Protein 5MYX (pdb70)

GO terms:
  GO:1905898 positive regulation of response to endoplasmic reticulum stress (P, IDA)
  GO:0005634 nucleus (C, IGI)
  GO:0003682 chromatin binding (F, IGI)
  GO:0010629 negative regulation of gene expression (P, TAS)
  GO:0141137 positive regulation of gene expression, epigenetic (P, IGI)
  GO:0006357 regulation of transcription by RNA polymerase II (P, IGI)
  GO:0000122 negative regulation of transcription by RNA polymerase II (P, IGI)
  GO:1900221 regulation of amyloid-beta clearance (P, IMP)
  GO:0005515 protein binding (F, IPI)
  GO:0031901 early endosome membrane (C, IDA)
  GO:0005576 extracellular region (C, IDA)
  GO:0106003 amyloid-beta complex (C, IDA)
  GO:1904646 cellular response to amyloid-beta (P, IDA)
  GO:0032224 positive regulation of synaptic transmission, cholinergic (P, IDA)
  GO:0048018 receptor ligand activity (F, IDA)
  GO:0043083 synaptic cleft (C, TAS)
  GO:0005178 integrin binding (F, IDA)
  GO:0070381 endosome to plasma membrane transport vesicle (C, IDA)
  GO:0005739 mitochondrion (C, IDA)
  GO:0005764 lysosome (C, IDA)

Secondary structure (DSSP, 8-state):
---EEEE-SEEEEETT--EEEEEEESS--B-TTS-B-EEEEEE-TTS--EEEEETTTEEPTTS-TTEEEEEETTEEEEEESS--GGG-EEEEEEE-SSSSPEE---EEEEEE---BPPEEEEEPPPHHHHHTTEEEEEEEEEEEBSS--EEEEEETTEEE-TTEEEEEPPPPTTT--EEEEEEEEEEHHHHTT-SEEEEEEE-TT-SS-EEEEEEGGG-/-EEEE---EEE-TT--EEEEEEEESS-GGGS-EEEEEE-TTS--EEEEEEETTTTEEEE-GGGTTTEEEEEETTTTEEEEEE-S--GGG-EEEEEEE-SSS-EE---EEEEE-SSPPBPPEEEEE---TTPPP-SEEEEEEEEEEEBSS--EEEEGGGT--TTEEEPPPEEETTEEEEEEEEEEEGGGTTTS--EEEEEEGGGTEEEEEE------/---EEEE-SEEEEETTS-EEEEEEESS--B-TTS-B-EEEEEE-TTS--EEEEETTTEEPTT--TTEEEEEETTEEEEEESS--GGG-EEEEEEE-SSSSPEE---EEEEEE---BPPEEEEEPPPHHHHHTTEEEEEEEEEEEBSS--EEEEEETTEEE-TTEEEEEPPPPTTT--EEEEEEEEEEHHHHTT--EEEEEEE-TT-SSPEEEEEETT-/-EEEE---EEE-TT--EEEEEEEESS-GGGB-EEEEEE-TTS--EEEEEEETTTTEEEE-GGGTTTEEEEEETTTTEEEEEE-S--GGG-EEEEEEE-SSS-EE---EEEEE-SSPPBPPEEEEE---EEEEEEEEEEEBSS--EEEEGGGTB-TTEEEPPPEEETTEEEEEEEEEEETTTTTTS--EEEEEETTTTEEEEEE----/--TT-SS----/--GGGSB--S-SS--

InterPro domains:
  IPR002223 Pancreatic trypsin inhibitor Kunitz domain [PF00014] (290-341)
  IPR002223 Pancreatic trypsin inhibitor Kunitz domain [PR00759] (288-302)
  IPR002223 Pancreatic trypsin inhibitor Kunitz domain [PR00759] (316-326)
  IPR002223 Pancreatic trypsin inhibitor Kunitz domain [PR00759] (326-341)
  IPR002223 Pancreatic trypsin inhibitor Kunitz domain [PS50279] (291-341)
  IPR002223 Pancreatic trypsin inhibitor Kunitz domain [SM00131] (289-342)
  IPR008154 Amyloidogenic glycoprotein, extracellular [PS51869] (28-189)
  IPR008154 Amyloidogenic glycoprotein, extracellular [SM00006] (24-188)
  IPR008155 Amyloidogenic glycoprotein [PR00203] (177-195)
  IPR008155 Amyloidogenic glycoprotein [PR00203] (382-405)
  IPR008155 Amyloidogenic glycoprotein [PR00203] (699-724)
  IPR008155 Amyloidogenic glycoprotein [PR00203] (745-767)
  IPR008155 Amyloidogenic glycoprotein [PTHR23103] (10-770)
  IPR011178 Amyloidogenic glycoprotein, copper-binding [PF12924] (132-188)
  IPR011993 PH-like domain superfamily [G3DSA:2.30.29.30] (742-770)
  IPR013803 Amyloidogenic glycoprotein, amyloid-beta peptide [PF03494] (676-713)
  IPR013803 Amyloidogenic glycoprotein, amyloid-beta peptide [PR00204] (675-688)
  IPR013803 Amyloidogenic glycoprotein, amyloid-beta peptide [PR00204] (689-701)
  IPR013803 Amyloidogenic glycoprotein, amyloid-beta peptide [PR00204] (701-713)
  IPR015849 Amyloidogenic glycoprotein, heparin-binding [PF02177] (31-131)

Structure (mmCIF, N/CA/C/O backbone):
data_5MYX
#
_entry.id   5MYX
#
_cell.length_a   115.611
_cell.length_b   95.935
_cell.length_c   90.371
_cell.angle_alpha   90.000
_cell.angle_beta   101.170
_cell.angle_gamma   90.000
#
_symmetry.space_group_name_H-M   'C 1 2 1'
#
loop_
_entity.id
_entity.type
_entity.pdbx_description
1 polymer 'Fab c#24 light chain'
2 polymer 'Fab c#24 heavy chain'
3 polymer 'Pyroglutamate-Abeta pE3-18'
4 water water
#
loop_
_atom_site.group_PDB
_atom_site.id
_atom_site.type_symbol
_atom_site.label_atom_id
_atom_site.label_alt_id
_atom_site.label_comp_id
_atom_site.label_asym_id
_atom_site.label_entity_id
_atom_site.label_seq_id
_atom_site.pdbx_PDB_ins_code
_atom_site.Cartn_x
_atom_site.Cartn_y
_atom_site.Cartn_z
_atom_site.occupancy
_atom_site.B_iso_or_equiv
_atom_site.auth_seq_id
_atom_site.auth_comp_id
_atom_site.auth_asym_id
_atom_site.auth_atom_id
_atom_site.pdbx_PDB_model_num
ATOM 1 N N . ASP A 1 1 ? 21.775 22.984 24.266 1.00 24.86 1 ASP A N 1
ATOM 2 C CA . ASP A 1 1 ? 20.376 22.578 24.154 1.00 27.04 1 ASP A CA 1
ATOM 3 C C . ASP A 1 1 ? 20.026 22.367 22.685 1.00 28.24 1 ASP A C 1
ATOM 4 O O . ASP A 1 1 ? 20.680 22.921 21.803 1.00 30.18 1 ASP A O 1
ATOM 9 N N . VAL A 1 2 ? 18.995 21.563 22.430 1.00 21.79 2 VAL A N 1
ATOM 10 C CA . VAL A 1 2 ? 18.539 21.332 21.063 1.00 20.30 2 VAL A CA 1
ATOM 11 C C . VAL A 1 2 ? 17.882 22.599 20.538 1.00 26.00 2 VAL A C 1
ATOM 12 O O . VAL A 1 2 ? 16.908 23.098 21.116 1.00 21.74 2 VAL A O 1
ATOM 16 N N . VAL A 1 3 ? 18.395 23.113 19.426 1.00 21.48 3 VAL A N 1
ATOM 17 C CA . VAL A 1 3 ? 17.836 24.286 18.771 1.00 19.87 3 VAL A CA 1
ATOM 18 C C . VAL A 1 3 ? 16.936 23.805 17.639 1.00 24.05 3 VAL A C 1
ATOM 19 O O . VAL A 1 3 ? 17.375 23.044 16.767 1.00 21.76 3 VAL A O 1
ATOM 23 N N . LEU A 1 4 ? 15.673 24.226 17.666 1.00 19.91 4 LEU A N 1
ATOM 24 C CA . LEU A 1 4 ? 14.689 23.863 16.653 1.00 18.52 4 LEU A CA 1
ATOM 25 C C . LEU A 1 4 ? 14.392 25.096 15.813 1.00 21.81 4 LEU A C 1
ATOM 26 O O . LEU A 1 4 ? 13.950 26.122 16.342 1.00 20.43 4 LEU A O 1
ATOM 31 N N . THR A 1 5 ? 14.655 25.004 14.511 1.00 19.86 5 THR A N 1
ATOM 32 C CA . THR A 1 5 ? 14.520 26.133 13.603 1.00 22.28 5 THR A CA 1
ATOM 33 C C . THR A 1 5 ? 13.320 25.908 12.693 1.00 15.80 5 THR A C 1
ATOM 34 O O . THR A 1 5 ? 13.318 24.971 11.889 1.00 21.98 5 THR A O 1
ATOM 38 N N . GLN A 1 6 ? 12.318 26.779 12.807 1.00 16.38 6 GLN A N 1
ATOM 39 C CA . GLN A 1 6 ? 11.095 26.681 12.020 1.00 18.95 6 GLN A CA 1
ATOM 40 C C . GLN A 1 6 ? 11.126 27.667 10.856 1.00 20.43 6 GLN A C 1
ATOM 41 O O . GLN A 1 6 ? 11.522 28.826 11.019 1.00 22.70 6 GLN A O 1
ATOM 47 N N . THR A 1 7 ? 10.696 27.203 9.680 1.00 21.33 7 THR A N 1
ATOM 48 C CA . THR A 1 7 ? 10.578 28.047 8.492 1.00 20.03 7 THR A CA 1
ATOM 49 C C . THR A 1 7 ? 9.294 27.667 7.766 1.00 18.25 7 THR A C 1
ATOM 50 O O . THR A 1 7 ? 8.987 26.470 7.643 1.00 22.72 7 THR A O 1
ATOM 54 N N . PRO A 1 8 ? 8.506 28.653 7.307 1.00 20.39 8 PRO A N 1
ATOM 55 C CA . PRO A 1 8 ? 8.734 30.080 7.555 1.00 19.57 8 PRO A CA 1
ATOM 56 C C . PRO A 1 8 ? 8.264 30.478 8.951 1.00 22.12 8 PRO A C 1
ATOM 57 O O . PRO A 1 8 ? 7.635 29.666 9.631 1.00 24.50 8 PRO A O 1
ATOM 61 N N . LEU A 1 9 ? 8.557 31.707 9.370 1.00 22.83 9 LEU A N 1
ATOM 62 C CA . LEU A 1 9 ? 8.077 32.170 10.667 1.00 21.42 9 LEU A CA 1
ATOM 63 C C . LEU A 1 9 ? 6.657 32.715 10.607 1.00 23.12 9 LEU A C 1
ATOM 64 O O . LEU A 1 9 ? 6.007 32.828 11.653 1.00 19.41 9 LEU A O 1
ATOM 69 N N . THR A 1 10 ? 6.162 33.060 9.417 1.00 20.36 10 THR A N 1
ATOM 70 C CA . THR A 1 10 ? 4.776 33.463 9.230 1.00 21.14 10 THR A CA 1
ATOM 71 C C . THR A 1 10 ? 4.253 32.851 7.937 1.00 20.98 10 THR A C 1
ATOM 72 O O . THR A 1 10 ? 5.001 32.673 6.972 1.00 28.40 10 THR A O 1
ATOM 76 N N . LEU A 1 11 ? 2.960 32.531 7.934 1.00 21.21 11 LEU A N 1
ATOM 77 C CA . LEU A 1 11 ? 2.250 32.011 6.771 1.00 21.19 11 LEU A CA 1
ATOM 78 C C . LEU A 1 11 ? 0.993 32.838 6.574 1.00 21.21 11 LEU A C 1
ATOM 79 O O . LEU A 1 11 ? 0.317 33.184 7.545 1.00 21.60 11 LEU A O 1
ATOM 84 N N . SER A 1 12 ? 0.672 33.149 5.316 1.00 18.50 12 SER A N 1
ATOM 85 C CA . SER A 1 12 ? -0.611 33.745 4.960 1.00 20.35 12 SER A CA 1
ATOM 86 C C . SER A 1 12 ? -1.231 32.860 3.891 1.00 24.21 12 SER A C 1
ATOM 87 O O . SER A 1 12 ? -0.744 32.815 2.755 1.00 28.53 12 SER A O 1
ATOM 90 N N . VAL A 1 13 ? -2.298 32.157 4.246 1.00 16.72 13 VAL A N 1
ATOM 91 C CA . VAL A 1 13 ? -2.835 31.078 3.422 1.00 14.56 13 VAL A CA 1
ATOM 92 C C . VAL A 1 13 ? -4.307 31.329 3.124 1.00 19.33 13 VAL A C 1
ATOM 93 O O . VAL A 1 13 ? -5.100 31.600 4.032 1.00 18.58 13 VAL A O 1
ATOM 97 N N . THR A 1 14 ? -4.679 31.208 1.849 1.00 19.25 14 THR A N 1
ATOM 98 C CA . THR A 1 14 ? -6.075 31.271 1.454 1.00 18.84 14 THR A CA 1
ATOM 99 C C . THR A 1 14 ? -6.811 29.997 1.865 1.00 19.57 14 THR A C 1
ATOM 100 O O . THR A 1 14 ? -6.254 28.892 1.840 1.00 16.47 14 THR A O 1
ATOM 104 N N . ILE A 1 15 ? -8.084 30.164 2.242 1.00 16.70 15 ILE A N 1
ATOM 105 C CA . ILE A 1 15 ? -8.926 29.036 2.624 1.00 17.52 15 ILE A CA 1
ATOM 106 C C . ILE A 1 15 ? -8.964 28.025 1.491 1.00 22.33 15 ILE A C 1
ATOM 107 O O . ILE A 1 15 ? -9.200 28.378 0.328 1.00 21.74 15 ILE A O 1
ATOM 112 N N . GLY A 1 16 ? -8.744 26.759 1.827 1.00 15.61 16 GLY A N 1
ATOM 113 C CA . GLY A 1 16 ? -8.714 25.692 0.854 1.00 19.06 16 GLY A CA 1
ATOM 114 C C . GLY A 1 16 ? -7.338 25.358 0.317 1.00 16.40 16 GLY A C 1
ATOM 115 O O . GLY A 1 16 ? -7.158 24.272 -0.251 1.00 19.34 16 GLY A O 1
ATOM 116 N N . GLN A 1 17 ? -6.363 26.261 0.464 1.00 17.08 17 GLN A N 1
ATOM 117 C CA . GLN A 1 17 ? -5.012 25.977 0.015 1.00 15.64 17 GLN A CA 1
ATOM 118 C C . GLN A 1 17 ? -4.264 25.158 1.061 1.00 19.33 17 GLN A C 1
ATOM 119 O O . GLN A 1 17 ? -4.583 25.219 2.253 1.00 14.66 17 GLN A O 1
ATOM 125 N N . PRO A 1 18 ? -3.277 24.384 0.635 1.00 16.11 18 PRO A N 1
ATOM 126 C CA . PRO A 1 18 ? -2.424 23.659 1.581 1.00 14.51 18 PRO A CA 1
ATOM 127 C C . PRO A 1 18 ? -1.345 24.570 2.153 1.00 14.36 18 PRO A C 1
ATOM 128 O O . PRO A 1 18 ? -1.088 25.670 1.665 1.00 14.58 18 PRO A O 1
ATOM 132 N N . ALA A 1 19 ? -0.700 24.078 3.213 1.00 14.51 19 ALA A N 1
ATOM 133 C CA . ALA A 1 19 ? 0.414 24.788 3.821 1.00 12.91 19 ALA A CA 1
ATOM 134 C C . ALA A 1 19 ? 1.391 23.778 4.402 1.00 12.85 19 ALA A C 1
ATOM 135 O O . ALA A 1 19 ? 1.033 22.635 4.681 1.00 15.33 19 ALA A O 1
ATOM 137 N N A SER A 1 20 ? 2.636 24.227 4.611 0.54 13.02 20 SER A N 1
ATOM 138 N N B SER A 1 20 ? 2.633 24.211 4.574 0.46 12.99 20 SER A N 1
ATOM 139 C CA A SER A 1 20 ? 3.711 23.365 5.103 0.54 14.37 20 SER A CA 1
ATOM 140 C CA B SER A 1 20 ? 3.632 23.367 5.203 0.46 14.38 20 SER A CA 1
ATOM 141 C C A SER A 1 20 ? 4.666 24.159 5.991 0.54 15.12 20 SER A C 1
ATOM 142 C C B SER A 1 20 ? 4.518 24.221 6.092 0.46 15.38 20 SER A C 1
ATOM 143 O O A SER A 1 20 ? 5.069 25.268 5.631 0.54 17.49 20 SER A O 1
ATOM 144 O O B SER A 1 20 ? 4.702 25.418 5.854 0.46 15.92 20 SER A O 1
ATOM 149 N N . ILE A 1 21 ? 5.038 23.591 7.143 1.00 14.72 21 ILE A N 1
ATOM 150 C CA . ILE A 1 21 ? 5.994 24.209 8.057 1.00 14.53 21 ILE A CA 1
ATOM 151 C C . ILE A 1 21 ? 7.164 23.256 8.245 1.00 15.28 21 ILE A C 1
ATOM 152 O O . ILE A 1 21 ? 6.969 22.063 8.507 1.00 15.70 21 ILE A O 1
ATOM 157 N N . SER A 1 22 ? 8.378 23.786 8.130 1.00 15.11 22 SER A N 1
ATOM 158 C CA . SER A 1 22 ? 9.595 23.012 8.301 1.00 15.20 22 SER A CA 1
ATOM 159 C C . SER A 1 22 ? 10.134 23.231 9.707 1.00 13.49 22 SER A C 1
ATOM 160 O O . SER A 1 22 ? 10.099 24.349 10.225 1.00 18.70 22 SER A O 1
ATOM 163 N N . CYS A 1 23 ? 10.623 22.156 10.319 1.00 16.64 23 CYS A N 1
ATOM 164 C CA . CYS A 1 23 ? 11.305 22.219 11.607 1.00 21.29 23 CYS A CA 1
ATOM 165 C C . CYS A 1 23 ? 12.578 21.393 11.522 1.00 13.98 23 CYS A C 1
ATOM 166 O O . CYS A 1 23 ? 12.518 20.175 11.317 1.00 16.54 23 CYS A O 1
ATOM 169 N N . LYS A 1 24 ? 13.721 22.042 11.738 1.00 17.46 24 LYS A N 1
ATOM 170 C CA . LYS A 1 24 ? 15.021 21.393 11.629 1.00 17.53 24 LYS A CA 1
ATOM 171 C C . LYS A 1 24 ? 15.746 21.461 12.966 1.00 15.21 24 LYS A C 1
ATOM 172 O O . LYS A 1 24 ? 15.796 22.522 13.600 1.00 21.13 24 LYS A O 1
ATOM 178 N N . SER A 1 25 ? 16.298 20.331 13.382 1.00 20.69 25 SER A N 1
ATOM 179 C CA . SER A 1 25 ? 16.903 20.187 14.695 1.00 21.83 25 SER A CA 1
ATOM 180 C C . SER A 1 25 ? 18.421 20.234 14.595 1.00 25.47 25 SER A C 1
ATOM 181 O O . SER A 1 25 ? 19.011 19.782 13.611 1.00 30.16 25 SER A O 1
ATOM 184 N N . SER A 1 26 ? 19.053 20.763 15.643 1.00 26.88 26 SER A N 1
ATOM 185 C CA . SER A 1 26 ? 20.509 20.787 15.722 1.00 23.37 26 SER A CA 1
ATOM 186 C C . SER A 1 26 ? 21.104 19.459 16.170 1.00 28.25 26 SER A C 1
ATOM 187 O O . SER A 1 26 ? 22.330 19.306 16.129 1.00 30.57 26 SER A O 1
ATOM 190 N N . GLN A 1 27 ? 20.280 18.503 16.592 1.00 19.89 27 GLN A N 1
ATOM 191 C CA . GLN A 1 27 ? 20.736 17.190 17.015 1.00 24.37 27 GLN A CA 1
ATOM 192 C C . GLN A 1 27 ? 19.730 16.147 16.561 1.00 28.43 27 GLN A C 1
ATOM 193 O O . GLN A 1 27 ? 18.543 16.442 16.395 1.00 24.25 27 GLN A O 1
ATOM 199 N N . SER A 1 28 ? 20.211 14.919 16.383 1.00 22.56 28 SER A N 1
ATOM 200 C CA . SER A 1 28 ? 19.314 13.797 16.156 1.00 25.34 28 SER A CA 1
ATOM 201 C C . SER A 1 28 ? 18.271 13.748 17.262 1.00 23.55 28 SER A C 1
ATOM 202 O O . SER A 1 28 ? 18.586 13.926 18.441 1.00 22.06 28 SER A O 1
ATOM 205 N N . LEU A 1 29 ? 17.023 13.517 16.877 1.00 27.30 29 LEU A N 1
ATOM 206 C CA . LEU A 1 29 ? 15.945 13.347 17.839 1.00 21.19 29 LEU A CA 1
ATOM 207 C C . LEU A 1 29 ? 15.563 11.886 18.025 1.00 24.44 29 LEU A C 1
ATOM 208 O O . LEU A 1 29 ? 14.527 11.595 18.624 1.00 22.31 29 LEU A O 1
ATOM 213 N N . LEU A 1 30 ? 16.384 10.961 17.532 1.00 23.60 30 LEU A N 1
ATOM 214 C CA . LEU A 1 30 ? 16.140 9.539 17.726 1.00 28.51 30 LEU A CA 1
ATOM 215 C C . LEU A 1 30 ? 16.530 9.165 19.150 1.00 26.78 30 LEU A C 1
ATOM 216 O O . LEU A 1 30 ? 17.668 9.401 19.568 1.00 31.11 30 LEU A O 1
ATOM 221 N N . TYR A 1 31 ? 15.591 8.587 19.893 1.00 25.18 31 TYR A N 1
ATOM 222 C CA . TYR A 1 31 ? 15.831 8.202 21.275 1.00 28.95 31 TYR A CA 1
ATOM 223 C C . TYR A 1 31 ? 16.260 6.738 21.347 1.00 33.28 31 TYR A C 1
ATOM 224 O O . TYR A 1 31 ? 16.190 5.994 20.366 1.00 31.26 31 TYR A O 1
ATOM 233 N N . SER A 1 32 ? 16.701 6.327 22.542 1.00 33.16 32 SER A N 1
ATOM 234 C CA . SER A 1 32 ? 17.284 4.999 22.718 1.00 32.23 32 SER A CA 1
ATOM 235 C C . SER A 1 32 ? 16.277 3.892 22.448 1.00 39.18 32 SER A C 1
ATOM 236 O O . SER A 1 32 ? 16.668 2.778 22.080 1.00 36.26 32 SER A O 1
ATOM 239 N N . ASN A 1 33 ? 14.988 4.164 22.637 1.00 31.09 33 ASN A N 1
ATOM 240 C CA . ASN A 1 33 ? 13.949 3.158 22.467 1.00 29.03 33 ASN A CA 1
ATOM 241 C C . ASN A 1 33 ? 13.462 3.041 21.028 1.00 22.16 33 ASN A C 1
ATOM 242 O O . ASN A 1 33 ? 12.499 2.310 20.770 1.00 31.52 33 ASN A O 1
ATOM 247 N N . GLY A 1 34 ? 14.092 3.745 20.095 1.00 24.69 34 GLY A N 1
ATOM 248 C CA . GLY A 1 34 ? 13.673 3.731 18.710 1.00 28.77 34 GLY A CA 1
ATOM 249 C C . GLY A 1 34 ? 12.673 4.801 18.333 1.00 26.39 34 GLY A C 1
ATOM 250 O O . GLY A 1 34 ? 12.342 4.926 17.146 1.00 29.07 34 GLY A O 1
ATOM 251 N N . LYS A 1 35 ? 12.188 5.581 19.291 1.00 27.14 35 LYS A N 1
ATOM 252 C CA . LYS A 1 35 ? 11.204 6.618 19.022 1.00 24.95 35 LYS A CA 1
ATOM 253 C C . LYS A 1 35 ? 11.881 7.971 18.825 1.00 21.23 35 LYS A C 1
ATOM 254 O O . LYS A 1 35 ? 12.976 8.226 19.327 1.00 24.11 35 LYS A O 1
ATOM 260 N N . THR A 1 36 ? 11.202 8.850 18.091 1.00 18.72 36 THR A N 1
ATOM 261 C CA . THR A 1 36 ? 11.702 10.192 17.809 1.00 15.05 36 THR A CA 1
ATOM 262 C C . THR A 1 36 ? 10.702 11.200 18.371 1.00 15.64 36 THR A C 1
ATOM 263 O O . THR A 1 36 ? 9.624 11.402 17.798 1.00 16.35 36 THR A O 1
ATOM 267 N N . TYR A 1 37 ? 11.072 11.844 19.479 1.00 17.92 37 TYR A N 1
ATOM 268 C CA . TYR A 1 37 ? 10.152 12.699 20.239 1.00 13.41 37 TYR A CA 1
ATOM 269 C C . TYR A 1 37 ? 10.138 14.120 19.670 1.00 11.78 37 TYR A C 1
ATOM 270 O O . TYR A 1 37 ? 10.575 15.092 20.289 1.00 13.19 37 TYR A O 1
ATOM 279 N N . LEU A 1 38 ? 9.609 14.225 18.448 1.00 13.18 38 LEU A N 1
ATOM 280 C CA . LEU A 1 38 ? 9.352 15.501 17.793 1.00 13.75 38 LEU A CA 1
ATOM 281 C C . LEU A 1 38 ? 7.841 15.618 17.642 1.00 12.01 38 LEU A C 1
ATOM 282 O O . LEU A 1 38 ? 7.216 14.785 16.979 1.00 13.47 38 LEU A O 1
ATOM 287 N N . ASN A 1 39 ? 7.251 16.606 18.311 1.00 12.12 39 ASN A N 1
ATOM 288 C CA . ASN A 1 39 ? 5.810 16.784 18.342 1.00 10.78 39 ASN A CA 1
ATOM 289 C C . ASN A 1 39 ? 5.464 18.182 17.840 1.00 11.24 39 ASN A C 1
ATOM 290 O O . ASN A 1 39 ? 6.320 19.066 17.736 1.00 11.50 39 ASN A O 1
ATOM 295 N N . TRP A 1 40 ? 4.186 18.384 17.531 1.00 10.34 40 TRP A N 1
ATOM 296 C CA . TRP A 1 40 ? 3.702 19.659 17.023 1.00 8.63 40 TRP A CA 1
ATOM 297 C C . TRP A 1 40 ? 2.522 20.136 17.851 1.00 9.46 40 TRP A C 1
ATOM 298 O O . TRP A 1 40 ? 1.595 19.360 18.129 1.00 9.74 40 TRP A O 1
ATOM 309 N N . LEU A 1 41 ? 2.562 21.416 18.218 1.00 11.58 41 LEU A N 1
ATOM 310 C CA . LEU A 1 41 ? 1.520 22.079 18.985 1.00 8.65 41 LEU A CA 1
ATOM 311 C C . LEU A 1 41 ? 0.949 23.244 18.187 1.00 11.10 41 LEU A C 1
ATOM 312 O O . LEU A 1 41 ? 1.615 23.811 17.306 1.00 11.66 41 LEU A O 1
ATOM 317 N N . LEU A 1 42 ? -0.287 23.612 18.529 1.00 9.82 42 LEU A N 1
ATOM 318 C CA . LEU A 1 42 ? -0.938 24.814 18.020 1.00 10.94 42 LEU A CA 1
ATOM 319 C C . LEU A 1 42 ? -1.447 25.613 19.212 1.00 11.24 42 LEU A C 1
ATOM 320 O O . LEU A 1 42 ? -2.059 25.039 20.117 1.00 12.69 42 LEU A O 1
ATOM 325 N N . GLN A 1 43 ? -1.219 26.931 19.210 1.00 10.50 43 GLN A N 1
ATOM 326 C CA . GLN A 1 43 ? -1.811 27.813 20.208 1.00 13.21 43 GLN A CA 1
ATOM 327 C C . GLN A 1 43 ? -2.529 28.962 19.517 1.00 12.52 43 GLN A C 1
ATOM 328 O O . GLN A 1 43 ? -1.896 29.766 18.829 1.00 13.20 43 GLN A O 1
ATOM 334 N N . ARG A 1 44 ? -3.829 29.034 19.693 1.00 12.77 44 ARG A N 1
ATOM 335 C CA . ARG A 1 44 ? -4.624 30.184 19.277 1.00 17.27 44 ARG A CA 1
ATOM 336 C C . ARG A 1 44 ? -4.493 31.305 20.302 1.00 20.06 44 ARG A C 1
ATOM 337 O O . ARG A 1 44 ? -4.392 31.044 21.503 1.00 17.47 44 ARG A O 1
ATOM 345 N N . PRO A 1 45 ? -4.552 32.565 19.869 1.00 20.46 45 PRO A N 1
ATOM 346 C CA . PRO A 1 45 ? -4.720 33.646 20.842 1.00 24.59 45 PRO A CA 1
ATOM 347 C C . PRO A 1 45 ? -5.969 33.382 21.663 1.00 22.21 45 PRO A C 1
ATOM 348 O O . PRO A 1 45 ? -7.015 32.988 21.133 1.00 21.69 45 PRO A O 1
ATOM 352 N N . GLY A 1 46 ? -5.837 33.554 22.968 1.00 20.08 46 GLY A N 1
ATOM 353 C CA . GLY A 1 46 ? -6.923 33.316 23.890 1.00 23.03 46 GLY A CA 1
ATOM 354 C C . GLY A 1 46 ? -7.046 31.896 24.399 1.00 24.64 46 GLY A C 1
ATOM 355 O O . GLY A 1 46 ? -7.910 31.636 25.249 1.00 27.03 46 GLY A O 1
ATOM 356 N N . GLN A 1 47 ? -6.215 30.969 23.921 1.00 22.51 47 GLN A N 1
ATOM 357 C CA . GLN A 1 47 ? -6.341 29.564 24.283 1.00 14.75 47 GLN A CA 1
ATOM 358 C C . GLN A 1 47 ? -5.029 29.023 24.840 1.00 13.14 47 GLN A C 1
ATOM 359 O O . GLN A 1 47 ? -3.950 29.568 24.609 1.00 15.42 47 GLN A O 1
ATOM 365 N N . SER A 1 48 ? -5.142 27.911 25.569 1.00 11.87 48 SER A N 1
ATOM 366 C CA . SER A 1 48 ? -3.982 27.124 25.911 1.00 9.43 48 SER A CA 1
ATOM 367 C C . SER A 1 48 ? -3.480 26.392 24.667 1.00 10.21 48 SER A C 1
ATOM 368 O O . SER A 1 48 ? -4.242 26.166 23.721 1.00 11.40 48 SER A O 1
ATOM 371 N N . PRO A 1 49 ? -2.203 26.004 24.642 1.00 9.12 49 PRO A N 1
ATOM 372 C CA . PRO A 1 49 ? -1.709 25.182 23.531 1.00 10.26 49 PRO A CA 1
ATOM 373 C C . PRO A 1 49 ? -2.431 23.847 23.493 1.00 10.52 49 PRO A C 1
ATOM 374 O O . PRO A 1 49 ? -3.012 23.391 24.481 1.00 9.49 49 PRO A O 1
ATOM 378 N N . LYS A 1 50 ? -2.375 23.214 22.319 1.00 10.49 50 LYS A N 1
ATOM 379 C CA . LYS A 1 50 ? -2.863 21.852 22.135 1.00 9.45 50 LYS A CA 1
ATOM 380 C C . LYS A 1 50 ? -1.880 21.095 21.259 1.00 10.84 50 LYS A C 1
ATOM 381 O O . LYS A 1 50 ? -1.273 21.676 20.358 1.00 10.93 50 LYS A O 1
ATOM 387 N N . ARG A 1 51 ? -1.709 19.803 21.536 1.00 9.38 51 ARG A N 1
ATOM 388 C CA . ARG A 1 51 ? -0.849 18.960 20.723 1.00 7.29 51 ARG A CA 1
ATOM 389 C C . ARG A 1 51 ? -1.654 18.394 19.562 1.00 9.37 51 ARG A C 1
ATOM 390 O O . ARG A 1 51 ? -2.793 17.958 19.732 1.00 11.59 51 ARG A O 1
ATOM 398 N N . LEU A 1 52 ? -1.057 18.439 18.370 1.00 8.94 52 LEU A N 1
ATOM 399 C CA . LEU A 1 52 ? -1.684 17.936 17.151 1.00 9.06 52 LEU A CA 1
ATOM 400 C C . LEU A 1 52 ? -1.068 16.641 16.659 1.00 10.98 52 LEU A C 1
ATOM 401 O O . LEU A 1 52 ? -1.785 15.786 16.148 1.00 11.19 52 LEU A O 1
ATOM 406 N N . ILE A 1 53 ? 0.253 16.524 16.757 1.00 10.28 53 ILE A N 1
ATOM 407 C CA . ILE A 1 53 ? 1.030 15.412 16.235 1.00 10.46 53 ILE A CA 1
ATOM 408 C C . ILE A 1 53 ? 2.061 15.045 17.297 1.00 13.86 53 ILE A C 1
ATOM 409 O O . ILE A 1 53 ? 2.646 15.929 17.934 1.00 12.55 53 ILE A O 1
ATOM 414 N N . TYR A 1 54 ? 2.275 13.745 17.509 1.00 11.90 54 TYR A N 1
ATOM 415 C CA . TYR A 1 54 ? 3.315 13.280 18.418 1.00 11.46 54 TYR A CA 1
ATOM 416 C C . TYR A 1 54 ? 4.146 12.210 17.720 1.00 14.23 54 TYR A C 1
ATOM 417 O O . TYR A 1 54 ? 3.674 11.550 16.792 1.00 13.23 54 TYR A O 1
ATOM 426 N N . VAL A 1 55 ? 5.385 12.047 18.194 1.00 14.81 55 VAL A N 1
ATOM 427 C CA . VAL A 1 55 ? 6.404 11.194 17.570 1.00 14.22 55 VAL A CA 1
ATOM 428 C C . VAL A 1 55 ? 6.346 11.249 16.045 1.00 15.43 55 VAL A C 1
ATOM 429 O O . VAL A 1 55 ? 6.097 10.235 15.377 1.00 16.36 55 VAL A O 1
ATOM 433 N N . VAL A 1 56 ? 6.541 12.454 15.508 1.00 15.16 56 VAL A N 1
ATOM 434 C CA . VAL A 1 56 ? 6.720 12.727 14.081 1.00 15.62 56 VAL A CA 1
ATOM 435 C C . VAL A 1 56 ? 5.415 12.700 13.292 1.00 13.81 56 VAL A C 1
ATOM 436 O O . VAL A 1 56 ? 5.115 13.644 12.553 1.00 16.05 56 VAL A O 1
ATOM 440 N N . SER A 1 57 ? 4.639 11.627 13.422 1.00 15.17 57 SER A N 1
ATOM 441 C CA . SER A 1 57 ? 3.535 11.414 12.492 1.00 13.77 57 SER A CA 1
ATOM 442 C C . SER A 1 57 ? 2.228 10.928 13.107 1.00 17.89 57 SER A C 1
ATOM 443 O O . SER A 1 57 ? 1.259 10.751 12.359 1.00 16.28 57 SER A O 1
ATOM 446 N N . LYS A 1 58 ? 2.157 10.670 14.417 1.00 15.12 58 LYS A N 1
ATOM 447 C CA . LYS A 1 58 ? 0.911 10.183 15.000 1.00 14.37 58 LYS A CA 1
ATOM 448 C C . LYS A 1 58 ? -0.030 11.348 15.279 1.00 12.59 58 LYS A C 1
ATOM 449 O O . LYS A 1 58 ? 0.371 12.351 15.874 1.00 14.82 58 LYS A O 1
ATOM 455 N N . LEU A 1 59 ? -1.278 11.203 14.859 1.00 14.67 59 LEU A N 1
ATOM 456 C CA . LEU A 1 59 ? -2.267 12.268 14.920 1.00 14.40 59 LEU A CA 1
ATOM 457 C C . LEU A 1 59 ? -3.032 12.171 16.233 1.00 14.90 59 LEU A C 1
ATOM 458 O O . LEU A 1 59 ? -3.571 11.111 16.569 1.00 15.16 59 LEU A O 1
ATOM 463 N N . ASP A 1 60 ? -3.099 13.278 16.969 1.00 11.90 60 ASP A N 1
ATOM 464 C CA . ASP A 1 60 ? -3.905 13.288 18.185 1.00 11.21 60 ASP A CA 1
ATOM 465 C C . ASP A 1 60 ? -5.373 13.029 17.866 1.00 13.16 60 ASP A C 1
ATOM 466 O O . ASP A 1 60 ? -5.887 13.443 16.821 1.00 12.89 60 ASP A O 1
ATOM 471 N N . SER A 1 61 ? -6.047 1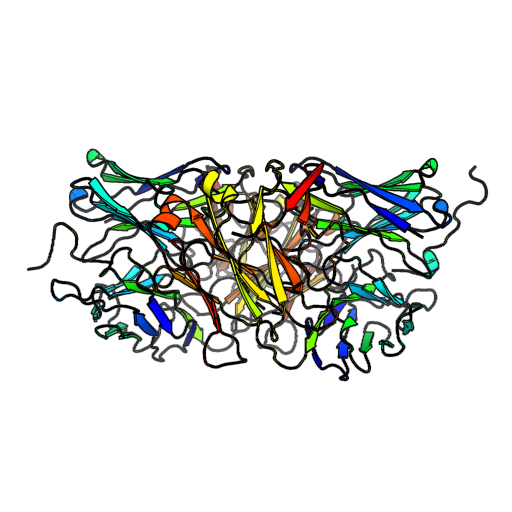2.321 18.771 1.00 18.28 61 SER A N 1
ATOM 472 C CA . SER A 1 61 ? -7.461 12.048 18.573 1.00 17.63 61 SER A CA 1
ATOM 473 C C . SER A 1 61 ? -8.244 13.347 18.560 1.00 17.25 61 SER A C 1
ATOM 474 O O . SER A 1 61 ? -8.011 14.241 19.379 1.00 19.28 61 SER A O 1
ATOM 477 N N . GLY A 1 62 ? -9.177 13.452 17.619 1.00 18.32 62 GLY A N 1
ATOM 478 C CA . GLY A 1 62 ? -9.969 14.648 17.463 1.00 21.03 62 GLY A CA 1
ATOM 479 C C . GLY A 1 62 ? -9.374 15.680 16.534 1.00 20.54 62 GLY A C 1
ATOM 480 O O . GLY A 1 62 ? -10.072 16.632 16.161 1.00 28.58 62 GLY A O 1
ATOM 481 N N . VAL A 1 63 ? -8.110 15.528 16.158 1.00 18.03 63 VAL A N 1
ATOM 482 C CA . VAL A 1 63 ? -7.459 16.450 15.232 1.00 16.36 63 VAL A CA 1
ATOM 483 C C . VAL A 1 63 ? -7.766 15.974 13.818 1.00 17.03 63 VAL A C 1
ATOM 484 O O . VAL A 1 63 ? -7.636 14.777 13.530 1.00 18.15 63 VAL A O 1
ATOM 488 N N . PRO A 1 64 ? -8.188 16.864 12.920 1.00 19.95 64 PRO A N 1
ATOM 489 C CA . PRO A 1 64 ? -8.541 16.437 11.559 1.00 18.86 64 PRO A CA 1
ATOM 490 C C . PRO A 1 64 ? -7.350 15.838 10.821 1.00 20.85 64 PRO A C 1
ATOM 491 O O . PRO A 1 64 ? -6.213 16.301 10.951 1.00 18.76 64 PRO A O 1
ATOM 495 N N . ASP A 1 65 ? -7.624 14.806 10.017 1.00 20.91 65 ASP A N 1
ATOM 496 C CA . ASP A 1 65 ? -6.564 14.205 9.213 1.00 20.45 65 ASP A CA 1
ATOM 497 C C . ASP A 1 65 ? -6.057 15.115 8.093 1.00 18.66 65 ASP A C 1
ATOM 498 O O . ASP A 1 65 ? -5.164 14.695 7.343 1.00 22.43 65 ASP A O 1
ATOM 503 N N . ARG A 1 66 ? -6.592 16.335 7.972 1.00 17.38 66 ARG A N 1
ATOM 504 C CA . ARG A 1 66 ? -5.942 17.352 7.155 1.00 17.34 66 ARG A CA 1
ATOM 505 C C . ARG A 1 66 ? -4.516 17.615 7.618 1.00 15.33 66 ARG A C 1
ATOM 506 O O . ARG A 1 66 ? -3.703 18.116 6.835 1.00 15.11 66 ARG A O 1
ATOM 514 N N . PHE A 1 67 ? -4.201 17.311 8.877 1.00 14.10 67 PHE A N 1
ATOM 515 C CA . PHE A 1 67 ? -2.873 17.529 9.435 1.00 12.92 67 PHE A CA 1
ATOM 516 C C . PHE A 1 67 ? -2.085 16.234 9.343 1.00 14.81 67 PHE A C 1
ATOM 517 O O . PHE A 1 67 ? -2.554 15.187 9.807 1.00 16.96 67 PHE A O 1
ATOM 525 N N . THR A 1 68 ? -0.896 16.304 8.747 1.00 13.60 68 THR A N 1
ATOM 526 C CA . THR A 1 68 ? 0.034 15.183 8.743 1.00 14.65 68 THR A CA 1
ATOM 527 C C . THR A 1 68 ? 1.437 15.664 9.092 1.00 16.57 68 THR A C 1
ATOM 528 O O . THR A 1 68 ? 1.800 16.818 8.847 1.00 19.11 68 THR A O 1
ATOM 532 N N . GLY A 1 69 ? 2.223 14.765 9.667 1.00 13.24 69 GLY A N 1
ATOM 533 C CA . GLY A 1 69 ? 3.600 15.063 9.997 1.00 16.22 69 GLY A CA 1
ATOM 534 C C . GLY A 1 69 ? 4.528 14.010 9.429 1.00 14.13 69 GLY A C 1
ATOM 535 O O . GLY A 1 69 ? 4.167 12.842 9.288 1.00 18.14 69 GLY A O 1
ATOM 536 N N . SER A 1 70 ? 5.740 14.446 9.101 1.00 16.14 70 SER A N 1
ATOM 537 C CA . SER A 1 70 ? 6.732 13.545 8.534 1.00 16.61 70 SER A CA 1
ATOM 538 C C . SER A 1 70 ? 8.116 14.006 8.960 1.00 20.62 70 SER A C 1
ATOM 539 O O . SER A 1 70 ? 8.294 15.098 9.499 1.00 20.97 70 SER A O 1
ATOM 542 N N . GLY A 1 71 ? 9.105 13.163 8.693 1.00 21.09 71 GLY A N 1
ATOM 543 C CA . GLY A 1 71 ? 10.490 13.504 8.925 1.00 21.31 71 GLY A CA 1
ATOM 544 C C . GLY A 1 71 ? 11.211 12.426 9.698 1.00 30.42 71 GLY A C 1
ATOM 545 O O . GLY A 1 71 ? 10.636 11.419 10.111 1.00 32.82 71 GLY A O 1
ATOM 546 N N . SER A 1 72 ? 12.503 12.662 9.902 1.00 36.99 72 SER A N 1
ATOM 547 C CA . SER A 1 72 ? 13.366 11.736 10.623 1.00 34.96 72 SER A CA 1
ATOM 548 C C . SER A 1 72 ? 14.660 12.459 10.953 1.00 34.85 72 SER A C 1
ATOM 549 O O . SER A 1 72 ? 15.014 13.457 10.318 1.00 39.77 72 SER A O 1
ATOM 552 N N . GLY A 1 73 ? 15.362 11.937 11.952 1.00 37.14 73 GLY A N 1
ATOM 553 C CA . GLY A 1 73 ? 16.659 12.465 12.313 1.00 35.85 73 GLY A CA 1
ATOM 554 C C . GLY A 1 73 ? 16.612 13.917 12.730 1.00 39.57 73 GLY A C 1
ATOM 555 O O . GLY A 1 73 ? 16.418 14.223 13.914 1.00 30.96 73 GLY A O 1
ATOM 556 N N . THR A 1 74 ? 16.782 14.827 11.763 1.00 30.06 74 THR A N 1
ATOM 557 C CA . THR A 1 74 ? 16.829 16.251 12.058 1.00 27.27 74 THR A CA 1
ATOM 558 C C . THR A 1 74 ? 15.909 17.121 11.211 1.00 22.18 74 THR A C 1
ATOM 559 O O . THR A 1 74 ? 15.806 18.315 11.501 1.00 26.06 74 THR A O 1
ATOM 563 N N . ASP A 1 75 ? 15.237 16.580 10.192 1.00 23.03 75 ASP A N 1
ATOM 564 C CA . ASP A 1 75 ? 14.392 17.369 9.300 1.00 30.62 75 ASP A CA 1
ATOM 565 C C . ASP A 1 75 ? 12.954 16.899 9.455 1.00 18.03 75 ASP A C 1
ATOM 566 O O . ASP A 1 75 ? 12.666 15.717 9.254 1.00 18.53 75 ASP A O 1
ATOM 571 N N . PHE A 1 76 ? 12.053 17.820 9.807 1.00 18.99 76 PHE A N 1
ATOM 572 C CA . PHE A 1 76 ? 10.664 17.464 10.065 1.00 17.61 76 PHE A CA 1
ATOM 573 C C . PHE A 1 76 ? 9.742 18.465 9.383 1.00 16.97 76 PHE A C 1
ATOM 574 O O . PHE A 1 76 ? 10.096 19.631 9.193 1.00 18.04 76 PHE A O 1
ATOM 582 N N . THR A 1 77 ? 8.545 18.000 9.019 1.00 16.50 77 THR A N 1
ATOM 583 C CA . THR A 1 77 ? 7.574 18.854 8.354 1.00 12.81 77 THR A CA 1
ATOM 584 C C . THR A 1 77 ? 6.173 18.596 8.898 1.00 16.50 77 THR A C 1
ATOM 585 O O . THR A 1 77 ? 5.776 17.442 9.090 1.00 18.52 77 THR A O 1
ATOM 589 N N . LEU A 1 78 ? 5.433 19.681 9.145 1.00 13.57 78 LEU A N 1
ATOM 590 C CA . LEU A 1 78 ? 3.994 19.626 9.372 1.00 12.57 78 LEU A CA 1
ATOM 591 C C . LEU A 1 78 ? 3.273 20.112 8.117 1.00 12.87 78 LEU A C 1
ATOM 592 O O . LEU A 1 78 ? 3.575 21.195 7.605 1.00 14.63 78 LEU A O 1
ATOM 597 N N . LYS A 1 79 ? 2.307 19.326 7.652 1.00 13.27 79 LYS A N 1
ATOM 598 C CA . LYS A 1 79 ? 1.546 19.635 6.448 1.00 15.16 79 LYS A CA 1
ATOM 599 C C . LYS A 1 79 ? 0.055 19.726 6.752 1.00 14.64 79 LYS A C 1
ATOM 600 O O . LYS A 1 79 ? -0.493 18.919 7.512 1.00 15.15 79 LYS A O 1
ATOM 606 N N . ILE A 1 80 ? -0.594 20.714 6.150 1.00 12.55 80 ILE A N 1
ATOM 607 C CA . ILE A 1 80 ? -2.037 20.889 6.222 1.00 14.75 80 ILE A CA 1
ATOM 608 C C . ILE A 1 80 ? -2.567 20.783 4.797 1.00 18.16 80 ILE A C 1
ATOM 609 O O . ILE A 1 80 ? -2.178 21.576 3.930 1.00 16.99 80 ILE A O 1
ATOM 614 N N . SER A 1 81 ? -3.447 19.807 4.551 1.00 14.56 81 SER A N 1
ATOM 615 C CA . SER A 1 81 ? -3.838 19.500 3.176 1.00 17.23 81 SER A CA 1
ATOM 616 C C . SER A 1 81 ? -4.721 20.593 2.590 1.00 19.34 81 SER A C 1
ATOM 617 O O . SER A 1 81 ? -4.640 20.894 1.388 1.00 19.98 81 SER A O 1
ATOM 620 N N . ARG A 1 82 ? -5.582 21.179 3.416 1.00 15.47 82 ARG A N 1
ATOM 621 C CA . ARG A 1 82 ? -6.406 22.314 3.024 1.00 16.30 82 ARG A CA 1
ATOM 622 C C . ARG A 1 82 ? -6.704 23.110 4.285 1.00 19.11 82 ARG A C 1
ATOM 623 O O . ARG A 1 82 ? -7.203 22.561 5.275 1.00 21.45 82 ARG A O 1
ATOM 631 N N . VAL A 1 83 ? -6.370 24.379 4.257 1.00 15.56 83 VAL A N 1
ATOM 632 C CA . VAL A 1 83 ? -6.504 25.221 5.437 1.00 17.27 83 VAL A CA 1
ATOM 633 C C . VAL A 1 83 ? -7.948 25.676 5.588 1.00 17.07 83 VAL A C 1
ATOM 634 O O . VAL A 1 83 ? -8.623 26.013 4.606 1.00 18.12 83 VAL A O 1
ATOM 638 N N . GLU A 1 84 ? -8.431 25.672 6.830 1.00 13.43 84 GLU A N 1
ATOM 639 C CA . GLU A 1 84 ? -9.736 26.202 7.196 1.00 15.67 84 GLU A CA 1
ATOM 640 C C . GLU A 1 84 ? -9.540 27.358 8.170 1.00 12.53 84 GLU A C 1
ATOM 641 O O . GLU A 1 84 ? -8.471 27.526 8.759 1.00 14.36 84 GLU A O 1
ATOM 647 N N . ALA A 1 85 ? -10.589 28.172 8.314 1.00 15.17 85 ALA A N 1
ATOM 648 C CA . ALA A 1 85 ? -10.470 29.397 9.097 1.00 13.16 85 ALA A CA 1
ATOM 649 C C . ALA A 1 85 ? -10.037 29.114 10.529 1.00 14.24 85 ALA A C 1
ATOM 650 O O . ALA A 1 85 ? -9.313 29.915 11.130 1.00 16.53 85 ALA A O 1
ATOM 652 N N A GLU A 1 86 ? -10.442 27.976 11.076 0.60 15.84 86 GLU A N 1
ATOM 653 N N B GLU A 1 86 ? -10.449 27.975 11.083 0.40 15.88 86 GLU A N 1
ATOM 654 C CA A GLU A 1 86 ? -10.167 27.653 12.469 0.60 17.62 86 GLU A CA 1
ATOM 655 C CA B GLU A 1 86 ? -10.160 27.657 12.475 0.40 17.61 86 GLU A CA 1
ATOM 656 C C A GLU A 1 86 ? -8.743 27.161 12.708 0.60 15.61 86 GLU A C 1
ATOM 657 C C B GLU A 1 86 ? -8.702 27.281 12.715 0.40 15.66 86 GLU A C 1
ATOM 658 O O A GLU A 1 86 ? -8.385 26.899 13.863 0.60 16.96 86 GLU A O 1
ATOM 659 O O B GLU A 1 86 ? -8.284 27.209 13.876 0.40 17.14 86 GLU A O 1
ATOM 670 N N . ASP A 1 87 ? -7.922 27.038 11.660 1.00 13.11 87 ASP A N 1
ATOM 671 C CA . ASP A 1 87 ? -6.533 26.631 11.807 1.00 11.36 87 ASP A CA 1
ATOM 672 C C . ASP A 1 87 ? -5.599 27.777 12.192 1.00 11.48 87 ASP A C 1
ATOM 673 O O . ASP A 1 87 ? -4.403 27.541 12.383 1.00 15.08 87 ASP A O 1
ATOM 678 N N . LEU A 1 88 ? -6.100 29.005 12.305 1.00 12.42 88 LEU A N 1
ATOM 679 C CA . LEU A 1 88 ? -5.230 30.137 12.597 1.00 13.12 88 LEU A CA 1
ATOM 680 C C . LEU A 1 88 ? -4.579 29.990 13.971 1.00 16.25 88 LEU A C 1
ATOM 681 O O . LEU A 1 88 ? -5.144 29.399 14.897 1.00 16.02 88 LEU A O 1
ATOM 686 N N . GLY A 1 89 ? -3.377 30.529 14.095 1.00 12.53 89 GLY A N 1
ATOM 687 C CA . GLY A 1 89 ? -2.678 30.579 15.362 1.00 12.74 89 GLY A CA 1
ATOM 688 C C . GLY A 1 89 ? -1.195 30.356 15.168 1.00 13.72 89 GLY A C 1
ATOM 689 O O . GLY A 1 89 ? -0.666 30.471 14.061 1.00 15.81 89 GLY A O 1
ATOM 690 N N . VAL A 1 90 ? -0.497 30.030 16.252 1.00 11.43 90 VAL A N 1
ATOM 691 C CA . VAL A 1 90 ? 0.944 29.818 16.214 1.00 13.17 90 VAL A CA 1
ATOM 692 C C . VAL A 1 90 ? 1.230 28.329 16.381 1.00 11.70 90 VAL A C 1
ATOM 693 O O . VAL A 1 90 ? 0.807 27.706 17.368 1.00 12.95 90 VAL A O 1
ATOM 697 N N . TYR A 1 91 ? 1.935 27.757 15.404 1.00 10.63 91 TYR A N 1
ATOM 698 C CA . TYR A 1 91 ? 2.330 26.356 15.397 1.00 8.51 91 TYR A CA 1
ATOM 699 C C . TYR A 1 91 ? 3.762 26.233 15.895 1.00 10.67 91 TYR A C 1
ATOM 700 O O . TYR A 1 91 ? 4.639 26.983 15.456 1.00 14.55 91 TYR A O 1
ATOM 709 N N . TYR A 1 92 ? 4.005 25.282 16.796 1.00 10.70 92 TYR A N 1
ATOM 710 C CA . TYR A 1 92 ? 5.332 25.044 17.342 1.00 10.47 92 TYR A CA 1
ATOM 711 C C . TYR A 1 92 ? 5.727 23.596 17.109 1.00 13.10 92 TYR A C 1
ATOM 712 O O . TYR A 1 92 ? 4.924 22.688 17.321 1.00 12.68 92 TYR A O 1
ATOM 721 N N . CYS A 1 93 ? 6.970 23.363 16.702 1.00 11.90 93 CYS A N 1
ATOM 722 C CA . CYS A 1 93 ? 7.543 22.058 16.951 1.00 12.68 93 CYS A CA 1
ATOM 723 C C . CYS A 1 93 ? 8.192 22.087 18.325 1.00 11.25 93 CYS A C 1
ATOM 724 O O . CYS A 1 93 ? 8.580 23.149 18.828 1.00 13.31 93 CYS A O 1
ATOM 727 N N . VAL A 1 94 ? 8.264 20.915 18.942 1.00 11.61 94 VAL A N 1
ATOM 728 C CA . VAL A 1 94 ? 8.819 20.766 20.276 1.00 12.32 94 VAL A CA 1
ATOM 729 C C . VAL A 1 94 ? 9.487 19.398 20.349 1.00 12.40 94 VAL A C 1
ATOM 730 O O . VAL A 1 94 ? 9.049 18.443 19.703 1.00 14.79 94 VAL A O 1
ATOM 734 N N . GLN A 1 95 ? 10.572 19.301 21.118 1.00 14.78 95 GLN A N 1
ATOM 735 C CA . GLN A 1 95 ? 11.289 18.038 21.231 1.00 13.97 95 GLN A CA 1
ATOM 736 C C . GLN A 1 95 ? 11.416 17.597 22.682 1.00 15.20 95 GLN A C 1
ATOM 737 O O . GLN A 1 95 ? 11.616 18.424 23.584 1.00 16.35 95 GLN A O 1
ATOM 743 N N . GLY A 1 96 ? 11.295 16.286 22.883 1.00 12.42 96 GLY A N 1
ATOM 744 C CA . GLY A 1 96 ? 11.465 15.653 24.178 1.00 12.41 96 GLY A CA 1
ATOM 745 C C . GLY A 1 96 ? 12.506 14.550 24.167 1.00 15.67 96 GLY A C 1
ATOM 746 O O . GLY A 1 96 ? 12.564 13.737 25.089 1.00 18.59 96 GLY A O 1
ATOM 747 N N . THR A 1 97 ? 13.341 14.500 23.127 1.00 16.61 97 THR A N 1
ATOM 748 C CA . THR A 1 97 ? 14.371 13.467 23.095 1.00 19.48 97 THR A CA 1
ATOM 749 C C . THR A 1 97 ? 15.514 13.783 24.051 1.00 17.12 97 THR A C 1
ATOM 750 O O . THR A 1 97 ? 16.054 12.873 24.692 1.00 21.05 97 THR A O 1
ATOM 754 N N . HIS A 1 98 ? 15.881 15.058 24.164 1.00 18.51 98 HIS A N 1
ATOM 755 C CA . HIS A 1 98 ? 17.018 15.493 24.966 1.00 21.02 98 HIS A CA 1
ATOM 756 C C . HIS A 1 98 ? 16.581 16.495 26.023 1.00 20.85 98 HIS A C 1
ATOM 757 O O . HIS A 1 98 ? 15.839 17.441 25.733 1.00 19.94 98 HIS A O 1
ATOM 764 N N . PHE A 1 99 ? 17.076 16.303 27.249 1.00 19.46 99 PHE A N 1
ATOM 765 C CA . PHE A 1 99 ? 16.871 17.337 28.255 1.00 18.26 99 PHE A CA 1
ATOM 766 C C . PHE A 1 99 ? 17.888 18.460 28.059 1.00 22.13 99 PHE A C 1
ATOM 767 O O . PHE A 1 99 ? 19.060 18.190 27.773 1.00 24.28 99 PHE A O 1
ATOM 775 N N . PRO A 1 100 ? 17.479 19.725 28.225 1.00 16.02 100 PRO A N 1
ATOM 776 C CA . PRO A 1 100 ? 16.107 20.136 28.555 1.00 16.32 100 PRO A CA 1
ATOM 777 C C . PRO A 1 100 ? 15.242 20.140 27.314 1.00 19.33 100 PRO A C 1
ATOM 778 O O . PRO A 1 100 ? 15.742 20.347 26.211 1.00 20.11 100 PRO A O 1
ATOM 782 N N . PHE A 1 101 ? 13.948 19.914 27.496 1.00 16.17 101 PHE A N 1
ATOM 783 C CA . PHE A 1 101 ? 13.020 19.982 26.376 1.00 13.20 101 PHE A CA 1
ATOM 784 C C . PHE A 1 101 ? 12.972 21.403 25.827 1.00 16.18 101 PHE A C 1
ATOM 785 O O . PHE A 1 101 ? 13.066 22.377 26.574 1.00 17.66 101 PHE A O 1
ATOM 793 N N . THR A 1 102 ? 12.815 21.527 24.504 1.00 14.43 102 THR A N 1
ATOM 794 C CA . THR A 1 102 ? 12.871 22.825 23.852 1.00 13.58 102 THR A CA 1
ATOM 795 C C . THR A 1 102 ? 11.765 22.956 22.808 1.00 12.93 102 THR A C 1
ATOM 796 O O . THR A 1 102 ? 11.235 21.964 22.299 1.00 12.54 102 THR A O 1
ATOM 800 N N . PHE A 1 103 ? 11.446 24.209 22.496 1.00 15.27 103 PHE A N 1
ATOM 801 C CA . PHE A 1 103 ? 10.434 24.595 21.523 1.00 14.30 103 PHE A CA 1
ATOM 802 C C . PHE A 1 103 ? 11.083 25.325 20.355 1.00 16.43 103 PHE A C 1
ATOM 803 O O . PHE A 1 103 ? 12.048 26.069 20.534 1.00 16.43 103 PHE A O 1
ATOM 811 N N . GLY A 1 104 ? 10.518 25.153 19.163 1.00 17.20 104 GLY A N 1
ATOM 812 C CA . GLY A 1 104 ? 10.776 26.091 18.084 1.00 15.18 104 GLY A CA 1
ATOM 813 C C . GLY A 1 104 ? 10.252 27.483 18.406 1.00 19.41 104 GLY A C 1
ATOM 814 O O . GLY A 1 104 ? 9.538 27.714 19.381 1.00 16.65 104 GLY A O 1
ATOM 815 N N . SER A 1 105 ? 10.609 28.445 17.552 1.00 18.87 105 SER A N 1
ATOM 816 C CA . SER A 1 105 ? 10.205 29.823 17.794 1.00 19.93 105 SER A CA 1
ATOM 817 C C . SER A 1 105 ? 8.739 30.081 17.488 1.00 17.29 105 SER A C 1
ATOM 818 O O . SER A 1 105 ? 8.214 31.130 17.887 1.00 19.60 105 SER A O 1
ATOM 821 N N . GLY A 1 106 ? 8.066 29.164 16.791 1.00 16.37 106 GLY A N 1
ATOM 822 C CA . GLY A 1 106 ? 6.680 29.377 16.439 1.00 16.00 106 GLY A CA 1
ATOM 823 C C . GLY A 1 106 ? 6.507 29.912 15.031 1.00 16.41 106 GLY A C 1
ATOM 824 O O . GLY A 1 106 ? 7.298 30.740 14.564 1.00 20.94 106 GLY A O 1
ATOM 825 N N . THR A 1 107 ? 5.475 29.434 14.343 1.00 14.32 107 THR A N 1
ATOM 826 C CA . THR A 1 107 ? 5.110 29.914 13.015 1.00 15.13 107 THR A CA 1
ATOM 827 C C . THR A 1 107 ? 3.681 30.424 13.083 1.00 17.13 107 THR A C 1
ATOM 828 O O . THR A 1 107 ? 2.760 29.666 13.409 1.00 14.89 107 THR A O 1
ATOM 832 N N . LYS A 1 108 ? 3.490 31.705 12.787 1.00 14.10 108 LYS A N 1
ATOM 833 C CA . LYS A 1 108 ? 2.158 32.285 12.853 1.00 12.22 108 LYS A CA 1
ATOM 834 C C . LYS A 1 108 ? 1.434 32.019 11.542 1.00 17.18 108 LYS A C 1
ATOM 835 O O . LYS A 1 108 ? 1.910 32.427 10.478 1.00 21.39 108 LYS A O 1
ATOM 841 N N . LEU A 1 109 ? 0.292 31.338 11.614 1.00 14.23 109 LEU A N 1
ATOM 842 C CA . LEU A 1 109 ? -0.547 31.089 10.443 1.00 16.79 109 LEU A CA 1
ATOM 843 C C . LEU A 1 109 ? -1.673 32.114 10.422 1.00 15.95 109 LEU A C 1
ATOM 844 O O . LEU A 1 109 ? -2.547 32.119 11.297 1.00 18.31 109 LEU A O 1
ATOM 849 N N . GLU A 1 110 ? -1.657 32.975 9.407 1.00 16.12 110 GLU A N 1
ATOM 850 C CA . GLU A 1 110 ? -2.733 33.913 9.159 1.00 16.52 110 GLU A CA 1
ATOM 851 C C . GLU A 1 110 ? -3.526 33.450 7.943 1.00 17.29 110 GLU A C 1
ATOM 852 O O . GLU A 1 110 ? -2.978 32.826 7.031 1.00 19.68 110 GLU A O 1
ATOM 858 N N . ILE A 1 111 ? -4.821 33.723 7.959 1.00 19.06 111 ILE A N 1
ATOM 859 C CA . ILE A 1 111 ? -5.697 33.416 6.835 1.00 19.97 111 ILE A CA 1
ATOM 860 C C . ILE A 1 111 ? -5.738 34.611 5.895 1.00 24.83 111 ILE A C 1
ATOM 861 O O . ILE A 1 111 ? -5.828 35.769 6.329 1.00 21.38 111 ILE A O 1
ATOM 866 N N . LYS A 1 112 ? -5.657 34.334 4.596 1.00 18.80 112 LYS A N 1
ATOM 867 C CA . LYS A 1 112 ? -5.839 35.346 3.565 1.00 19.48 112 LYS A CA 1
ATOM 868 C C . LYS A 1 112 ? -7.223 35.162 2.954 1.00 22.60 112 LYS A C 1
ATOM 869 O O . LYS A 1 112 ? -7.600 34.045 2.587 1.00 28.14 112 LYS A O 1
ATOM 875 N N . ARG A 1 113 ? -7.989 36.248 2.877 1.00 22.57 113 ARG A N 1
ATOM 876 C CA . ARG A 1 113 ? -9.370 36.194 2.416 1.00 22.52 113 ARG A CA 1
ATOM 877 C C . ARG A 1 113 ? -9.662 37.436 1.585 1.00 20.71 113 ARG A C 1
ATOM 878 O O . ARG A 1 113 ? -8.812 38.311 1.430 1.00 19.55 113 ARG A O 1
ATOM 886 N N . ALA A 1 114 ? -10.882 37.501 1.051 1.00 21.68 114 ALA A N 1
ATOM 887 C CA . ALA A 1 114 ? -11.301 38.643 0.248 1.00 22.34 114 ALA A CA 1
ATOM 888 C C . ALA A 1 114 ? -11.360 39.902 1.106 1.00 20.45 114 ALA A C 1
ATOM 889 O O . ALA A 1 114 ? -11.672 39.849 2.297 1.00 17.82 114 ALA A O 1
ATOM 891 N N . ASP A 1 115 ? -11.043 41.040 0.491 1.00 22.46 115 ASP A N 1
ATOM 892 C CA . ASP A 1 115 ? -11.097 42.313 1.203 1.00 17.27 115 ASP A CA 1
ATOM 893 C C . ASP A 1 115 ? -12.505 42.561 1.732 1.00 20.07 115 ASP A C 1
ATOM 894 O O . ASP A 1 115 ? -13.501 42.170 1.118 1.00 20.37 115 ASP A O 1
ATOM 899 N N . ALA A 1 116 ? -12.585 43.208 2.901 1.00 15.75 116 ALA A N 1
ATOM 900 C CA . ALA A 1 116 ? -13.862 43.520 3.529 1.00 15.77 116 ALA A CA 1
ATOM 901 C C . ALA A 1 116 ? -13.767 44.895 4.173 1.00 16.15 116 ALA A C 1
ATOM 902 O O . ALA A 1 116 ? -12.790 45.191 4.865 1.00 15.29 116 ALA A O 1
ATOM 904 N N . ALA A 1 117 ? -14.772 45.737 3.931 1.00 14.35 117 ALA A N 1
ATOM 905 C CA . ALA A 1 117 ? -14.766 47.073 4.497 1.00 12.50 117 ALA A CA 1
ATOM 906 C C . ALA A 1 117 ? -15.142 47.020 5.977 1.00 13.40 117 ALA A C 1
ATOM 907 O O . ALA A 1 117 ? -15.929 46.169 6.398 1.00 15.50 117 ALA A O 1
ATOM 909 N N . PRO A 1 118 ? -14.613 47.932 6.782 1.00 13.48 118 PRO A N 1
ATOM 910 C CA . PRO A 1 118 ? -15.011 47.975 8.194 1.00 12.36 118 PRO A CA 1
ATOM 911 C C . PRO A 1 118 ? -16.453 48.438 8.356 1.00 15.35 118 PRO A C 1
ATOM 912 O O . PRO A 1 118 ? -16.947 49.282 7.607 1.00 16.63 118 PRO A O 1
ATOM 916 N N . THR A 1 119 ? -17.128 47.897 9.374 1.00 11.19 119 THR A N 1
ATOM 917 C CA . THR A 1 119 ? -18.390 48.442 9.851 1.00 11.80 119 THR A CA 1
ATOM 918 C C . THR A 1 119 ? -18.051 49.359 11.020 1.00 13.79 119 THR A C 1
ATOM 919 O O . THR A 1 119 ? -17.488 48.902 12.014 1.00 13.05 119 THR A O 1
ATOM 923 N N . VAL A 1 120 ? -18.343 50.647 10.882 1.00 13.34 120 VAL A N 1
ATOM 924 C CA . VAL A 1 120 ? -17.905 51.665 11.839 1.00 10.46 120 VAL A CA 1
ATOM 925 C C . VAL A 1 120 ? -19.077 52.060 12.733 1.00 11.74 120 VAL A C 1
ATOM 926 O O . VAL A 1 120 ? -20.179 52.320 12.242 1.00 12.43 120 VAL A O 1
ATOM 930 N N . SER A 1 121 ? -18.836 52.128 14.056 1.00 10.16 121 SER A N 1
ATOM 931 C CA . SER A 1 121 ? -19.840 52.552 15.026 1.00 11.85 121 SER A CA 1
ATOM 932 C C . SER A 1 121 ? -19.201 53.512 16.020 1.00 11.31 121 SER A C 1
ATOM 933 O O . SER A 1 121 ? -18.088 53.263 16.490 1.00 12.37 121 SER A O 1
ATOM 936 N N . ILE A 1 122 ? -19.893 54.608 16.335 1.00 10.68 122 ILE A N 1
ATOM 937 C CA . ILE A 1 122 ? -19.400 55.591 17.290 1.00 9.59 122 ILE A CA 1
ATOM 938 C C . ILE A 1 122 ? -20.372 55.705 18.461 1.00 11.50 122 ILE A C 1
ATOM 939 O O . ILE A 1 122 ? -21.596 55.638 18.286 1.00 12.91 122 ILE A O 1
ATOM 944 N N . PHE A 1 123 ? -19.823 55.872 19.665 1.00 9.78 123 PHE A N 1
ATOM 945 C CA . PHE A 1 123 ? -20.616 55.880 20.889 1.00 10.16 123 PHE A CA 1
ATOM 946 C C . PHE A 1 123 ? -20.266 57.091 21.744 1.00 12.89 123 PHE A C 1
ATOM 947 O O . PHE A 1 123 ? -19.079 57.302 22.058 1.00 12.41 123 PHE A O 1
ATOM 955 N N . PRO A 1 124 ? -21.249 57.882 22.167 1.00 11.29 124 PRO A N 1
ATOM 956 C CA . PRO A 1 124 ? -20.976 58.985 23.095 1.00 10.17 124 PRO A CA 1
ATOM 957 C C . PRO A 1 124 ? -20.674 58.458 24.487 1.00 10.33 124 PRO A C 1
ATOM 958 O O . PRO A 1 124 ? -20.942 57.285 24.794 1.00 12.66 124 PRO A O 1
ATOM 962 N N . PRO A 1 125 ? -20.125 59.298 25.366 1.00 10.28 125 PRO A N 1
ATOM 963 C CA . PRO A 1 125 ? -19.966 58.896 26.769 1.00 12.61 125 PRO A CA 1
ATOM 964 C C . PRO A 1 125 ? -21.303 58.573 27.410 1.00 14.05 125 PRO A C 1
ATOM 965 O O . PRO A 1 125 ? -22.344 59.156 27.085 1.00 14.06 125 PRO A O 1
ATOM 969 N N . SER A 1 126 ? -21.255 57.634 28.347 1.00 14.32 126 SER A N 1
ATOM 970 C CA . SER A 1 126 ? -22.430 57.285 29.121 1.00 15.32 126 SER A CA 1
ATOM 971 C C . SER A 1 126 ? -22.704 58.365 30.162 1.00 15.40 126 SER A C 1
ATOM 972 O O . SER A 1 126 ? -21.798 59.073 30.613 1.00 16.68 126 SER A O 1
ATOM 975 N N . SER A 1 127 ? -23.980 58.498 30.532 1.00 19.76 127 SER A N 1
ATOM 976 C CA . SER A 1 127 ? -24.319 59.382 31.639 1.00 21.01 127 SER A CA 1
ATOM 977 C C . SER A 1 127 ? -23.636 58.933 32.921 1.00 20.44 127 SER A C 1
ATOM 978 O O . SER A 1 127 ? -23.232 59.772 33.735 1.00 21.62 127 SER A O 1
ATOM 981 N N . GLU A 1 128 ? -23.455 57.618 33.093 1.00 20.38 128 GLU A N 1
ATOM 982 C CA . GLU A 1 128 ? -22.755 57.107 34.267 1.00 24.14 128 GLU A CA 1
ATOM 983 C C . GLU A 1 128 ? -21.346 57.676 34.356 1.00 22.56 128 GLU A C 1
ATOM 984 O O . GLU A 1 128 ? -20.922 58.156 35.413 1.00 25.21 128 GLU A O 1
ATOM 990 N N . GLN A 1 129 ? -20.596 57.627 33.251 1.00 17.95 129 GLN A N 1
ATOM 991 C CA . GLN A 1 129 ? -19.227 58.119 33.295 1.00 14.76 129 GLN A CA 1
ATOM 992 C C . GLN A 1 129 ? -19.181 59.634 33.486 1.00 15.46 129 GLN A C 1
ATOM 993 O O . GLN A 1 129 ? -18.297 60.152 34.180 1.00 18.46 129 GLN A O 1
ATOM 999 N N . LEU A 1 130 ? -20.117 60.358 32.870 1.00 17.56 130 LEU A N 1
ATOM 1000 C CA . LEU A 1 130 ? -20.112 61.812 32.998 1.00 18.40 130 LEU A CA 1
ATOM 1001 C C . LEU A 1 130 ? -20.372 62.247 34.435 1.00 23.16 130 LEU A C 1
ATOM 1002 O O . LEU A 1 130 ? -19.817 63.255 34.885 1.00 26.71 130 LEU A O 1
ATOM 1007 N N . THR A 1 131 ? -21.189 61.493 35.173 1.00 25.68 131 THR A N 1
ATOM 1008 C CA . THR A 1 131 ? -21.385 61.777 36.592 1.00 28.41 131 THR A CA 1
ATOM 1009 C C . THR A 1 131 ? -20.067 61.740 37.360 1.00 30.13 131 THR A C 1
ATOM 1010 O O . THR A 1 131 ? -19.882 62.500 38.318 1.00 32.03 131 THR A O 1
ATOM 1014 N N . SER A 1 132 ? -19.135 60.884 36.947 1.00 23.10 132 SER A N 1
ATOM 1015 C CA . SER A 1 132 ? -17.834 60.794 37.596 1.00 22.37 132 SER A CA 1
ATOM 1016 C C . SER A 1 132 ? -16.832 61.823 37.089 1.00 23.44 132 SER A C 1
ATOM 1017 O O . SER A 1 132 ? -15.675 61.797 37.527 1.00 28.83 132 SER A O 1
ATOM 1020 N N . GLY A 1 133 ? -17.229 62.708 36.171 1.00 20.97 133 GLY A N 1
ATOM 1021 C CA . GLY A 1 133 ? -16.330 63.720 35.654 1.00 28.00 133 GLY A CA 1
ATOM 1022 C C . GLY A 1 133 ? -15.488 63.318 34.462 1.00 21.39 133 GLY A C 1
ATOM 1023 O O . GLY A 1 133 ? -14.556 64.054 34.110 1.00 23.23 133 GLY A O 1
ATOM 1024 N N . GLY A 1 134 ? -15.775 62.175 33.832 1.00 20.00 134 GLY A N 1
ATOM 1025 C CA . GLY A 1 134 ? -15.010 61.701 32.703 1.00 24.51 134 GLY A CA 1
ATOM 1026 C C . GLY A 1 134 ? -15.881 61.568 31.462 1.00 13.59 134 GLY A C 1
ATOM 1027 O O . GLY A 1 134 ? -17.115 61.593 31.527 1.00 18.71 134 GLY A O 1
ATOM 1028 N N . ALA A 1 135 ? -15.214 61.442 30.316 1.00 15.52 135 ALA A N 1
ATOM 1029 C CA . ALA A 1 135 ? -15.943 61.314 29.053 1.00 13.72 135 ALA A CA 1
ATOM 1030 C C . ALA A 1 135 ? -15.068 60.577 28.041 1.00 13.55 135 ALA A C 1
ATOM 1031 O O . ALA A 1 135 ? -14.152 61.159 27.461 1.00 15.80 135 ALA A O 1
ATOM 1033 N N . SER A 1 136 ? -15.377 59.306 27.812 1.00 11.44 136 SER A N 1
ATOM 1034 C CA . SER A 1 136 ? -14.719 58.524 26.779 1.00 12.53 136 SER A CA 1
ATOM 1035 C C . SER A 1 136 ? -15.650 58.382 25.584 1.00 9.22 136 SER A C 1
ATOM 1036 O O . SER A 1 136 ? -16.828 58.047 25.743 1.00 12.29 136 SER A O 1
ATOM 1039 N N . VAL A 1 137 ? -15.121 58.659 24.396 1.00 8.74 137 VAL A N 1
ATOM 1040 C CA . VAL A 1 137 ? -15.826 58.480 23.130 1.00 8.92 137 VAL A CA 1
ATOM 1041 C C . VAL A 1 137 ? -15.182 57.290 22.434 1.00 9.40 137 VAL A C 1
ATOM 1042 O O . VAL A 1 137 ? -13.956 57.255 22.263 1.00 9.86 137 VAL A O 1
ATOM 1046 N N . VAL A 1 138 ? -15.989 56.298 22.067 1.00 9.97 138 VAL A N 1
ATOM 1047 C CA . VAL A 1 138 ? -15.476 55.032 21.552 1.00 9.32 138 VAL A CA 1
ATOM 1048 C C . VAL A 1 138 ? -15.923 54.855 20.111 1.00 9.48 138 VAL A C 1
ATOM 1049 O O . VAL A 1 138 ? -17.085 55.107 19.772 1.00 10.87 138 VAL A O 1
ATOM 1053 N N . CYS A 1 139 ? -15.001 54.407 19.269 1.00 7.44 139 CYS A N 1
ATOM 1054 C CA . CYS A 1 139 ? -15.305 54.056 17.892 1.00 9.27 139 CYS A CA 1
ATOM 1055 C C . CYS A 1 139 ? -14.835 52.631 17.637 1.00 9.66 139 CYS A C 1
ATOM 1056 O O . CYS A 1 139 ? -13.704 52.280 17.990 1.00 11.62 139 CYS A O 1
ATOM 1059 N N . PHE A 1 140 ? -15.708 51.804 17.066 1.00 9.46 140 PHE A N 1
ATOM 1060 C CA . PHE A 1 140 ? -15.355 50.451 16.652 1.00 8.82 140 PHE A CA 1
ATOM 1061 C C . PHE A 1 140 ? -15.250 50.428 15.134 1.00 10.69 140 PHE A C 1
ATOM 1062 O O . PHE A 1 140 ? -16.122 50.968 14.436 1.00 11.02 140 PHE A O 1
ATOM 1070 N N . LEU A 1 141 ? -14.194 49.803 14.634 1.00 8.98 141 LEU A N 1
ATOM 1071 C CA . LEU A 1 141 ? -13.998 49.555 13.200 1.00 9.55 141 LEU A CA 1
ATOM 1072 C C . LEU A 1 141 ? -13.955 48.031 13.077 1.00 9.60 141 LEU A C 1
ATOM 1073 O O . LEU A 1 141 ? -12.918 47.407 13.325 1.00 11.46 141 LEU A O 1
ATOM 1078 N N . ASN A 1 142 ? -15.082 47.416 12.724 1.00 10.26 142 ASN A N 1
ATOM 1079 C CA . ASN A 1 142 ? -15.271 45.985 12.941 1.00 11.16 142 ASN A CA 1
ATOM 1080 C C . ASN A 1 142 ? -15.261 45.169 11.654 1.00 12.89 142 ASN A C 1
ATOM 1081 O O . ASN A 1 142 ? -15.829 45.576 10.634 1.00 12.92 142 ASN A O 1
ATOM 1086 N N . ASN A 1 143 ? -14.613 44.005 11.724 1.00 12.14 143 ASN A N 1
ATOM 1087 C CA . ASN A 1 143 ? -14.746 42.947 10.715 1.00 14.09 143 ASN A CA 1
ATOM 1088 C C . ASN A 1 143 ? -14.272 43.387 9.335 1.00 14.13 143 ASN A C 1
ATOM 1089 O O . ASN A 1 143 ? -14.991 43.252 8.334 1.00 16.09 143 ASN A O 1
ATOM 1094 N N . PHE A 1 144 ? -13.037 43.870 9.269 1.00 11.60 144 PHE A N 1
ATOM 1095 C CA . PHE A 1 144 ? -12.439 44.290 8.011 1.00 11.70 144 PHE A CA 1
ATOM 1096 C C . PHE A 1 144 ? -11.268 43.383 7.644 1.00 14.51 144 PHE A C 1
ATOM 1097 O O . PHE A 1 144 ? -10.773 42.594 8.455 1.00 13.46 144 PHE A O 1
ATOM 1105 N N . TYR A 1 145 ? -10.841 43.485 6.381 1.00 15.00 145 TYR A N 1
ATOM 1106 C CA . TYR A 1 145 ? -9.685 42.766 5.850 1.00 16.42 145 TYR A CA 1
ATOM 1107 C C . TYR A 1 145 ? -9.195 43.512 4.615 1.00 16.53 145 TYR A C 1
ATOM 1108 O O . TYR A 1 145 ? -10.012 43.888 3.764 1.00 17.94 145 TYR A O 1
ATOM 1117 N N . PRO A 1 146 ? -7.880 43.738 4.467 1.00 15.66 146 PRO A N 1
ATOM 1118 C CA . PRO A 1 146 ? -6.793 43.292 5.346 1.00 18.72 146 PRO A CA 1
ATOM 1119 C C . PRO A 1 146 ? -6.649 44.096 6.636 1.00 16.35 146 PRO A C 1
ATOM 1120 O O . PRO A 1 146 ? -7.421 45.014 6.899 1.00 15.00 146 PRO A O 1
ATOM 1124 N N . LYS A 1 147 ? -5.639 43.730 7.430 1.00 16.92 147 LYS A N 1
ATOM 1125 C CA . LYS A 1 147 ? -5.521 44.241 8.792 1.00 17.64 147 LYS A CA 1
ATOM 1126 C C . LYS A 1 147 ? -5.115 45.708 8.824 1.00 16.29 147 LYS A C 1
ATOM 1127 O O . LYS A 1 147 ? -5.398 46.403 9.800 1.00 16.47 147 LYS A O 1
ATOM 1133 N N . ASP A 1 148 ? -4.451 46.200 7.781 1.00 16.36 148 ASP A N 1
ATOM 1134 C CA . ASP A 1 148 ? -3.957 47.570 7.792 1.00 17.52 148 ASP A CA 1
ATOM 1135 C C . ASP A 1 148 ? -5.121 48.551 7.712 1.00 15.72 148 ASP A C 1
ATOM 1136 O O . ASP A 1 148 ? -5.961 48.463 6.810 1.00 17.31 148 ASP A O 1
ATOM 1141 N N . ILE A 1 149 ? -5.159 49.509 8.639 1.00 14.21 149 ILE A N 1
ATOM 1142 C CA . ILE A 1 149 ? -6.237 50.492 8.682 1.00 12.56 149 ILE A CA 1
ATOM 1143 C C . ILE A 1 149 ? -5.755 51.708 9.455 1.00 13.49 149 ILE A C 1
ATOM 1144 O O . ILE A 1 149 ? -4.825 51.623 10.265 1.00 18.50 149 ILE A O 1
ATOM 1149 N N . ASN A 1 150 ? -6.381 52.855 9.200 1.00 15.29 150 ASN A N 1
ATOM 1150 C CA . ASN A 1 150 ? -6.072 54.075 9.929 1.00 15.35 150 ASN A CA 1
ATOM 1151 C C . ASN A 1 150 ? -7.358 54.741 10.388 1.00 14.99 150 ASN A C 1
ATOM 1152 O O . ASN A 1 150 ? -8.402 54.635 9.738 1.00 16.68 150 ASN A O 1
ATOM 1157 N N . VAL A 1 151 ? -7.277 55.407 11.536 1.00 12.76 151 VAL A N 1
ATOM 1158 C CA . VAL A 1 151 ? -8.406 56.119 12.109 1.00 14.95 151 VAL A CA 1
ATOM 1159 C C . VAL A 1 151 ? -7.983 57.553 12.385 1.00 14.23 151 VAL A C 1
ATOM 1160 O O . VAL A 1 151 ? -6.853 57.813 12.823 1.00 13.73 151 VAL A O 1
ATOM 1164 N N . LYS A 1 152 ? -8.883 58.482 12.090 1.00 11.56 152 LYS A N 1
ATOM 1165 C CA . LYS A 1 152 ? -8.689 59.898 12.347 1.00 16.51 152 LYS A CA 1
ATOM 1166 C C . LYS A 1 152 ? -9.932 60.422 13.047 1.00 13.62 152 LYS A C 1
ATOM 1167 O O . LYS A 1 152 ? -11.059 60.116 12.634 1.00 17.45 152 LYS A O 1
ATOM 1173 N N . TRP A 1 153 ? -9.730 61.196 14.106 1.00 11.17 153 TRP A N 1
ATOM 1174 C CA . TRP A 1 153 ? -10.818 61.848 14.815 1.00 11.03 153 TRP A CA 1
ATOM 1175 C C . TRP A 1 153 ? -10.913 63.293 14.358 1.00 14.14 153 TRP A C 1
ATOM 1176 O O . TRP A 1 153 ? -9.894 63.954 14.148 1.00 15.08 153 TRP A O 1
ATOM 1187 N N . LYS A 1 154 ? -12.141 63.765 14.181 1.00 13.96 154 LYS A N 1
ATOM 1188 C CA . LYS A 1 154 ? -12.408 65.178 13.950 1.00 16.45 154 LYS A CA 1
ATOM 1189 C C . LYS A 1 154 ? -13.413 65.643 14.985 1.00 17.35 154 LYS A C 1
ATOM 1190 O O . LYS A 1 154 ? -14.469 65.022 15.159 1.00 17.74 154 LYS A O 1
ATOM 1196 N N . ILE A 1 155 ? -13.072 66.724 15.676 1.00 13.97 155 ILE A N 1
ATOM 1197 C CA . ILE A 1 155 ? -13.909 67.318 16.703 1.00 14.00 155 ILE A CA 1
ATOM 1198 C C . ILE A 1 155 ? -14.250 68.723 16.242 1.00 16.87 155 ILE A C 1
ATOM 1199 O O . ILE A 1 155 ? -13.347 69.543 16.023 1.00 19.91 155 ILE A O 1
ATOM 1204 N N . ASP A 1 156 ? -15.549 68.999 16.091 1.00 16.59 156 ASP A N 1
ATOM 1205 C CA . ASP A 1 156 ? -16.007 70.239 15.459 1.00 19.81 156 ASP A CA 1
ATOM 1206 C C . ASP A 1 156 ? -15.274 70.498 14.143 1.00 23.49 156 ASP A C 1
ATOM 1207 O O . ASP A 1 156 ? -14.875 71.624 13.835 1.00 21.13 156 ASP A O 1
ATOM 1212 N N . GLY A 1 157 ? -15.068 69.429 13.373 1.00 18.17 157 GLY A N 1
ATOM 1213 C CA . GLY A 1 157 ? -14.477 69.496 12.054 1.00 18.95 157 GLY A CA 1
ATOM 1214 C C . GLY A 1 157 ? -12.963 69.536 12.000 1.00 22.51 157 GLY A C 1
ATOM 1215 O O . GLY A 1 157 ? -12.407 69.524 10.894 1.00 24.49 157 GLY A O 1
ATOM 1216 N N . SER A 1 158 ? -12.274 69.569 13.139 1.00 20.29 158 SER A N 1
ATOM 1217 C CA . SER A 1 158 ? -10.822 69.700 13.173 1.00 19.55 158 SER A CA 1
ATOM 1218 C C . SER A 1 158 ? -10.175 68.437 13.726 1.00 16.80 158 SER A C 1
ATOM 1219 O O . SER A 1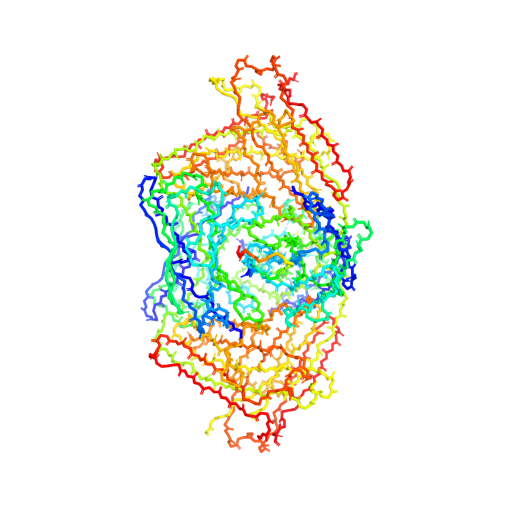 158 ? -10.625 67.892 14.739 1.00 16.93 158 SER A O 1
ATOM 1222 N N . GLU A 1 159 ? -9.093 68.014 13.072 1.00 16.87 159 GLU A N 1
ATOM 1223 C CA . GLU A 1 159 ? -8.408 66.775 13.424 1.00 16.39 159 GLU A CA 1
ATOM 1224 C C . GLU A 1 159 ? -7.922 66.827 14.867 1.00 15.53 159 GLU A C 1
ATOM 1225 O O . GLU A 1 159 ? -7.446 67.862 15.348 1.00 15.68 159 GLU A O 1
ATOM 1231 N N . ARG A 1 160 ? -8.039 65.694 15.568 1.00 13.74 160 ARG A N 1
ATOM 1232 C CA . ARG A 1 160 ? -7.594 65.605 16.951 1.00 13.83 160 ARG A CA 1
ATOM 1233 C C . ARG A 1 160 ? -6.853 64.296 17.175 1.00 15.28 160 ARG A C 1
ATOM 1234 O O . ARG A 1 160 ? -7.363 63.227 16.830 1.00 13.73 160 ARG A O 1
ATOM 1242 N N . GLN A 1 161 ? -5.663 64.388 17.763 1.00 14.88 161 GLN A N 1
ATOM 1243 C CA . GLN A 1 161 ? -4.903 63.220 18.189 1.00 14.88 161 GLN A CA 1
ATOM 1244 C C . GLN A 1 161 ? -4.757 63.110 19.694 1.00 13.74 161 GLN A C 1
ATOM 1245 O O . GLN A 1 161 ? -4.598 62.001 20.210 1.00 14.81 161 GLN A O 1
ATOM 1251 N N . ASN A 1 162 ? -4.826 64.227 20.409 1.00 16.47 162 ASN A N 1
ATOM 1252 C CA . ASN A 1 162 ? -4.655 64.231 21.854 1.00 16.91 162 ASN A CA 1
ATOM 1253 C C . ASN A 1 162 ? -5.720 63.364 22.520 1.00 14.57 162 ASN A C 1
ATOM 1254 O O . ASN A 1 162 ? -6.918 63.623 22.373 1.00 16.00 162 ASN A O 1
ATOM 1259 N N . GLY A 1 163 ? -5.280 62.336 23.257 1.00 12.66 163 GLY A N 1
ATOM 1260 C CA . GLY A 1 163 ? -6.184 61.517 24.044 1.00 12.43 163 GLY A CA 1
ATOM 1261 C C . GLY A 1 163 ? -6.724 60.284 23.343 1.00 13.53 163 GLY A C 1
ATOM 1262 O O . GLY A 1 163 ? -7.630 59.636 23.883 1.00 10.64 163 GLY A O 1
ATOM 1263 N N . VAL A 1 164 ? -6.211 59.954 22.159 1.00 13.28 164 VAL A N 1
ATOM 1264 C CA . VAL A 1 164 ? -6.690 58.825 21.362 1.00 11.04 164 VAL A CA 1
ATOM 1265 C C . VAL A 1 164 ? -5.778 57.629 21.593 1.00 13.67 164 VAL A C 1
ATOM 1266 O O . VAL A 1 164 ? -4.549 57.744 21.475 1.00 13.23 164 VAL A O 1
ATOM 1270 N N . LEU A 1 165 ? -6.375 56.472 21.912 1.00 9.99 165 LEU A N 1
ATOM 1271 C CA . LEU A 1 165 ? -5.644 55.209 21.975 1.00 10.50 165 LEU A CA 1
ATOM 1272 C C . LEU A 1 165 ? -6.386 54.138 21.188 1.00 11.52 165 LEU A C 1
ATOM 1273 O O . LEU A 1 165 ? -7.615 54.032 21.260 1.00 11.31 165 LEU A O 1
ATOM 1278 N N . ASN A 1 166 ? -5.620 53.328 20.465 1.00 9.64 166 ASN A N 1
ATOM 1279 C CA . ASN A 1 166 ? -6.145 52.331 19.544 1.00 9.38 166 ASN A CA 1
ATOM 1280 C C . ASN A 1 166 ? -5.771 50.924 19.988 1.00 14.17 166 ASN A C 1
ATOM 1281 O O . ASN A 1 166 ? -4.730 50.706 20.609 1.00 14.10 166 ASN A O 1
ATOM 1286 N N . SER A 1 167 ? -6.618 49.964 19.642 1.00 9.04 167 SER A N 1
ATOM 1287 C CA . SER A 1 167 ? -6.327 48.567 19.932 1.00 9.55 167 SER A CA 1
ATOM 1288 C C . SER A 1 167 ? -6.875 47.681 18.824 1.00 9.62 167 SER A C 1
ATOM 1289 O O . SER A 1 167 ? -7.983 47.899 18.341 1.00 13.23 167 SER A O 1
ATOM 1292 N N . TRP A 1 168 ? -6.103 46.670 18.435 1.00 10.82 168 TRP A N 1
ATOM 1293 C CA . TRP A 1 168 ? -6.454 45.783 17.332 1.00 9.77 168 TRP A CA 1
ATOM 1294 C C . TRP A 1 168 ? -6.661 44.367 17.855 1.00 13.11 168 TRP A C 1
ATOM 1295 O O . TRP A 1 168 ? -5.849 43.876 18.646 1.00 14.38 168 TRP A O 1
ATOM 1306 N N . THR A 1 169 ? -7.737 43.708 17.417 1.00 11.88 169 THR A N 1
ATOM 1307 C CA . THR A 1 169 ? -7.913 42.299 17.764 1.00 10.98 169 THR A CA 1
ATOM 1308 C C . THR A 1 169 ? -6.989 41.408 16.941 1.00 13.63 169 THR A C 1
ATOM 1309 O O . THR A 1 169 ? -6.503 41.778 15.871 1.00 14.40 169 THR A O 1
ATOM 1313 N N . ASP A 1 170 ? -6.767 40.204 17.462 1.00 12.92 170 ASP A N 1
ATOM 1314 C CA . ASP A 1 170 ? -6.230 39.119 16.660 1.00 12.84 170 ASP A CA 1
ATOM 1315 C C . ASP A 1 170 ? -7.252 38.733 15.597 1.00 15.50 170 ASP A C 1
ATOM 1316 O O . ASP A 1 170 ? -8.443 39.041 15.702 1.00 16.24 170 ASP A O 1
ATOM 1321 N N . GLN A 1 171 ? -6.775 38.037 14.571 1.00 14.33 171 GLN A N 1
ATOM 1322 C CA . GLN A 1 171 ? -7.653 37.613 13.487 1.00 17.49 171 GLN A CA 1
ATOM 1323 C C . GLN A 1 171 ? -8.779 36.730 14.011 1.00 14.98 171 GLN A C 1
ATOM 1324 O O . GLN A 1 171 ? -8.586 35.912 14.917 1.00 16.42 171 GLN A O 1
ATOM 1330 N N . ASP A 1 172 ? -9.971 36.909 13.439 1.00 14.60 172 ASP A N 1
ATOM 1331 C CA . ASP A 1 172 ? -11.157 36.192 13.894 1.00 15.51 172 ASP A CA 1
ATOM 1332 C C . ASP A 1 172 ? -11.126 34.749 13.403 1.00 17.40 172 ASP A C 1
ATOM 1333 O O . ASP A 1 172 ? -10.873 34.490 12.223 1.00 17.40 172 ASP A O 1
ATOM 1338 N N . SER A 1 173 ? -11.398 33.809 14.312 1.00 18.55 173 SER A N 1
ATOM 1339 C CA . SER A 1 173 ? -11.298 32.386 13.998 1.00 17.55 173 SER A CA 1
ATOM 1340 C C . SER A 1 173 ? -12.405 31.887 13.077 1.00 20.36 173 SER A C 1
ATOM 1341 O O . SER A 1 173 ? -12.286 30.770 12.557 1.00 21.36 173 SER A O 1
ATOM 1344 N N . LYS A 1 174 ? -13.468 32.662 12.867 1.00 20.75 174 LYS A N 1
ATOM 1345 C CA . LYS A 1 174 ? -14.587 32.252 12.026 1.00 23.93 174 LYS A CA 1
ATOM 1346 C C . LYS A 1 174 ? -14.608 32.947 10.673 1.00 24.35 174 LYS A C 1
ATOM 1347 O O . LYS A 1 174 ? -14.720 32.279 9.644 1.00 20.99 174 LYS A O 1
ATOM 1353 N N . ASP A 1 175 ? -14.528 34.279 10.640 1.00 19.92 175 ASP A N 1
ATOM 1354 C CA . ASP A 1 175 ? -14.614 35.005 9.380 1.00 17.17 175 ASP A CA 1
ATOM 1355 C C . ASP A 1 175 ? -13.277 35.544 8.890 1.00 15.03 175 ASP A C 1
ATOM 1356 O O . ASP A 1 175 ? -13.229 36.190 7.836 1.00 18.62 175 ASP A O 1
ATOM 1361 N N . SER A 1 176 ? -12.192 35.302 9.628 1.00 14.30 176 SER A N 1
ATOM 1362 C CA . SER A 1 176 ? -10.841 35.656 9.209 1.00 14.51 176 SER A CA 1
ATOM 1363 C C . SER A 1 176 ? -10.625 37.169 9.074 1.00 13.76 176 SER A C 1
ATOM 1364 O O . SER A 1 176 ? -9.677 37.601 8.411 1.00 16.26 176 SER A O 1
ATOM 1367 N N . THR A 1 177 ? -11.470 37.987 9.707 1.00 14.53 177 THR A N 1
ATOM 1368 C CA . THR A 1 177 ? -11.326 39.438 9.649 1.00 13.98 177 THR A CA 1
ATOM 1369 C C . THR A 1 177 ? -10.567 39.965 10.866 1.00 16.05 177 THR A C 1
ATOM 1370 O O . THR A 1 177 ? -10.204 39.231 11.786 1.00 14.11 177 THR A O 1
ATOM 1374 N N . TYR A 1 178 ? -10.335 41.274 10.858 1.00 11.35 178 TYR A N 1
ATOM 1375 C CA . TYR A 1 178 ? -9.727 42.005 11.960 1.00 12.78 178 TYR A CA 1
ATOM 1376 C C . TYR A 1 178 ? -10.691 43.091 12.409 1.00 13.33 178 TYR A C 1
ATOM 1377 O O . TYR A 1 178 ? -11.562 43.519 11.654 1.00 12.78 178 TYR A O 1
ATOM 1386 N N . SER A 1 179 ? -10.535 43.526 13.661 1.00 12.35 179 SER A N 1
ATOM 1387 C CA . SER A 1 179 ? -11.289 44.651 14.184 1.00 11.40 179 SER A CA 1
ATOM 1388 C C . SER A 1 179 ? -10.350 45.561 14.958 1.00 10.05 179 SER A C 1
ATOM 1389 O O . SER A 1 179 ? -9.250 45.166 15.353 1.00 11.76 179 SER A O 1
ATOM 1392 N N . MET A 1 180 ? -10.801 46.793 15.174 1.00 9.81 180 MET A N 1
ATOM 1393 C CA . MET A 1 180 ? -9.996 47.792 15.860 1.00 10.00 180 MET A CA 1
ATOM 1394 C C . MET A 1 180 ? -10.930 48.695 16.639 1.00 10.92 180 MET A C 1
ATOM 1395 O O . MET A 1 180 ? -12.038 48.993 16.186 1.00 11.72 180 MET A O 1
ATOM 1400 N N . SER A 1 181 ? -10.492 49.110 17.825 1.00 8.06 181 SER A N 1
ATOM 1401 C CA . SER A 1 181 ? -11.194 50.122 18.595 1.00 8.65 181 SER A CA 1
ATOM 1402 C C . SER A 1 181 ? -10.326 51.365 18.681 1.00 11.19 181 SER A C 1
ATOM 1403 O O . SER A 1 181 ? -9.097 51.285 18.731 1.00 10.64 181 SER A O 1
ATOM 1406 N N . SER A 1 182 ? -10.976 52.519 18.676 1.00 9.26 182 SER A N 1
ATOM 1407 C CA . SER A 1 182 ? -10.284 53.779 18.890 1.00 9.02 182 SER A CA 1
ATOM 1408 C C . SER A 1 182 ? -11.051 54.544 19.954 1.00 8.90 182 SER A C 1
ATOM 1409 O O . SER A 1 182 ? -12.262 54.742 19.825 1.00 11.61 182 SER A O 1
ATOM 1412 N N . THR A 1 183 ? -10.356 54.950 21.013 1.00 8.74 183 THR A N 1
ATOM 1413 C CA . THR A 1 183 ? -10.991 55.564 22.169 1.00 9.48 183 THR A CA 1
ATOM 1414 C C . THR A 1 183 ? -10.374 56.930 22.432 1.00 11.26 183 THR A C 1
ATOM 1415 O O . THR A 1 183 ? -9.162 57.036 22.629 1.00 11.41 183 THR A O 1
ATOM 1419 N N . LEU A 1 184 ? -11.219 57.964 22.468 1.00 10.75 184 LEU A N 1
ATOM 1420 C CA . LEU A 1 184 ? -10.811 59.334 22.768 1.00 10.98 184 LEU A CA 1
ATOM 1421 C C . LEU A 1 184 ? -11.246 59.630 24.196 1.00 11.25 184 LEU A C 1
ATOM 1422 O O . LEU A 1 184 ? -12.445 59.634 24.490 1.00 11.40 184 LEU A O 1
ATOM 1427 N N . THR A 1 185 ? -10.286 59.844 25.094 1.00 11.75 185 THR A N 1
ATOM 1428 C CA . THR A 1 185 ? -10.589 60.021 26.509 1.00 11.66 185 THR A CA 1
ATOM 1429 C C . THR A 1 185 ? -10.387 61.479 26.894 1.00 15.39 185 THR A C 1
ATOM 1430 O O . THR A 1 185 ? -9.293 62.026 26.710 1.00 15.21 185 THR A O 1
ATOM 1434 N N . LEU A 1 186 ? -11.451 62.095 27.416 1.00 14.92 186 LEU A N 1
ATOM 1435 C CA . LEU A 1 186 ? -11.504 63.507 27.775 1.00 15.98 186 LEU A CA 1
ATOM 1436 C C . LEU A 1 186 ? -11.998 63.629 29.205 1.00 14.22 186 LEU A C 1
ATOM 1437 O O . LEU A 1 186 ? -12.545 62.688 29.774 1.00 16.77 186 LEU A O 1
ATOM 1442 N N . THR A 1 187 ? -11.836 64.819 29.786 1.00 17.93 187 THR A N 1
ATOM 1443 C CA . THR A 1 187 ? -12.632 65.106 30.969 1.00 17.46 187 THR A CA 1
ATOM 1444 C C . THR A 1 187 ? -14.031 65.522 30.531 1.00 14.65 187 THR A C 1
ATOM 1445 O O . THR A 1 187 ? -14.261 65.861 29.366 1.00 16.85 187 THR A O 1
ATOM 1449 N N . LYS A 1 188 ? -14.976 65.480 31.475 1.00 15.94 188 LYS A N 1
ATOM 1450 C CA . LYS A 1 188 ? -16.310 66.014 31.203 1.00 17.55 188 LYS A CA 1
ATOM 1451 C C . LYS A 1 188 ? -16.235 67.464 30.740 1.00 16.03 188 LYS A C 1
ATOM 1452 O O . LYS A 1 188 ? -16.864 67.837 29.745 1.00 13.66 188 LYS A O 1
ATOM 1458 N N . ASP A 1 189 ? -15.435 68.289 31.427 1.00 18.04 189 ASP A N 1
ATOM 1459 C CA . ASP A 1 189 ? -15.329 69.700 31.057 1.00 17.05 189 ASP A CA 1
ATOM 1460 C C . ASP A 1 189 ? -14.846 69.867 29.617 1.00 13.62 189 ASP A C 1
ATOM 1461 O O . ASP A 1 189 ? -15.363 70.707 28.869 1.00 16.38 189 ASP A O 1
ATOM 1466 N N . GLU A 1 190 ? -13.865 69.062 29.202 1.00 14.02 190 GLU A N 1
ATOM 1467 C CA . GLU A 1 190 ? -13.350 69.174 27.844 1.00 15.36 190 GLU A CA 1
ATOM 1468 C C . GLU A 1 190 ? -14.370 68.677 26.828 1.00 12.94 190 GLU A C 1
ATOM 1469 O O . GLU A 1 190 ? -14.569 69.305 25.781 1.00 15.47 190 GLU A O 1
ATOM 1475 N N . TYR A 1 191 ? -15.038 67.564 27.136 1.00 14.07 191 TYR A N 1
ATOM 1476 C CA . TYR A 1 191 ? -16.071 67.025 26.254 1.00 13.03 191 TYR A CA 1
ATOM 1477 C C . TYR A 1 191 ? -17.171 68.048 26.008 1.00 13.91 191 TYR A C 1
ATOM 1478 O O . TYR A 1 191 ? -17.704 68.156 24.892 1.00 15.09 191 TYR A O 1
ATOM 1487 N N . GLU A 1 192 ? -17.495 68.832 27.024 1.00 13.04 192 GLU A N 1
ATOM 1488 C CA . GLU A 1 192 ? -18.588 69.788 26.930 1.00 16.33 192 GLU A CA 1
ATOM 1489 C C . GLU A 1 192 ? -18.200 71.071 26.214 1.00 16.30 192 GLU A C 1
ATOM 1490 O O . GLU A 1 192 ? -19.017 71.995 26.147 1.00 18.58 192 GLU A O 1
ATOM 1496 N N . ARG A 1 193 ? -16.989 71.154 25.667 1.00 16.41 193 ARG A N 1
ATOM 1497 C CA . ARG A 1 193 ? -16.569 72.321 24.906 1.00 18.90 193 ARG A CA 1
ATOM 1498 C C . ARG A 1 193 ? -16.735 72.135 23.408 1.00 20.19 193 ARG A C 1
ATOM 1499 O O . ARG A 1 193 ? -16.384 73.038 22.643 1.00 23.02 193 ARG A O 1
ATOM 1507 N N . HIS A 1 194 ? -17.258 70.994 22.970 1.00 16.51 194 HIS A N 1
ATOM 1508 C CA . HIS A 1 194 ? -17.377 70.692 21.552 1.00 18.71 194 HIS A CA 1
ATOM 1509 C C . HIS A 1 194 ? -18.704 70.002 21.297 1.00 18.97 194 HIS A C 1
ATOM 1510 O O . HIS A 1 194 ? -19.280 69.371 22.188 1.00 18.19 194 HIS A O 1
ATOM 1517 N N . ASN A 1 195 ? -19.167 70.094 20.051 1.00 18.08 195 ASN A N 1
ATOM 1518 C CA . ASN A 1 195 ? -20.459 69.534 19.675 1.00 17.67 195 ASN A CA 1
ATOM 1519 C C . ASN A 1 195 ? -20.356 68.293 18.805 1.00 16.41 195 ASN A C 1
ATOM 1520 O O . ASN A 1 195 ? -21.008 67.284 19.096 1.00 23.01 195 ASN A O 1
ATOM 1525 N N . SER A 1 196 ? -19.585 68.329 17.727 1.00 15.64 196 SER A N 1
ATOM 1526 C CA . SER A 1 196 ? -19.570 67.230 16.774 1.00 14.61 196 SER A CA 1
ATOM 1527 C C . SER A 1 196 ? -18.333 66.372 16.990 1.00 15.99 196 SER A C 1
ATOM 1528 O O . SER A 1 196 ? -17.208 66.888 17.022 1.00 17.93 196 SER A O 1
ATOM 1531 N N . TYR A 1 197 ? -18.554 65.068 17.146 1.00 12.92 197 TYR A N 1
ATOM 1532 C CA . TYR A 1 197 ? -17.491 64.091 17.346 1.00 12.41 197 TYR A CA 1
ATOM 1533 C C . TYR A 1 197 ? -17.550 63.092 16.204 1.00 12.84 197 TYR A C 1
ATOM 1534 O O . TYR A 1 197 ? -18.580 62.445 15.997 1.00 13.87 197 TYR A O 1
ATOM 1543 N N . THR A 1 198 ? -16.449 62.957 15.471 1.00 11.15 198 THR A N 1
ATOM 1544 C CA . THR A 1 198 ? -16.427 62.172 14.248 1.00 11.86 198 THR A CA 1
ATOM 1545 C C . THR A 1 198 ? -15.229 61.237 14.245 1.00 11.76 198 THR A C 1
ATOM 1546 O O . THR A 1 198 ? -14.108 61.653 14.559 1.00 14.23 198 THR A O 1
ATOM 1550 N N . CYS A 1 199 ? -15.478 59.980 13.883 1.00 11.55 199 CYS A N 1
ATOM 1551 C CA . CYS A 1 199 ? -14.468 58.950 13.689 1.00 11.67 199 CYS A CA 1
ATOM 1552 C C . CYS A 1 199 ? -14.414 58.603 12.202 1.00 12.95 199 CYS A C 1
ATOM 1553 O O . CYS A 1 199 ? -15.448 58.278 11.604 1.00 14.91 199 CYS A O 1
ATOM 1556 N N . GLU A 1 200 ? -13.214 58.633 11.616 1.00 13.13 200 GLU A N 1
ATOM 1557 C CA . GLU A 1 200 ? -13.030 58.410 10.181 1.00 14.67 200 GLU A CA 1
ATOM 1558 C C . GLU A 1 200 ? -12.069 57.250 9.950 1.00 13.08 200 GLU A C 1
ATOM 1559 O O . GLU A 1 200 ? -10.913 57.309 10.377 1.00 14.86 200 GLU A O 1
ATOM 1565 N N . ALA A 1 201 ? -12.531 56.222 9.236 1.00 12.91 201 ALA A N 1
ATOM 1566 C CA . ALA A 1 201 ? -11.722 55.048 8.934 1.00 12.15 201 ALA A CA 1
ATOM 1567 C C . ALA A 1 201 ? -11.195 55.116 7.505 1.00 14.67 201 ALA A C 1
ATOM 1568 O O . ALA A 1 201 ? -11.984 55.256 6.563 1.00 18.78 201 ALA A O 1
ATOM 1570 N N . THR A 1 202 ? -9.878 54.970 7.344 1.00 14.21 202 THR A N 1
ATOM 1571 C CA . THR A 1 202 ? -9.239 54.864 6.031 1.00 14.76 202 THR A CA 1
ATOM 1572 C C . THR A 1 202 ? -8.760 53.428 5.818 1.00 16.23 202 THR A C 1
ATOM 1573 O O . THR A 1 202 ? -7.993 52.894 6.628 1.00 16.18 202 THR A O 1
ATOM 1577 N N . HIS A 1 203 ? -9.223 52.803 4.734 1.00 14.36 203 HIS A N 1
ATOM 1578 C CA . HIS A 1 203 ? -8.977 51.393 4.475 1.00 14.35 203 HIS A CA 1
ATOM 1579 C C . HIS A 1 203 ? -8.914 51.214 2.963 1.00 14.79 203 HIS A C 1
ATOM 1580 O O . HIS A 1 203 ? -9.484 52.009 2.216 1.00 15.59 203 HIS A O 1
ATOM 1587 N N . LYS A 1 204 ? -8.218 50.168 2.512 1.00 15.11 204 LYS A N 1
ATOM 1588 C CA . LYS A 1 204 ? -8.033 50.001 1.068 1.00 16.06 204 LYS A CA 1
ATOM 1589 C C . LYS A 1 204 ? -9.342 49.736 0.332 1.00 17.09 204 LYS A C 1
ATOM 1590 O O . LYS A 1 204 ? -9.396 49.893 -0.895 1.00 18.09 204 LYS A O 1
ATOM 1596 N N . THR A 1 205 ? -10.401 49.354 1.046 1.00 14.04 205 THR A N 1
ATOM 1597 C CA . THR A 1 205 ? -11.689 49.092 0.417 1.00 16.03 205 THR A CA 1
ATOM 1598 C C . THR A 1 205 ? -12.423 50.353 -0.037 1.00 22.09 205 THR A C 1
ATOM 1599 O O . THR A 1 205 ? -13.475 50.226 -0.666 1.00 21.05 205 THR A O 1
ATOM 1603 N N . SER A 1 206 ? -11.913 51.551 0.252 1.00 15.52 206 SER A N 1
ATOM 1604 C CA . SER A 1 206 ? -12.560 52.777 -0.208 1.00 15.87 206 SER A CA 1
ATOM 1605 C C . SER A 1 206 ? -11.511 53.853 -0.459 1.00 20.27 206 SER A C 1
ATOM 1606 O O . SER A 1 206 ? -10.546 53.972 0.296 1.00 16.93 206 SER A O 1
ATOM 1609 N N . THR A 1 207 ? -11.715 54.658 -1.510 1.00 14.42 207 THR A N 1
ATOM 1610 C CA . THR A 1 207 ? -10.807 55.769 -1.766 1.00 14.65 207 THR A CA 1
ATOM 1611 C C . THR A 1 207 ? -11.067 56.975 -0.870 1.00 16.78 207 THR A C 1
ATOM 1612 O O . THR A 1 207 ? -10.327 57.963 -0.955 1.00 20.24 207 THR A O 1
ATOM 1616 N N . SER A 1 208 ? -12.095 56.935 -0.034 1.00 18.86 208 SER A N 1
ATOM 1617 C CA . SER A 1 208 ? -12.421 58.028 0.865 1.00 19.17 208 SER A CA 1
ATOM 1618 C C . SER A 1 208 ? -12.832 57.438 2.206 1.00 18.37 208 SER A C 1
ATOM 1619 O O . SER A 1 208 ? -13.200 56.261 2.286 1.00 20.76 208 SER A O 1
ATOM 1622 N N . PRO A 1 209 ? -12.770 58.226 3.274 1.00 18.71 209 PRO A N 1
ATOM 1623 C CA . PRO A 1 209 ? -13.018 57.665 4.614 1.00 16.71 209 PRO A CA 1
ATOM 1624 C C . PRO A 1 209 ? -14.454 57.184 4.799 1.00 20.89 209 PRO A C 1
ATOM 1625 O O . PRO A 1 209 ? -15.395 57.745 4.236 1.00 17.33 209 PRO A O 1
ATOM 1629 N N . ILE A 1 210 ? -14.621 56.136 5.619 1.00 16.48 210 ILE A N 1
ATOM 1630 C CA . ILE A 1 210 ? -15.924 55.780 6.173 1.00 18.53 210 ILE A CA 1
ATOM 1631 C C . ILE A 1 210 ? -16.066 56.542 7.480 1.00 16.48 210 ILE A C 1
ATOM 1632 O O . ILE A 1 210 ? -15.228 56.393 8.377 1.00 22.37 210 ILE A O 1
ATOM 1637 N N . VAL A 1 211 ? -17.136 57.322 7.600 1.00 18.41 211 VAL A N 1
ATOM 1638 C CA . VAL A 1 211 ? -17.277 58.363 8.612 1.00 21.16 211 VAL A CA 1
ATOM 1639 C C . VAL A 1 211 ? -18.522 58.084 9.447 1.00 26.38 211 VAL A C 1
ATOM 1640 O O . VAL A 1 211 ? -19.619 57.933 8.898 1.00 24.80 211 VAL A O 1
ATOM 1644 N N . LYS A 1 212 ? -18.367 58.065 10.772 1.00 13.96 212 LYS A N 1
ATOM 1645 C CA . LYS A 1 212 ? -19.511 58.070 11.674 1.00 14.69 212 LYS A CA 1
ATOM 1646 C C . LYS A 1 212 ? -19.353 59.213 12.661 1.00 13.65 212 LYS A C 1
ATOM 1647 O O . LYS A 1 212 ? -18.235 59.521 13.096 1.00 14.36 212 LYS A O 1
ATOM 1653 N N A SER A 1 213 ? -20.477 59.828 13.028 0.67 14.11 213 SER A N 1
ATOM 1654 N N B SER A 1 213 ? -20.470 59.849 13.008 0.33 14.15 213 SER A N 1
ATOM 1655 C CA A SER A 1 213 ? -20.439 61.030 13.843 0.67 13.53 213 SER A CA 1
ATOM 1656 C CA B SER A 1 213 ? -20.432 61.025 13.861 0.33 13.61 213 SER A CA 1
ATOM 1657 C C A SER A 1 213 ? -21.648 61.073 14.767 0.67 15.03 213 SER A C 1
ATOM 1658 C C B SER A 1 213 ? -21.631 61.034 14.796 0.33 15.08 213 SER A C 1
ATOM 1659 O O A SER A 1 213 ? -22.663 60.410 14.531 0.67 16.64 213 SER A O 1
ATOM 1660 O O B SER A 1 213 ? -22.620 60.327 14.587 0.33 16.64 213 SER A O 1
ATOM 1665 N N . PHE A 1 214 ? -21.520 61.843 15.845 1.00 13.95 214 PHE A N 1
ATOM 1666 C CA . PHE A 1 214 ? -22.670 62.203 16.665 1.00 16.13 214 PHE A CA 1
ATOM 1667 C C . PHE A 1 214 ? -22.509 63.645 17.125 1.00 20.07 214 PHE A C 1
ATOM 1668 O O . PHE A 1 214 ? -21.400 64.189 17.173 1.00 17.90 214 PHE A O 1
ATOM 1676 N N . ASN A 1 215 ? -23.633 64.258 17.469 1.00 18.63 215 ASN A N 1
ATOM 1677 C CA . ASN A 1 215 ? -23.659 65.607 18.012 1.00 21.10 215 ASN A CA 1
ATOM 1678 C C . ASN A 1 215 ? -24.024 65.543 19.485 1.00 18.31 215 ASN A C 1
ATOM 1679 O O . ASN A 1 215 ? -24.926 64.798 19.881 1.00 19.89 215 ASN A O 1
ATOM 1684 N N A ARG A 1 216 ? -23.306 66.314 20.299 0.97 21.43 216 ARG A N 1
ATOM 1685 N N B ARG A 1 216 ? -23.323 66.347 20.289 0.03 21.53 216 ARG A N 1
ATOM 1686 C CA A ARG A 1 216 ? -23.549 66.292 21.737 0.97 22.48 216 ARG A CA 1
ATOM 1687 C CA B ARG A 1 216 ? -23.532 66.345 21.733 0.03 22.51 216 ARG A CA 1
ATOM 1688 C C A ARG A 1 216 ? -24.984 66.694 22.083 0.97 21.95 216 ARG A C 1
ATOM 1689 C C B ARG A 1 216 ? -24.956 66.742 22.104 0.03 22.27 216 ARG A C 1
ATOM 1690 O O A ARG A 1 216 ? -25.531 66.227 23.089 0.97 26.24 216 ARG A O 1
ATOM 1691 O O B ARG A 1 216 ? -25.465 66.322 23.150 0.03 26.06 216 ARG A O 1
ATOM 1706 N N . ASN A 1 217 ? -25.620 67.532 21.262 1.00 26.79 217 ASN A N 1
ATOM 1707 C CA . ASN A 1 217 ? -26.971 68.001 21.563 1.00 28.18 217 ASN A CA 1
ATOM 1708 C C . ASN A 1 217 ? -28.071 67.008 21.197 1.00 34.87 217 ASN A C 1
ATOM 1709 O O . ASN A 1 217 ? -29.250 67.305 21.428 1.00 37.10 217 ASN A O 1
ATOM 1714 N N . GLU A 1 218 ? -27.739 65.846 20.641 1.00 24.07 218 GLU A N 1
ATOM 1715 C CA . GLU A 1 218 ? -28.746 64.889 20.197 1.00 26.45 218 GLU A CA 1
ATOM 1716 C C . GLU A 1 218 ? -28.795 63.639 21.074 1.00 33.27 218 GLU A C 1
ATOM 1717 O O . GLU A 1 218 ? -29.124 62.549 20.598 1.00 37.67 218 GLU A O 1
ATOM 1723 N N . CYS A 1 219 ? -28.480 63.795 22.360 1.00 32.98 219 CYS A N 1
ATOM 1724 C CA . CYS A 1 219 ? -28.591 62.726 23.358 1.00 37.40 219 CYS A CA 1
ATOM 1725 C C . CYS A 1 219 ? -27.753 61.508 22.992 1.00 30.66 219 CYS A C 1
ATOM 1726 O O . CYS A 1 219 ? -26.534 61.615 22.843 1.00 31.40 219 CYS A O 1
ATOM 1738 N N . VAL B 2 2 ? -10.695 14.587 32.224 1.00 12.93 2 VAL B N 1
ATOM 1739 C CA . VAL B 2 2 ? -9.467 15.113 32.808 1.00 10.51 2 VAL B CA 1
ATOM 1740 C C . VAL B 2 2 ? -9.535 16.626 32.817 1.00 12.87 2 VAL B C 1
ATOM 1741 O O . VAL B 2 2 ? -9.868 17.250 31.808 1.00 13.97 2 VAL B O 1
ATOM 1745 N N . GLN B 2 3 ? -9.204 17.215 33.962 1.00 12.11 3 GLN B N 1
ATOM 1746 C CA . GLN B 2 3 ? -9.168 18.657 34.110 1.00 11.15 3 GLN B CA 1
ATOM 1747 C C . GLN B 2 3 ? -7.949 19.029 34.934 1.00 9.73 3 GLN B C 1
ATOM 1748 O O . GLN B 2 3 ? -7.597 18.340 35.898 1.00 9.94 3 GLN B O 1
ATOM 1754 N N . LEU B 2 4 ? -7.303 20.121 34.536 1.00 8.67 4 LEU B N 1
ATOM 1755 C CA . LEU B 2 4 ? -6.222 20.738 35.292 1.00 10.34 4 LEU B CA 1
ATOM 1756 C C . LEU B 2 4 ? -6.668 22.158 35.568 1.00 8.88 4 LEU B C 1
ATOM 1757 O O . LEU B 2 4 ? -6.714 22.992 34.658 1.00 10.44 4 LEU B O 1
ATOM 1762 N N A GLN B 2 5 ? -6.993 22.443 36.821 0.41 8.24 5 GLN B N 1
ATOM 1763 N N B GLN B 2 5 ? -7.016 22.438 36.816 0.59 8.21 5 GLN B N 1
ATOM 1764 C CA A GLN B 2 5 ? -7.537 23.737 37.210 0.41 9.18 5 GLN B CA 1
ATOM 1765 C CA B GLN B 2 5 ? -7.536 23.743 37.204 0.59 9.14 5 GLN B CA 1
ATOM 1766 C C A GLN B 2 5 ? -6.427 24.534 37.881 0.41 8.09 5 GLN B C 1
ATOM 1767 C C B GLN B 2 5 ? -6.403 24.515 37.861 0.59 8.06 5 GLN B C 1
ATOM 1768 O O A GLN B 2 5 ? -5.998 24.200 38.989 0.41 8.26 5 GLN B O 1
ATOM 1769 O O B GLN B 2 5 ? -5.936 24.144 38.942 0.59 8.25 5 GLN B O 1
ATOM 1780 N N . GLN B 2 6 ? -5.971 25.586 37.214 1.00 7.69 6 GLN B N 1
ATOM 1781 C CA . GLN B 2 6 ? -4.899 26.409 37.746 1.00 8.53 6 GLN B CA 1
ATOM 1782 C C . GLN B 2 6 ? -5.457 27.527 38.608 1.00 9.05 6 GLN B C 1
ATOM 1783 O O . GLN B 2 6 ? -6.611 27.939 38.470 1.00 11.39 6 GLN B O 1
ATOM 1789 N N . SER B 2 7 ? -4.608 28.022 39.501 1.00 7.80 7 SER B N 1
ATOM 1790 C CA . SER B 2 7 ? -5.036 29.096 40.378 1.00 8.94 7 SER B CA 1
ATOM 1791 C C . SER B 2 7 ? -5.170 30.409 39.601 1.00 7.66 7 SER B C 1
ATOM 1792 O O . SER B 2 7 ? -4.744 30.542 38.447 1.00 9.18 7 SER B O 1
ATOM 1795 N N . GLY B 2 8 ? -5.830 31.373 40.229 1.00 7.57 8 GLY B N 1
ATOM 1796 C CA . GLY B 2 8 ? -6.202 32.591 39.544 1.00 7.92 8 GLY B CA 1
ATOM 1797 C C . GLY B 2 8 ? -5.058 33.578 39.400 1.00 6.75 8 GLY B C 1
ATOM 1798 O O . GLY B 2 8 ? -3.949 33.394 39.913 1.00 9.03 8 GLY B O 1
ATOM 1799 N N . ALA B 2 9 ? -5.358 34.659 38.675 1.00 6.87 9 ALA B N 1
ATOM 1800 C CA . ALA B 2 9 ? -4.352 35.677 38.354 1.00 7.44 9 ALA B CA 1
ATOM 1801 C C . ALA B 2 9 ? -3.667 36.204 39.611 1.00 8.46 9 ALA B C 1
ATOM 1802 O O . ALA B 2 9 ? -4.303 36.395 40.649 1.00 9.28 9 ALA B O 1
ATOM 1804 N N . GLU B 2 10 ? -2.358 36.458 39.500 1.00 7.03 10 GLU B N 1
ATOM 1805 C CA . GLU B 2 10 ? -1.538 36.876 40.629 1.00 7.18 10 GLU B CA 1
ATOM 1806 C C . GLU B 2 10 ? -0.966 38.266 40.381 1.00 8.12 10 GLU B C 1
ATOM 1807 O O . GLU B 2 10 ? -0.639 38.632 39.246 1.00 8.69 10 GLU B O 1
ATOM 1813 N N . LEU B 2 11 ? -0.834 39.031 41.465 1.00 7.52 11 LEU B N 1
ATOM 1814 C CA . LEU B 2 11 ? -0.086 40.284 41.492 1.00 8.15 11 LEU B CA 1
ATOM 1815 C C . LEU B 2 11 ? 0.991 40.129 42.554 1.00 9.00 11 LEU B C 1
ATOM 1816 O O . LEU B 2 11 ? 0.676 39.851 43.714 1.00 11.03 11 LEU B O 1
ATOM 1821 N N . VAL B 2 12 ? 2.252 40.298 42.164 1.00 7.89 12 VAL B N 1
ATOM 1822 C CA . VAL B 2 12 ? 3.386 40.043 43.044 1.00 9.41 12 VAL B CA 1
ATOM 1823 C C . VAL B 2 12 ? 4.290 41.268 43.027 1.00 10.56 12 VAL B C 1
ATOM 1824 O O . VAL B 2 12 ? 4.688 41.739 41.956 1.00 9.45 12 VAL B O 1
ATOM 1828 N N . ARG B 2 13 ? 4.629 41.769 44.215 1.00 10.43 13 ARG B N 1
ATOM 1829 C CA . ARG B 2 13 ? 5.529 42.905 44.297 1.00 11.14 13 ARG B CA 1
ATOM 1830 C C . ARG B 2 13 ? 6.936 42.474 43.891 1.00 9.86 13 ARG B C 1
ATOM 1831 O O . ARG B 2 13 ? 7.334 41.336 44.137 1.00 11.30 13 ARG B O 1
ATOM 1839 N N . PRO B 2 14 ? 7.704 43.364 43.258 1.00 10.76 14 PRO B N 1
ATOM 1840 C CA . PRO B 2 14 ? 9.076 43.007 42.867 1.00 11.02 14 PRO B CA 1
ATOM 1841 C C . PRO B 2 14 ? 9.878 42.523 44.068 1.00 11.52 14 PRO B C 1
ATOM 1842 O O . PRO B 2 14 ? 9.847 43.129 45.145 1.00 12.99 14 PRO B O 1
ATOM 1846 N N . GLY B 2 15 ? 10.579 41.404 43.882 1.00 11.41 15 GLY B N 1
ATOM 1847 C CA . GLY B 2 15 ? 11.392 40.818 44.920 1.00 13.97 15 GLY B CA 1
ATOM 1848 C C . GLY B 2 15 ? 10.675 39.804 45.780 1.00 13.13 15 GLY B C 1
ATOM 1849 O O . GLY B 2 15 ? 11.331 39.073 46.534 1.00 15.31 15 GLY B O 1
ATOM 1850 N N . SER B 2 16 ? 9.351 39.732 45.682 1.00 12.88 16 SER B N 1
ATOM 1851 C CA . SER B 2 16 ? 8.573 38.771 46.440 1.00 11.88 16 SER B CA 1
ATOM 1852 C C . SER B 2 16 ? 8.444 37.471 45.660 1.00 12.18 16 SER B C 1
ATOM 1853 O O . SER B 2 16 ? 8.897 37.352 44.518 1.00 13.93 16 SER B O 1
ATOM 1856 N N . SER B 2 17 ? 7.794 36.489 46.279 1.00 13.85 17 SER B N 1
ATOM 1857 C CA . SER B 2 17 ? 7.619 35.165 45.708 1.00 10.61 17 SER B CA 1
ATOM 1858 C C . SER B 2 17 ? 6.137 34.848 45.574 1.00 10.14 17 SER B C 1
ATOM 1859 O O . SER B 2 17 ? 5.271 35.517 46.151 1.00 15.10 17 SER B O 1
ATOM 1862 N N . VAL B 2 18 ? 5.852 33.817 44.778 1.00 11.22 18 VAL B N 1
ATOM 1863 C CA . VAL B 2 18 ? 4.484 33.359 44.563 1.00 12.88 18 VAL B CA 1
ATOM 1864 C C . VAL B 2 18 ? 4.502 31.849 44.365 1.00 9.94 18 VAL B C 1
ATOM 1865 O O . VAL B 2 18 ? 5.466 31.281 43.849 1.00 10.69 18 VAL B O 1
ATOM 1869 N N . LYS B 2 19 ? 3.419 31.194 44.774 1.00 13.09 19 LYS B N 1
ATOM 1870 C CA . LYS B 2 19 ? 3.270 29.755 44.585 1.00 9.35 19 LYS B CA 1
ATOM 1871 C C . LYS B 2 19 ? 1.941 29.510 43.892 1.00 11.81 19 LYS B C 1
ATOM 1872 O O . LYS B 2 19 ? 0.886 29.822 44.452 1.00 14.99 19 LYS B O 1
ATOM 1878 N N . ILE B 2 20 ? 1.985 28.968 42.685 1.00 8.03 20 ILE B N 1
ATOM 1879 C CA . ILE B 2 20 ? 0.774 28.760 41.898 1.00 9.60 20 ILE B CA 1
ATOM 1880 C C . ILE B 2 20 ? 0.461 27.270 41.838 1.00 8.27 20 ILE B C 1
ATOM 1881 O O . ILE B 2 20 ? 1.347 26.419 41.959 1.00 9.11 20 ILE B O 1
ATOM 1886 N N . SER B 2 21 ? -0.810 26.949 41.673 1.00 8.67 21 SER B N 1
ATOM 1887 C CA . SER B 2 21 ? -1.235 25.564 41.793 1.00 7.30 21 SER B CA 1
ATOM 1888 C C . SER B 2 21 ? -1.927 25.070 40.531 1.00 8.42 21 SER B C 1
ATOM 1889 O O . SER B 2 21 ? -2.418 25.849 39.712 1.00 8.59 21 SER B O 1
ATOM 1892 N N . CYS B 2 22 ? -1.964 23.743 40.409 1.00 7.59 22 CYS B N 1
ATOM 1893 C CA . CYS B 2 22 ? -2.535 23.044 39.257 1.00 7.74 22 CYS B CA 1
ATOM 1894 C C . CYS B 2 22 ? -3.244 21.826 39.844 1.00 9.77 22 CYS B C 1
ATOM 1895 O O . CYS B 2 22 ? -2.597 20.828 40.189 1.00 9.19 22 CYS B O 1
ATOM 1898 N N A LYS B 2 23 ? -4.566 21.913 39.982 0.64 8.11 23 LYS B N 1
ATOM 1899 N N C LYS B 2 23 ? -4.569 21.907 39.919 0.36 8.11 23 LYS B N 1
ATOM 1900 C CA A LYS B 2 23 ? -5.343 20.856 40.631 0.64 7.82 23 LYS B CA 1
ATOM 1901 C CA C LYS B 2 23 ? -5.390 20.893 40.569 0.36 7.93 23 LYS B CA 1
ATOM 1902 C C A LYS B 2 23 ? -5.843 19.892 39.566 0.64 8.64 23 LYS B C 1
ATOM 1903 C C C LYS B 2 23 ? -5.844 19.890 39.516 0.36 8.69 23 LYS B C 1
ATOM 1904 O O A LYS B 2 23 ? -6.623 20.283 38.690 0.64 9.88 23 LYS B O 1
ATOM 1905 O O C LYS B 2 23 ? -6.583 20.250 38.593 0.36 9.91 23 LYS B O 1
ATOM 1916 N N . ALA B 2 24 ? -5.411 18.640 39.649 1.00 8.45 24 ALA B N 1
ATOM 1917 C CA . ALA B 2 24 ? -5.701 17.629 38.648 1.00 9.31 24 ALA B CA 1
ATOM 1918 C C . ALA B 2 24 ? -6.897 16.786 39.060 1.00 10.21 24 ALA B C 1
ATOM 1919 O O . ALA B 2 24 ? -7.097 16.494 40.241 1.00 12.69 24 ALA B O 1
ATOM 1921 N N . SER B 2 25 ? -7.679 16.367 38.067 1.00 9.95 25 SER B N 1
ATOM 1922 C CA . SER B 2 25 ? -8.753 15.418 38.323 1.00 10.22 25 SER B CA 1
ATOM 1923 C C . SER B 2 25 ? -9.008 14.604 37.063 1.00 11.30 25 SER B C 1
ATOM 1924 O O . SER B 2 25 ? -8.627 14.995 35.959 1.00 10.73 25 SER B O 1
ATOM 1927 N N . GLY B 2 26 ? -9.656 13.456 37.246 1.00 13.11 26 GLY B N 1
ATOM 1928 C CA . GLY B 2 26 ? -10.068 12.635 36.126 1.00 11.56 26 GLY B CA 1
ATOM 1929 C C . GLY B 2 26 ? -9.087 11.573 35.682 1.00 11.14 26 GLY B C 1
ATOM 1930 O O . GLY B 2 26 ? -9.336 10.916 34.661 1.00 13.38 26 GLY B O 1
ATOM 1931 N N . TYR B 2 27 ? -7.986 11.388 36.402 1.00 10.92 27 TYR B N 1
ATOM 1932 C CA . TYR B 2 27 ? -6.976 10.394 36.062 1.00 9.99 27 TYR B CA 1
ATOM 1933 C C . TYR B 2 27 ? -6.176 10.078 37.319 1.00 11.50 27 TYR B C 1
ATOM 1934 O O . TYR B 2 27 ? -6.313 10.741 38.351 1.00 12.89 27 TYR B O 1
ATOM 1943 N N . ILE B 2 28 ? -5.320 9.061 37.221 1.00 12.59 28 ILE B N 1
ATOM 1944 C CA . ILE B 2 28 ? -4.487 8.652 38.350 1.00 14.37 28 ILE B CA 1
ATOM 1945 C C . ILE B 2 28 ? -3.310 9.621 38.443 1.00 10.86 28 ILE B C 1
ATOM 1946 O O . ILE B 2 28 ? -2.349 9.517 37.675 1.00 11.71 28 ILE B O 1
ATOM 1951 N N . PHE B 2 29 ? -3.382 10.553 39.404 1.00 12.87 29 PHE B N 1
ATOM 1952 C CA . PHE B 2 29 ? -2.402 11.630 39.555 1.00 10.99 29 PHE B CA 1
ATOM 1953 C C . PHE B 2 29 ? -0.969 11.119 39.639 1.00 10.68 29 PHE B C 1
ATOM 1954 O O . PHE B 2 29 ? -0.048 11.733 39.087 1.00 11.01 29 PHE B O 1
ATOM 1962 N N . ASN B 2 30 ? -0.754 9.999 40.318 1.00 11.89 30 ASN B N 1
ATOM 1963 C CA . ASN B 2 30 ? 0.620 9.569 40.539 1.00 11.75 30 ASN B CA 1
ATOM 1964 C C . ASN B 2 30 ? 1.305 9.059 39.275 1.00 13.20 30 ASN B C 1
ATOM 1965 O O . ASN B 2 30 ? 2.530 8.896 39.291 1.00 16.17 30 ASN B O 1
ATOM 1970 N N . ASN B 2 31 ? 0.565 8.837 38.184 1.00 11.68 31 ASN B N 1
ATOM 1971 C CA . ASN B 2 31 ? 1.056 8.042 37.059 1.00 13.13 31 ASN B CA 1
ATO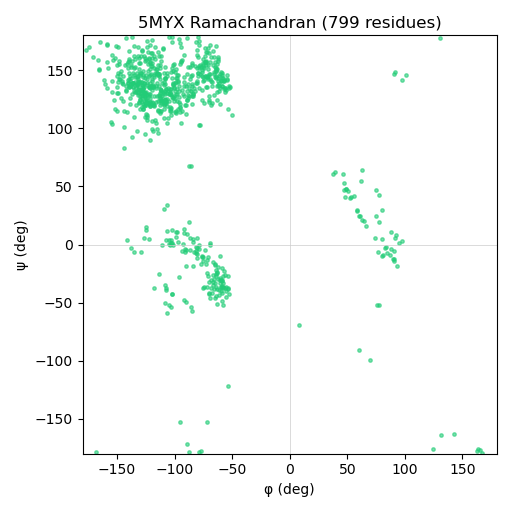M 1972 C C . ASN B 2 31 ? 1.503 8.858 35.849 1.00 12.88 31 ASN B C 1
ATOM 1973 O O . ASN B 2 31 ? 1.873 8.265 34.833 1.00 12.12 31 ASN B O 1
ATOM 1978 N N . TYR B 2 32 ? 1.449 10.188 35.903 1.00 10.33 32 TYR B N 1
ATOM 1979 C CA . TYR B 2 32 ? 1.747 10.992 34.725 1.00 7.82 32 TYR B CA 1
ATOM 1980 C C . TYR B 2 32 ? 2.599 12.191 35.118 1.00 9.40 32 TYR B C 1
ATOM 1981 O O . TYR B 2 32 ? 2.394 12.782 36.183 1.00 9.93 32 TYR B O 1
ATOM 1990 N N . TRP B 2 33 ? 3.535 12.561 34.248 1.00 9.70 33 TRP B N 1
ATOM 1991 C CA . TRP B 2 33 ? 4.323 13.769 34.458 1.00 9.28 33 TRP B CA 1
ATOM 1992 C C . TRP B 2 33 ? 3.462 15.012 34.281 1.00 9.80 33 TRP B C 1
ATOM 1993 O O . TRP B 2 33 ? 2.599 15.067 33.401 1.00 9.67 33 TRP B O 1
ATOM 2004 N N . ILE B 2 34 ? 3.721 16.018 35.108 1.00 8.69 34 ILE B N 1
ATOM 2005 C CA . ILE B 2 34 ? 3.169 17.359 34.937 1.00 7.20 34 ILE B CA 1
ATOM 2006 C C . ILE B 2 34 ? 4.308 18.266 34.490 1.00 8.83 34 ILE B C 1
ATOM 2007 O O . ILE B 2 34 ? 5.323 18.377 35.187 1.00 8.91 34 ILE B O 1
ATOM 2012 N N . ASN B 2 35 ? 4.130 18.928 33.357 1.00 6.84 35 ASN B N 1
ATOM 2013 C CA . ASN B 2 35 ? 5.083 19.910 32.853 1.00 8.23 35 ASN B CA 1
ATOM 2014 C C . ASN B 2 35 ? 4.586 21.324 33.117 1.00 7.18 35 ASN B C 1
ATOM 2015 O O . ASN B 2 35 ? 3.380 21.574 33.164 1.00 8.34 35 ASN B O 1
ATOM 2020 N N . TRP B 2 36 ? 5.527 22.258 33.260 1.00 7.72 36 TRP B N 1
ATOM 2021 C CA . TRP B 2 36 ? 5.200 23.662 33.415 1.00 6.28 36 TRP B CA 1
ATOM 2022 C C . TRP B 2 36 ? 5.883 24.450 32.312 1.00 8.02 36 TRP B C 1
ATOM 2023 O O . TRP B 2 36 ? 7.060 24.210 31.995 1.00 8.88 36 TRP B O 1
ATOM 2034 N N . VAL B 2 37 ? 5.123 25.371 31.725 1.00 7.63 37 VAL B N 1
ATOM 2035 C CA . VAL B 2 37 ? 5.496 26.107 30.520 1.00 7.38 37 VAL B CA 1
ATOM 2036 C C . VAL B 2 37 ? 5.231 27.592 30.741 1.00 9.87 37 VAL B C 1
ATOM 2037 O O . VAL B 2 37 ? 4.195 27.972 31.302 1.00 7.98 37 VAL B O 1
ATOM 2041 N N . LYS B 2 38 ? 6.173 28.434 30.307 1.00 7.51 38 LYS B N 1
ATOM 2042 C CA . LYS B 2 38 ? 6.090 29.881 30.458 1.00 7.97 38 LYS B CA 1
ATOM 2043 C C . LYS B 2 38 ? 5.834 30.556 29.116 1.00 8.10 38 LYS B C 1
ATOM 2044 O O . LYS B 2 38 ? 6.447 30.207 28.097 1.00 9.95 38 LYS B O 1
ATOM 2050 N N . GLN B 2 39 ? 4.948 31.544 29.127 1.00 9.34 39 GLN B N 1
ATOM 2051 C CA . GLN B 2 39 ? 4.685 32.360 27.948 1.00 10.59 39 GLN B CA 1
ATOM 2052 C C . GLN B 2 39 ? 4.709 33.822 28.381 1.00 12.21 39 GLN B C 1
ATOM 2053 O O . GLN B 2 39 ? 3.728 34.333 28.924 1.00 11.53 39 GLN B O 1
ATOM 2059 N N . ARG B 2 40 ? 5.850 34.484 28.180 1.00 22.57 40 ARG B N 1
ATOM 2060 C CA . ARG B 2 40 ? 5.930 35.915 28.425 1.00 24.01 40 ARG B CA 1
ATOM 2061 C C . ARG B 2 40 ? 5.047 36.645 27.418 1.00 21.13 40 ARG B C 1
ATOM 2062 O O . ARG B 2 40 ? 4.796 36.137 26.323 1.00 25.06 40 ARG B O 1
ATOM 2070 N N . PRO B 2 41 ? 4.564 37.852 27.767 1.00 24.96 41 PRO B N 1
ATOM 2071 C CA . PRO B 2 41 ? 3.675 38.584 26.855 1.00 21.93 41 PRO B CA 1
ATOM 2072 C C . PRO B 2 41 ? 4.266 38.750 25.467 1.00 34.15 41 PRO B C 1
ATOM 2073 O O . PRO B 2 41 ? 5.310 39.388 25.296 1.00 34.26 41 PRO B O 1
ATOM 2077 N N . GLY B 2 42 ? 3.614 38.155 24.473 1.00 34.72 42 GLY B N 1
ATOM 2078 C CA . GLY B 2 42 ? 4.023 38.312 23.098 1.00 29.58 42 GLY B CA 1
ATOM 2079 C C . GLY B 2 42 ? 5.136 37.402 22.632 1.00 34.40 42 GLY B C 1
ATOM 2080 O O . GLY B 2 42 ? 5.489 37.450 21.449 1.00 32.82 42 GLY B O 1
ATOM 2081 N N . GLN B 2 43 ? 5.695 36.567 23.503 1.00 32.07 43 GLN B N 1
ATOM 2082 C CA . GLN B 2 43 ? 6.807 35.712 23.126 1.00 30.79 43 GLN B CA 1
ATOM 2083 C C . GLN B 2 43 ? 6.337 34.269 22.949 1.00 30.11 43 GLN B C 1
ATOM 2084 O O . GLN B 2 43 ? 5.159 33.939 23.137 1.00 24.51 43 GLN B O 1
ATOM 2090 N N . GLY B 2 44 ? 7.283 33.403 22.580 1.00 20.31 44 GLY B N 1
ATOM 2091 C CA . GLY B 2 44 ? 6.991 32.004 22.340 1.00 16.13 44 GLY B CA 1
ATOM 2092 C C . GLY B 2 44 ? 6.717 31.250 23.622 1.00 16.70 44 GLY B C 1
ATOM 2093 O O . GLY B 2 44 ? 6.284 31.836 24.617 1.00 24.16 44 GLY B O 1
ATOM 2094 N N . LEU B 2 45 ? 6.987 29.958 23.618 1.00 12.64 45 LEU B N 1
ATOM 2095 C CA . LEU B 2 45 ? 6.816 29.117 24.790 1.00 9.12 45 LEU B CA 1
ATOM 2096 C C . LEU B 2 45 ? 8.173 28.629 25.278 1.00 12.23 45 LEU B C 1
ATOM 2097 O O . LEU B 2 45 ? 9.086 28.367 24.484 1.00 12.91 45 LEU B O 1
ATOM 2102 N N . GLU B 2 46 ? 8.289 28.472 26.597 1.00 9.41 46 GLU B N 1
ATOM 2103 C CA . GLU B 2 46 ? 9.508 27.993 27.230 1.00 9.83 46 GLU B CA 1
ATOM 2104 C C . GLU B 2 46 ? 9.163 26.884 28.210 1.00 9.33 46 GLU B C 1
ATOM 2105 O O . GLU B 2 46 ? 8.163 26.967 28.924 1.00 10.60 46 GLU B O 1
ATOM 2111 N N . TRP B 2 47 ? 9.990 25.856 28.263 1.00 7.85 47 TRP B N 1
ATOM 2112 C CA . TRP B 2 47 ? 9.816 24.788 29.244 1.00 9.04 47 TRP B CA 1
ATOM 2113 C C . TRP B 2 47 ? 10.540 25.144 30.539 1.00 11.55 47 TRP B C 1
ATOM 2114 O O . TRP B 2 47 ? 11.724 25.489 30.517 1.00 10.75 47 TRP B O 1
ATOM 2125 N N . ILE B 2 48 ? 9.823 25.066 31.664 1.00 7.27 48 ILE B N 1
ATOM 2126 C CA . ILE B 2 48 ? 10.404 25.312 32.987 1.00 8.28 48 ILE B CA 1
ATOM 2127 C C . ILE B 2 48 ? 10.943 24.036 33.612 1.00 9.31 48 ILE B C 1
ATOM 2128 O O . ILE B 2 48 ? 12.066 24.001 34.126 1.00 10.52 48 ILE B O 1
ATOM 2133 N N . GLY B 2 49 ? 10.137 22.987 33.624 1.00 9.95 49 GLY B N 1
ATOM 2134 C CA . GLY B 2 49 ? 10.499 21.760 34.305 1.00 11.35 49 GLY B CA 1
ATOM 2135 C C . GLY B 2 49 ? 9.273 20.888 34.462 1.00 10.60 49 GLY B C 1
ATOM 2136 O O . GLY B 2 49 ? 8.183 21.215 33.984 1.00 10.69 49 GLY B O 1
ATOM 2137 N N . GLN B 2 50 ? 9.472 19.758 35.133 1.00 8.62 50 GLN B N 1
ATOM 2138 C CA . GLN B 2 50 ? 8.408 18.771 35.292 1.00 8.13 50 GLN B CA 1
ATOM 2139 C C . GLN B 2 50 ? 8.561 18.047 36.617 1.00 9.38 50 GLN B C 1
ATOM 2140 O O . GLN B 2 50 ? 9.652 17.969 37.187 1.00 10.67 50 GLN B O 1
ATOM 2146 N N . ILE B 2 51 ? 7.450 17.477 37.084 1.00 6.56 51 ILE B N 1
ATOM 2147 C CA . ILE B 2 51 ? 7.437 16.619 38.261 1.00 10.09 51 ILE B CA 1
ATOM 2148 C C . ILE B 2 51 ? 6.617 15.367 37.973 1.00 8.00 51 ILE B C 1
ATOM 2149 O O . ILE B 2 51 ? 5.607 15.409 37.257 1.00 9.30 51 ILE B O 1
ATOM 2154 N N . TYR B 2 52 ? 7.061 14.240 38.530 1.00 9.23 52 TYR B N 1
ATOM 2155 C CA . TYR B 2 52 ? 6.298 13.001 38.457 1.00 9.11 52 TYR B CA 1
ATOM 2156 C C . TYR B 2 52 ? 5.710 12.769 39.841 1.00 10.49 52 TYR B C 1
ATOM 2157 O O . TYR B 2 52 ? 6.442 12.396 40.769 1.00 12.34 52 TYR B O 1
ATOM 2166 N N . PRO B 2 53 ? 4.413 13.013 40.052 1.00 9.53 53 PRO B N 1
ATOM 2167 C CA . PRO B 2 53 ? 3.892 12.982 41.431 1.00 9.57 53 PRO B CA 1
ATOM 2168 C C . PRO B 2 53 ? 4.081 11.658 42.140 1.00 12.73 53 PRO B C 1
ATOM 2169 O O . PRO B 2 53 ? 4.267 11.664 43.361 1.00 13.06 53 PRO B O 1
ATOM 2173 N N . GLY B 2 54 ? 4.068 10.532 41.416 1.00 11.36 54 GLY B N 1
ATOM 2174 C CA . GLY B 2 54 ? 4.199 9.232 42.072 1.00 16.12 54 GLY B CA 1
ATOM 2175 C C . GLY B 2 54 ? 5.409 9.130 42.984 1.00 21.59 54 GLY B C 1
ATOM 2176 O O . GLY B 2 54 ? 5.323 8.591 44.092 1.00 18.72 54 GLY B O 1
ATOM 2177 N N . ASP B 2 55 ? 6.555 9.648 42.542 1.00 16.49 55 ASP B N 1
ATOM 2178 C CA . ASP B 2 55 ? 7.768 9.571 43.347 1.00 14.16 55 ASP B CA 1
ATOM 2179 C C . ASP B 2 55 ? 8.442 10.917 43.583 1.00 16.54 55 ASP B C 1
ATOM 2180 O O . ASP B 2 55 ? 9.537 10.952 44.152 1.00 17.71 55 ASP B O 1
ATOM 2185 N N . GLY B 2 56 ? 7.836 12.023 43.161 1.00 13.97 56 GLY B N 1
ATOM 2186 C CA . GLY B 2 56 ? 8.451 13.312 43.398 1.00 16.87 56 GLY B CA 1
ATOM 2187 C C . GLY B 2 56 ? 9.650 13.642 42.533 1.00 12.40 56 GLY B C 1
ATOM 2188 O O . GLY B 2 56 ? 10.273 14.684 42.756 1.00 15.98 56 GLY B O 1
ATOM 2189 N N . ASP B 2 57 ? 9.983 12.797 41.558 1.00 14.20 57 ASP B N 1
ATOM 2190 C CA . ASP B 2 57 ? 11.105 13.054 40.655 1.00 12.24 57 ASP B CA 1
ATOM 2191 C C . ASP B 2 57 ? 10.845 14.345 39.888 1.00 12.62 57 ASP B C 1
ATOM 2192 O O . ASP B 2 57 ? 9.719 14.609 39.473 1.00 13.31 57 ASP B O 1
ATOM 2197 N N . THR B 2 58 ? 11.889 15.159 39.719 1.00 13.16 58 THR B N 1
ATOM 2198 C CA . THR B 2 58 ? 11.800 16.389 38.946 1.00 12.83 58 THR B CA 1
ATOM 2199 C C . THR B 2 58 ? 12.943 16.475 37.946 1.00 15.80 58 THR B C 1
ATOM 2200 O O . THR B 2 58 ? 14.033 15.929 38.159 1.00 17.02 58 THR B O 1
ATOM 2204 N N . ASN B 2 59 ? 12.672 17.160 36.839 1.00 10.90 59 ASN B N 1
ATOM 2205 C CA . ASN B 2 59 ? 13.693 17.599 35.903 1.00 12.10 59 ASN B CA 1
ATOM 2206 C C . ASN B 2 59 ? 13.426 19.061 35.584 1.00 15.06 59 ASN B C 1
ATOM 2207 O O . ASN B 2 59 ? 12.271 19.457 35.408 1.00 13.10 59 ASN B O 1
ATOM 2212 N N . TYR B 2 60 ? 14.480 19.870 35.531 1.00 13.59 60 TYR B N 1
ATOM 2213 C CA . TYR B 2 60 ? 14.348 21.305 35.332 1.00 12.34 60 TYR B CA 1
ATOM 2214 C C . TYR B 2 60 ? 15.133 21.776 34.118 1.00 14.18 60 TYR B C 1
ATOM 2215 O O . TYR B 2 60 ? 16.182 21.225 33.780 1.00 16.34 60 TYR B O 1
ATOM 2224 N N . ASN B 2 61 ? 14.625 22.822 33.480 1.00 12.37 61 ASN B N 1
ATOM 2225 C CA . ASN B 2 61 ? 15.456 23.627 32.593 1.00 11.27 61 ASN B CA 1
ATOM 2226 C C . ASN B 2 61 ? 16.435 24.401 33.464 1.00 13.02 61 ASN B C 1
ATOM 2227 O O . ASN B 2 61 ? 16.023 25.101 34.389 1.00 12.91 61 ASN B O 1
ATOM 2232 N N . GLY B 2 62 ? 17.741 24.251 33.196 1.00 13.40 62 GLY B N 1
ATOM 2233 C CA . GLY B 2 62 ? 18.737 24.952 33.995 1.00 17.67 62 GLY B CA 1
ATOM 2234 C C . GLY B 2 62 ? 18.503 26.445 34.077 1.00 11.84 62 GLY B C 1
ATOM 2235 O O . GLY B 2 62 ? 18.874 27.082 35.068 1.00 16.07 62 GLY B O 1
ATOM 2236 N N . LYS B 2 63 ? 17.846 27.016 33.061 1.00 13.74 63 LYS B N 1
ATOM 2237 C CA . LYS B 2 63 ? 17.534 28.439 33.053 1.00 15.59 63 LYS B CA 1
ATOM 2238 C C . LYS B 2 63 ? 16.680 28.835 34.249 1.00 16.19 63 LYS B C 1
ATOM 2239 O O . LYS B 2 63 ? 16.771 29.971 34.728 1.00 16.40 63 LYS B O 1
ATOM 2245 N N . PHE B 2 64 ? 15.853 27.918 34.741 1.00 10.53 64 PHE B N 1
ATOM 2246 C CA . PHE B 2 64 ? 14.934 28.195 35.834 1.00 11.92 64 PHE B CA 1
ATOM 2247 C C . PHE B 2 64 ? 15.373 27.597 37.162 1.00 15.87 64 PHE B C 1
ATOM 2248 O O . PHE B 2 64 ? 14.649 27.722 38.157 1.00 13.38 64 PHE B O 1
ATOM 2256 N N . LYS B 2 65 ? 16.545 26.971 37.220 1.00 17.09 65 LYS B N 1
ATOM 2257 C CA . LYS B 2 65 ? 17.045 26.494 38.500 1.00 19.19 65 LYS B CA 1
ATOM 2258 C C . LYS B 2 65 ? 17.271 27.677 39.431 1.00 16.21 65 LYS B C 1
ATOM 2259 O O . LYS B 2 65 ? 17.844 28.698 39.037 1.00 22.69 65 LYS B O 1
ATOM 2265 N N . GLY B 2 66 ? 16.768 27.565 40.658 1.00 24.24 66 GLY B N 1
ATOM 2266 C CA . GLY B 2 66 ? 16.834 28.673 41.589 1.00 26.79 66 GLY B CA 1
ATOM 2267 C C . GLY B 2 66 ? 15.774 29.739 41.404 1.00 24.76 66 GLY B C 1
ATOM 2268 O O . GLY B 2 66 ? 15.678 30.642 42.245 1.00 28.96 66 GLY B O 1
ATOM 2269 N N . LYS B 2 67 ? 14.992 29.688 40.323 1.00 16.49 67 LYS B N 1
ATOM 2270 C CA . LYS B 2 67 ? 13.802 30.518 40.158 1.00 13.81 67 LYS B CA 1
ATOM 2271 C C . LYS B 2 67 ? 12.519 29.740 40.420 1.00 13.92 67 LYS B C 1
ATOM 2272 O O . LYS B 2 67 ? 11.614 30.255 41.081 1.00 13.36 67 LYS B O 1
ATOM 2278 N N . ALA B 2 68 ? 12.424 28.513 39.921 1.00 11.13 68 ALA B N 1
ATOM 2279 C CA . ALA B 2 68 ? 11.223 27.698 40.049 1.00 10.28 68 ALA B CA 1
ATOM 2280 C C . ALA B 2 68 ? 11.493 26.464 40.901 1.00 13.01 68 ALA B C 1
ATOM 2281 O O . ALA B 2 68 ? 12.538 25.825 40.761 1.00 14.80 68 ALA B O 1
ATOM 2283 N N . THR B 2 69 ? 10.541 26.120 41.773 1.00 9.02 69 THR B N 1
ATOM 2284 C CA . THR B 2 69 ? 10.598 24.903 42.578 1.00 12.04 69 THR B CA 1
ATOM 2285 C C . THR B 2 69 ? 9.270 24.175 42.437 1.00 10.10 69 THR B C 1
ATOM 2286 O O . THR B 2 69 ? 8.213 24.754 42.709 1.00 11.20 69 THR B O 1
ATOM 2290 N N . LEU B 2 70 ? 9.324 22.914 42.023 1.00 9.19 70 LEU B N 1
ATOM 2291 C CA . LEU B 2 70 ? 8.129 22.137 41.716 1.00 7.93 70 LEU B CA 1
ATOM 2292 C C . LEU B 2 70 ? 7.872 21.133 42.827 1.00 11.55 70 LEU B C 1
ATOM 2293 O O . LEU B 2 70 ? 8.789 20.406 43.229 1.00 12.39 70 LEU B O 1
ATOM 2298 N N . THR B 2 71 ? 6.626 21.078 43.302 1.00 9.82 71 THR B N 1
ATOM 2299 C CA . THR B 2 71 ? 6.201 20.080 44.278 1.00 9.75 71 THR B CA 1
ATOM 2300 C C . THR B 2 71 ? 4.851 19.499 43.876 1.00 9.55 71 THR B C 1
ATOM 2301 O O . THR B 2 71 ? 4.179 19.997 42.967 1.00 9.36 71 THR B O 1
ATOM 2305 N N . ALA B 2 72 ? 4.441 18.446 44.585 1.00 10.54 72 ALA B N 1
ATOM 2306 C CA . ALA B 2 72 ? 3.140 17.835 44.338 1.00 10.49 72 ALA B CA 1
ATOM 2307 C C . ALA B 2 72 ? 2.586 17.249 45.626 1.00 15.61 72 ALA B C 1
ATOM 2308 O O . ALA B 2 72 ? 3.293 16.524 46.330 1.00 18.44 72 ALA B O 1
ATOM 2310 N N . ASP B 2 73 ? 1.330 17.581 45.923 1.00 10.78 73 ASP B N 1
ATOM 2311 C CA . ASP B 2 73 ? 0.580 17.028 47.059 1.00 12.01 73 ASP B CA 1
ATOM 2312 C C . ASP B 2 73 ? -0.221 15.849 46.510 1.00 12.67 73 ASP B C 1
ATOM 2313 O O . ASP B 2 73 ? -1.229 16.028 45.815 1.00 11.03 73 ASP B O 1
ATOM 2318 N N . LYS B 2 74 ? 0.237 14.628 46.810 1.00 10.16 74 LYS B N 1
ATOM 2319 C CA . LYS B 2 74 ? -0.436 13.446 46.290 1.00 9.46 74 LYS B CA 1
ATOM 2320 C C . LYS B 2 74 ? -1.855 13.338 46.820 1.00 13.31 74 LYS B C 1
ATOM 2321 O O . LYS B 2 74 ? -2.774 12.969 46.080 1.00 15.11 74 LYS B O 1
ATOM 2327 N N . SER B 2 75 ? -2.060 13.688 48.089 1.00 11.92 75 SER B N 1
ATOM 2328 C CA . SER B 2 75 ? -3.371 13.477 48.687 1.00 11.57 75 SER B CA 1
ATOM 2329 C C . SER B 2 75 ? -4.439 14.343 48.029 1.00 14.21 75 SER B C 1
ATOM 2330 O O . SER B 2 75 ? -5.569 13.891 47.819 1.00 15.07 75 SER B O 1
ATOM 2333 N N . SER B 2 76 ? -4.097 15.582 47.675 1.00 9.32 76 SER B N 1
ATOM 2334 C CA . SER B 2 76 ? -5.048 16.482 47.038 1.00 9.85 76 SER B CA 1
ATOM 2335 C C . SER B 2 76 ? -4.891 16.540 45.525 1.00 9.14 76 SER B C 1
ATOM 2336 O O . SER B 2 76 ? -5.548 17.361 44.892 1.00 10.43 76 SER B O 1
ATOM 2339 N N . SER B 2 77 ? -4.037 15.695 44.943 1.00 7.73 77 SER B N 1
ATOM 2340 C CA . SER B 2 77 ? -3.792 15.677 43.495 1.00 7.49 77 SER B CA 1
ATOM 2341 C C . SER B 2 77 ? -3.525 17.074 42.946 1.00 8.97 77 SER B C 1
ATOM 2342 O O . SER B 2 77 ? -4.112 17.481 41.944 1.00 9.58 77 SER B O 1
ATOM 2345 N N . THR B 2 78 ? -2.646 17.816 43.618 1.00 8.08 78 THR B N 1
ATOM 2346 C CA . THR B 2 78 ? -2.345 19.189 43.231 1.00 8.38 78 THR B CA 1
ATOM 2347 C C . THR B 2 78 ? -0.848 19.353 43.046 1.00 8.71 78 THR B C 1
ATOM 2348 O O . THR B 2 78 ? -0.065 19.021 43.942 1.00 9.64 78 THR B O 1
ATOM 2352 N N . ALA B 2 79 ? -0.452 19.874 41.889 1.00 7.29 79 ALA B N 1
ATOM 2353 C CA . ALA B 2 79 ? 0.933 20.253 41.641 1.00 7.60 79 ALA B CA 1
ATOM 2354 C C . ALA B 2 79 ? 1.111 21.748 41.883 1.00 8.91 79 ALA B C 1
ATOM 2355 O O . ALA B 2 79 ? 0.206 22.547 41.641 1.00 9.39 79 ALA B O 1
ATOM 2357 N N . TYR B 2 80 ? 2.289 22.127 42.381 1.00 7.57 80 TYR B N 1
ATOM 2358 C CA . TYR B 2 80 ? 2.587 23.517 42.701 1.00 6.16 80 TYR B CA 1
ATOM 2359 C C . TYR B 2 80 ? 3.900 23.934 42.062 1.00 8.96 80 TYR B C 1
ATOM 2360 O O . TYR B 2 80 ? 4.828 23.131 41.923 1.00 8.97 80 TYR B O 1
ATOM 2369 N N . MET B 2 81 ? 3.971 25.207 41.683 1.00 7.17 81 MET B N 1
ATOM 2370 C CA . MET B 2 81 ? 5.224 25.803 41.247 1.00 8.46 81 MET B CA 1
ATOM 2371 C C . MET B 2 81 ? 5.442 27.072 42.052 1.00 8.83 81 MET B C 1
ATOM 2372 O O . MET B 2 81 ? 4.590 27.971 42.054 1.00 9.61 81 MET B O 1
ATOM 2377 N N . GLN B 2 82 ? 6.553 27.127 42.775 1.00 9.17 82 GLN B N 1
ATOM 2378 C CA . GLN B 2 82 ? 6.934 28.327 43.502 1.00 10.84 82 GLN B CA 1
ATOM 2379 C C . GLN B 2 82 ? 7.961 29.087 42.678 1.00 10.47 82 GLN B C 1
ATOM 2380 O O . GLN B 2 82 ? 8.943 28.496 42.219 1.00 11.43 82 GLN B O 1
ATOM 2386 N N . LEU B 2 83 ? 7.728 30.384 42.488 1.00 11.64 83 LEU B N 1
ATOM 2387 C CA . LEU B 2 83 ? 8.650 31.269 41.782 1.00 10.78 83 LEU B CA 1
ATOM 2388 C C . LEU B 2 83 ? 9.214 32.274 42.780 1.00 10.51 83 LEU B C 1
ATOM 2389 O O . LEU B 2 83 ? 8.453 32.961 43.465 1.00 13.27 83 LEU B O 1
ATOM 2394 N N A SER B 2 84 ? 10.544 32.355 42.863 0.59 12.08 84 SER B N 1
ATOM 2395 N N B SER B 2 84 ? 10.543 32.364 42.851 0.41 12.11 84 SER B N 1
ATOM 2396 C CA A SER B 2 84 ? 11.198 33.144 43.897 0.59 14.49 84 SER B CA 1
ATOM 2397 C CA B SER B 2 84 ? 11.212 33.143 43.882 0.41 14.49 84 SER B CA 1
ATOM 2398 C C A SER B 2 84 ? 11.773 34.439 43.336 0.59 11.92 84 SER B C 1
ATOM 2399 C C B SER B 2 84 ? 11.767 34.449 43.326 0.41 11.98 84 SER B C 1
ATOM 2400 O O A SER B 2 84 ? 12.192 34.504 42.174 0.59 12.24 84 SER B O 1
ATOM 2401 O O B SER B 2 84 ? 12.176 34.526 42.162 0.41 12.24 84 SER B O 1
ATOM 2406 N N . SER B 2 85 ? 11.767 35.474 44.182 1.00 12.80 85 SER B N 1
ATOM 2407 C CA . SER B 2 85 ? 12.474 36.741 43.939 1.00 16.73 85 SER B CA 1
ATOM 2408 C C . SER B 2 85 ? 12.133 37.352 42.579 1.00 11.39 85 SER B C 1
ATOM 2409 O O . SER B 2 85 ? 12.982 37.494 41.698 1.00 12.45 85 SER B O 1
ATOM 2412 N N . LEU B 2 86 ? 10.864 37.715 42.415 1.00 12.01 86 LEU B N 1
ATOM 2413 C CA . LEU B 2 86 ? 10.358 38.010 41.081 1.00 10.65 86 LEU B CA 1
ATOM 2414 C C . LEU B 2 86 ? 10.827 39.365 40.563 1.00 10.70 86 LEU B C 1
ATOM 2415 O O . LEU B 2 86 ? 10.938 40.344 41.318 1.00 11.27 86 LEU B O 1
ATOM 2420 N N . THR B 2 87 ? 11.069 39.418 39.260 1.00 10.54 87 THR B N 1
ATOM 2421 C CA . THR B 2 87 ? 11.325 40.647 38.519 1.00 12.08 87 THR B CA 1
ATOM 2422 C C . THR B 2 87 ? 10.351 40.724 37.348 1.00 13.46 87 THR B C 1
ATOM 2423 O O . THR B 2 87 ? 9.548 39.809 37.126 1.00 12.18 87 THR B O 1
ATOM 2427 N N A SER B 2 88 ? 10.431 41.817 36.581 0.66 13.43 88 SER B N 1
ATOM 2428 N N B SER B 2 88 ? 10.433 41.817 36.582 0.34 13.45 88 SER B N 1
ATOM 2429 C CA A SER B 2 88 ? 9.510 41.988 35.459 0.66 12.61 88 SER B CA 1
ATOM 2430 C CA B SER B 2 88 ? 9.526 41.997 35.450 0.34 12.68 88 SER B CA 1
ATOM 2431 C C A SER B 2 88 ? 9.645 40.868 34.437 0.66 12.87 88 SER B C 1
ATOM 2432 C C B SER B 2 88 ? 9.649 40.870 34.436 0.34 12.89 88 SER B C 1
ATOM 2433 O O A SER B 2 88 ? 8.671 40.558 33.737 0.66 12.26 88 SER B O 1
ATOM 2434 O O B SER B 2 88 ? 8.676 40.561 33.736 0.34 12.30 88 SER B O 1
ATOM 2439 N N . GLU B 2 89 ? 10.824 40.240 34.347 1.00 11.94 89 GLU B N 1
ATOM 2440 C CA . GLU B 2 89 ? 11.008 39.128 33.420 1.00 12.05 89 GLU B CA 1
ATOM 2441 C C . GLU B 2 89 ? 10.144 37.937 33.783 1.00 13.27 89 GLU B C 1
ATOM 2442 O O . GLU B 2 89 ? 9.941 37.059 32.939 1.00 12.25 89 GLU B O 1
ATOM 2448 N N . ASP B 2 90 ? 9.622 37.895 35.010 1.00 10.79 90 ASP B N 1
ATOM 2449 C CA . ASP B 2 90 ? 8.767 36.799 35.448 1.00 10.64 90 ASP B CA 1
ATOM 2450 C C . ASP B 2 90 ? 7.289 37.050 35.190 1.00 9.95 90 ASP B C 1
ATOM 2451 O O . ASP B 2 90 ? 6.471 36.141 35.404 1.00 9.74 90 ASP B O 1
ATOM 2456 N N . SER B 2 91 ? 6.923 38.241 34.729 1.00 10.49 91 SER B N 1
ATOM 2457 C CA . SER B 2 91 ? 5.542 38.485 34.335 1.00 8.73 91 SER B CA 1
ATOM 2458 C C . SER B 2 91 ? 5.246 37.674 33.091 1.00 9.64 91 SER B C 1
ATOM 2459 O O . SER B 2 91 ? 5.900 37.850 32.057 1.00 11.89 91 SER B O 1
ATOM 2462 N N . ALA B 2 92 ? 4.270 36.780 33.191 1.00 7.14 92 ALA B N 1
ATOM 2463 C CA . ALA B 2 92 ? 4.016 35.832 32.115 1.00 8.59 92 ALA B CA 1
ATOM 2464 C C . ALA B 2 92 ? 2.757 35.055 32.463 1.00 8.33 92 ALA B C 1
ATOM 2465 O O . ALA B 2 92 ? 2.245 35.128 33.588 1.00 9.07 92 ALA B O 1
ATOM 2467 N N . VAL B 2 93 ? 2.274 34.301 31.480 1.00 8.03 93 VAL B N 1
ATOM 2468 C CA . VAL B 2 93 ? 1.299 33.247 31.730 1.00 7.18 93 VAL B CA 1
ATOM 2469 C C . VAL B 2 93 ? 2.058 31.944 31.916 1.00 8.96 93 VAL B C 1
ATOM 2470 O O . VAL B 2 93 ? 2.951 31.615 31.127 1.00 9.02 93 VAL B O 1
ATOM 2474 N N . TYR B 2 94 ? 1.708 31.201 32.959 1.00 6.68 94 TYR B N 1
ATOM 2475 C CA . TYR B 2 94 ? 2.301 29.902 33.239 1.00 7.33 94 TYR B CA 1
ATOM 2476 C C . TYR B 2 94 ? 1.233 28.834 33.065 1.00 6.09 94 TYR B C 1
ATOM 2477 O O . TYR B 2 94 ? 0.141 28.951 33.643 1.00 8.03 94 TYR B O 1
ATOM 2486 N N . PHE B 2 95 ? 1.537 27.816 32.262 1.00 6.51 95 PHE B N 1
ATOM 2487 C CA . PHE B 2 95 ? 0.638 26.690 32.045 1.00 7.07 95 PHE B CA 1
ATOM 2488 C C . PHE B 2 95 ? 1.195 25.451 32.726 1.00 7.48 95 PHE B C 1
ATOM 2489 O O . PHE B 2 95 ? 2.407 25.224 32.729 1.00 7.38 95 PHE B O 1
ATOM 2497 N N . CYS B 2 96 ? 0.318 24.634 33.287 1.00 6.54 96 CYS B N 1
ATOM 2498 C CA . CYS B 2 96 ? 0.673 23.251 33.567 1.00 5.90 96 CYS B CA 1
ATOM 2499 C C . CYS B 2 96 ? 0.068 22.345 32.499 1.00 7.38 96 CYS B C 1
ATOM 2500 O O . CYS B 2 96 ? -0.922 22.696 31.846 1.00 8.12 96 CYS B O 1
ATOM 2503 N N . ALA B 2 97 ? 0.696 21.194 32.300 1.00 6.53 97 ALA B N 1
ATOM 2504 C CA . ALA B 2 97 ? 0.218 20.243 31.305 1.00 6.98 97 ALA B CA 1
ATOM 2505 C C . ALA B 2 97 ? 0.485 18.833 31.806 1.00 8.71 97 ALA B C 1
ATOM 2506 O O . ALA B 2 97 ? 1.530 18.572 32.411 1.00 9.32 97 ALA B O 1
ATOM 2508 N N . ARG B 2 98 ? -0.466 17.933 31.573 1.00 7.83 98 ARG B N 1
ATOM 2509 C CA . ARG B 2 98 ? -0.283 16.526 31.896 1.00 8.06 98 ARG B CA 1
ATOM 2510 C C . ARG B 2 98 ? 0.189 15.786 30.647 1.00 10.30 98 ARG B C 1
ATOM 2511 O O . ARG B 2 98 ? -0.558 15.654 29.672 1.00 9.70 98 ARG B O 1
ATOM 2519 N N . GLU B 2 99 ? 1.421 15.295 30.697 1.00 7.93 99 GLU B N 1
ATOM 2520 C CA . GLU B 2 99 ? 2.000 14.494 29.625 1.00 8.05 99 GLU B CA 1
ATOM 2521 C C . GLU B 2 99 ? 1.219 13.194 29.449 1.00 8.72 99 GLU B C 1
ATOM 2522 O O . GLU B 2 99 ? 0.641 12.660 30.398 1.00 11.53 99 GLU B O 1
ATOM 2528 N N . GLY B 2 100 ? 1.212 12.667 28.233 1.00 11.22 100 GLY B N 1
ATOM 2529 C CA . GLY B 2 100 ? 0.618 11.362 28.025 1.00 10.35 100 GLY B CA 1
ATOM 2530 C C . GLY B 2 100 ? 0.309 11.096 26.567 1.00 10.93 100 GLY B C 1
ATOM 2531 O O . GLY B 2 100 ? 0.584 11.908 25.680 1.00 10.67 100 GLY B O 1
ATOM 2532 N N . TYR B 2 101 ? -0.279 9.917 26.337 1.00 12.27 101 TYR B N 1
ATOM 2533 C CA . TYR B 2 101 ? -0.773 9.603 25.002 1.00 11.20 101 TYR B CA 1
ATOM 2534 C C . TYR B 2 101 ? -1.888 10.551 24.569 1.00 12.41 101 TYR B C 1
ATOM 2535 O O . TYR B 2 101 ? -2.126 10.714 23.363 1.00 15.09 101 TYR B O 1
ATOM 2544 N N . ILE B 2 102 ? -2.585 11.155 25.522 1.00 12.61 102 ILE B N 1
ATOM 2545 C CA . ILE B 2 102 ? -3.345 12.382 25.332 1.00 9.42 102 ILE B CA 1
ATOM 2546 C C . ILE B 2 102 ? -2.739 13.388 26.303 1.00 7.57 102 ILE B C 1
ATOM 2547 O O . ILE B 2 102 ? -2.412 13.033 27.441 1.00 10.77 102 ILE B O 1
ATOM 2552 N N . VAL B 2 103 ? -2.533 14.619 25.844 1.00 9.22 103 VAL B N 1
ATOM 2553 C CA . VAL B 2 103 ? -2.009 15.680 26.700 1.00 9.18 103 VAL B CA 1
ATOM 2554 C C . VAL B 2 103 ? -3.175 16.557 27.124 1.00 8.03 103 VAL B C 1
ATOM 2555 O O . VAL B 2 103 ? -4.054 16.867 26.314 1.00 11.17 103 VAL B O 1
ATOM 2559 N N . TYR B 2 104 ? -3.198 16.959 28.391 1.00 8.89 104 TYR B N 1
ATOM 2560 C CA . TYR B 2 104 ? -4.219 17.885 28.865 1.00 7.44 104 TYR B CA 1
ATOM 2561 C C . TYR B 2 104 ? -3.537 19.118 29.428 1.00 8.70 104 TYR B C 1
ATOM 2562 O O . TYR B 2 104 ? -2.409 19.046 29.924 1.00 10.02 104 TYR B O 1
ATOM 2571 N N . TRP B 2 105 ? -4.219 20.257 29.345 1.00 8.32 105 TRP B N 1
ATOM 2572 C CA . TRP B 2 105 ? -3.594 21.529 29.687 1.00 8.76 105 TRP B CA 1
ATOM 2573 C C . TRP B 2 105 ? -4.448 22.296 30.672 1.00 8.55 105 TRP B C 1
ATOM 2574 O O . TRP B 2 105 ? -5.678 22.328 30.548 1.00 8.34 105 TRP B O 1
ATOM 2585 N N . GLY B 2 106 ? -3.785 22.931 31.633 1.00 7.35 106 GLY B N 1
ATOM 2586 C CA . GLY B 2 106 ? -4.428 23.950 32.446 1.00 8.18 106 GLY B CA 1
ATOM 2587 C C . GLY B 2 106 ? -4.777 25.174 31.617 1.00 7.66 106 GLY B C 1
ATOM 2588 O O . GLY B 2 106 ? -4.324 25.344 30.486 1.00 9.51 106 GLY B O 1
ATOM 2589 N N . GLN B 2 107 ? -5.610 26.041 32.195 1.00 8.34 107 GLN B N 1
ATOM 2590 C CA . GLN B 2 107 ? -6.043 27.248 31.499 1.00 7.79 107 GLN B CA 1
ATOM 2591 C C . GLN B 2 107 ? -5.024 28.380 31.571 1.00 7.47 107 GLN B C 1
ATOM 2592 O O . GLN B 2 107 ? -5.222 29.414 30.920 1.00 11.58 107 GLN B O 1
ATOM 2598 N N . GLY B 2 108 ? -3.948 28.200 32.321 1.00 6.83 108 GLY B N 1
ATOM 2599 C CA . GLY B 2 108 ? -2.933 29.235 32.480 1.00 7.73 108 GLY B CA 1
ATOM 2600 C C . GLY B 2 108 ? -3.217 30.133 33.669 1.00 9.05 108 GLY B C 1
ATOM 2601 O O . GLY B 2 108 ? -4.364 30.389 34.034 1.00 8.87 108 GLY B O 1
ATOM 2602 N N . THR B 2 109 ? -2.136 30.597 34.301 1.00 8.99 109 THR B N 1
ATOM 2603 C CA . THR B 2 109 ? -2.185 31.574 35.390 1.00 6.48 109 THR B CA 1
ATOM 2604 C C . THR B 2 109 ? -1.342 32.769 34.970 1.00 6.83 109 THR B C 1
ATOM 2605 O O . THR B 2 109 ? -0.151 32.615 34.688 1.00 7.40 109 THR B O 1
ATOM 2609 N N . LEU B 2 110 ? -1.955 33.952 34.914 1.00 7.25 110 LEU B N 1
ATOM 2610 C CA . LEU B 2 110 ? -1.185 35.159 34.626 1.00 8.37 110 LEU B CA 1
ATOM 2611 C C . LEU B 2 110 ? -0.562 35.682 35.907 1.00 9.61 110 LEU B C 1
ATOM 2612 O O . LEU B 2 110 ? -1.248 35.836 36.920 1.00 9.04 110 LEU B O 1
ATOM 2617 N N . VAL B 2 111 ? 0.735 35.951 35.869 1.00 7.82 111 VAL B N 1
ATOM 2618 C CA . VAL B 2 111 ? 1.439 36.572 36.987 1.00 7.19 111 VAL B CA 1
ATOM 2619 C C . VAL B 2 111 ? 1.914 37.943 36.532 1.00 8.86 111 VAL B C 1
ATOM 2620 O O . VAL B 2 111 ? 2.656 38.046 35.548 1.00 9.84 111 VAL B O 1
ATOM 2624 N N . THR B 2 112 ? 1.514 38.994 37.258 1.00 8.50 112 THR B N 1
ATOM 2625 C CA . THR B 2 112 ? 2.010 40.348 37.022 1.00 7.85 112 THR B CA 1
ATOM 2626 C C . THR B 2 112 ? 2.933 40.742 38.171 1.00 8.43 112 THR B C 1
ATOM 2627 O O . THR B 2 112 ? 2.524 40.688 39.333 1.00 8.08 112 THR B O 1
ATOM 2631 N N . VAL B 2 113 ? 4.171 41.122 37.845 1.00 7.13 113 VAL B N 1
ATOM 2632 C CA . VAL B 2 113 ? 5.141 41.597 38.831 1.00 7.76 113 VAL B CA 1
ATOM 2633 C C . VAL B 2 113 ? 5.117 43.119 38.780 1.00 9.02 113 VAL B C 1
ATOM 2634 O O . VAL B 2 113 ? 5.539 43.725 37.785 1.00 12.07 113 VAL B O 1
ATOM 2638 N N . SER B 2 114 ? 4.644 43.744 39.856 1.00 8.33 114 SER B N 1
ATOM 2639 C CA . SER B 2 114 ? 4.473 45.191 39.865 1.00 10.03 114 SER B CA 1
ATOM 2640 C C . SER B 2 114 ? 4.259 45.669 41.292 1.00 10.43 114 SER B C 1
ATOM 2641 O O . SER B 2 114 ? 3.691 44.954 42.125 1.00 11.70 114 SER B O 1
ATOM 2644 N N . ALA B 2 115 ? 4.676 46.912 41.538 1.00 10.92 115 ALA B N 1
ATOM 2645 C CA . ALA B 2 115 ? 4.425 47.612 42.791 1.00 12.51 115 ALA B CA 1
ATOM 2646 C C . ALA B 2 115 ? 3.133 48.421 42.759 1.00 11.32 115 ALA B C 1
ATOM 2647 O O . ALA B 2 115 ? 2.752 48.999 43.786 1.00 14.16 115 ALA B O 1
ATOM 2649 N N . ALA B 2 116 ? 2.457 48.468 41.614 1.00 10.86 116 ALA B N 1
ATOM 2650 C CA . ALA B 2 116 ? 1.233 49.247 41.484 1.00 9.69 116 ALA B CA 1
ATOM 2651 C C . ALA B 2 116 ? 0.058 48.576 42.197 1.00 12.36 116 ALA B C 1
ATOM 2652 O O . ALA B 2 116 ? 0.040 47.361 42.416 1.00 13.33 116 ALA B O 1
ATOM 2654 N N . LYS B 2 117 ? -0.939 49.390 42.541 1.00 13.11 117 LYS B N 1
ATOM 2655 C CA . LYS B 2 117 ? -2.063 48.956 43.368 1.00 14.21 117 LYS B CA 1
ATOM 2656 C C . LYS B 2 117 ? -3.150 48.302 42.526 1.00 10.24 117 LYS B C 1
ATOM 2657 O O . LYS B 2 117 ? -3.531 48.812 41.469 1.00 11.32 117 LYS B O 1
ATOM 2663 N N . THR B 2 118 ? -3.711 47.210 43.037 1.00 8.24 118 THR B N 1
ATOM 2664 C CA . THR B 2 118 ? -4.925 46.669 42.427 1.00 7.28 118 THR B CA 1
ATOM 2665 C C . THR B 2 118 ? -6.025 47.726 42.381 1.00 9.68 118 THR B C 1
ATOM 2666 O O . THR B 2 118 ? -6.287 48.421 43.370 1.00 8.66 118 THR B O 1
ATOM 2670 N N . THR B 2 119 ? -6.688 47.833 41.223 1.00 8.68 119 THR B N 1
ATOM 2671 C CA . THR B 2 119 ? -7.742 48.822 41.023 1.00 9.86 119 THR B CA 1
ATOM 2672 C C . THR B 2 119 ? -8.864 48.140 40.250 1.00 9.74 119 THR B C 1
ATOM 2673 O O . THR B 2 119 ? -8.616 47.588 39.168 1.00 9.91 119 THR B O 1
ATOM 2677 N N . PRO B 2 120 ? -10.099 48.169 40.754 1.00 9.79 120 PRO B N 1
ATOM 2678 C CA . PRO B 2 120 ? -11.198 47.560 40.011 1.00 9.52 120 PRO B CA 1
ATOM 2679 C C . PRO B 2 120 ? -11.605 48.428 38.834 1.00 7.74 120 PRO B C 1
ATOM 2680 O O . PRO B 2 120 ? -11.416 49.659 38.853 1.00 9.78 120 PRO B O 1
ATOM 2684 N N . PRO B 2 121 ? -12.190 47.833 37.798 1.00 8.26 121 PRO B N 1
ATOM 2685 C CA . PRO B 2 121 ? -12.666 48.626 36.659 1.00 9.36 121 PRO B CA 1
ATOM 2686 C C . PRO B 2 121 ? -13.925 49.412 36.983 1.00 9.50 121 PRO B C 1
ATOM 2687 O O . PRO B 2 121 ? -14.729 49.062 37.857 1.00 12.03 121 PRO B O 1
ATOM 2691 N N . SER B 2 122 ? -14.117 50.473 36.213 1.00 9.07 122 SER B N 1
ATOM 2692 C CA . SER B 2 122 ? -15.432 51.071 36.048 1.00 7.94 122 SER B CA 1
ATOM 2693 C C . SER B 2 122 ? -15.982 50.566 34.727 1.00 9.59 122 SER B C 1
ATOM 2694 O O . SER B 2 122 ? -15.270 50.571 33.721 1.00 12.38 122 SER B O 1
ATOM 2697 N N . VAL B 2 123 ? -17.229 50.095 34.732 1.00 9.46 123 VAL B N 1
ATOM 2698 C CA . VAL B 2 123 ? -17.847 49.501 33.549 1.00 9.08 123 VAL B CA 1
ATOM 2699 C C . VAL B 2 123 ? -18.965 50.414 33.059 1.00 9.95 123 VAL B C 1
ATOM 2700 O O . VAL B 2 123 ? -19.933 50.677 33.786 1.00 13.03 123 VAL B O 1
ATOM 2704 N N . TYR B 2 124 ? -18.860 50.853 31.798 1.00 9.37 124 TYR B N 1
ATOM 2705 C CA . TYR B 2 124 ? -19.815 51.792 31.240 1.00 9.76 124 TYR B CA 1
ATOM 2706 C C . TYR B 2 124 ? -20.472 51.215 29.994 1.00 10.12 124 TYR B C 1
ATOM 2707 O O . TYR B 2 124 ? -19.826 50.510 29.221 1.00 10.10 124 TYR B O 1
ATOM 2716 N N . PRO B 2 125 ? -21.747 51.505 29.768 1.00 11.25 125 PRO B N 1
ATOM 2717 C CA . PRO B 2 125 ? -22.409 51.013 28.556 1.00 13.01 125 PRO B CA 1
ATOM 2718 C C . PRO B 2 125 ? -22.005 51.818 27.331 1.00 11.27 125 PRO B C 1
ATOM 2719 O O . PRO B 2 125 ? -21.724 53.018 27.405 1.00 14.40 125 PRO B O 1
ATOM 2723 N N . LEU B 2 126 ? -22.009 51.145 26.186 1.00 10.44 126 LEU B N 1
ATOM 2724 C CA . LEU B 2 126 ? -21.831 51.791 24.885 1.00 10.40 126 LEU B CA 1
ATOM 2725 C C . LEU B 2 126 ? -23.120 51.566 24.109 1.00 13.01 126 LEU B C 1
ATOM 2726 O O . LEU B 2 126 ? -23.384 50.449 23.650 1.00 12.58 126 LEU B O 1
ATOM 2731 N N . ALA B 2 127 ? -23.913 52.624 23.963 1.00 13.89 127 ALA B N 1
ATOM 2732 C CA . ALA B 2 127 ? -25.167 52.572 23.231 1.00 16.28 127 ALA B CA 1
ATOM 2733 C C . ALA B 2 127 ? -25.202 53.719 22.233 1.00 14.92 127 ALA B C 1
ATOM 2734 O O . ALA B 2 127 ? -24.657 54.794 22.495 1.00 16.46 127 ALA B O 1
ATOM 2736 N N . PRO B 2 128 ? -25.809 53.508 21.069 1.00 16.77 128 PRO B N 1
ATOM 2737 C CA . PRO B 2 128 ? -25.762 54.533 20.020 1.00 18.16 128 PRO B CA 1
ATOM 2738 C C . PRO B 2 128 ? -26.473 55.812 20.443 1.00 19.86 128 PRO B C 1
ATOM 2739 O O . PRO B 2 128 ? -27.405 55.794 21.254 1.00 18.93 128 PRO B O 1
ATOM 2743 N N . GLY B 2 129 ? -26.002 56.939 19.895 1.00 17.54 129 GLY B N 1
ATOM 2744 C CA . GLY B 2 129 ? -26.683 58.202 20.092 1.00 18.58 129 GLY B CA 1
ATOM 2745 C C . GLY B 2 129 ? -28.136 58.085 19.683 1.00 24.49 129 GLY B C 1
ATOM 2746 O O . GLY B 2 129 ? -28.461 57.345 18.750 1.00 23.35 129 GLY B O 1
ATOM 2747 N N . SER B 2 130 ? -29.022 58.796 20.383 1.00 25.84 130 SER B N 1
ATOM 2748 C CA . SER B 2 130 ? -30.455 58.593 20.181 1.00 30.74 130 SER B CA 1
ATOM 2749 C C . SER B 2 130 ? -30.908 58.973 18.777 1.00 36.47 130 SER B C 1
ATOM 2750 O O . SER B 2 130 ? -31.956 58.496 18.327 1.00 40.03 130 SER B O 1
ATOM 2753 N N . ALA B 2 131 ? -30.146 59.810 18.076 1.00 28.95 131 ALA B N 1
ATOM 2754 C CA . ALA B 2 131 ? -30.480 60.232 16.723 1.00 29.90 131 ALA B CA 1
ATOM 2755 C C . ALA B 2 131 ? -29.745 59.429 15.659 1.00 32.19 131 ALA B C 1
ATOM 2756 O O . ALA B 2 131 ? -29.779 59.804 14.482 1.00 37.48 131 ALA B O 1
ATOM 2758 N N . ALA B 2 132 ? -29.083 58.341 16.043 1.00 31.31 132 ALA B N 1
ATOM 2759 C CA . ALA B 2 132 ? -28.351 57.532 15.078 1.00 30.55 132 ALA B CA 1
ATOM 2760 C C . ALA B 2 132 ? -29.320 56.779 14.174 1.00 37.19 132 ALA B C 1
ATOM 2761 O O . ALA B 2 132 ? -30.393 56.349 14.605 1.00 41.54 132 ALA B O 1
ATOM 2763 N N . GLN B 2 133 ? -28.933 56.622 12.911 1.00 40.35 133 GLN B N 1
ATOM 2764 C CA . GLN B 2 133 ? -29.777 55.929 11.949 1.00 56.47 133 GLN B CA 1
ATOM 2765 C C . GLN B 2 133 ? -29.871 54.447 12.288 1.00 57.67 133 GLN B C 1
ATOM 2766 O O . GLN B 2 133 ? -28.888 53.819 12.691 1.00 57.06 133 GLN B O 1
ATOM 2772 N N . THR B 2 134 ? -31.067 53.889 12.123 1.00 60.72 134 THR B N 1
ATOM 2773 C CA . THR B 2 134 ? -31.313 52.487 12.425 1.00 56.31 134 THR B CA 1
ATOM 2774 C C . THR B 2 134 ? -31.023 51.623 11.202 1.00 57.27 134 THR B C 1
ATOM 2775 O O . THR B 2 134 ? -31.361 51.983 10.071 1.00 55.95 134 THR B O 1
ATOM 2779 N N . ASN B 2 135 ? -30.372 50.492 11.444 1.00 42.56 135 ASN B N 1
ATOM 2780 C CA . ASN B 2 135 ? -30.028 49.484 10.452 1.00 39.20 135 ASN B CA 1
ATOM 2781 C C . ASN B 2 135 ? -30.707 48.172 10.850 1.00 38.01 135 ASN B C 1
ATOM 2782 O O . ASN B 2 135 ? -31.369 48.088 11.889 1.00 30.97 135 ASN B O 1
ATOM 2787 N N . SER B 2 136 ? -30.563 47.154 9.994 1.00 31.52 136 SER B N 1
ATOM 2788 C CA . SER B 2 136 ? -31.017 45.805 10.322 1.00 35.19 136 SER B CA 1
ATOM 2789 C C . SER B 2 136 ? -30.319 45.256 11.562 1.00 35.09 136 SER B C 1
ATOM 2790 O O . SER B 2 136 ? -30.897 44.444 12.297 1.00 23.86 136 SER B O 1
ATOM 2793 N N . MET B 2 137 ? -29.079 45.670 11.800 1.00 25.24 137 MET B N 1
ATOM 2794 C CA . MET B 2 137 ? -28.300 45.219 12.940 1.00 22.36 137 MET B CA 1
ATOM 2795 C C . MET B 2 137 ? -27.926 46.428 13.782 1.00 20.00 137 MET B C 1
ATOM 2796 O O . MET B 2 137 ? -27.860 47.555 13.282 1.00 22.62 137 MET B O 1
ATOM 2801 N N . VAL B 2 138 ? -27.706 46.196 15.074 1.00 14.42 138 VAL B N 1
ATOM 2802 C CA . VAL B 2 138 ? -27.241 47.244 15.974 1.00 14.49 138 VAL B CA 1
ATOM 2803 C C . VAL B 2 138 ? -26.011 46.729 16.709 1.00 15.33 138 VAL B C 1
ATOM 2804 O O . VAL B 2 138 ? -25.969 45.569 17.133 1.00 15.52 138 VAL B O 1
ATOM 2808 N N . THR B 2 139 ? -24.981 47.570 16.801 1.00 13.85 139 THR B N 1
ATOM 2809 C CA . THR B 2 139 ? -23.774 47.242 17.551 1.00 13.38 139 THR B CA 1
ATOM 2810 C C . THR B 2 139 ? -23.795 47.990 18.878 1.00 12.24 139 THR B C 1
ATOM 2811 O O . THR B 2 139 ? -24.078 49.190 18.919 1.00 14.17 139 THR B O 1
ATOM 2815 N N . LEU B 2 140 ? -23.564 47.256 19.963 1.00 10.34 140 LEU B N 1
ATOM 2816 C CA . LEU B 2 140 ? -23.519 47.771 21.324 1.00 11.14 140 LEU B CA 1
ATOM 2817 C C . LEU B 2 140 ? -22.169 47.395 21.930 1.00 10.35 140 LEU B C 1
ATOM 2818 O O . LEU B 2 140 ? -21.381 46.668 21.333 1.00 11.49 140 LEU B O 1
ATOM 2823 N N . GLY B 2 141 ? -21.909 47.877 23.138 1.00 10.43 141 GLY B N 1
ATOM 2824 C CA . GLY B 2 141 ? -20.661 47.466 23.747 1.00 11.57 141 GLY B CA 1
ATOM 2825 C C . GLY B 2 141 ? -20.594 47.833 25.209 1.00 7.91 141 GLY B C 1
ATOM 2826 O O . GLY B 2 141 ? -21.536 48.381 25.787 1.00 8.52 141 GLY B O 1
ATOM 2827 N N . CYS B 2 142 ? -19.442 47.503 25.801 1.00 9.69 142 CYS B N 1
ATOM 2828 C CA . CYS B 2 142 ? -19.130 47.886 27.166 1.00 10.49 142 CYS B CA 1
ATOM 2829 C C . CYS B 2 142 ? -17.700 48.386 27.202 1.00 8.26 142 CYS B C 1
ATOM 2830 O O . CYS B 2 142 ? -16.820 47.819 26.552 1.00 10.00 142 CYS B O 1
ATOM 2833 N N . LEU B 2 143 ? -17.493 49.454 27.961 1.00 8.17 143 LEU B N 1
ATOM 2834 C CA . LEU B 2 143 ? -16.183 50.053 28.176 1.00 8.58 143 LEU B CA 1
ATOM 2835 C C . LEU B 2 143 ? -15.745 49.670 29.584 1.00 8.52 143 LEU B C 1
ATOM 2836 O O . LEU B 2 143 ? -16.472 49.915 30.553 1.00 10.35 143 LEU B O 1
ATOM 2841 N N . VAL B 2 144 ? -14.580 49.039 29.686 1.00 8.38 144 VAL B N 1
ATOM 2842 C CA . VAL B 2 144 ? -14.060 48.507 30.944 1.00 8.08 144 VAL B CA 1
ATOM 2843 C C . VAL B 2 144 ? -12.810 49.315 31.271 1.00 7.66 144 VAL B C 1
ATOM 2844 O O . VAL B 2 144 ? -11.722 49.032 30.760 1.00 8.72 144 VAL B O 1
ATOM 2848 N N . LYS B 2 145 ? -12.962 50.340 32.109 1.00 8.70 145 LYS B N 1
ATOM 2849 C CA . LYS B 2 145 ? -11.978 51.410 32.203 1.00 8.89 145 LYS B CA 1
ATOM 2850 C C . LYS B 2 145 ? -11.228 51.420 33.529 1.00 9.35 145 LYS B C 1
ATOM 2851 O O . LYS B 2 145 ? -11.838 51.377 34.607 1.00 10.15 145 LYS B O 1
ATOM 2857 N N . GLY B 2 146 ? -9.913 51.550 33.443 1.00 7.71 146 GLY B N 1
ATOM 2858 C CA . GLY B 2 146 ? -9.104 51.903 34.597 1.00 9.12 146 GLY B CA 1
ATOM 2859 C C . GLY B 2 146 ? -8.853 50.832 35.637 1.00 8.09 146 GLY B C 1
ATOM 2860 O O . GLY B 2 146 ? -8.962 51.110 36.844 1.00 10.60 146 GLY B O 1
ATOM 2861 N N . TYR B 2 147 ? -8.476 49.629 35.210 1.00 8.36 147 TYR B N 1
ATOM 2862 C CA . TYR B 2 147 ? -8.252 48.531 36.137 1.00 7.91 147 TYR B CA 1
ATOM 2863 C C . TYR B 2 147 ? -6.785 48.117 36.170 1.00 10.32 147 TYR B C 1
ATOM 2864 O O . TYR B 2 147 ? -6.009 48.405 35.260 1.00 9.93 147 TYR B O 1
ATOM 2873 N N . PHE B 2 148 ? -6.419 47.392 37.235 1.00 8.45 148 PHE B N 1
ATOM 2874 C CA . PHE B 2 148 ? -5.081 46.839 37.316 1.00 8.94 148 PHE B CA 1
ATOM 2875 C C . PHE B 2 148 ? -5.117 45.719 38.342 1.00 8.57 148 PHE B C 1
ATOM 2876 O O . PHE B 2 148 ? -5.793 45.872 39.367 1.00 9.36 148 PHE B O 1
ATOM 2884 N N . PRO B 2 149 ? -4.414 44.599 38.127 1.00 6.65 149 PRO B N 1
ATOM 2885 C CA . PRO B 2 149 ? -3.651 44.195 36.940 1.00 6.42 149 PRO B CA 1
ATOM 2886 C C . PRO B 2 149 ? -4.564 43.487 35.955 1.00 7.98 149 PRO B C 1
ATOM 2887 O O . PRO B 2 149 ? -5.758 43.343 36.214 1.00 8.67 149 PRO B O 1
ATOM 2891 N N . GLU B 2 150 ? -3.999 43.031 34.837 1.00 6.58 150 GLU B N 1
ATOM 2892 C CA . GLU B 2 150 ? -4.706 42.082 33.985 1.00 7.94 150 GLU B CA 1
ATOM 2893 C C . GLU B 2 150 ? -4.973 40.780 34.751 1.00 9.18 150 GLU B C 1
ATOM 2894 O O . GLU B 2 150 ? -4.336 40.507 35.769 1.00 9.63 150 GLU B O 1
ATOM 2900 N N . PRO B 2 151 ? -5.923 39.945 34.289 1.00 7.36 151 PRO B N 1
ATOM 2901 C CA . PRO B 2 151 ? -6.792 40.124 33.136 1.00 7.54 151 PRO B CA 1
ATOM 2902 C C . PRO B 2 151 ? -8.203 40.547 33.507 1.00 7.36 151 PRO B C 1
ATOM 2903 O O . PRO B 2 151 ? -8.587 40.590 34.673 1.00 8.46 151 PRO B O 1
ATOM 2907 N N . VAL B 2 152 ? -8.986 40.843 32.468 1.00 9.19 152 VAL B N 1
ATOM 2908 C CA . VAL B 2 152 ? -10.428 40.965 32.562 1.00 9.44 152 VAL B CA 1
ATOM 2909 C C . VAL B 2 152 ? -11.022 40.013 31.537 1.00 11.30 152 VAL B C 1
ATOM 2910 O O . VAL B 2 152 ? -10.443 39.787 30.470 1.00 15.56 152 VAL B O 1
ATOM 2914 N N . THR B 2 153 ? -12.165 39.431 31.876 1.00 12.09 153 THR B N 1
ATOM 2915 C CA . THR B 2 153 ? -12.954 38.681 30.908 1.00 11.15 153 THR B CA 1
ATOM 2916 C C . THR B 2 153 ? -14.288 39.382 30.696 1.00 13.99 153 THR B C 1
ATOM 2917 O O . THR B 2 153 ? -14.838 40.002 31.609 1.00 12.06 153 THR B O 1
ATOM 2921 N N . VAL B 2 154 ? -14.802 39.304 29.470 1.00 11.05 154 VAL B N 1
ATOM 2922 C CA . VAL B 2 154 ? -16.104 39.866 29.131 1.00 9.50 154 VAL B CA 1
ATOM 2923 C C . VAL B 2 154 ? -16.883 38.801 28.376 1.00 11.93 154 VAL B C 1
ATOM 2924 O O . VAL B 2 154 ? -16.354 38.180 27.445 1.00 16.05 154 VAL B O 1
ATOM 2928 N N . THR B 2 155 ? -18.115 38.558 28.800 1.00 10.36 155 THR B N 1
ATOM 2929 C CA . THR B 2 155 ? -19.063 37.804 27.995 1.00 12.22 155 THR B CA 1
ATOM 2930 C C . THR B 2 155 ? -20.317 38.641 27.799 1.00 11.22 155 THR B C 1
ATOM 2931 O O . THR B 2 155 ? -20.501 39.701 28.411 1.00 10.27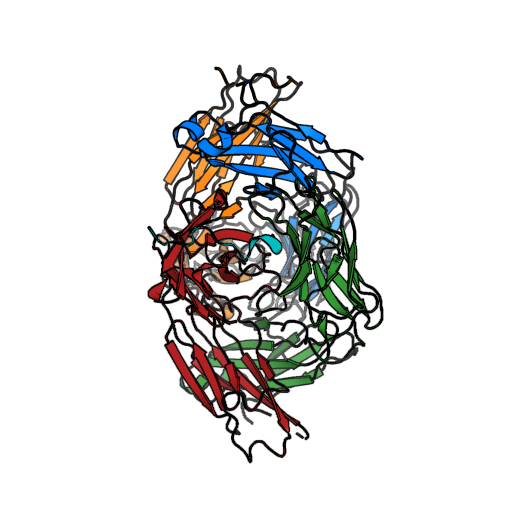 155 THR B O 1
ATOM 2935 N N . TRP B 2 156 ? -21.185 38.161 26.912 1.00 11.11 156 TRP B N 1
ATOM 2936 C CA . TRP B 2 156 ? -22.443 38.833 26.645 1.00 11.23 156 TRP B CA 1
ATOM 2937 C C . TRP B 2 156 ? -23.571 37.834 26.845 1.00 11.55 156 TRP B C 1
ATOM 2938 O O . TRP B 2 156 ? -23.508 36.714 26.328 1.00 15.18 156 TRP B O 1
ATOM 2949 N N . ASN B 2 157 ? -24.582 38.239 27.608 1.00 11.39 157 ASN B N 1
ATOM 2950 C CA . ASN B 2 157 ? -25.705 37.363 27.946 1.00 13.71 157 ASN B CA 1
ATOM 2951 C C . ASN B 2 157 ? -25.214 36.004 28.451 1.00 17.27 157 ASN B C 1
ATOM 2952 O O . ASN B 2 157 ? -25.655 34.941 28.006 1.00 17.31 157 ASN B O 1
ATOM 2957 N N . SER B 2 158 ? -24.256 36.059 29.380 1.00 14.68 158 SER B N 1
ATOM 2958 C CA . SER B 2 158 ? -23.700 34.867 30.021 1.00 16.53 158 SER B CA 1
ATOM 2959 C C . SER B 2 158 ? -23.081 33.892 29.022 1.00 17.90 158 SER B C 1
ATOM 2960 O O . SER B 2 158 ? -23.050 32.681 29.262 1.00 23.47 158 SER B O 1
ATOM 2963 N N . GLY B 2 159 ? -22.574 34.394 27.891 1.00 16.18 159 GLY B N 1
ATOM 2964 C CA . GLY B 2 159 ? -21.976 33.544 26.889 1.00 17.31 159 GLY B CA 1
ATOM 2965 C C . GLY B 2 159 ? -22.907 33.097 25.784 1.00 17.61 159 GLY B C 1
ATOM 2966 O O . GLY B 2 159 ? -22.433 32.528 24.796 1.00 21.55 159 GLY B O 1
ATOM 2967 N N A SER B 2 160 ? -24.212 33.350 25.916 0.56 17.30 160 SER B N 1
ATOM 2968 N N B SER B 2 160 ? -24.213 33.338 25.910 0.44 17.33 160 SER B N 1
ATOM 2969 C CA A SER B 2 160 ? -25.166 32.938 24.890 0.56 19.95 160 SER B CA 1
ATOM 2970 C CA B SER B 2 160 ? -25.145 32.912 24.871 0.44 19.95 160 SER B CA 1
ATOM 2971 C C A SER B 2 160 ? -25.022 33.757 23.615 0.56 21.79 160 SER B C 1
ATOM 2972 C C B SER B 2 160 ? -25.046 33.765 23.612 0.44 21.80 160 SER B C 1
ATOM 2973 O O A SER B 2 160 ? -25.348 33.267 22.528 0.56 23.31 160 SER B O 1
ATOM 2974 O O B SER B 2 160 ? -25.427 33.299 22.534 0.44 23.21 160 SER B O 1
ATOM 2979 N N . LEU B 2 161 ? -24.571 35.005 23.725 1.00 18.58 161 LEU B N 1
ATOM 2980 C CA . LEU B 2 161 ? -24.217 35.817 22.563 1.00 18.85 161 LEU B CA 1
ATOM 2981 C C . LEU B 2 161 ? -22.733 35.578 22.327 1.00 23.96 161 LEU B C 1
ATOM 2982 O O . LEU B 2 161 ? -21.882 36.164 23.001 1.00 27.66 161 LEU B O 1
ATOM 2987 N N . SER B 2 162 ? -22.420 34.686 21.392 1.00 28.00 162 SER B N 1
ATOM 2988 C CA . SER B 2 162 ? -21.046 34.294 21.116 1.00 34.46 162 SER B CA 1
ATOM 2989 C C . SER B 2 162 ? -20.539 34.887 19.808 1.00 38.40 162 SER B C 1
ATOM 2990 O O . SER B 2 162 ? -19.546 35.620 19.799 1.00 35.24 162 SER B O 1
ATOM 2993 N N . SER B 2 163 ? -21.195 34.582 18.694 1.00 29.56 163 SER B N 1
ATOM 2994 C CA . SER B 2 163 ? -20.787 35.153 17.423 1.00 29.96 163 SER B CA 1
ATOM 2995 C C . SER B 2 163 ? -21.127 36.638 17.390 1.00 33.94 163 SER B C 1
ATOM 2996 O O . SER B 2 163 ? -22.071 37.096 18.038 1.00 35.20 163 SER B O 1
ATOM 2999 N N . GLY B 2 164 ? -20.339 37.394 16.631 1.00 33.53 164 GLY B N 1
ATOM 3000 C CA . GLY B 2 164 ? -20.539 38.828 16.569 1.00 31.08 164 GLY B CA 1
ATOM 3001 C C . GLY B 2 164 ? -20.017 39.594 17.765 1.00 29.08 164 GLY B C 1
ATOM 3002 O O . GLY B 2 164 ? -20.451 40.728 17.996 1.00 22.42 164 GLY B O 1
ATOM 3003 N N . VAL B 2 165 ? -19.105 39.003 18.536 1.00 21.84 165 VAL B N 1
ATOM 3004 C CA . VAL B 2 165 ? -18.503 39.629 19.712 1.00 16.31 165 VAL B CA 1
ATOM 3005 C C . VAL B 2 165 ? -17.026 39.870 19.426 1.00 18.70 165 VAL B C 1
ATOM 3006 O O . VAL B 2 165 ? -16.332 38.979 18.920 1.00 22.04 165 VAL B O 1
ATOM 3010 N N . HIS B 2 166 ? -16.544 41.074 19.748 1.00 19.02 166 HIS B N 1
ATOM 3011 C CA . HIS B 2 166 ? -15.126 41.416 19.669 1.00 24.73 166 HIS B CA 1
ATOM 3012 C C . HIS B 2 166 ? -14.744 42.043 21.000 1.00 15.02 166 HIS B C 1
ATOM 3013 O O . HIS B 2 166 ? -15.266 43.108 21.347 1.00 16.89 166 HIS B O 1
ATOM 3020 N N . THR B 2 167 ? -13.836 41.403 21.736 1.00 14.40 167 THR B N 1
ATOM 3021 C CA . THR B 2 167 ? -13.255 41.993 22.939 1.00 14.16 167 THR B CA 1
ATOM 3022 C C . THR B 2 167 ? -11.819 42.409 22.628 1.00 10.72 167 THR B C 1
ATOM 3023 O O . THR B 2 167 ? -10.986 41.578 22.247 1.00 15.23 167 THR B O 1
ATOM 3027 N N . PHE B 2 168 ? -11.539 43.704 22.753 1.00 10.83 168 PHE B N 1
ATOM 3028 C CA . PHE B 2 168 ? -10.278 44.275 22.291 1.00 9.97 168 PHE B CA 1
ATOM 3029 C C . PHE B 2 168 ? -9.205 44.151 23.364 1.00 11.02 168 PHE B C 1
ATOM 3030 O O . PHE B 2 168 ? -9.512 44.240 24.555 1.00 12.75 168 PHE B O 1
ATOM 3038 N N . PRO B 2 169 ? -7.949 43.931 22.970 1.00 9.11 169 PRO B N 1
ATOM 3039 C CA . PRO B 2 169 ? -6.864 43.895 23.959 1.00 10.94 169 PRO B CA 1
ATOM 3040 C C . PRO B 2 169 ? -6.788 45.216 24.712 1.00 10.38 169 PRO B C 1
ATOM 3041 O O . PRO B 2 169 ? -6.987 46.291 24.143 1.00 11.21 169 PRO B O 1
ATOM 3045 N N . ALA B 2 170 ? -6.477 45.138 26.006 1.00 10.60 170 ALA B N 1
ATOM 3046 C CA . ALA B 2 170 ? -6.420 46.356 26.796 1.00 9.13 170 ALA B CA 1
ATOM 3047 C C . ALA B 2 170 ? -5.210 47.208 26.424 1.00 10.42 170 ALA B C 1
ATOM 3048 O O . ALA B 2 170 ? -4.181 46.710 25.940 1.00 12.73 170 ALA B O 1
ATOM 3050 N N . VAL B 2 171 ? -5.350 48.512 26.664 1.00 10.68 171 VAL B N 1
ATOM 3051 C CA . VAL B 2 171 ? -4.251 49.468 26.555 1.00 12.95 171 VAL B CA 1
ATOM 3052 C C . VAL B 2 171 ? -3.852 49.913 27.957 1.00 13.20 171 VAL B C 1
ATOM 3053 O O . VAL B 2 171 ? -4.710 50.073 28.836 1.00 13.05 171 VAL B O 1
ATOM 3057 N N . LEU B 2 172 ? -2.548 50.113 28.161 1.00 13.23 172 LEU B N 1
ATOM 3058 C CA . LEU B 2 172 ? -1.968 50.424 29.462 1.00 14.07 172 LEU B CA 1
ATOM 3059 C C . LEU B 2 172 ? -1.517 51.875 29.488 1.00 14.68 172 LEU B C 1
ATOM 3060 O O . LEU B 2 172 ? -0.783 52.316 28.595 1.00 17.71 172 LEU B O 1
ATOM 3065 N N . GLN B 2 173 ? -1.936 52.604 30.522 1.00 15.61 173 GLN B N 1
ATOM 3066 C CA . GLN B 2 173 ? -1.466 53.968 30.735 1.00 17.32 173 GLN B CA 1
ATOM 3067 C C . GLN B 2 173 ? -1.583 54.288 32.216 1.00 21.37 173 GLN B C 1
ATOM 3068 O O . GLN B 2 173 ? -2.627 54.041 32.823 1.00 17.87 173 GLN B O 1
ATOM 3074 N N . SER B 2 174 ? -0.513 54.830 32.796 1.00 17.86 174 SER B N 1
ATOM 3075 C CA . SER B 2 174 ? -0.498 55.207 34.210 1.00 15.82 174 SER B CA 1
ATOM 3076 C C . SER B 2 174 ? -0.846 54.033 35.118 1.00 20.72 174 SER B C 1
ATOM 3077 O O . SER B 2 174 ? -1.587 54.180 36.095 1.00 18.58 174 SER B O 1
ATOM 3080 N N . ASP B 2 175 ? -0.310 52.860 34.799 1.00 14.69 175 ASP B N 1
ATOM 3081 C CA . ASP B 2 175 ? -0.531 51.662 35.603 1.00 15.90 175 ASP B CA 1
ATOM 3082 C C . ASP B 2 175 ? -2.000 51.294 35.682 1.00 9.27 175 ASP B C 1
ATOM 3083 O O . ASP B 2 175 ? -2.419 50.605 36.625 1.00 15.25 175 ASP B O 1
ATOM 3088 N N . LEU B 2 176 ? -2.793 51.726 34.679 1.00 14.04 176 LEU B N 1
ATOM 3089 C CA . LEU B 2 176 ? -4.180 51.300 34.531 1.00 12.30 176 LEU B CA 1
ATOM 3090 C C . LEU B 2 176 ? -4.489 50.840 33.107 1.00 10.52 176 LEU B C 1
ATOM 3091 O O . LEU B 2 176 ? -4.073 51.464 32.121 1.00 11.63 176 LEU B O 1
ATOM 3096 N N . TYR B 2 177 ? -5.271 49.770 33.010 1.00 8.35 177 TYR B N 1
ATOM 3097 C CA . TYR B 2 177 ? -5.687 49.197 31.742 1.00 7.55 177 TYR B CA 1
ATOM 3098 C C . TYR B 2 177 ? -7.112 49.614 31.406 1.00 9.07 177 TYR B C 1
ATOM 3099 O O . TYR B 2 177 ? -7.938 49.843 32.293 1.00 8.12 177 TYR B O 1
ATOM 3108 N N . THR B 2 178 ? -7.388 49.719 30.102 1.00 8.35 178 THR B N 1
ATOM 3109 C CA . THR B 2 178 ? -8.728 49.962 29.592 1.00 7.87 178 THR B CA 1
ATOM 3110 C C . THR B 2 178 ? -8.954 49.096 28.368 1.00 6.26 178 THR B C 1
ATOM 3111 O O . THR B 2 178 ? -8.068 48.953 27.521 1.00 8.10 178 THR B O 1
ATOM 3115 N N . LEU B 2 179 ? -10.142 48.511 28.287 1.00 7.23 179 LEU B N 1
ATOM 3116 C CA . LEU B 2 179 ? -10.545 47.808 27.085 1.00 9.06 179 LEU B CA 1
ATOM 3117 C C . LEU B 2 179 ? -12.030 48.029 26.863 1.00 8.43 179 LEU B C 1
ATOM 3118 O O . LEU B 2 179 ? -12.755 48.501 27.740 1.00 8.75 179 LEU B O 1
ATOM 3123 N N A SER B 2 180 ? -12.487 47.705 25.656 0.60 9.04 180 SER B N 1
ATOM 3124 N N B SER B 2 180 ? -12.477 47.647 25.674 0.40 9.06 180 SER B N 1
ATOM 3125 C CA A SER B 2 180 ? -13.910 47.658 25.361 0.60 9.07 180 SER B CA 1
ATOM 3126 C CA B SER B 2 180 ? -13.884 47.640 25.333 0.40 9.13 180 SER B CA 1
ATOM 3127 C C A SER B 2 180 ? -14.230 46.333 24.684 0.60 9.49 180 SER B C 1
ATOM 3128 C C B SER B 2 180 ? -14.223 46.297 24.709 0.40 9.48 180 SER B C 1
ATOM 3129 O O A SER B 2 180 ? -13.348 45.634 24.176 0.60 9.13 180 SER B O 1
ATOM 3130 O O B SER B 2 180 ? -13.347 45.552 24.258 0.40 9.23 180 SER B O 1
ATOM 3135 N N . SER B 2 181 ? -15.515 46.004 24.677 1.00 9.61 181 SER B N 1
ATOM 3136 C CA . SER B 2 181 ? -16.015 44.815 24.006 1.00 9.18 181 SER B CA 1
ATOM 3137 C C . SER B 2 181 ? -17.237 45.226 23.205 1.00 7.41 181 SER B C 1
ATOM 3138 O O . SER B 2 181 ? -18.060 46.010 23.682 1.00 9.11 181 SER B O 1
ATOM 3141 N N . SER B 2 182 ? -17.380 44.661 22.006 1.00 11.60 182 SER B N 1
ATOM 3142 C CA . SER B 2 182 ? -18.531 44.977 21.168 1.00 11.51 182 SER B CA 1
ATOM 3143 C C . SER B 2 182 ? -19.342 43.723 20.881 1.00 12.52 182 SER B C 1
ATOM 3144 O O . SER B 2 182 ? -18.824 42.604 20.922 1.00 13.28 182 SER B O 1
ATOM 3147 N N . VAL B 2 183 ? -20.631 43.930 20.618 1.00 10.41 183 VAL B N 1
ATOM 3148 C CA . VAL B 2 183 ? -21.532 42.850 20.237 1.00 11.45 183 VAL B CA 1
ATOM 3149 C C . VAL B 2 183 ? -22.534 43.405 19.235 1.00 13.38 183 VAL B C 1
ATOM 3150 O O . VAL B 2 183 ? -22.939 44.566 19.316 1.00 13.24 183 VAL B O 1
ATOM 3154 N N . THR B 2 184 ? -22.934 42.570 18.278 1.00 13.88 184 THR B N 1
ATOM 3155 C CA . THR B 2 184 ? -23.901 42.977 17.266 1.00 15.15 184 THR B CA 1
ATOM 3156 C C . THR B 2 184 ? -25.100 42.037 17.303 1.00 12.41 184 THR B C 1
ATOM 3157 O O . THR B 2 184 ? -24.931 40.814 17.289 1.00 18.78 184 THR B O 1
ATOM 3161 N N . VAL B 2 185 ? -26.297 42.614 17.365 1.00 13.87 185 VAL B N 1
ATOM 3162 C CA . VAL B 2 185 ? -27.537 41.840 17.442 1.00 16.37 185 VAL B CA 1
ATOM 3163 C C . VAL B 2 185 ? -28.522 42.394 16.420 1.00 17.03 185 VAL B C 1
ATOM 3164 O O . VAL B 2 185 ? -28.366 43.522 15.926 1.00 17.88 185 VAL B O 1
ATOM 3168 N N . PRO B 2 186 ? -29.551 41.621 16.069 1.00 19.24 186 PRO B N 1
ATOM 3169 C CA . PRO B 2 186 ? -30.598 42.175 15.204 1.00 15.80 186 PRO B CA 1
ATOM 3170 C C . PRO B 2 186 ? -31.298 43.335 15.898 1.00 17.69 186 PRO B C 1
ATOM 3171 O O . PRO B 2 186 ? -31.618 43.272 17.085 1.00 17.92 186 PRO B O 1
ATOM 3175 N N A SER B 2 187 ? -31.521 44.414 15.143 0.42 16.87 187 SER B N 1
ATOM 3176 N N B SER B 2 187 ? -31.517 44.416 15.144 0.58 16.82 187 SER B N 1
ATOM 3177 C CA A SER B 2 187 ? -32.123 45.610 15.724 0.42 17.04 187 SER B CA 1
ATOM 3178 C CA B SER B 2 187 ? -32.126 45.612 15.720 0.58 16.99 187 SER B CA 1
ATOM 3179 C C A SER B 2 187 ? -33.532 45.349 16.239 0.42 17.42 187 SER B C 1
ATOM 3180 C C B SER B 2 187 ? -33.526 45.338 16.250 0.58 17.38 187 SER B C 1
ATOM 3181 O O A SE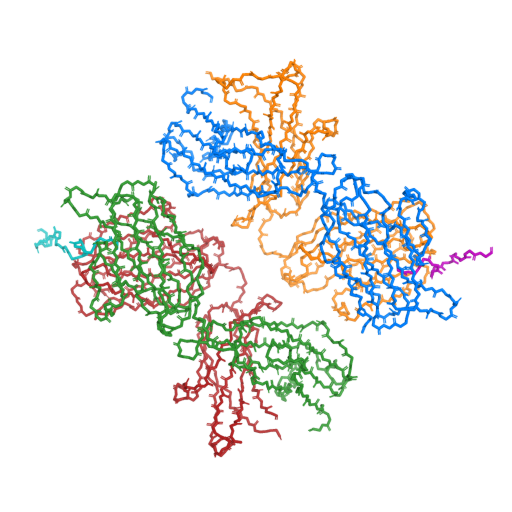R B 2 187 ? -33.980 46.015 17.178 0.42 20.19 187 SER B O 1
ATOM 3182 O O B SER B 2 187 ? -33.962 45.980 17.211 0.58 20.17 187 SER B O 1
ATOM 3187 N N . SER B 2 188 ? -34.240 44.384 15.651 1.00 20.79 188 SER B N 1
ATOM 3188 C CA . SER B 2 188 ? -35.584 44.067 16.116 1.00 26.27 188 SER B CA 1
ATOM 3189 C C . SER B 2 188 ? -35.602 43.439 17.505 1.00 24.07 188 SER B C 1
ATOM 3190 O O . SER B 2 188 ? -36.676 43.372 18.115 1.00 25.73 188 SER B O 1
ATOM 3193 N N . THR B 2 189 ? -34.454 42.985 18.020 1.00 17.68 189 THR B N 1
ATOM 3194 C CA . THR B 2 189 ? -34.394 42.290 19.301 1.00 19.12 189 THR B CA 1
ATOM 3195 C C . THR B 2 189 ? -33.856 43.151 20.436 1.00 16.68 189 THR B C 1
ATOM 3196 O O . THR B 2 189 ? -33.756 42.661 21.563 1.00 18.51 189 THR B O 1
ATOM 3200 N N . TRP B 2 190 ? -33.492 44.405 20.177 1.00 20.18 190 TRP B N 1
ATOM 3201 C CA . TRP B 2 190 ? -33.002 45.281 21.233 1.00 16.06 190 TRP B CA 1
ATOM 3202 C C . TRP B 2 190 ? -33.799 46.578 21.176 1.00 15.87 190 TRP B C 1
ATOM 3203 O O . TRP B 2 190 ? -33.853 47.221 20.114 1.00 19.11 190 TRP B O 1
ATOM 3214 N N . PRO B 2 191 ? -34.389 47.026 22.292 1.00 18.20 191 PRO B N 1
ATOM 3215 C CA . PRO B 2 191 ? -34.236 46.504 23.658 1.00 17.52 191 PRO B CA 1
ATOM 3216 C C . PRO B 2 191 ? -35.234 45.432 24.103 1.00 14.00 191 PRO B C 1
ATOM 3217 O O . PRO B 2 191 ? -35.231 45.103 25.290 1.00 18.01 191 PRO B O 1
ATOM 3221 N N . SER B 2 192 ? -36.049 44.889 23.194 1.00 18.40 192 SER B N 1
ATOM 3222 C CA . SER B 2 192 ? -37.073 43.936 23.625 1.00 14.45 192 SER B CA 1
ATOM 3223 C C . SER B 2 192 ? -36.467 42.682 24.250 1.00 16.88 192 SER B C 1
ATOM 3224 O O . SER B 2 192 ? -37.085 42.075 25.135 1.00 18.29 192 SER B O 1
ATOM 3227 N N . GLU B 2 193 ? -35.267 42.284 23.830 1.00 15.58 193 GLU B N 1
ATOM 3228 C CA . GLU B 2 193 ? -34.500 41.259 24.529 1.00 14.02 193 GLU B CA 1
ATOM 3229 C C . GLU B 2 193 ? -33.275 41.906 25.158 1.00 13.64 193 GLU B C 1
ATOM 3230 O O . GLU B 2 193 ? -32.544 42.645 24.488 1.00 16.67 193 GLU B O 1
ATOM 3236 N N . THR B 2 194 ? -33.043 41.619 26.433 1.00 12.63 194 THR B N 1
ATOM 3237 C CA . THR B 2 194 ? -32.004 42.334 27.154 1.00 14.08 194 THR B CA 1
ATOM 3238 C C . THR B 2 194 ? -30.624 41.909 26.661 1.00 13.42 194 THR B C 1
ATOM 3239 O O . THR B 2 194 ? -30.391 40.744 26.318 1.00 14.93 194 THR B O 1
ATOM 3243 N N . VAL B 2 195 ? -29.711 42.879 26.589 1.00 12.98 195 VAL B N 1
ATOM 3244 C CA . VAL B 2 195 ? -28.317 42.633 26.240 1.00 12.84 195 VAL B CA 1
ATOM 3245 C C . VAL B 2 195 ? -27.471 43.126 27.409 1.00 11.04 195 VAL B C 1
ATOM 3246 O O . VAL B 2 195 ? -27.556 44.302 27.787 1.00 13.56 195 VAL B O 1
ATOM 3250 N N . THR B 2 196 ? -26.684 42.222 27.992 1.00 11.23 196 THR B N 1
ATOM 3251 C CA . THR B 2 196 ? -25.923 42.501 29.204 1.00 11.96 196 THR B CA 1
ATOM 3252 C C . THR B 2 196 ? -24.484 42.043 29.004 1.00 11.81 196 THR B C 1
ATOM 3253 O O . THR B 2 196 ? -24.237 40.919 28.559 1.00 11.68 196 THR B O 1
ATOM 3257 N N . CYS B 2 197 ? -23.524 42.909 29.325 1.00 12.44 197 CYS B N 1
ATOM 3258 C CA . CYS B 2 197 ? -22.143 42.448 29.373 1.00 13.04 197 CYS B CA 1
ATOM 3259 C C . CYS B 2 197 ? -21.795 41.996 30.785 1.00 10.40 197 CYS B C 1
ATOM 3260 O O . CYS B 2 197 ? -22.182 42.637 31.767 1.00 12.44 197 CYS B O 1
ATOM 3263 N N . ASN B 2 198 ? -21.112 40.868 30.868 1.00 10.09 198 ASN B N 1
ATOM 3264 C CA . ASN B 2 198 ? -20.697 40.270 32.132 1.00 10.42 198 ASN B CA 1
ATOM 3265 C C . ASN B 2 198 ? -19.189 40.450 32.215 1.00 11.63 198 ASN B C 1
ATOM 3266 O O . ASN B 2 198 ? -18.443 39.798 31.479 1.00 10.76 198 ASN B O 1
ATOM 3271 N N . VAL B 2 199 ? -18.744 41.332 33.104 1.00 10.24 199 VAL B N 1
ATOM 3272 C CA . VAL B 2 199 ? -17.333 41.681 33.236 1.00 9.63 199 VAL B CA 1
ATOM 3273 C C . VAL B 2 199 ? -16.792 41.058 34.513 1.00 10.64 199 VAL B C 1
ATOM 3274 O O . VAL B 2 199 ? -17.426 41.149 35.570 1.00 10.67 199 VAL B O 1
ATOM 3278 N N . ALA B 2 200 ? -15.622 40.437 34.420 1.00 8.69 200 ALA B N 1
ATOM 3279 C CA . ALA B 2 200 ? -14.935 39.922 35.599 1.00 9.09 200 ALA B CA 1
ATOM 3280 C C . ALA B 2 200 ? -13.517 40.459 35.638 1.00 8.67 200 ALA B C 1
ATOM 3281 O O . ALA B 2 200 ? -12.800 40.409 34.633 1.00 9.69 200 ALA B O 1
ATOM 3283 N N . HIS B 2 201 ? -13.120 40.988 36.797 1.00 9.17 201 HIS B N 1
ATOM 3284 C CA . HIS B 2 201 ? -11.735 41.376 37.048 1.00 9.33 201 HIS B CA 1
ATOM 3285 C C . HIS B 2 201 ? -11.307 40.572 38.264 1.00 9.00 201 HIS B C 1
ATOM 3286 O O . HIS B 2 201 ? -11.463 41.032 39.407 1.00 9.79 201 HIS B O 1
ATOM 3293 N N . PRO B 2 202 ? -10.753 39.375 38.062 1.00 8.39 202 PRO B N 1
ATOM 3294 C CA . PRO B 2 202 ? -10.528 38.465 39.198 1.00 7.59 202 PRO B CA 1
ATOM 3295 C C . PRO B 2 202 ? -9.613 39.025 40.273 1.00 8.43 202 PRO B C 1
ATOM 3296 O O . PRO B 2 202 ? -9.839 38.756 41.465 1.00 9.20 202 PRO B O 1
ATOM 3300 N N . ALA B 2 203 ? -8.586 39.787 39.888 1.00 7.68 203 ALA B N 1
ATOM 3301 C CA . ALA B 2 203 ? -7.608 40.231 40.878 1.00 6.43 203 ALA B CA 1
ATOM 3302 C C . ALA B 2 203 ? -8.234 41.147 41.917 1.00 7.97 203 ALA B C 1
ATOM 3303 O O . ALA B 2 203 ? -7.708 41.236 43.030 1.00 9.31 203 ALA B O 1
ATOM 3305 N N . SER B 2 204 ? -9.328 41.842 41.583 1.00 7.93 204 SER B N 1
ATOM 3306 C CA . SER B 2 204 ? -10.035 42.693 42.540 1.00 7.21 204 SER B CA 1
ATOM 3307 C C . SER B 2 204 ? -11.355 42.089 43.008 1.00 8.22 204 SER B C 1
ATOM 3308 O O . SER B 2 204 ? -12.153 42.791 43.652 1.00 7.53 204 SER B O 1
ATOM 3311 N N . SER B 2 205 ? -11.609 40.811 42.707 1.00 8.05 205 SER B N 1
ATOM 3312 C CA . SER B 2 205 ? -12.839 40.133 43.123 1.00 7.91 205 SER B CA 1
ATOM 3313 C C . SER B 2 205 ? -14.085 40.831 42.592 1.00 9.93 205 SER B C 1
ATOM 3314 O O . SER B 2 205 ? -15.149 40.750 43.211 1.00 11.44 205 SER B O 1
ATOM 3317 N N . THR B 2 206 ? -13.977 41.485 41.428 1.00 9.98 206 THR B N 1
ATOM 3318 C CA . THR B 2 206 ? -15.060 42.289 40.868 1.00 9.24 206 THR B CA 1
ATOM 3319 C C . THR B 2 206 ? -15.779 41.518 39.767 1.00 9.48 206 THR B C 1
ATOM 3320 O O . THR B 2 206 ? -15.144 41.024 38.830 1.00 10.75 206 THR B O 1
ATOM 3324 N N . LYS B 2 207 ? -17.095 41.406 39.892 1.00 10.11 207 LYS B N 1
ATOM 3325 C CA . LYS B 2 207 ? -17.959 40.959 38.809 1.00 10.92 207 LYS B CA 1
ATOM 3326 C C . LYS B 2 207 ? -19.089 41.963 38.649 1.00 10.88 207 LYS B C 1
ATOM 3327 O O . LYS B 2 207 ? -19.718 42.357 39.636 1.00 14.17 207 LYS B O 1
ATOM 3333 N N . VAL B 2 208 ? -19.317 42.404 37.417 1.00 11.59 208 VAL B N 1
ATOM 3334 C CA . VAL B 2 208 ? -20.285 43.446 37.094 1.00 13.14 208 VAL B CA 1
ATOM 3335 C C . VAL B 2 208 ? -21.089 42.977 35.896 1.00 12.84 208 VAL B C 1
ATOM 3336 O O . VAL B 2 208 ? -20.514 42.549 34.890 1.00 13.75 208 VAL B O 1
ATOM 3340 N N . ASP B 2 209 ? -22.414 43.068 35.989 1.00 12.99 209 ASP B N 1
ATOM 3341 C CA . ASP B 2 209 ? -23.289 42.815 34.847 1.00 16.35 209 ASP B CA 1
ATOM 3342 C C . ASP B 2 209 ? -23.940 44.134 34.462 1.00 21.31 209 ASP B C 1
ATOM 3343 O O . ASP B 2 209 ? -24.705 44.700 35.248 1.00 29.86 209 ASP B O 1
ATOM 3348 N N . LYS B 2 210 ? -23.633 44.635 33.263 1.00 12.92 210 LYS B N 1
ATOM 3349 C CA . LYS B 2 210 ? -24.094 45.946 32.830 1.00 12.38 210 LYS B CA 1
ATOM 3350 C C . LYS B 2 210 ? -25.082 45.751 31.691 1.00 14.74 210 LYS B C 1
ATOM 3351 O O . LYS B 2 210 ? -24.706 45.297 30.604 1.00 15.48 210 LYS B O 1
ATOM 3357 N N . LYS B 2 211 ? -26.342 46.095 31.943 1.00 14.39 211 LYS B N 1
ATOM 3358 C CA . LYS B 2 211 ? -27.371 46.050 30.915 1.00 12.27 211 LYS B CA 1
ATOM 3359 C C . LYS B 2 211 ? -27.250 47.277 30.016 1.00 13.21 211 LYS B C 1
ATOM 3360 O O . LYS B 2 211 ? -27.084 48.402 30.502 1.00 15.17 211 LYS B O 1
ATOM 3366 N N . ILE B 2 212 ? -27.320 47.066 28.704 1.00 12.94 212 ILE B N 1
ATOM 3367 C CA . ILE B 2 212 ? -27.228 48.162 27.746 1.00 12.37 212 ILE B CA 1
ATOM 3368 C C . ILE B 2 212 ? -28.639 48.623 27.416 1.00 14.88 212 ILE B C 1
ATOM 3369 O O . ILE B 2 212 ? -29.421 47.863 26.831 1.00 16.55 212 ILE B O 1
ATOM 3374 N N . VAL B 2 213 ? -28.966 49.861 27.786 1.00 15.89 213 VAL B N 1
ATOM 3375 C CA . VAL B 2 213 ? -30.305 50.416 27.579 1.00 18.57 213 VAL B CA 1
ATOM 3376 C C . VAL B 2 213 ? -30.243 51.562 26.574 1.00 22.97 213 VAL B C 1
ATOM 3377 O O . VAL B 2 213 ? -29.237 52.283 26.521 1.00 20.52 213 VAL B O 1
ATOM 3381 N N . PRO B 2 214 ? -31.276 51.768 25.759 1.00 17.13 214 PRO B N 1
ATOM 3382 C CA . PRO B 2 214 ? -31.244 52.893 24.813 1.00 16.59 214 PRO B CA 1
ATOM 3383 C C . PRO B 2 214 ? -31.160 54.221 25.546 1.00 17.73 214 PRO B C 1
ATOM 3384 O O . PRO B 2 214 ? -31.789 54.419 26.585 1.00 20.61 214 PRO B O 1
ATOM 3388 N N . ARG B 2 215 ? -30.369 55.135 24.986 1.00 22.55 215 ARG B N 1
ATOM 3389 C CA . ARG B 2 215 ? -30.207 56.457 25.575 1.00 21.50 215 ARG B CA 1
ATOM 3390 C C . ARG B 2 215 ? -31.533 57.214 25.561 1.00 25.69 215 ARG B C 1
ATOM 3391 O O . ARG B 2 215 ? -32.329 57.091 24.626 1.00 24.45 215 ARG B O 1
ATOM 3399 N N . ASP B 2 216 ? -31.781 57.984 26.620 1.00 26.38 216 ASP B N 1
ATOM 3400 C CA . ASP B 2 216 ? -33.066 58.669 26.772 1.00 31.27 216 ASP B CA 1
ATOM 3401 C C . ASP B 2 216 ? -32.836 59.954 27.551 1.00 31.41 216 ASP B C 1
ATOM 3402 O O . ASP B 2 216 ? -32.479 59.912 28.733 1.00 34.67 216 ASP B O 1
ATOM 3407 N N . CYS B 2 217 ? -33.056 61.083 26.892 1.00 37.01 217 CYS B N 1
ATOM 3408 C CA . CYS B 2 217 ? -32.944 62.384 27.533 1.00 42.23 217 CYS B CA 1
ATOM 3409 C C . CYS B 2 217 ? -34.331 62.994 27.724 1.00 44.05 217 CYS B C 1
ATOM 3410 O O . CYS B 2 217 ? -34.465 64.137 28.162 1.00 46.84 217 CYS B O 1
ATOM 3413 N N . ASP C 1 1 ? -6.694 71.536 18.786 1.00 19.37 1 ASP C N 1
ATOM 3414 C CA . ASP C 1 1 ? -5.239 71.645 18.645 1.00 16.48 1 ASP C CA 1
ATOM 3415 C C . ASP C 1 1 ? -4.833 71.315 17.217 1.00 19.81 1 ASP C C 1
ATOM 3416 O O . ASP C 1 1 ? -5.428 70.452 16.583 1.00 19.47 1 ASP C O 1
ATOM 3421 N N . VAL C 1 2 ? -3.805 71.999 16.713 1.00 16.34 2 VAL C N 1
ATOM 3422 C CA . VAL C 1 2 ? -3.289 71.701 15.383 1.00 18.42 2 VAL C CA 1
ATOM 3423 C C . VAL C 1 2 ? -2.544 70.373 15.396 1.00 17.11 2 VAL C C 1
ATOM 3424 O O . VAL C 1 2 ? -1.734 70.098 16.297 1.00 18.95 2 VAL C O 1
ATOM 3428 N N . VAL C 1 3 ? -2.802 69.547 14.380 1.00 16.91 3 VAL C N 1
ATOM 3429 C CA . VAL C 1 3 ? -2.077 68.301 14.144 1.00 17.00 3 VAL C CA 1
ATOM 3430 C C . VAL C 1 3 ? -1.161 68.508 12.942 1.00 19.14 3 VAL C C 1
ATOM 3431 O O . VAL C 1 3 ? -1.620 68.896 11.861 1.00 18.38 3 VAL C O 1
ATOM 3435 N N . LEU C 1 4 ? 0.132 68.249 13.128 1.00 16.86 4 LEU C N 1
ATOM 3436 C CA . LEU C 1 4 ? 1.137 68.370 12.078 1.00 14.54 4 LEU C CA 1
ATOM 3437 C C . LEU C 1 4 ? 1.585 66.969 11.691 1.00 15.14 4 LEU C C 1
ATOM 3438 O O . LEU C 1 4 ? 2.065 66.209 12.542 1.00 17.78 4 LEU C O 1
ATOM 3443 N N . THR C 1 5 ? 1.405 66.625 10.418 1.00 17.38 5 THR C N 1
ATOM 3444 C CA . THR C 1 5 ? 1.647 65.281 9.910 1.00 18.63 5 THR C CA 1
ATOM 3445 C C . THR C 1 5 ? 2.854 65.327 8.981 1.00 16.97 5 THR C C 1
ATOM 3446 O O . THR C 1 5 ? 2.813 65.979 7.934 1.00 20.64 5 THR C O 1
ATOM 3450 N N . GLN C 1 6 ? 3.933 64.654 9.372 1.00 14.60 6 GLN C N 1
ATOM 3451 C CA . GLN C 1 6 ? 5.158 64.626 8.590 1.00 14.72 6 GLN C CA 1
ATOM 3452 C C . GLN C 1 6 ? 5.233 63.360 7.749 1.00 18.31 6 GLN C C 1
ATOM 3453 O O . GLN C 1 6 ? 4.826 62.282 8.191 1.00 20.61 6 GLN C O 1
ATOM 3459 N N . THR C 1 7 ? 5.775 63.494 6.537 1.00 16.42 7 THR C N 1
ATOM 3460 C CA . THR C 1 7 ? 6.000 62.320 5.700 1.00 19.34 7 THR C CA 1
ATOM 3461 C C . THR C 1 7 ? 7.278 62.533 4.899 1.00 23.59 7 THR C C 1
ATOM 3462 O O . THR C 1 7 ? 7.531 63.657 4.440 1.00 21.84 7 THR C O 1
ATOM 3466 N N . PRO C 1 8 ? 8.131 61.505 4.765 1.00 18.17 8 PRO C N 1
ATOM 3467 C CA . PRO C 1 8 ? 7.959 60.206 5.414 1.00 18.26 8 PRO C CA 1
ATOM 3468 C C . PRO C 1 8 ? 8.408 60.286 6.863 1.00 19.24 8 PRO C C 1
ATOM 3469 O O . PRO C 1 8 ? 8.861 61.341 7.327 1.00 20.29 8 PRO C O 1
ATOM 3473 N N . LEU C 1 9 ? 8.280 59.181 7.579 1.00 18.90 9 LEU C N 1
ATOM 3474 C CA . LEU C 1 9 ? 8.685 59.173 8.974 1.00 17.76 9 LEU C CA 1
ATOM 3475 C C . LEU C 1 9 ? 10.137 58.766 9.167 1.00 16.29 9 LEU C C 1
ATOM 3476 O O . LEU C 1 9 ? 10.708 59.034 10.234 1.00 16.94 9 LEU C O 1
ATOM 3481 N N . THR C 1 10 ? 10.744 58.118 8.170 1.00 13.87 10 THR C N 1
ATOM 3482 C CA . THR C 1 10 ? 12.169 57.846 8.158 1.00 14.78 10 THR C CA 1
ATOM 3483 C C . THR C 1 10 ? 12.709 58.107 6.760 1.00 17.31 10 THR C C 1
ATOM 3484 O O . THR C 1 10 ? 11.983 58.009 5.761 1.00 18.60 10 THR C O 1
ATOM 3488 N N . LEU C 1 11 ? 13.986 58.460 6.710 1.00 13.66 11 LEU C N 1
ATOM 3489 C CA . LEU C 1 11 ? 14.723 58.623 5.466 1.00 17.48 11 LEU C CA 1
ATOM 3490 C C . LEU C 1 11 ? 16.086 57.975 5.625 1.00 21.19 11 LEU C C 1
ATOM 3491 O O . LEU C 1 11 ? 16.663 57.958 6.718 1.00 19.92 11 LEU C O 1
ATOM 3496 N N . SER C 1 12 ? 16.594 57.439 4.517 1.00 16.95 12 SER C N 1
ATOM 3497 C CA . SER C 1 12 ? 17.939 56.884 4.447 1.00 15.38 12 SER C CA 1
ATOM 3498 C C . SER C 1 12 ? 18.542 57.404 3.150 1.00 22.28 12 SER C C 1
ATOM 3499 O O . SER C 1 12 ? 18.107 57.002 2.065 1.00 23.34 12 SER C O 1
ATOM 3502 N N . VAL C 1 13 ? 19.516 58.308 3.252 1.00 18.79 13 VAL C N 1
ATOM 3503 C CA . VAL C 1 13 ? 19.992 59.090 2.115 1.00 21.95 13 VAL C CA 1
ATOM 3504 C C . VAL C 1 13 ? 21.511 59.017 2.039 1.00 24.16 13 VAL C C 1
ATOM 3505 O O . VAL C 1 13 ? 22.201 59.223 3.043 1.00 20.86 13 VAL C O 1
ATOM 3509 N N . THR C 1 14 ? 22.029 58.757 0.840 1.00 22.69 14 THR C N 1
ATOM 3510 C CA . THR C 1 14 ? 23.469 58.733 0.620 1.00 19.26 14 THR C CA 1
ATOM 3511 C C . THR C 1 14 ? 24.041 60.144 0.671 1.00 21.51 14 THR C C 1
ATOM 3512 O O . THR C 1 14 ? 23.394 61.103 0.243 1.00 23.00 14 THR C O 1
ATOM 3516 N N . ILE C 1 15 ? 25.254 60.272 1.220 1.00 22.39 15 ILE C N 1
ATOM 3517 C CA . ILE C 1 15 ? 25.940 61.558 1.232 1.00 28.08 15 ILE C CA 1
ATOM 3518 C C . ILE C 1 15 ? 25.978 62.130 -0.178 1.00 26.93 15 ILE C C 1
ATOM 3519 O O . ILE C 1 15 ? 26.253 61.419 -1.148 1.00 26.76 15 ILE C O 1
ATOM 3524 N N . GLY C 1 16 ? 25.679 63.422 -0.295 1.00 25.88 16 GLY C N 1
ATOM 3525 C CA . GLY C 1 16 ? 25.630 64.083 -1.586 1.00 22.96 16 GLY C CA 1
ATOM 3526 C C . GLY C 1 16 ? 24.279 64.062 -2.265 1.00 29.47 16 GLY C C 1
ATOM 3527 O O . GLY C 1 16 ? 24.069 64.823 -3.218 1.00 27.29 16 GLY C O 1
ATOM 3528 N N . GLN C 1 17 ? 23.358 63.231 -1.807 1.00 25.39 17 GLN C N 1
ATOM 3529 C CA . GLN C 1 17 ? 22.035 63.125 -2.395 1.00 20.38 17 GLN C CA 1
ATOM 3530 C C . GLN C 1 17 ? 21.046 64.034 -1.672 1.00 24.21 17 GLN C C 1
ATOM 3531 O O . GLN C 1 17 ? 21.267 64.424 -0.519 1.00 24.96 17 GLN C O 1
ATOM 3537 N N . PRO C 1 18 ? 19.933 64.388 -2.312 1.00 23.50 18 PRO C N 1
ATOM 3538 C CA . PRO C 1 18 ? 18.963 65.279 -1.671 1.00 24.91 18 PRO C CA 1
ATOM 3539 C C . PRO C 1 18 ? 17.985 64.540 -0.769 1.00 18.74 18 PRO C C 1
ATOM 3540 O O . PRO C 1 18 ? 17.715 63.347 -0.928 1.00 22.12 18 PRO C O 1
ATOM 3544 N N . ALA C 1 19 ? 17.444 65.293 0.190 1.00 23.34 19 ALA C N 1
ATOM 3545 C CA . ALA C 1 19 ? 16.403 64.812 1.084 1.00 21.92 19 ALA C CA 1
ATOM 3546 C C . ALA C 1 19 ? 15.267 65.824 1.109 1.00 21.60 19 ALA C C 1
ATOM 3547 O O . ALA C 1 19 ? 15.492 67.029 0.969 1.00 25.17 19 ALA C O 1
ATOM 3549 N N . SER C 1 20 ? 14.043 65.322 1.277 1.00 21.21 20 SER C N 1
ATOM 3550 C CA . SER C 1 20 ? 12.855 66.164 1.305 1.00 23.53 20 SER C CA 1
ATOM 3551 C C . SER C 1 20 ? 11.884 65.623 2.343 1.00 21.46 20 SER C C 1
ATOM 3552 O O . SER C 1 20 ? 11.615 64.417 2.377 1.00 19.66 20 SER C O 1
ATOM 3555 N N . ILE C 1 21 ? 11.366 66.516 3.185 1.00 17.66 21 ILE C N 1
ATOM 3556 C CA . ILE C 1 21 ? 10.424 66.169 4.244 1.00 20.16 21 ILE C CA 1
ATOM 3557 C C . ILE C 1 21 ? 9.211 67.073 4.114 1.00 15.65 21 ILE C C 1
ATOM 3558 O O . ILE C 1 21 ? 9.354 68.296 4.005 1.00 20.51 21 ILE C O 1
ATOM 3563 N N A SER C 1 22 ? 8.027 66.473 4.114 0.51 17.41 22 SER C N 1
ATOM 3564 N N B SER C 1 22 ? 8.018 66.484 4.160 0.49 17.40 22 SER C N 1
ATOM 3565 C CA A SER C 1 22 ? 6.776 67.208 4.057 0.51 19.20 22 SER C CA 1
ATOM 3566 C CA B SER C 1 22 ? 6.772 67.226 4.026 0.49 19.22 22 SER C CA 1
ATOM 3567 C C A SER C 1 22 ? 6.200 67.358 5.458 0.51 18.06 22 SER C C 1
ATOM 3568 C C B SER C 1 22 ? 6.030 67.284 5.357 0.49 18.05 22 SER C C 1
ATOM 3569 O O A SER C 1 22 ? 6.412 66.514 6.333 0.51 19.40 22 SER C O 1
ATOM 3570 O O B SER C 1 22 ? 5.951 66.287 6.083 0.49 17.57 22 SER C O 1
ATOM 3575 N N . CYS C 1 23 ? 5.477 68.456 5.666 1.00 17.54 23 CYS C N 1
ATOM 3576 C CA . CYS C 1 23 ? 4.741 68.686 6.904 1.00 17.64 23 CYS C CA 1
ATOM 3577 C C . CYS C 1 23 ? 3.395 69.278 6.519 1.00 19.03 23 CYS C C 1
ATOM 3578 O O . CYS C 1 23 ? 3.343 70.361 5.931 1.00 20.85 23 CYS C O 1
ATOM 3581 N N . LYS C 1 24 ? 2.310 68.565 6.818 1.00 17.31 24 LYS C N 1
ATOM 3582 C CA . LYS C 1 24 ? 0.965 69.034 6.504 1.00 17.06 24 LYS C CA 1
ATOM 3583 C C . LYS C 1 24 ? 0.231 69.360 7.795 1.00 17.35 24 LYS C C 1
ATOM 3584 O O . LYS C 1 24 ? 0.250 68.564 8.744 1.00 19.48 24 LYS C O 1
ATOM 3590 N N . SER C 1 25 ? -0.411 70.526 7.828 1.00 17.70 25 SER C N 1
ATOM 3591 C CA . SER C 1 25 ? -1.116 71.011 9.007 1.00 17.60 25 SER C CA 1
ATOM 3592 C C . SER C 1 25 ? -2.621 70.811 8.861 1.00 19.91 25 SER C C 1
ATOM 3593 O O . SER C 1 25 ? -3.179 70.953 7.766 1.00 20.63 25 SER C O 1
ATOM 3596 N N . SER C 1 26 ? -3.276 70.475 9.976 1.00 18.79 26 SER C N 1
ATOM 3597 C CA . SER C 1 26 ? -4.725 70.327 9.993 1.00 18.43 26 SER C CA 1
ATOM 3598 C C . SER C 1 26 ? -5.456 71.664 9.996 1.00 24.46 26 SER C C 1
ATOM 3599 O O . SER C 1 26 ? -6.682 71.680 9.835 1.00 24.00 26 SER C O 1
ATOM 3602 N N . GLN C 1 27 ? -4.744 72.775 10.190 1.00 20.93 27 GLN C N 1
ATOM 3603 C CA . GLN C 1 27 ? -5.327 74.110 10.178 1.00 20.80 27 GLN C CA 1
ATOM 3604 C C . GLN C 1 27 ? -4.359 75.058 9.483 1.00 18.32 27 GLN C C 1
ATOM 3605 O O . GLN C 1 27 ? -3.152 74.811 9.439 1.00 18.91 27 GLN C O 1
ATOM 3611 N N . SER C 1 28 ? -4.896 76.143 8.929 1.00 20.53 28 SER C N 1
ATOM 3612 C CA . SER C 1 28 ? -4.036 77.158 8.339 1.00 23.63 28 SER C CA 1
ATOM 3613 C C . SER C 1 28 ? -3.082 77.696 9.395 1.00 17.96 28 SER C C 1
ATOM 3614 O O . SER C 1 28 ? -3.474 77.946 10.538 1.00 22.59 28 SER C O 1
ATOM 3617 N N . LEU C 1 29 ? -1.815 77.853 9.018 1.00 22.02 29 LEU C N 1
ATOM 3618 C CA . LEU C 1 29 ? -0.815 78.403 9.925 1.00 23.79 29 LEU C CA 1
ATOM 3619 C C . LEU C 1 29 ? -0.551 79.884 9.677 1.00 25.46 29 LEU C C 1
ATOM 3620 O O . LEU C 1 29 ? 0.389 80.446 10.253 1.00 21.43 29 LEU C O 1
ATOM 3625 N N . LEU C 1 30 ? -1.376 80.529 8.858 1.00 22.92 30 LEU C N 1
ATOM 3626 C CA . LEU C 1 30 ? -1.252 81.963 8.626 1.00 24.93 30 LEU C CA 1
ATOM 3627 C C . LEU C 1 30 ? -1.764 82.717 9.848 1.00 25.59 30 LEU C C 1
ATOM 3628 O O . LEU C 1 30 ? -2.919 82.546 10.254 1.00 27.98 30 LEU C O 1
ATOM 3633 N N . TYR C 1 31 ? -0.904 83.538 10.441 1.00 23.29 31 TYR C N 1
ATOM 3634 C CA . TYR C 1 31 ? -1.258 84.362 11.585 1.00 22.77 31 TYR C CA 1
ATOM 3635 C C . TYR C 1 31 ? -1.747 85.725 11.106 1.00 27.47 31 TYR C C 1
ATOM 3636 O O . TYR C 1 31 ? -1.528 86.122 9.961 1.00 27.31 31 TYR C O 1
ATOM 3645 N N . SER C 1 32 ? -2.420 86.443 12.007 1.00 31.64 32 SER C N 1
ATOM 3646 C CA . SER C 1 32 ? -3.093 87.682 11.629 1.00 38.19 32 SER C CA 1
ATOM 3647 C C . SER C 1 32 ? -2.138 88.796 11.213 1.00 39.04 32 SER C C 1
ATOM 3648 O O . SER C 1 32 ? -2.592 89.781 10.621 1.00 41.58 32 SER C O 1
ATOM 3651 N N . ASN C 1 33 ? -0.843 88.677 11.501 1.00 37.20 33 ASN C N 1
ATOM 3652 C CA . ASN C 1 33 ? 0.125 89.681 11.080 1.00 28.80 33 ASN C CA 1
ATOM 3653 C C . ASN C 1 33 ? 0.760 89.366 9.730 1.00 25.83 33 ASN C C 1
ATOM 3654 O O . ASN C 1 33 ? 1.768 89.984 9.374 1.00 33.21 33 ASN C O 1
ATOM 3659 N N . GLY C 1 34 ? 0.205 88.416 8.981 1.00 31.05 34 GLY C N 1
ATOM 3660 C CA . GLY C 1 34 ? 0.765 88.027 7.706 1.00 31.24 34 GLY C CA 1
ATOM 3661 C C . GLY C 1 34 ? 1.882 87.012 7.771 1.00 26.93 34 GLY C C 1
ATOM 3662 O O . GLY C 1 34 ? 2.319 86.532 6.718 1.00 31.15 34 GLY C O 1
ATOM 3663 N N . LYS C 1 35 ? 2.363 86.667 8.960 1.00 23.98 35 LYS C N 1
ATOM 3664 C CA . LYS C 1 35 ? 3.435 85.693 9.099 1.00 23.07 35 LYS C CA 1
ATOM 3665 C C . LYS C 1 35 ? 2.865 84.301 9.341 1.00 21.30 35 LYS C C 1
ATOM 3666 O O . LYS C 1 35 ? 1.732 84.133 9.800 1.00 23.06 35 LYS C O 1
ATOM 3672 N N . THR C 1 36 ? 3.682 83.297 9.035 1.00 23.90 36 THR C N 1
ATOM 3673 C CA . THR C 1 36 ? 3.304 81.894 9.167 1.00 17.33 36 THR C CA 1
ATOM 3674 C C . THR C 1 36 ? 4.333 81.224 10.070 1.00 18.28 36 THR C C 1
ATOM 3675 O O . THR C 1 36 ? 5.474 80.994 9.654 1.00 19.71 36 THR C O 1
ATOM 3679 N N . TYR C 1 37 ? 3.929 80.920 11.306 1.00 20.74 37 TYR C N 1
ATOM 3680 C CA . TYR C 1 37 ? 4.848 80.427 12.339 1.00 19.95 37 TYR C CA 1
ATOM 3681 C C . TYR C 1 37 ? 4.972 78.904 12.265 1.00 18.42 37 TYR C C 1
ATOM 3682 O O . TYR C 1 37 ? 4.544 78.160 13.147 1.00 17.96 37 TYR C O 1
ATOM 3691 N N . LEU C 1 38 ? 5.575 78.450 11.172 1.00 16.39 38 LEU C N 1
ATOM 3692 C CA . LEU C 1 38 ? 5.953 77.057 10.984 1.00 15.36 38 LEU C CA 1
ATOM 3693 C C . LEU C 1 38 ? 7.475 77.040 10.940 1.00 20.16 38 LEU C C 1
ATOM 3694 O O . LEU C 1 38 ? 8.082 77.607 10.027 1.00 17.58 38 LEU C O 1
ATOM 3699 N N . ASN C 1 39 ? 8.092 76.406 11.935 1.00 16.72 39 ASN C N 1
ATOM 3700 C CA . ASN C 1 39 ? 9.540 76.339 12.033 1.00 17.74 39 ASN C CA 1
ATOM 3701 C C . ASN C 1 39 ? 9.979 74.882 11.938 1.00 17.05 39 ASN C C 1
ATOM 3702 O O . ASN C 1 39 ? 9.156 73.967 11.983 1.00 16.00 39 ASN C O 1
ATOM 3707 N N . TRP C 1 40 ? 11.290 74.671 11.796 1.00 14.62 40 TRP C N 1
ATOM 3708 C CA . TRP C 1 40 ? 11.856 73.331 11.673 1.00 15.26 40 TRP C CA 1
ATOM 3709 C C . TRP C 1 40 ? 12.980 73.148 12.683 1.00 16.94 40 TRP C C 1
ATOM 3710 O O . TRP C 1 40 ? 13.860 74.006 12.803 1.00 17.38 40 TRP C O 1
ATOM 3721 N N . LEU C 1 41 ? 12.961 72.016 13.387 1.00 13.98 41 LEU C N 1
ATOM 3722 C CA . LEU C 1 41 ? 13.988 71.685 14.365 1.00 13.43 41 LEU C CA 1
ATOM 3723 C C . LEU C 1 41 ? 14.689 70.393 13.971 1.00 17.12 41 LEU C C 1
ATOM 3724 O O . LEU C 1 41 ? 14.165 69.581 13.200 1.00 16.02 41 LEU C O 1
ATOM 3729 N N . LEU C 1 42 ? 15.878 70.197 14.536 1.00 14.79 42 LEU C N 1
ATOM 3730 C CA . LEU C 1 42 ? 16.631 68.957 14.374 1.00 14.57 42 LEU C CA 1
ATOM 3731 C C . LEU C 1 42 ? 17.165 68.549 15.737 1.00 14.15 42 LEU C C 1
ATOM 3732 O O . LEU C 1 42 ? 17.753 69.376 16.440 1.00 15.81 42 LEU C O 1
ATOM 3737 N N . GLN C 1 43 ? 16.986 67.278 16.105 1.00 12.83 43 GLN C N 1
ATOM 3738 C CA . GLN C 1 43 ? 17.511 66.764 17.366 1.00 13.39 43 GLN C CA 1
ATOM 3739 C C . GLN C 1 43 ? 18.353 65.519 17.120 1.00 16.43 43 GLN C C 1
ATOM 3740 O O . GLN C 1 43 ? 17.859 64.532 16.564 1.00 15.97 43 GLN C O 1
ATOM 3746 N N . ARG C 1 44 ? 19.630 65.547 17.579 1.00 16.64 44 ARG C N 1
ATOM 3747 C CA . ARG C 1 44 ? 20.454 64.347 17.645 1.00 17.88 44 ARG C CA 1
ATOM 3748 C C . ARG C 1 44 ? 20.185 63.607 18.948 1.00 22.12 44 ARG C C 1
ATOM 3749 O O . ARG C 1 44 ? 19.787 64.222 19.940 1.00 23.33 44 ARG C O 1
ATOM 3757 N N . PRO C 1 45 ? 20.404 62.291 18.986 1.00 22.30 45 PRO C N 1
ATOM 3758 C CA . PRO C 1 45 ? 20.086 61.524 20.198 1.00 24.48 45 PRO C CA 1
ATOM 3759 C C . PRO C 1 45 ? 20.885 61.989 21.408 1.00 27.19 45 PRO C C 1
ATOM 3760 O O . PRO C 1 45 ? 22.089 62.232 21.328 1.00 28.43 45 PRO C O 1
ATOM 3764 N N . GLY C 1 46 ? 20.190 62.107 22.540 1.00 30.01 46 GLY C N 1
ATOM 3765 C CA . GLY C 1 46 ? 20.797 62.537 23.780 1.00 32.40 46 GLY C CA 1
ATOM 3766 C C . GLY C 1 46 ? 21.062 64.020 23.888 1.00 32.79 46 GLY C C 1
ATOM 3767 O O . GLY C 1 46 ? 21.462 64.482 24.964 1.00 29.66 46 GLY C O 1
ATOM 3768 N N . GLN C 1 47 ? 20.851 64.785 22.820 1.00 25.58 47 GLN C N 1
ATOM 3769 C CA . GLN C 1 47 ? 21.116 66.215 22.799 1.00 24.49 47 GLN C CA 1
ATOM 3770 C C . GLN C 1 47 ? 19.807 66.986 22.750 1.00 19.51 47 GLN C C 1
ATOM 3771 O O . GLN C 1 47 ? 18.736 66.424 22.530 1.00 19.64 47 GLN C O 1
ATOM 3777 N N . SER C 1 48 ? 19.909 68.301 22.979 1.00 15.97 48 SER C N 1
ATOM 3778 C CA . SER C 1 48 ? 18.732 69.149 22.898 1.00 15.62 48 SER C CA 1
ATOM 3779 C C . SER C 1 48 ? 18.389 69.430 21.439 1.00 13.50 48 SER C C 1
ATOM 3780 O O . SER C 1 48 ? 19.271 69.399 20.576 1.00 16.35 48 SER C O 1
ATOM 3783 N N . PRO C 1 49 ? 17.119 69.717 21.135 1.00 13.29 49 PRO C N 1
ATOM 3784 C CA . PRO C 1 49 ? 16.773 70.137 19.773 1.00 14.67 49 PRO C CA 1
ATOM 3785 C C . PRO C 1 49 ? 17.487 71.435 19.440 1.00 15.58 49 PRO C C 1
ATOM 3786 O O . PRO C 1 49 ? 17.900 72.186 20.323 1.00 15.24 49 PRO C O 1
ATOM 3790 N N . LYS C 1 50 ? 17.637 71.695 18.143 1.00 15.16 50 LYS C N 1
ATOM 3791 C CA . LYS C 1 50 ? 18.059 73.011 17.689 1.00 12.59 50 LYS C CA 1
ATOM 3792 C C . LYS C 1 50 ? 17.138 73.464 16.571 1.00 16.59 50 LYS C C 1
ATOM 3793 O O . LYS C 1 50 ? 16.638 72.650 15.788 1.00 16.69 50 LYS C O 1
ATOM 3799 N N . ARG C 1 51 ? 16.879 74.766 16.523 1.00 15.29 51 ARG C N 1
ATOM 3800 C CA . ARG C 1 51 ? 16.089 75.315 15.433 1.00 12.78 51 ARG C CA 1
ATOM 3801 C C . ARG C 1 51 ? 16.983 75.556 14.220 1.00 14.54 51 ARG C C 1
ATOM 3802 O O . ARG C 1 51 ? 18.097 76.077 14.347 1.00 16.85 51 ARG C O 1
ATOM 3810 N N . LEU C 1 52 ? 16.500 75.150 13.052 1.00 15.75 52 LEU C N 1
ATOM 3811 C CA . LEU C 1 52 ? 17.218 75.338 11.797 1.00 15.19 52 LEU C CA 1
ATOM 3812 C C . LEU C 1 52 ? 16.599 76.406 10.921 1.00 17.85 52 LEU C C 1
ATOM 3813 O O . LEU C 1 52 ? 17.325 77.136 10.237 1.00 17.50 52 LEU C O 1
ATOM 3818 N N . ILE C 1 53 ? 15.271 76.483 10.909 1.00 19.20 53 ILE C N 1
ATOM 3819 C CA . ILE C 1 53 ? 14.511 77.362 10.033 1.00 13.61 53 ILE C CA 1
ATOM 3820 C C . ILE C 1 53 ? 13.355 77.922 10.845 1.00 21.57 53 ILE C C 1
ATOM 3821 O O . ILE C 1 53 ? 12.741 77.200 11.638 1.00 18.08 53 ILE C O 1
ATOM 3826 N N . TYR C 1 54 ? 13.064 79.211 10.662 1.00 18.77 54 TYR C N 1
ATOM 3827 C CA . TYR C 1 54 ? 11.914 79.841 11.290 1.00 17.09 54 TYR C CA 1
ATOM 3828 C C . TYR C 1 54 ? 11.100 80.597 10.249 1.00 18.36 54 TYR C C 1
ATOM 3829 O O . TYR C 1 54 ? 11.611 80.993 9.197 1.00 18.59 54 TYR C O 1
ATOM 3838 N N . VAL C 1 55 ? 9.817 80.789 10.567 1.00 18.77 55 VAL C N 1
ATOM 3839 C CA . VAL C 1 55 ? 8.806 81.329 9.656 1.00 18.80 55 VAL C CA 1
ATOM 3840 C C . VAL C 1 55 ? 8.975 80.808 8.229 1.00 21.66 55 VAL C C 1
ATOM 3841 O O . VAL C 1 55 ? 9.244 81.576 7.295 1.00 21.77 55 VAL C O 1
ATOM 3845 N N . VAL C 1 56 ? 8.841 79.488 8.074 1.00 20.38 56 VAL C N 1
ATOM 3846 C CA . VAL C 1 56 ? 8.781 78.778 6.796 1.00 17.00 56 VAL C CA 1
ATOM 3847 C C . VAL C 1 56 ? 10.141 78.649 6.120 1.00 18.27 56 VAL C C 1
ATOM 3848 O O . VAL C 1 56 ? 10.547 77.543 5.738 1.00 18.66 56 VAL C O 1
ATOM 3852 N N . SER C 1 57 ? 10.852 79.768 5.959 1.00 18.84 57 SER C N 1
ATOM 3853 C CA . SER C 1 57 ? 12.019 79.786 5.079 1.00 19.06 57 SER C CA 1
ATOM 3854 C C . SER C 1 57 ? 13.274 80.474 5.607 1.00 21.62 57 SER C C 1
ATOM 3855 O O . SER C 1 57 ? 14.300 80.400 4.925 1.00 23.82 57 SER C O 1
ATOM 3858 N N . LYS C 1 58 ? 13.255 81.141 6.763 1.00 18.12 58 LYS C N 1
ATOM 3859 C CA . LYS C 1 58 ? 14.422 81.884 7.227 1.00 19.70 58 LYS C CA 1
ATOM 3860 C C . LYS C 1 58 ? 15.374 80.959 7.977 1.00 23.94 58 LYS C C 1
ATOM 3861 O O . LYS C 1 58 ? 14.963 80.264 8.913 1.00 20.81 58 LYS C O 1
ATOM 3867 N N . LEU C 1 59 ? 16.642 80.963 7.573 1.00 24.78 59 LEU C N 1
ATOM 3868 C CA . LEU C 1 59 ? 17.637 80.067 8.149 1.00 20.82 59 LEU C CA 1
ATOM 3869 C C . LEU C 1 59 ? 18.237 80.653 9.419 1.00 22.50 59 LEU C C 1
ATOM 3870 O O . LEU C 1 59 ? 18.579 81.840 9.474 1.00 21.48 59 LEU C O 1
ATOM 3875 N N . ASP C 1 60 ? 18.374 79.806 10.441 1.00 16.08 60 ASP C N 1
ATOM 3876 C CA . ASP C 1 60 ? 19.112 80.188 11.635 1.00 20.01 60 ASP C CA 1
ATOM 3877 C C . ASP C 1 60 ? 20.581 80.432 11.302 1.00 20.67 60 ASP C C 1
ATOM 3878 O O . ASP C 1 60 ? 21.146 79.825 10.385 1.00 21.03 60 ASP C O 1
ATOM 3883 N N . SER C 1 61 ? 21.200 81.339 12.056 1.00 24.37 61 SER C N 1
ATOM 3884 C CA . SER C 1 61 ? 22.615 81.631 11.865 1.00 25.12 61 SER C CA 1
ATOM 3885 C C . SER C 1 61 ? 23.443 80.368 12.050 1.00 27.63 61 SER C C 1
ATOM 3886 O O . SER C 1 61 ? 23.213 79.584 12.973 1.00 30.62 61 SER C O 1
ATOM 3889 N N . GLY C 1 62 ? 24.406 80.167 11.154 1.00 29.80 62 GLY C N 1
ATOM 3890 C CA . GLY C 1 62 ? 25.250 78.997 11.192 1.00 32.61 62 GLY C CA 1
ATOM 3891 C C . GLY C 1 62 ? 24.708 77.780 10.471 1.00 27.55 62 GLY C C 1
ATOM 3892 O O . GLY C 1 62 ? 25.444 76.798 10.318 1.00 35.83 62 GLY C O 1
ATOM 3893 N N . VAL C 1 63 ? 23.456 77.803 10.033 1.00 29.31 63 VAL C N 1
ATOM 3894 C CA . VAL C 1 63 ? 22.888 76.665 9.304 1.00 26.44 63 VAL C CA 1
ATOM 3895 C C . VAL C 1 63 ? 23.266 76.790 7.832 1.00 24.08 63 VAL C C 1
ATOM 3896 O O . VAL C 1 63 ? 23.017 77.843 7.226 1.00 26.99 63 VAL C O 1
ATOM 3900 N N . PRO C 1 64 ? 23.848 75.752 7.229 1.00 28.41 64 PRO C N 1
ATOM 3901 C CA . PRO C 1 64 ? 24.293 75.855 5.832 1.00 28.94 64 PRO C CA 1
ATOM 3902 C C . PRO C 1 64 ? 23.132 76.076 4.871 1.00 30.35 64 PRO C C 1
ATOM 3903 O O . PRO C 1 64 ? 21.998 75.649 5.111 1.00 28.44 64 PRO C O 1
ATOM 3907 N N . ASP C 1 65 ? 23.438 76.736 3.752 1.00 31.98 65 ASP C N 1
ATOM 3908 C CA . ASP C 1 65 ? 22.443 76.993 2.718 1.00 26.81 65 ASP C CA 1
ATOM 3909 C C . ASP C 1 65 ? 21.997 75.730 1.987 1.00 31.72 65 ASP C C 1
ATOM 3910 O O . ASP C 1 65 ? 21.154 75.824 1.090 1.00 32.85 65 ASP C O 1
ATOM 3915 N N . ARG C 1 66 ? 22.539 74.562 2.337 1.00 27.99 66 ARG C N 1
ATOM 3916 C CA . ARG C 1 66 ? 21.986 73.309 1.837 1.00 26.54 66 ARG C CA 1
ATOM 3917 C C . ARG C 1 66 ? 20.549 73.100 2.296 1.00 25.25 66 ARG C C 1
ATOM 3918 O O . ARG C 1 66 ? 19.821 72.309 1.687 1.00 25.03 66 ARG C O 1
ATOM 3926 N N . PHE C 1 67 ? 20.122 73.789 3.349 1.00 24.12 67 PHE C N 1
ATOM 3927 C CA . PHE C 1 67 ? 18.776 73.648 3.889 1.00 21.82 67 PHE C CA 1
ATOM 3928 C C . PHE C 1 67 ? 17.886 74.749 3.329 1.00 23.92 67 PHE C C 1
ATOM 3929 O O . PHE C 1 67 ? 18.269 75.923 3.338 1.00 28.61 67 PHE C O 1
ATOM 3937 N N . THR C 1 68 ? 16.704 74.369 2.840 1.00 22.13 68 THR C N 1
ATOM 3938 C CA . THR C 1 68 ? 15.700 75.328 2.394 1.00 20.48 68 THR C CA 1
ATOM 3939 C C . THR C 1 68 ? 14.334 74.906 2.911 1.00 20.68 68 THR C C 1
ATOM 3940 O O . THR C 1 68 ? 13.993 73.722 2.885 1.00 24.99 68 THR C O 1
ATOM 3944 N N . GLY C 1 69 ? 13.550 75.881 3.366 1.00 18.78 69 GLY C N 1
ATOM 3945 C CA . GLY C 1 69 ? 12.177 75.651 3.776 1.00 19.89 69 GLY C CA 1
ATOM 3946 C C . GLY C 1 69 ? 11.219 76.384 2.855 1.00 22.43 69 GLY C C 1
ATOM 3947 O O . GLY C 1 69 ? 11.524 77.476 2.367 1.00 24.54 69 GLY C O 1
ATOM 3948 N N . SER C 1 70 ? 10.052 75.785 2.618 1.00 21.22 70 SER C N 1
ATOM 3949 C CA . SER C 1 70 ? 9.070 76.399 1.735 1.00 21.76 70 SER C CA 1
ATOM 3950 C C . SER C 1 70 ? 7.665 75.994 2.157 1.00 25.16 70 SER C C 1
ATOM 3951 O O . SER C 1 70 ? 7.472 75.115 3.004 1.00 20.93 70 SER C O 1
ATOM 3954 N N . GLY C 1 71 ? 6.682 76.649 1.548 1.00 20.39 71 GLY C N 1
ATOM 3955 C CA . GLY C 1 71 ? 5.286 76.292 1.685 1.00 20.40 71 GLY C CA 1
ATOM 3956 C C . GLY C 1 71 ? 4.438 77.455 2.164 1.00 24.99 71 GLY C C 1
ATOM 3957 O O . GLY C 1 71 ? 4.909 78.577 2.345 1.00 26.66 71 GLY C O 1
ATOM 3958 N N . SER C 1 72 ? 3.159 77.151 2.378 1.00 22.61 72 SER C N 1
ATOM 3959 C CA . SER C 1 72 ? 2.187 78.128 2.853 1.00 20.31 72 SER C CA 1
ATOM 3960 C C . SER C 1 72 ? 0.903 77.398 3.206 1.00 24.44 72 SER C C 1
ATOM 3961 O O . SER C 1 72 ? 0.660 76.275 2.751 1.00 23.67 72 SER C O 1
ATOM 3964 N N . GLY C 1 73 ? 0.074 78.064 4.005 1.00 24.29 73 GLY C N 1
ATOM 3965 C CA . GLY C 1 73 ? -1.245 77.555 4.318 1.00 25.16 73 GLY C CA 1
ATOM 3966 C C . GLY C 1 73 ? -1.202 76.327 5.202 1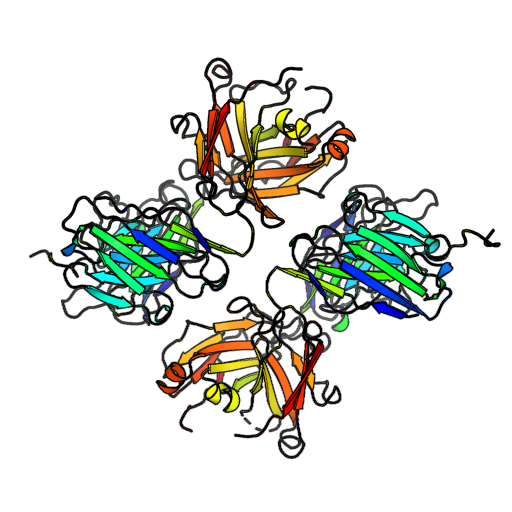.00 21.87 73 GLY C C 1
ATOM 3967 O O . GLY C 1 73 ? -1.038 76.435 6.420 1.00 23.20 73 GLY C O 1
ATOM 3968 N N . THR C 1 74 ? -1.348 75.150 4.599 1.00 21.69 74 THR C N 1
ATOM 3969 C CA . THR C 1 74 ? -1.311 73.905 5.348 1.00 26.23 74 THR C CA 1
ATOM 3970 C C . THR C 1 74 ? -0.235 72.947 4.861 1.00 24.41 74 THR C C 1
ATOM 3971 O O . THR C 1 74 ? -0.166 71.823 5.369 1.00 20.78 74 THR C O 1
ATOM 3975 N N . ASP C 1 75 ? 0.608 73.352 3.906 1.00 20.36 75 ASP C N 1
ATOM 3976 C CA . ASP C 1 75 ? 1.545 72.439 3.256 1.00 18.75 75 ASP C CA 1
ATOM 3977 C C . ASP C 1 75 ? 2.941 73.044 3.236 1.00 24.27 75 ASP C C 1
ATOM 3978 O O . ASP C 1 75 ? 3.146 74.128 2.680 1.00 20.99 75 ASP C O 1
ATOM 3983 N N . PHE C 1 76 ? 3.900 72.337 3.828 1.00 21.57 76 PHE C N 1
ATOM 3984 C CA . PHE C 1 76 ? 5.240 72.864 4.021 1.00 18.61 76 PHE C CA 1
ATOM 3985 C C . PHE C 1 76 ? 6.259 71.779 3.706 1.00 17.50 76 PHE C C 1
ATOM 3986 O O . PHE C 1 76 ? 5.968 70.585 3.806 1.00 20.84 76 PHE C O 1
ATOM 3994 N N . THR C 1 77 ? 7.461 72.205 3.324 1.00 17.46 77 THR C N 1
ATOM 3995 C CA . THR C 1 77 ? 8.517 71.281 2.941 1.00 20.47 77 THR C CA 1
ATOM 3996 C C . THR C 1 77 ? 9.865 71.786 3.438 1.00 18.85 77 THR C C 1
ATOM 3997 O O . THR C 1 77 ? 10.172 72.976 3.329 1.00 20.85 77 THR C O 1
ATOM 4001 N N . LEU C 1 78 ? 10.669 70.877 3.985 1.00 16.98 78 LEU C N 1
ATOM 4002 C CA . LEU C 1 78 ? 12.085 71.125 4.230 1.00 17.53 78 LEU C CA 1
ATOM 4003 C C . LEU C 1 78 ? 12.889 70.282 3.254 1.00 18.94 78 LEU C C 1
ATOM 4004 O O . LEU C 1 78 ? 12.628 69.083 3.110 1.00 20.04 78 LEU C O 1
ATOM 4009 N N . LYS C 1 79 ? 13.849 70.909 2.568 1.00 19.30 79 LYS C N 1
ATOM 4010 C CA . LYS C 1 79 ? 14.706 70.217 1.614 1.00 20.92 79 LYS C CA 1
ATOM 4011 C C . LYS C 1 79 ? 16.171 70.405 1.977 1.00 19.49 79 LYS C C 1
ATOM 4012 O O . LYS C 1 79 ? 16.591 71.495 2.378 1.00 24.08 79 LYS C O 1
ATOM 4018 N N . ILE C 1 80 ? 16.938 69.327 1.842 1.00 17.67 80 ILE C N 1
ATOM 4019 C CA . ILE C 1 80 ? 18.391 69.348 1.973 1.00 16.12 80 ILE C CA 1
ATOM 4020 C C . ILE C 1 80 ? 18.960 69.059 0.593 1.00 24.92 80 ILE C C 1
ATOM 4021 O O . ILE C 1 80 ? 18.702 67.989 0.027 1.00 25.00 80 ILE C O 1
ATOM 4026 N N . SER C 1 81 ? 19.736 70.004 0.057 1.00 22.90 81 SER C N 1
ATOM 4027 C CA . SER C 1 81 ? 20.186 69.892 -1.330 1.00 27.37 81 SER C CA 1
ATOM 4028 C C . SER C 1 81 ? 21.111 68.696 -1.513 1.00 29.44 81 SER C C 1
ATOM 4029 O O . SER C 1 81 ? 20.961 67.923 -2.467 1.00 26.88 81 SER C O 1
ATOM 4032 N N . ARG C 1 82 ? 22.075 68.534 -0.611 1.00 27.30 82 ARG C N 1
ATOM 4033 C CA . ARG C 1 82 ? 22.946 67.365 -0.599 1.00 23.86 82 ARG C CA 1
ATOM 4034 C C . ARG C 1 82 ? 23.257 67.033 0.852 1.00 25.46 82 ARG C C 1
ATOM 4035 O O . ARG C 1 82 ? 23.763 67.880 1.593 1.00 26.86 82 ARG C O 1
ATOM 4043 N N . VAL C 1 83 ? 22.946 65.803 1.253 1.00 23.58 83 VAL C N 1
ATOM 4044 C CA . VAL C 1 83 ? 23.065 65.408 2.649 1.00 20.06 83 VAL C CA 1
ATOM 4045 C C . VAL C 1 83 ? 24.531 65.219 3.015 1.00 25.17 83 VAL C C 1
ATOM 4046 O O . VAL C 1 83 ? 25.338 64.740 2.203 1.00 25.54 83 VAL C O 1
ATOM 4050 N N . GLU C 1 84 ? 24.887 65.627 4.236 1.00 20.21 84 GLU C N 1
ATOM 4051 C CA . GLU C 1 84 ? 26.214 65.439 4.802 1.00 22.56 84 GLU C CA 1
ATOM 4052 C C . GLU C 1 84 ? 26.087 64.645 6.097 1.00 19.48 84 GLU C C 1
ATOM 4053 O O . GLU C 1 84 ? 25.019 64.602 6.708 1.00 19.25 84 GLU C O 1
ATOM 4059 N N . ALA C 1 85 ? 27.198 64.024 6.511 1.00 20.58 85 ALA C N 1
ATOM 4060 C CA . ALA C 1 85 ? 27.178 63.100 7.650 1.00 19.16 85 ALA C CA 1
ATOM 4061 C C . ALA C 1 85 ? 26.565 63.716 8.903 1.00 20.13 85 ALA C C 1
ATOM 4062 O O . ALA C 1 85 ? 25.864 63.031 9.657 1.00 19.60 85 ALA C O 1
ATOM 4064 N N . GLU C 1 86 ? 26.824 64.999 9.149 1.00 22.82 86 GLU C N 1
ATOM 4065 C CA . GLU C 1 86 ? 26.390 65.648 10.382 1.00 19.21 86 GLU C CA 1
ATOM 4066 C C . GLU C 1 86 ? 24.921 66.049 10.377 1.00 21.40 86 GLU C C 1
ATOM 4067 O O . GLU C 1 86 ? 24.448 66.606 11.378 1.00 20.31 86 GLU C O 1
ATOM 4073 N N . ASP C 1 87 ? 24.195 65.793 9.289 1.00 18.08 87 ASP C N 1
ATOM 4074 C CA . ASP C 1 87 ? 22.775 66.108 9.196 1.00 17.43 87 ASP C CA 1
ATOM 4075 C C . ASP C 1 87 ? 21.896 65.073 9.881 1.00 14.73 87 ASP C C 1
ATOM 4076 O O . ASP C 1 87 ? 20.675 65.259 9.935 1.00 16.59 87 ASP C O 1
ATOM 4081 N N . LEU C 1 88 ? 22.478 64.002 10.414 1.00 16.12 88 LEU C N 1
ATOM 4082 C CA . LEU C 1 88 ? 21.686 62.917 10.973 1.00 16.68 88 LEU C CA 1
ATOM 4083 C C . LEU C 1 88 ? 20.857 63.382 12.172 1.00 14.78 88 LEU C C 1
ATOM 4084 O O . LEU C 1 88 ? 21.179 64.361 12.852 1.00 17.47 88 LEU C O 1
ATOM 4089 N N . GLY C 1 89 ? 19.770 62.658 12.424 1.00 13.07 89 GLY C N 1
ATOM 4090 C CA . GLY C 1 89 ? 18.913 62.909 13.567 1.00 15.99 89 GLY C CA 1
ATOM 4091 C C . GLY C 1 89 ? 17.452 62.968 13.170 1.00 18.78 89 GLY C C 1
ATOM 4092 O O . GLY C 1 89 ? 17.065 62.528 12.081 1.00 17.15 89 GLY C O 1
ATOM 4093 N N . VAL C 1 90 ? 16.623 63.508 14.065 1.00 12.74 90 VAL C N 1
ATOM 4094 C CA . VAL C 1 90 ? 15.179 63.578 13.862 1.00 14.20 90 VAL C CA 1
ATOM 4095 C C . VAL C 1 90 ? 14.786 65.023 13.592 1.00 15.25 90 VAL C C 1
ATOM 4096 O O . VAL C 1 90 ? 15.062 65.919 14.403 1.00 13.94 90 VAL C O 1
ATOM 4100 N N . TYR C 1 91 ? 14.125 65.246 12.459 1.00 14.40 91 TYR C N 1
ATOM 4101 C CA . TYR C 1 91 ? 13.636 66.559 12.066 1.00 13.40 91 TYR C CA 1
ATOM 4102 C C . TYR C 1 91 ? 12.174 66.703 12.463 1.00 15.76 91 TYR C C 1
ATOM 4103 O O . TYR C 1 91 ? 11.373 65.787 12.260 1.00 15.47 91 TYR C O 1
ATOM 4112 N N . TYR C 1 92 ? 11.824 67.863 13.014 1.00 13.37 92 TYR C N 1
ATOM 4113 C CA . TYR C 1 92 ? 10.459 68.164 13.416 1.00 13.09 92 TYR C CA 1
ATOM 4114 C C . TYR C 1 92 ? 10.025 69.472 12.773 1.00 16.37 92 TYR C C 1
ATOM 4115 O O . TYR C 1 92 ? 10.773 70.457 12.784 1.00 19.03 92 TYR C O 1
ATOM 4124 N N . CYS C 1 93 ? 8.811 69.492 12.240 1.00 16.69 93 CYS C N 1
ATOM 4125 C CA . CYS C 1 93 ? 8.132 70.765 12.062 1.00 13.86 93 CYS C CA 1
ATOM 4126 C C . CYS C 1 93 ? 7.397 71.094 13.356 1.00 16.33 93 CYS C C 1
ATOM 4127 O O . CYS C 1 93 ? 7.046 70.204 14.133 1.00 15.81 93 CYS C O 1
ATOM 4130 N N . VAL C 1 94 ? 7.209 72.384 13.605 1.00 13.82 94 VAL C N 1
ATOM 4131 C CA . VAL C 1 94 ? 6.590 72.864 14.834 1.00 15.34 94 VAL C CA 1
ATOM 4132 C C . VAL C 1 94 ? 5.856 74.153 14.495 1.00 15.41 94 VAL C C 1
ATOM 4133 O O . VAL C 1 94 ? 6.354 74.960 13.703 1.00 16.01 94 VAL C O 1
ATOM 4137 N N . GLN C 1 95 ? 4.665 74.341 15.072 1.00 13.66 95 GLN C N 1
ATOM 4138 C CA . GLN C 1 95 ? 3.855 75.524 14.789 1.00 16.32 95 GLN C CA 1
ATOM 4139 C C . GLN C 1 95 ? 3.598 76.351 16.043 1.00 18.38 95 GLN C C 1
ATOM 4140 O O . GLN C 1 95 ? 3.342 75.812 17.131 1.00 15.24 95 GLN C O 1
ATOM 4146 N N . GLY C 1 96 ? 3.639 77.673 15.869 1.00 14.22 96 GLY C N 1
ATOM 4147 C CA . GLY C 1 96 ? 3.342 78.605 16.937 1.00 16.01 96 GLY C CA 1
ATOM 4148 C C . GLY C 1 96 ? 2.244 79.586 16.573 1.00 17.56 96 GLY C C 1
ATOM 4149 O O . GLY C 1 96 ? 2.032 80.576 17.281 1.00 18.79 96 GLY C O 1
ATOM 4150 N N . THR C 1 97 ? 1.531 79.309 15.475 1.00 18.06 97 THR C N 1
ATOM 4151 C CA . THR C 1 97 ? 0.414 80.160 15.067 1.00 18.25 97 THR C CA 1
ATOM 4152 C C . THR C 1 97 ? -0.770 80.036 16.022 1.00 26.16 97 THR C C 1
ATOM 4153 O O . THR C 1 97 ? -1.389 81.044 16.387 1.00 22.56 97 THR C O 1
ATOM 4157 N N . HIS C 1 98 ? -1.098 78.818 16.443 1.00 20.02 98 HIS C N 1
ATOM 4158 C CA . HIS C 1 98 ? -2.269 78.560 17.269 1.00 19.85 98 HIS C CA 1
ATOM 4159 C C . HIS C 1 98 ? -1.831 77.974 18.600 1.00 21.84 98 HIS C C 1
ATOM 4160 O O . HIS C 1 98 ? -0.971 77.090 18.644 1.00 21.14 98 HIS C O 1
ATOM 4167 N N . PHE C 1 99 ? -2.411 78.475 19.677 1.00 20.17 99 PHE C N 1
ATOM 4168 C CA . PHE C 1 99 ? -2.244 77.814 20.959 1.00 20.20 99 PHE C CA 1
ATOM 4169 C C . PHE C 1 99 ? -3.229 76.652 21.056 1.00 21.02 99 PHE C C 1
ATOM 4170 O O . PHE C 1 99 ? -4.378 76.778 20.625 1.00 21.10 99 PHE C O 1
ATOM 4178 N N . PRO C 1 100 ? -2.807 75.500 21.599 1.00 18.57 100 PRO C N 1
ATOM 4179 C CA . PRO C 1 100 ? -1.455 75.251 22.113 1.00 16.23 100 PRO C CA 1
ATOM 4180 C C . PRO C 1 100 ? -0.470 74.942 20.990 1.00 16.65 100 PRO C C 1
ATOM 4181 O O . PRO C 1 100 ? -0.834 74.315 19.997 1.00 17.26 100 PRO C O 1
ATOM 4185 N N . PHE C 1 101 ? 0.775 75.379 21.152 1.00 15.24 101 PHE C N 1
ATOM 4186 C CA . PHE C 1 101 ? 1.811 75.026 20.191 1.00 14.70 101 PHE C CA 1
ATOM 4187 C C . PHE C 1 101 ? 1.924 73.508 20.101 1.00 14.41 101 PHE C C 1
ATOM 4188 O O . PHE C 1 101 ? 1.785 72.799 21.103 1.00 15.41 101 PHE C O 1
ATOM 4196 N N . THR C 1 102 ? 2.170 73.007 18.891 1.00 15.95 102 THR C N 1
ATOM 4197 C CA . THR C 1 102 ? 2.272 71.570 18.658 1.00 13.98 102 THR C CA 1
ATOM 4198 C C . THR C 1 102 ? 3.405 71.279 17.678 1.00 14.72 102 THR C C 1
ATOM 4199 O O . THR C 1 102 ? 3.821 72.138 16.889 1.00 16.19 102 THR C O 1
ATOM 4203 N N . PHE C 1 103 ? 3.892 70.041 17.741 1.00 13.38 103 PHE C N 1
ATOM 4204 C CA . PHE C 1 103 ? 4.983 69.548 16.916 1.00 14.15 103 PHE C CA 1
ATOM 4205 C C . PHE C 1 103 ? 4.484 68.452 15.980 1.00 15.48 103 PHE C C 1
ATOM 4206 O O . PHE C 1 103 ? 3.535 67.730 16.293 1.00 16.88 103 PHE C O 1
ATOM 4214 N N . GLY C 1 104 ? 5.176 68.285 14.856 1.00 15.51 104 GLY C N 1
ATOM 4215 C CA . GLY C 1 104 ? 5.020 67.074 14.071 1.00 15.71 104 GLY C CA 1
ATOM 4216 C C . GLY C 1 104 ? 5.607 65.874 14.798 1.00 19.31 104 GLY C C 1
ATOM 4217 O O . GLY C 1 104 ? 6.263 65.995 15.830 1.00 17.26 104 GLY C O 1
ATOM 4218 N N . SER C 1 105 ? 5.369 64.678 14.254 1.00 18.49 105 SER C N 1
ATOM 4219 C CA . SER C 1 105 ? 5.821 63.481 14.960 1.00 18.56 105 SER C CA 1
ATOM 4220 C C . SER C 1 105 ? 7.304 63.173 14.770 1.00 23.09 105 SER C C 1
ATOM 4221 O O . SER C 1 105 ? 7.839 62.327 15.503 1.00 22.93 105 SER C O 1
ATOM 4224 N N . GLY C 1 106 ? 7.975 63.831 13.834 1.00 18.38 106 GLY C N 1
ATOM 4225 C CA . GLY C 1 106 ? 9.395 63.641 13.613 1.00 18.73 106 GLY C CA 1
ATOM 4226 C C . GLY C 1 106 ? 9.695 62.741 12.426 1.00 20.52 106 GLY C C 1
ATOM 4227 O O . GLY C 1 106 ? 8.962 61.794 12.124 1.00 23.72 106 GLY C O 1
ATOM 4228 N N . THR C 1 107 ? 10.796 63.045 11.737 1.00 15.41 107 THR C N 1
ATOM 4229 C CA . THR C 1 107 ? 11.306 62.254 10.617 1.00 17.01 107 THR C CA 1
ATOM 4230 C C . THR C 1 107 ? 12.771 61.966 10.896 1.00 13.47 107 THR C C 1
ATOM 4231 O O . THR C 1 107 ? 13.575 62.898 10.994 1.00 16.22 107 THR C O 1
ATOM 4235 N N . LYS C 1 108 ? 13.123 60.686 11.014 1.00 14.06 108 LYS C N 1
ATOM 4236 C CA . LYS C 1 108 ? 14.482 60.280 11.367 1.00 15.85 108 LYS C CA 1
ATOM 4237 C C . LYS C 1 108 ? 15.304 60.101 10.098 1.00 18.20 108 LYS C C 1
ATOM 4238 O O . LYS C 1 108 ? 14.967 59.268 9.250 1.00 18.46 108 LYS C O 1
ATOM 4244 N N . LEU C 1 109 ? 16.381 60.871 9.976 1.00 15.19 109 LEU C N 1
ATOM 4245 C CA . LEU C 1 109 ? 17.294 60.782 8.845 1.00 15.39 109 LEU C CA 1
ATOM 4246 C C . LEU C 1 109 ? 18.492 59.910 9.202 1.00 16.11 109 LEU C C 1
ATOM 4247 O O . LEU C 1 109 ? 19.275 60.256 10.097 1.00 16.89 109 LEU C O 1
ATOM 4252 N N . GLU C 1 110 ? 18.634 58.791 8.492 1.00 16.94 110 GLU C N 1
ATOM 4253 C CA . GLU C 1 110 ? 19.824 57.955 8.527 1.00 15.19 110 GLU C CA 1
ATOM 4254 C C . GLU C 1 110 ? 20.717 58.318 7.347 1.00 18.69 110 GLU C C 1
ATOM 4255 O O . GLU C 1 110 ? 20.223 58.561 6.241 1.00 17.67 110 GLU C O 1
ATOM 4261 N N . ILE C 1 111 ? 22.026 58.363 7.586 1.00 17.06 111 ILE C N 1
ATOM 4262 C CA . ILE C 1 111 ? 23.012 58.623 6.541 1.00 20.84 111 ILE C CA 1
ATOM 4263 C C . ILE C 1 111 ? 23.438 57.283 5.965 1.00 19.06 111 ILE C C 1
ATOM 4264 O O . ILE C 1 111 ? 23.965 56.429 6.685 1.00 20.71 111 ILE C O 1
ATOM 4269 N N . LYS C 1 112 ? 23.215 57.093 4.666 1.00 20.31 112 LYS C N 1
ATOM 4270 C CA . LYS C 1 112 ? 23.607 55.862 4.000 1.00 21.60 112 LYS C CA 1
ATOM 4271 C C . LYS C 1 112 ? 25.062 55.980 3.570 1.00 25.20 112 LYS C C 1
ATOM 4272 O O . LYS C 1 112 ? 25.468 56.996 2.996 1.00 28.80 112 LYS C O 1
ATOM 4278 N N . ARG C 1 113 ? 25.849 54.951 3.862 1.00 26.31 113 ARG C N 1
ATOM 4279 C CA . ARG C 1 113 ? 27.258 54.938 3.504 1.00 22.92 113 ARG C CA 1
ATOM 4280 C C . ARG C 1 113 ? 27.612 53.566 2.955 1.00 26.76 113 ARG C C 1
ATOM 4281 O O . ARG C 1 113 ? 26.774 52.660 2.900 1.00 27.63 113 ARG C O 1
ATOM 4289 N N . ALA C 1 114 ? 28.870 53.416 2.551 1.00 30.29 114 ALA C N 1
ATOM 4290 C CA . ALA C 1 114 ? 29.346 52.131 2.069 1.00 26.65 114 ALA C CA 1
ATOM 4291 C C . ALA C 1 114 ? 29.317 51.112 3.201 1.00 28.91 114 ALA C C 1
ATOM 4292 O O . ALA C 1 114 ? 29.557 51.448 4.363 1.00 25.36 114 ALA C O 1
ATOM 4294 N N . ASP C 1 115 ? 28.999 49.867 2.856 1.00 29.89 115 ASP C N 1
ATOM 4295 C CA . ASP C 1 115 ? 29.003 48.793 3.838 1.00 23.60 115 ASP C CA 1
ATOM 4296 C C . ASP C 1 115 ? 30.374 48.680 4.497 1.00 28.87 115 ASP C C 1
ATOM 4297 O O . ASP C 1 115 ? 31.410 48.840 3.846 1.00 33.07 115 ASP C O 1
ATOM 4302 N N . ALA C 1 116 ? 30.380 48.413 5.806 1.00 25.00 116 ALA C N 1
ATOM 4303 C CA . ALA C 1 116 ? 31.619 48.258 6.558 1.00 22.77 116 ALA C CA 1
ATOM 4304 C C . ALA C 1 116 ? 31.463 47.111 7.544 1.00 22.89 116 ALA C C 1
ATOM 4305 O O . ALA C 1 116 ? 30.434 47.001 8.216 1.00 24.35 116 ALA C O 1
ATOM 4307 N N . ALA C 1 117 ? 32.486 46.258 7.626 1.00 23.56 117 ALA C N 1
ATOM 4308 C CA . ALA C 1 117 ? 32.434 45.123 8.531 1.00 23.35 117 ALA C CA 1
ATOM 4309 C C . ALA C 1 117 ? 32.742 45.575 9.959 1.00 20.97 117 ALA C C 1
ATOM 4310 O O . ALA C 1 117 ? 33.440 46.570 10.166 1.00 22.52 117 ALA C O 1
ATOM 4312 N N . PRO C 1 118 ? 32.238 44.860 10.960 1.00 20.60 118 PRO C N 1
ATOM 4313 C CA . PRO C 1 118 ? 32.497 45.260 12.347 1.00 18.50 118 PRO C CA 1
ATOM 4314 C C . PRO C 1 118 ? 33.883 44.837 12.804 1.00 20.37 118 PRO C C 1
ATOM 4315 O O . PRO C 1 118 ? 34.455 43.855 12.325 1.00 21.44 118 PRO C O 1
ATOM 4319 N N . THR C 1 119 ? 34.425 45.606 13.748 1.00 18.80 119 THR C N 1
ATOM 4320 C CA . THR C 1 119 ? 35.609 45.214 14.500 1.00 15.67 119 THR C CA 1
ATOM 4321 C C . THR C 1 119 ? 35.120 44.578 15.794 1.00 17.36 119 THR C C 1
ATOM 4322 O O . THR C 1 119 ? 34.434 45.233 16.585 1.00 17.82 119 THR C O 1
ATOM 4326 N N . VAL C 1 120 ? 35.446 43.304 15.996 1.00 17.52 120 VAL C N 1
ATOM 4327 C CA . VAL C 1 120 ? 34.861 42.499 17.067 1.00 17.51 120 VAL C CA 1
ATOM 4328 C C . VAL C 1 120 ? 35.888 42.267 18.168 1.00 17.48 120 VAL C C 1
ATOM 4329 O O . VAL C 1 120 ? 37.038 41.903 17.892 1.00 18.05 120 VAL C O 1
ATOM 4333 N N . SER C 1 121 ? 35.465 42.459 19.425 1.00 15.98 121 SER C N 1
ATOM 4334 C CA . SER C 1 121 ? 36.312 42.214 20.583 1.00 15.94 121 SER C CA 1
ATOM 4335 C C . SER C 1 121 ? 35.503 41.479 21.642 1.00 13.75 121 SER C C 1
ATOM 4336 O O . SER C 1 121 ? 34.333 41.800 21.864 1.00 16.24 121 SER C O 1
ATOM 4339 N N . ILE C 1 122 ? 36.127 40.499 22.294 1.00 13.53 122 ILE C N 1
ATOM 4340 C CA . ILE C 1 122 ? 35.497 39.730 23.364 1.00 14.22 122 ILE C CA 1
ATOM 4341 C C . ILE C 1 122 ? 36.270 39.930 24.662 1.00 12.59 122 ILE C C 1
ATOM 4342 O O . ILE C 1 122 ? 37.503 40.026 24.657 1.00 16.46 122 ILE C O 1
ATOM 4347 N N . PHE C 1 123 ? 35.545 39.964 25.784 1.00 13.43 123 PHE C N 1
ATOM 4348 C CA . PHE C 1 123 ? 36.149 40.220 27.082 1.00 13.78 123 PHE C CA 1
ATOM 4349 C C . PHE C 1 123 ? 35.680 39.204 28.116 1.00 14.60 123 PHE C C 1
ATOM 4350 O O . PHE C 1 123 ? 34.464 39.023 28.299 1.00 15.77 123 PHE C O 1
ATOM 4358 N N . PRO C 1 124 ? 36.598 38.565 28.838 1.00 15.95 124 PRO C N 1
ATOM 4359 C CA . PRO C 1 124 ? 36.207 37.674 29.940 1.00 15.87 124 PRO C CA 1
ATOM 4360 C C . PRO C 1 124 ? 35.653 38.468 31.111 1.00 15.90 124 PRO C C 1
ATOM 4361 O O . PRO C 1 124 ? 35.838 39.695 31.193 1.00 16.36 124 PRO C O 1
ATOM 4365 N N . PRO C 1 125 ? 34.980 37.804 32.053 1.00 14.60 125 PRO C N 1
ATOM 4366 C CA . PRO C 1 125 ? 34.591 38.477 33.296 1.00 16.38 125 PRO C CA 1
ATOM 4367 C C . PRO C 1 125 ? 35.816 38.997 34.028 1.00 18.58 125 PRO C C 1
ATOM 4368 O O . PRO C 1 125 ? 36.904 38.416 33.960 1.00 18.96 125 PRO C O 1
ATOM 4372 N N . SER C 1 126 ? 35.640 40.113 34.729 1.00 16.34 126 SER C N 1
ATOM 4373 C CA . SER C 1 126 ? 36.738 40.659 35.512 1.00 18.86 126 SER C CA 1
ATOM 4374 C C . SER C 1 126 ? 36.905 39.861 36.797 1.00 22.25 126 SER C C 1
ATOM 4375 O O . SER C 1 126 ? 35.956 39.261 37.308 1.00 18.15 126 SER C O 1
ATOM 4378 N N . SER C 1 127 ? 38.134 39.850 37.315 1.00 24.91 127 SER C N 1
ATOM 4379 C CA . SER C 1 127 ? 38.373 39.179 38.587 1.00 27.54 127 SER C CA 1
ATOM 4380 C C . SER C 1 127 ? 37.526 39.800 39.686 1.00 26.39 127 SER C C 1
ATOM 4381 O O . SER C 1 127 ? 37.006 39.091 40.558 1.00 24.65 127 SER C O 1
ATOM 4384 N N . GLU C 1 128 ? 37.336 41.121 39.635 1.00 21.22 128 GLU C N 1
ATOM 4385 C CA . GLU C 1 128 ? 36.501 41.776 40.635 1.00 23.43 128 GLU C CA 1
ATOM 4386 C C . GLU C 1 128 ? 35.069 41.253 40.594 1.00 19.70 128 GLU C C 1
ATOM 4387 O O . GLU C 1 128 ? 34.469 40.991 41.643 1.00 22.10 128 GLU C O 1
ATOM 4393 N N . GLN C 1 129 ? 34.502 41.085 39.395 1.00 17.63 129 GLN C N 1
ATOM 4394 C CA . GLN C 1 129 ? 33.143 40.561 39.313 1.00 18.11 129 GLN C CA 1
ATOM 4395 C C . GLN C 1 129 ? 33.076 39.109 39.776 1.00 21.18 129 GLN C C 1
ATOM 4396 O O . GLN C 1 129 ? 32.141 38.723 40.484 1.00 18.97 129 GLN C O 1
ATOM 4402 N N . LEU C 1 130 ? 34.057 38.293 39.384 1.00 20.09 130 LEU C N 1
ATOM 4403 C CA . LEU C 1 130 ? 34.087 36.896 39.817 1.00 22.34 130 LEU C CA 1
ATOM 4404 C C . LEU C 1 130 ? 34.192 36.783 41.333 1.00 25.72 130 LEU C C 1
ATOM 4405 O O . LEU C 1 130 ? 33.553 35.915 41.942 1.00 26.60 130 LEU C O 1
ATOM 4410 N N . THR C 1 131 ? 34.986 37.655 41.961 1.00 22.77 131 THR C N 1
ATOM 4411 C CA . THR C 1 131 ? 35.107 37.628 43.416 1.00 26.81 131 THR C CA 1
ATOM 4412 C C . THR C 1 131 ? 33.752 37.827 44.085 1.00 25.77 131 THR C C 1
ATOM 4413 O O . THR C 1 131 ? 33.467 37.217 45.123 1.00 32.06 131 THR C O 1
ATOM 4417 N N . SER C 1 132 ? 32.893 38.656 43.492 1.00 25.10 132 SER C N 1
ATOM 4418 C CA . SER C 1 132 ? 31.552 38.888 44.015 1.00 20.78 132 SER C CA 1
ATOM 4419 C C . SER C 1 132 ? 30.555 37.805 43.627 1.00 23.04 132 SER C C 1
ATOM 4420 O O . SER C 1 132 ? 29.389 37.896 44.024 1.00 24.93 132 SER C O 1
ATOM 4423 N N . GLY C 1 133 ? 30.958 36.808 42.838 1.00 21.97 133 GLY C N 1
ATOM 4424 C CA . GLY C 1 133 ? 30.090 35.696 42.505 1.00 27.09 133 GLY C CA 1
ATOM 4425 C C . GLY C 1 133 ? 29.365 35.781 41.179 1.00 25.75 133 GLY C C 1
ATOM 4426 O O . GLY C 1 133 ? 28.568 34.887 40.873 1.00 24.83 133 GLY C O 1
ATOM 4427 N N . GLY C 1 134 ? 29.603 36.820 40.378 1.00 22.24 134 GLY C N 1
ATOM 4428 C CA . GLY C 1 134 ? 28.975 36.957 39.084 1.00 22.65 134 GLY C CA 1
ATOM 4429 C C . GLY C 1 134 ? 29.977 36.768 37.953 1.00 15.85 134 GLY C C 1
ATOM 4430 O O . GLY C 1 134 ? 31.186 36.729 38.166 1.00 21.53 134 GLY C O 1
ATOM 4431 N N . ALA C 1 135 ? 29.445 36.649 36.734 1.00 19.06 135 ALA C N 1
ATOM 4432 C CA . ALA C 1 135 ? 30.299 36.488 35.552 1.00 19.41 135 ALA C CA 1
ATOM 4433 C C . ALA C 1 135 ? 29.570 36.972 34.303 1.00 22.77 135 ALA C C 1
ATOM 4434 O O . ALA C 1 135 ? 28.686 36.280 33.789 1.00 28.61 135 ALA C O 1
ATOM 4436 N N . SER C 1 136 ? 29.960 38.136 33.795 1.00 14.03 136 SER C N 1
ATOM 4437 C CA . SER C 1 136 ? 29.436 38.644 32.538 1.00 14.46 136 SER C CA 1
ATOM 4438 C C . SER C 1 136 ? 30.527 38.570 31.482 1.00 12.64 136 SER C C 1
ATOM 4439 O O . SER C 1 136 ? 31.694 38.878 31.754 1.00 15.12 136 SER C O 1
ATOM 4442 N N . VAL C 1 137 ? 30.145 38.138 30.287 1.00 12.20 137 VAL C N 1
ATOM 4443 C CA . VAL C 1 137 ? 31.034 38.093 29.132 1.00 11.70 137 VAL C CA 1
ATOM 4444 C C . VAL C 1 137 ? 30.526 39.105 28.112 1.00 13.83 137 VAL C C 1
ATOM 4445 O O . VAL C 1 137 ? 29.338 39.108 27.773 1.00 14.46 137 VAL C O 1
ATOM 4449 N N . VAL C 1 138 ? 31.412 39.977 27.632 1.00 15.01 138 VAL C N 1
ATOM 4450 C CA . VAL C 1 138 ? 31.004 41.095 26.789 1.00 12.50 138 VAL C CA 1
ATOM 4451 C C . VAL C 1 138 ? 31.666 40.978 25.424 1.00 12.78 138 VAL C C 1
ATOM 4452 O O . VAL C 1 138 ? 32.856 40.663 25.321 1.00 15.33 138 VAL C O 1
ATOM 4456 N N . CYS C 1 139 ? 30.888 41.240 24.380 1.00 13.38 139 CYS C N 1
ATOM 4457 C CA . CYS C 1 139 ? 31.386 41.316 23.018 1.00 15.24 139 CYS C CA 1
ATOM 4458 C C . CYS C 1 139 ? 30.982 42.654 22.413 1.00 12.08 139 CYS C C 1
ATOM 4459 O O . CYS C 1 139 ? 29.803 43.018 22.441 1.00 16.44 139 CYS C O 1
ATOM 4462 N N . PHE C 1 140 ? 31.956 43.373 21.849 1.00 12.52 140 PHE C N 1
ATOM 4463 C CA . PHE C 1 140 ? 31.704 44.610 21.116 1.00 14.08 140 PHE C CA 1
ATOM 4464 C C . PHE C 1 140 ? 31.813 44.322 19.624 1.00 16.99 140 PHE C C 1
ATOM 4465 O O . PHE C 1 140 ? 32.760 43.664 19.187 1.00 16.72 140 PHE C O 1
ATOM 4473 N N . LEU C 1 141 ? 30.851 44.817 18.857 1.00 14.96 141 LEU C N 1
ATOM 4474 C CA . LEU C 1 141 ? 30.873 44.768 17.395 1.00 15.35 141 LEU C CA 1
ATOM 4475 C C . LEU C 1 141 ? 30.841 46.230 16.973 1.00 13.69 141 LEU C C 1
ATOM 4476 O O . LEU C 1 141 ? 29.774 46.853 16.972 1.00 16.81 141 LEU C O 1
ATOM 4481 N N . ASN C 1 142 ? 32.003 46.788 16.635 1.00 14.38 142 ASN C N 1
ATOM 4482 C CA . ASN C 1 142 ? 32.161 48.238 16.542 1.00 13.84 142 ASN C CA 1
ATOM 4483 C C . ASN C 1 142 ? 32.351 48.718 15.108 1.00 18.26 142 ASN C C 1
ATOM 4484 O O . ASN C 1 142 ? 33.060 48.084 14.316 1.00 18.78 142 ASN C O 1
ATOM 4489 N N . ASN C 1 143 ? 31.702 49.845 14.794 1.00 18.04 143 ASN C N 1
ATOM 4490 C CA . ASN C 1 143 ? 31.931 50.634 13.577 1.00 18.63 143 ASN C CA 1
ATOM 4491 C C . ASN C 1 143 ? 31.609 49.850 12.302 1.00 21.36 143 ASN C C 1
ATOM 4492 O O . ASN C 1 143 ? 32.476 49.596 11.464 1.00 21.99 143 ASN C O 1
ATOM 4497 N N . PHE C 1 144 ? 30.334 49.492 12.159 1.00 19.10 144 PHE C N 1
ATOM 4498 C CA . PHE C 1 144 ? 29.863 48.731 11.005 1.00 20.41 144 PHE C CA 1
ATOM 4499 C C . PHE C 1 144 ? 28.687 49.439 10.336 1.00 20.66 144 PHE C C 1
ATOM 4500 O O . PHE C 1 144 ? 28.057 50.327 10.912 1.00 19.98 144 PHE C O 1
ATOM 4508 N N . TYR C 1 145 ? 28.404 49.048 9.083 1.00 23.29 145 TYR C N 1
ATOM 4509 C CA . TYR C 1 145 ? 27.221 49.531 8.373 1.00 19.45 145 TYR C CA 1
ATOM 4510 C C . TYR C 1 145 ? 26.863 48.485 7.331 1.00 18.14 145 TYR C C 1
ATOM 4511 O O . TYR C 1 145 ? 27.776 47.929 6.709 1.00 20.83 145 TYR C O 1
ATOM 4520 N N . PRO C 1 146 ? 25.568 48.191 7.106 1.00 20.37 146 PRO C N 1
ATOM 4521 C CA . PRO C 1 146 ? 24.390 48.782 7.752 1.00 22.27 146 PRO C CA 1
ATOM 4522 C C . PRO C 1 146 ? 24.110 48.234 9.149 1.00 15.98 146 PRO C C 1
ATOM 4523 O O . PRO C 1 146 ? 24.843 47.370 9.648 1.00 19.35 146 PRO C O 1
ATOM 4527 N N . LYS C 1 147 ? 23.020 48.730 9.741 1.00 22.10 147 LYS C N 1
ATOM 4528 C CA . LYS C 1 147 ? 22.721 48.472 11.145 1.00 23.54 147 LYS C CA 1
ATOM 4529 C C . LYS C 1 147 ? 22.408 47.006 11.412 1.00 25.75 147 LYS C C 1
ATOM 4530 O O . LYS C 1 147 ? 22.701 46.506 12.505 1.00 21.82 147 LYS C O 1
ATOM 4536 N N . ASP C 1 148 ? 21.811 46.306 10.445 1.00 23.06 148 ASP C N 1
ATOM 4537 C CA . ASP C 1 148 ? 21.426 44.919 10.659 1.00 28.44 148 ASP C CA 1
ATOM 4538 C C . ASP C 1 148 ? 22.660 44.050 10.855 1.00 21.33 148 ASP C C 1
ATOM 4539 O O . ASP C 1 148 ? 23.599 44.086 10.052 1.00 22.98 148 ASP C O 1
ATOM 4544 N N . ILE 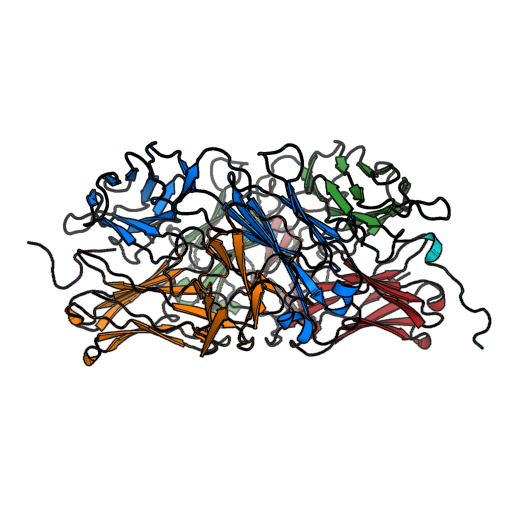C 1 149 ? 22.656 43.274 11.939 1.00 22.07 149 ILE C N 1
ATOM 4545 C CA . ILE C 1 149 ? 23.761 42.383 12.268 1.00 20.38 149 ILE C CA 1
ATOM 4546 C C . ILE C 1 149 ? 23.215 41.314 13.198 1.00 23.22 149 ILE C C 1
ATOM 4547 O O . ILE C 1 149 ? 22.217 41.526 13.892 1.00 23.31 149 ILE C O 1
ATOM 4552 N N A ASN C 1 150 ? 23.867 40.156 13.214 0.40 22.50 150 ASN C N 1
ATOM 4553 N N B ASN C 1 150 ? 23.874 40.156 13.204 0.60 22.46 150 ASN C N 1
ATOM 4554 C CA A ASN C 1 150 ? 23.462 39.059 14.077 0.40 26.09 150 ASN C CA 1
ATOM 4555 C CA B ASN C 1 150 ? 23.501 39.018 14.032 0.60 26.15 150 ASN C CA 1
ATOM 4556 C C A ASN C 1 150 ? 24.663 38.550 14.859 0.40 23.75 150 ASN C C 1
ATOM 4557 C C B ASN C 1 150 ? 24.696 38.597 14.875 0.60 23.75 150 ASN C C 1
ATOM 4558 O O A ASN C 1 150 ? 25.770 38.441 14.322 0.40 22.50 150 ASN C O 1
ATOM 4559 O O B ASN C 1 150 ? 25.835 38.586 14.394 0.60 22.15 150 ASN C O 1
ATOM 4568 N N . VAL C 1 151 ? 24.437 38.252 16.134 1.00 21.45 151 VAL C N 1
ATOM 4569 C CA . VAL C 1 151 ? 25.470 37.749 17.029 1.00 21.33 151 VAL C CA 1
ATOM 4570 C C . VAL C 1 151 ? 25.022 36.408 17.593 1.00 19.71 151 VAL C C 1
ATOM 4571 O O . VAL C 1 151 ? 23.858 36.240 17.976 1.00 24.95 151 VAL C O 1
ATOM 4575 N N . LYS C 1 152 ? 25.945 35.452 17.630 1.00 21.93 152 LYS C N 1
ATOM 4576 C CA . LYS C 1 152 ? 25.692 34.147 18.223 1.00 20.77 152 LYS C CA 1
ATOM 4577 C C . LYS C 1 152 ? 26.792 33.846 19.227 1.00 21.19 152 LYS C C 1
ATOM 4578 O O . LYS C 1 152 ? 27.977 34.007 18.922 1.00 23.77 152 LYS C O 1
ATOM 4584 N N . TRP C 1 153 ? 26.397 33.417 20.422 1.00 18.02 153 TRP C N 1
ATOM 4585 C CA . TRP C 1 153 ? 27.328 32.992 21.453 1.00 17.61 153 TRP C CA 1
ATOM 4586 C C . TRP C 1 153 ? 27.448 31.474 21.442 1.00 20.24 153 TRP C C 1
ATOM 4587 O O . TRP C 1 153 ? 26.478 30.759 21.180 1.00 23.96 153 TRP C O 1
ATOM 4598 N N . LYS C 1 154 ? 28.641 30.987 21.748 1.00 21.56 154 LYS C N 1
ATOM 4599 C CA . LYS C 1 154 ? 28.865 29.560 21.939 1.00 21.52 154 LYS C CA 1
ATOM 4600 C C . LYS C 1 154 ? 29.696 29.343 23.192 1.00 24.49 154 LYS C C 1
ATOM 4601 O O . LYS C 1 154 ? 30.629 30.101 23.472 1.00 20.41 154 LYS C O 1
ATOM 4607 N N . ILE C 1 155 ? 29.348 28.308 23.950 1.00 19.51 155 ILE C N 1
ATOM 4608 C CA . ILE C 1 155 ? 30.068 27.922 25.152 1.00 17.43 155 ILE C CA 1
ATOM 4609 C C . ILE C 1 155 ? 30.527 26.485 24.945 1.00 23.91 155 ILE C C 1
ATOM 4610 O O . ILE C 1 155 ? 29.697 25.591 24.744 1.00 23.40 155 ILE C O 1
ATOM 4615 N N . ASP C 1 156 ? 31.842 26.276 24.972 1.00 22.09 156 ASP C N 1
ATOM 4616 C CA . ASP C 1 156 ? 32.449 24.976 24.665 1.00 24.44 156 ASP C CA 1
ATOM 4617 C C . ASP C 1 156 ? 31.957 24.430 23.331 1.00 29.59 156 ASP C C 1
ATOM 4618 O O . ASP C 1 156 ? 31.699 23.233 23.177 1.00 27.13 156 ASP C O 1
ATOM 4623 N N . GLY C 1 157 ? 31.831 25.327 22.354 1.00 27.45 157 GLY C N 1
ATOM 4624 C CA . GLY C 1 157 ? 31.418 24.976 21.016 1.00 27.48 157 GLY C CA 1
ATOM 4625 C C . GLY C 1 157 ? 29.929 24.842 20.806 1.00 21.54 157 GLY C C 1
ATOM 4626 O O . GLY C 1 157 ? 29.498 24.718 19.654 1.00 27.30 157 GLY C O 1
ATOM 4627 N N A SER C 1 158 ? 29.126 24.866 21.866 0.41 25.88 158 SER C N 1
ATOM 4628 N N B SER C 1 158 ? 29.128 24.874 21.869 0.59 25.87 158 SER C N 1
ATOM 4629 C CA A SER C 1 158 ? 27.684 24.687 21.764 0.41 25.71 158 SER C CA 1
ATOM 4630 C CA B SER C 1 158 ? 27.684 24.697 21.784 0.59 25.68 158 SER C CA 1
ATOM 4631 C C A SER C 1 158 ? 26.972 26.027 21.890 0.41 29.82 158 SER C C 1
ATOM 4632 C C B SER C 1 158 ? 26.979 26.042 21.884 0.59 29.89 158 SER C C 1
ATOM 4633 O O A SER C 1 158 ? 27.342 26.862 22.722 0.41 25.01 158 SER C O 1
ATOM 4634 O O B SER C 1 158 ? 27.353 26.890 22.699 0.59 25.02 158 SER C O 1
ATOM 4639 N N . GLU C 1 159 ? 25.938 26.217 21.071 1.00 25.76 159 GLU C N 1
ATOM 4640 C CA . GLU C 1 159 ? 25.230 27.492 21.016 1.00 23.75 159 GLU C CA 1
ATOM 4641 C C . GLU C 1 159 ? 24.571 27.834 22.348 1.00 29.98 159 GLU C C 1
ATOM 4642 O O . GLU C 1 159 ? 23.909 26.995 22.965 1.00 28.74 159 GLU C O 1
ATOM 4648 N N . ARG C 1 160 ? 24.738 29.083 22.780 1.00 23.29 160 ARG C N 1
ATOM 4649 C CA . ARG C 1 160 ? 24.211 29.558 24.053 1.00 30.92 160 ARG C CA 1
ATOM 4650 C C . ARG C 1 160 ? 23.211 30.671 23.787 1.00 28.98 160 ARG C C 1
ATOM 4651 O O . ARG C 1 160 ? 23.565 31.711 23.220 1.00 25.79 160 ARG C O 1
ATOM 4659 N N . GLN C 1 161 ? 21.968 30.458 24.208 1.00 23.19 161 GLN C N 1
ATOM 4660 C CA . GLN C 1 161 ? 20.920 31.451 24.030 1.00 26.11 161 GLN C CA 1
ATOM 4661 C C . GLN C 1 161 ? 20.502 32.135 25.320 1.00 25.70 161 GLN C C 1
ATOM 4662 O O . GLN C 1 161 ? 20.167 33.323 25.286 1.00 26.26 161 GLN C O 1
ATOM 4668 N N . ASN C 1 162 ? 20.514 31.415 26.444 1.00 25.17 162 ASN C N 1
ATOM 4669 C CA . ASN C 1 162 ? 20.082 31.981 27.715 1.00 23.77 162 ASN C CA 1
ATOM 4670 C C . ASN C 1 162 ? 20.961 33.172 28.088 1.00 24.18 162 ASN C C 1
ATOM 4671 O O . ASN C 1 162 ? 22.190 33.106 27.986 1.00 25.01 162 ASN C O 1
ATOM 4676 N N . GLY C 1 163 ? 20.327 34.259 28.523 1.00 22.93 163 GLY C N 1
ATOM 4677 C CA . GLY C 1 163 ? 21.038 35.307 29.234 1.00 23.29 163 GLY C CA 1
ATOM 4678 C C . GLY C 1 163 ? 21.828 36.283 28.390 1.00 24.11 163 GLY C C 1
ATOM 4679 O O . GLY C 1 163 ? 22.824 36.834 28.872 1.00 18.99 163 GLY C O 1
ATOM 4680 N N . VAL C 1 164 ? 21.404 36.536 27.155 1.00 22.16 164 VAL C N 1
ATOM 4681 C CA . VAL C 1 164 ? 22.102 37.444 26.249 1.00 20.73 164 VAL C CA 1
ATOM 4682 C C . VAL C 1 164 ? 21.262 38.697 26.052 1.00 23.93 164 VAL C C 1
ATOM 4683 O O . VAL C 1 164 ? 20.067 38.612 25.746 1.00 19.08 164 VAL C O 1
ATOM 4687 N N . LEU C 1 165 ? 21.893 39.861 26.201 1.00 18.26 165 LEU C N 1
ATOM 4688 C CA . LEU C 1 165 ? 21.247 41.134 25.926 1.00 19.96 165 LEU C CA 1
ATOM 4689 C C . LEU C 1 165 ? 22.109 41.945 24.965 1.00 17.88 165 LEU C C 1
ATOM 4690 O O . LEU C 1 165 ? 23.333 42.009 25.114 1.00 18.49 165 LEU C O 1
ATOM 4695 N N . ASN C 1 166 ? 21.459 42.577 23.991 1.00 15.90 166 ASN C N 1
ATOM 4696 C CA . ASN C 1 166 ? 22.134 43.306 22.928 1.00 18.27 166 ASN C CA 1
ATOM 4697 C C . ASN C 1 166 ? 21.710 44.771 22.933 1.00 18.97 166 ASN C C 1
ATOM 4698 O O . ASN C 1 166 ? 20.565 45.100 23.258 1.00 20.25 166 ASN C O 1
ATOM 4703 N N . SER C 1 167 ? 22.639 45.657 22.557 1.00 13.82 167 SER C N 1
ATOM 4704 C CA . SER C 1 167 ? 22.339 47.084 22.497 1.00 12.58 167 SER C CA 1
ATOM 4705 C C . SER C 1 167 ? 23.110 47.753 21.365 1.00 15.89 167 SER C C 1
ATOM 4706 O O . SER C 1 167 ? 24.335 47.634 21.302 1.00 16.01 167 SER C O 1
ATOM 4709 N N . TRP C 1 168 ? 22.395 48.457 20.484 1.00 18.77 168 TRP C N 1
ATOM 4710 C CA . TRP C 1 168 ? 22.997 49.207 19.384 1.00 15.48 168 TRP C CA 1
ATOM 4711 C C . TRP C 1 168 ? 23.146 50.672 19.775 1.00 16.48 168 TRP C C 1
ATOM 4712 O O . TRP C 1 168 ? 22.247 51.252 20.391 1.00 18.66 168 TRP C O 1
ATOM 4723 N N . THR C 1 169 ? 24.264 51.277 19.376 1.00 16.71 169 THR C N 1
ATOM 4724 C CA . THR C 1 169 ? 24.389 52.723 19.466 1.00 13.80 169 THR C CA 1
ATOM 4725 C C . THR C 1 169 ? 23.536 53.392 18.394 1.00 17.63 169 THR C C 1
ATOM 4726 O O . THR C 1 169 ? 23.138 52.777 17.397 1.00 18.93 169 THR C O 1
ATOM 4730 N N . ASP C 1 170 ? 23.271 54.676 18.605 1.00 17.39 170 ASP C N 1
ATOM 4731 C CA . ASP C 1 170 ? 22.781 55.524 17.530 1.00 16.19 170 ASP C CA 1
ATOM 4732 C C . ASP C 1 170 ? 23.887 55.741 16.499 1.00 16.51 170 ASP C C 1
ATOM 4733 O O . ASP C 1 170 ? 25.081 55.625 16.791 1.00 19.76 170 ASP C O 1
ATOM 4738 N N . GLN C 1 171 ? 23.476 56.075 15.279 1.00 14.82 171 GLN C N 1
ATOM 4739 C CA . GLN C 1 171 ? 24.442 56.253 14.201 1.00 15.95 171 GLN C CA 1
ATOM 4740 C C . GLN C 1 171 ? 25.468 57.328 14.553 1.00 15.59 171 GLN C C 1
ATOM 4741 O O . GLN C 1 171 ? 25.140 58.357 15.148 1.00 17.89 171 GLN C O 1
ATOM 4747 N N . ASP C 1 172 ? 26.720 57.081 14.181 1.00 16.84 172 ASP C N 1
ATOM 4748 C CA . ASP C 1 172 ? 27.793 58.023 14.476 1.00 18.40 172 ASP C CA 1
ATOM 4749 C C . ASP C 1 172 ? 27.698 59.272 13.602 1.00 20.07 172 ASP C C 1
ATOM 4750 O O . ASP C 1 172 ? 27.508 59.193 12.385 1.00 19.45 172 ASP C O 1
ATOM 4755 N N . SER C 1 173 ? 27.873 60.439 14.232 1.00 19.89 173 SER C N 1
ATOM 4756 C CA . SER C 1 173 ? 27.715 61.702 13.519 1.00 21.34 173 SER C CA 1
ATOM 4757 C C . SER C 1 173 ? 28.864 61.999 12.560 1.00 18.71 173 SER C C 1
ATOM 4758 O O . SER C 1 173 ? 28.706 62.849 11.678 1.00 21.99 173 SER C O 1
ATOM 4761 N N . LYS C 1 174 ? 30.005 61.324 12.701 1.00 20.52 174 LYS C N 1
ATOM 4762 C CA . LYS C 1 174 ? 31.156 61.554 11.839 1.00 24.46 174 LYS C CA 1
ATOM 4763 C C . LYS C 1 174 ? 31.335 60.471 10.782 1.00 25.80 174 LYS C C 1
ATOM 4764 O O . LYS C 1 174 ? 31.430 60.786 9.591 1.00 26.61 174 LYS C O 1
ATOM 4770 N N . ASP C 1 175 ? 31.393 59.199 11.181 1.00 22.41 175 ASP C N 1
ATOM 4771 C CA . ASP C 1 175 ? 31.668 58.128 10.228 1.00 21.01 175 ASP C CA 1
ATOM 4772 C C . ASP C 1 175 ? 30.426 57.357 9.791 1.00 18.46 175 ASP C C 1
ATOM 4773 O O . ASP C 1 175 ? 30.543 56.420 8.994 1.00 22.71 175 ASP C O 1
ATOM 4778 N N . SER C 1 176 ? 29.252 57.720 10.302 1.00 18.90 176 SER C N 1
ATOM 4779 C CA . SER C 1 176 ? 27.968 57.159 9.884 1.00 17.54 176 SER C CA 1
ATOM 4780 C C . SER C 1 176 ? 27.851 55.659 10.152 1.00 19.64 176 SER C C 1
ATOM 4781 O O . SER C 1 176 ? 27.015 54.982 9.549 1.00 17.01 176 SER C O 1
ATOM 4784 N N . THR C 1 177 ? 28.650 55.108 11.061 1.00 17.02 177 THR C N 1
ATOM 4785 C CA . THR C 1 177 ? 28.541 53.691 11.379 1.00 16.26 177 THR C CA 1
ATOM 4786 C C . THR C 1 177 ? 27.661 53.479 12.604 1.00 18.66 177 THR C C 1
ATOM 4787 O O . THR C 1 177 ? 27.226 54.421 13.274 1.00 17.17 177 THR C O 1
ATOM 4791 N N . TYR C 1 178 ? 27.395 52.208 12.875 1.00 18.42 178 TYR C N 1
ATOM 4792 C CA . TYR C 1 178 ? 26.759 51.754 14.097 1.00 15.80 178 TYR C CA 1
ATOM 4793 C C . TYR C 1 178 ? 27.732 50.861 14.850 1.00 16.10 178 TYR C C 1
ATOM 4794 O O . TYR C 1 178 ? 28.688 50.325 14.284 1.00 16.09 178 TYR C O 1
ATOM 4803 N N . SER C 1 179 ? 27.483 50.710 16.148 1.00 15.22 179 SER C N 1
ATOM 4804 C CA . SER C 1 179 ? 28.148 49.689 16.939 1.00 14.29 179 SER C CA 1
ATOM 4805 C C . SER C 1 179 ? 27.094 48.987 17.780 1.00 13.55 179 SER C C 1
ATOM 4806 O O . SER C 1 179 ? 25.993 49.499 17.980 1.00 16.35 179 SER C O 1
ATOM 4809 N N A MET C 1 180 ? 27.431 47.791 18.259 0.59 15.17 180 MET C N 1
ATOM 4810 N N B MET C 1 180 ? 27.437 47.804 18.272 0.41 15.19 180 MET C N 1
ATOM 4811 C CA A MET C 1 180 ? 26.519 47.007 19.080 0.59 16.43 180 MET C CA 1
ATOM 4812 C CA B MET C 1 180 ? 26.513 47.079 19.124 0.41 16.43 180 MET C CA 1
ATOM 4813 C C A MET C 1 180 ? 27.314 46.262 20.139 0.59 15.62 180 MET C C 1
ATOM 4814 C C B MET C 1 180 ? 27.305 46.272 20.139 0.41 15.64 180 MET C C 1
ATOM 4815 O O A MET C 1 180 ? 28.428 45.803 19.879 0.59 16.84 180 MET C O 1
ATOM 4816 O O B MET C 1 180 ? 28.402 45.787 19.853 0.41 16.83 180 MET C O 1
ATOM 4825 N N . SER C 1 181 ? 26.744 46.154 21.335 1.00 13.96 181 SER C N 1
ATOM 4826 C CA . SER C 1 181 ? 27.300 45.321 22.389 1.00 14.52 181 SER C CA 1
ATOM 4827 C C . SER C 1 181 ? 26.388 44.123 22.591 1.00 14.93 181 SER C C 1
ATOM 4828 O O . SER C 1 181 ? 25.165 44.234 22.475 1.00 15.03 181 SER C O 1
ATOM 4831 N N . SER C 1 182 ? 26.990 42.981 22.889 1.00 14.08 182 SER C N 1
ATOM 4832 C CA . SER C 1 182 ? 26.256 41.783 23.258 1.00 12.42 182 SER C CA 1
ATOM 4833 C C . SER C 1 182 ? 26.860 41.277 24.557 1.00 14.44 182 SER C C 1
ATOM 4834 O O . SER C 1 182 ? 28.076 41.098 24.643 1.00 14.65 182 SER C O 1
ATOM 4837 N N . THR C 1 183 ? 26.024 41.072 25.576 1.00 14.57 183 THR C N 1
ATOM 4838 C CA . THR C 1 183 ? 26.509 40.713 26.900 1.00 14.84 183 THR C CA 1
ATOM 4839 C C . THR C 1 183 ? 25.833 39.430 27.349 1.00 16.17 183 THR C C 1
ATOM 4840 O O . THR C 1 183 ? 24.602 39.345 27.364 1.00 15.86 183 THR C O 1
ATOM 4844 N N . LEU C 1 184 ? 26.644 38.443 27.709 1.00 14.59 184 LEU C N 1
ATOM 4845 C CA . LEU C 1 184 ? 26.170 37.156 28.197 1.00 15.43 184 LEU C CA 1
ATOM 4846 C C . LEU C 1 184 ? 26.333 37.131 29.711 1.00 14.35 184 LEU C C 1
ATOM 4847 O O . LEU C 1 184 ? 27.455 37.212 30.218 1.00 17.12 184 LEU C O 1
ATOM 4852 N N . THR C 1 185 ? 25.220 37.004 30.437 1.00 16.04 185 THR C N 1
ATOM 4853 C CA . THR C 1 185 ? 25.244 37.011 31.895 1.00 19.01 185 THR C CA 1
ATOM 4854 C C . THR C 1 185 ? 25.175 35.585 32.429 1.00 21.30 185 THR C C 1
ATOM 4855 O O . THR C 1 185 ? 24.258 34.832 32.079 1.00 26.68 185 THR C O 1
ATOM 4859 N N . LEU C 1 186 ? 26.142 35.227 33.275 1.00 21.74 186 LEU C N 1
ATOM 4860 C CA . LEU C 1 186 ? 26.211 33.927 33.930 1.00 25.54 186 LEU C CA 1
ATOM 4861 C C . LEU C 1 186 ? 26.534 34.131 35.403 1.00 21.32 186 LEU C C 1
ATOM 4862 O O . LEU C 1 186 ? 27.057 35.171 35.806 1.00 29.60 186 LEU C O 1
ATOM 4867 N N . THR C 1 187 ? 26.227 33.122 36.215 1.00 29.41 187 THR C N 1
ATOM 4868 C CA . THR C 1 187 ? 26.804 33.094 37.549 1.00 27.26 187 THR C CA 1
ATOM 4869 C C . THR C 1 187 ? 28.230 32.564 37.462 1.00 20.96 187 THR C C 1
ATOM 4870 O O . THR C 1 187 ? 28.620 31.937 36.471 1.00 33.56 187 THR C O 1
ATOM 4874 N N . LYS C 1 188 ? 29.020 32.839 38.505 1.00 25.88 188 LYS C N 1
ATOM 4875 C CA . LYS C 1 188 ? 30.395 32.347 38.537 1.00 27.09 188 LYS C CA 1
ATOM 4876 C C . LYS C 1 188 ? 30.436 30.829 38.433 1.00 30.89 188 LYS C C 1
ATOM 4877 O O . LYS C 1 188 ? 31.155 30.275 37.594 1.00 25.99 188 LYS C O 1
ATOM 4883 N N . ASP C 1 189 ? 29.669 30.141 39.285 1.00 30.44 189 ASP C N 1
ATOM 4884 C CA . ASP C 1 189 ? 29.668 28.680 39.267 1.00 33.36 189 ASP C CA 1
ATOM 4885 C C . ASP C 1 189 ? 29.337 28.138 37.880 1.00 30.61 189 ASP C C 1
ATOM 4886 O O . ASP C 1 189 ? 29.907 27.129 37.448 1.00 32.27 189 ASP C O 1
ATOM 4891 N N . GLU C 1 190 ? 28.441 28.807 37.152 1.00 30.27 190 GLU C N 1
ATOM 4892 C CA . GLU C 1 190 ? 28.150 28.391 35.784 1.00 25.54 190 GLU C CA 1
ATOM 4893 C C . GLU C 1 190 ? 29.338 28.653 34.862 1.00 29.78 190 GLU C C 1
ATOM 4894 O O . GLU C 1 190 ? 29.725 27.785 34.072 1.00 30.34 190 GLU C O 1
ATOM 4900 N N . TYR C 1 191 ? 29.930 29.848 34.957 1.00 24.41 191 TYR C N 1
ATOM 4901 C CA . TYR C 1 191 ? 31.083 30.195 34.127 1.00 22.32 191 TYR C CA 1
ATOM 4902 C C . TYR C 1 191 ? 32.237 29.219 34.342 1.00 23.21 191 TYR C C 1
ATOM 4903 O O . TYR C 1 191 ? 32.938 28.854 33.389 1.00 23.58 191 TYR C O 1
ATOM 4912 N N . GLU C 1 192 ? 32.435 28.769 35.583 1.00 22.02 192 GLU C N 1
ATOM 4913 C CA . GLU C 1 192 ? 33.540 27.881 35.925 1.00 23.09 192 GLU C CA 1
ATOM 4914 C C . GLU C 1 192 ? 33.311 26.439 35.485 1.00 26.90 192 GLU C C 1
ATOM 4915 O O . GLU C 1 192 ? 34.253 25.641 35.527 1.00 28.19 192 GLU C O 1
ATOM 4921 N N . ARG C 1 193 ? 32.098 26.093 35.058 1.00 22.01 193 ARG C N 1
ATOM 4922 C CA . ARG C 1 193 ? 31.794 24.766 34.540 1.00 27.76 193 ARG C CA 1
ATOM 4923 C C . ARG C 1 193 ? 32.202 24.575 33.083 1.00 35.57 193 ARG C C 1
ATOM 4924 O O . ARG C 1 193 ? 32.106 23.451 32.577 1.00 28.42 193 ARG C O 1
ATOM 4932 N N . HIS C 1 194 ? 32.646 25.629 32.397 1.00 19.71 194 HIS C N 1
ATOM 4933 C CA . HIS C 1 194 ? 32.931 25.574 30.969 1.00 21.14 194 HIS C CA 1
ATOM 4934 C C . HIS C 1 194 ? 34.208 26.357 30.695 1.00 21.76 194 HIS C C 1
ATOM 4935 O O . HIS C 1 194 ? 34.690 27.105 31.551 1.00 24.92 194 HIS C O 1
ATOM 4942 N N . ASN C 1 195 ? 34.767 26.184 29.492 1.00 20.59 195 ASN C N 1
ATOM 4943 C CA . ASN C 1 195 ? 36.083 26.758 29.214 1.00 18.16 195 ASN C CA 1
ATOM 4944 C C . ASN C 1 195 ? 36.116 27.737 28.052 1.00 20.29 195 ASN C C 1
ATOM 4945 O O . ASN C 1 195 ? 36.646 28.846 28.203 1.00 22.35 195 ASN C O 1
ATOM 4950 N N A SER C 1 196 ? 35.583 27.373 26.891 0.65 18.44 196 SER C N 1
ATOM 4951 N N B SER C 1 196 ? 35.596 27.352 26.894 0.35 18.51 196 SER C N 1
ATOM 4952 C CA A SER C 1 196 ? 35.742 28.174 25.681 0.65 19.97 196 SER C CA 1
ATOM 4953 C CA B SER C 1 196 ? 35.706 28.161 25.690 0.35 20.00 196 SER C CA 1
ATOM 4954 C C A SER C 1 196 ? 34.486 29.001 25.424 0.65 21.21 196 SER C C 1
ATOM 4955 C C B SER C 1 196 ? 34.457 29.017 25.533 0.35 21.14 196 SER C C 1
ATOM 4956 O O A SER C 1 196 ? 33.388 28.452 25.291 0.65 21.77 196 SER C O 1
ATOM 4957 O O B SER C 1 196 ? 33.334 28.507 25.591 0.35 20.77 196 SER C O 1
ATOM 4962 N N . TYR C 1 197 ? 34.657 30.318 25.340 1.00 18.71 197 TYR C N 1
ATOM 4963 C CA . TYR C 1 197 ? 33.563 31.259 25.148 1.00 18.61 197 TYR C CA 1
ATOM 4964 C C . TYR C 1 197 ? 33.781 31.994 23.840 1.00 15.17 197 TYR C C 1
ATOM 4965 O O . TYR C 1 197 ? 34.864 32.534 23.607 1.00 17.93 197 TYR C O 1
ATOM 4974 N N . THR C 1 198 ? 32.762 32.013 22.995 1.00 16.76 198 THR C N 1
ATOM 4975 C CA . THR C 1 198 ? 32.903 32.486 21.627 1.00 16.08 198 THR C CA 1
ATOM 4976 C C . THR C 1 198 ? 31.772 33.430 21.264 1.00 17.29 198 THR C C 1
ATOM 4977 O O . THR C 1 198 ? 30.598 33.143 21.525 1.00 17.12 198 THR C O 1
ATOM 4981 N N . CYS C 1 199 ? 32.138 34.541 20.636 1.00 16.38 199 CYS C N 1
ATOM 4982 C CA . CYS C 1 199 ? 31.210 35.496 20.062 1.00 13.62 199 CYS C CA 1
ATOM 4983 C C . CYS C 1 199 ? 31.377 35.445 18.547 1.00 17.55 199 CYS C C 1
ATOM 4984 O O . CYS C 1 199 ? 32.495 35.602 18.044 1.00 20.80 199 CYS C O 1
ATOM 4987 N N . GLU C 1 200 ? 30.278 35.230 17.824 1.00 17.21 200 GLU C N 1
ATOM 4988 C CA . GLU C 1 200 ? 30.301 35.122 16.366 1.00 24.66 200 GLU C CA 1
ATOM 4989 C C . GLU C 1 200 ? 29.397 36.185 15.761 1.00 20.32 200 GLU C C 1
ATOM 4990 O O . GLU C 1 200 ? 28.193 36.213 16.043 1.00 22.00 200 GLU C O 1
ATOM 4996 N N . ALA C 1 201 ? 29.966 37.029 14.900 1.00 19.85 201 ALA C N 1
ATOM 4997 C CA . ALA C 1 201 ? 29.256 38.144 14.285 1.00 20.39 201 ALA C CA 1
ATOM 4998 C C . ALA C 1 201 ? 29.026 37.845 12.808 1.00 25.46 201 ALA C C 1
ATOM 4999 O O . ALA C 1 201 ? 29.987 37.644 12.059 1.00 23.17 201 ALA C O 1
ATOM 5001 N N . THR C 1 202 ? 27.764 37.849 12.390 1.00 25.35 202 THR C N 1
ATOM 5002 C CA . THR C 1 202 ? 27.394 37.669 10.990 1.00 23.55 202 THR C CA 1
ATOM 5003 C C . THR C 1 202 ? 26.812 38.974 10.454 1.00 23.68 202 THR C C 1
ATOM 5004 O O . THR C 1 202 ? 25.840 39.504 11.008 1.00 23.63 202 THR C O 1
ATOM 5008 N N . HIS C 1 203 ? 27.410 39.484 9.378 1.00 21.17 203 HIS C N 1
ATOM 5009 C CA . HIS C 1 203 ? 27.062 40.773 8.807 1.00 26.12 203 HIS C CA 1
ATOM 5010 C C . HIS C 1 203 ? 27.108 40.638 7.293 1.00 30.04 203 HIS C C 1
ATOM 5011 O O . HIS C 1 203 ? 27.868 39.827 6.758 1.00 28.74 203 HIS C O 1
ATOM 5018 N N . LYS C 1 204 ? 26.300 41.449 6.605 1.00 30.00 204 LYS C N 1
ATOM 5019 C CA . LYS C 1 204 ? 26.169 41.323 5.156 1.00 35.89 204 LYS C CA 1
ATOM 5020 C C . LYS C 1 204 ? 27.482 41.534 4.414 1.00 33.83 204 LYS C C 1
ATOM 5021 O O . LYS C 1 204 ? 27.542 41.265 3.209 1.00 34.24 204 LYS C O 1
ATOM 5027 N N . THR C 1 205 ? 28.531 41.991 5.097 1.00 31.32 205 THR C N 1
ATOM 5028 C CA . THR C 1 205 ? 29.817 42.229 4.461 1.00 27.09 205 THR C CA 1
ATOM 5029 C C . THR C 1 205 ? 30.599 40.954 4.172 1.00 36.72 205 THR C C 1
ATOM 5030 O O . THR C 1 205 ? 31.606 41.023 3.460 1.00 34.54 205 THR C O 1
ATOM 5034 N N . SER C 1 206 ? 30.176 39.804 4.695 1.00 34.62 206 SER C N 1
ATOM 5035 C CA . SER C 1 206 ? 30.905 38.571 4.428 1.00 36.49 206 SER C CA 1
ATOM 5036 C C . SER C 1 206 ? 29.996 37.369 4.629 1.00 39.31 206 SER C C 1
ATOM 5037 O O . SER C 1 206 ? 29.051 37.407 5.421 1.00 35.06 206 SER C O 1
ATOM 5040 N N . THR C 1 207 ? 30.308 36.293 3.901 1.00 38.99 207 THR C N 1
ATOM 5041 C CA . THR C 1 207 ? 29.567 35.048 4.065 1.00 42.32 207 THR C CA 1
ATOM 5042 C C . THR C 1 207 ? 29.948 34.350 5.363 1.00 37.74 207 THR C C 1
ATOM 5043 O O . THR C 1 207 ? 29.093 33.752 6.027 1.00 43.36 207 THR C O 1
ATOM 5047 N N . SER C 1 208 ? 31.219 34.419 5.744 1.00 33.46 208 SER C N 1
ATOM 5048 C CA . SER C 1 208 ? 31.686 33.762 6.956 1.00 36.32 208 SER C CA 1
ATOM 5049 C C . SER C 1 208 ? 31.598 34.721 8.140 1.00 32.81 208 SER C C 1
ATOM 5050 O O . SER C 1 208 ? 31.901 35.910 7.999 1.00 27.45 208 SER C O 1
ATOM 5053 N N . PRO C 1 209 ? 31.188 34.237 9.310 1.00 33.57 209 PRO C N 1
ATOM 5054 C CA . PRO C 1 209 ? 31.107 35.119 10.477 1.00 28.26 209 PRO C CA 1
ATOM 5055 C C . PRO C 1 209 ? 32.494 35.471 10.995 1.00 30.16 209 PRO C C 1
ATOM 5056 O O . PRO C 1 209 ? 33.483 34.778 10.743 1.00 29.62 209 PRO C O 1
ATOM 5060 N N . ILE C 1 210 ? 32.560 36.586 11.717 1.00 26.66 210 ILE C N 1
ATOM 5061 C CA . ILE C 1 210 ? 33.768 36.972 12.435 1.00 22.87 210 ILE C CA 1
ATOM 5062 C C . ILE C 1 210 ? 33.701 36.329 13.809 1.00 23.87 210 ILE C C 1
ATOM 5063 O O . ILE C 1 210 ? 32.714 36.506 14.530 1.00 22.89 210 ILE C O 1
ATOM 5068 N N . VAL C 1 211 ? 34.745 35.591 14.174 1.00 23.12 211 VAL C N 1
ATOM 5069 C CA . VAL C 1 211 ? 34.749 34.752 15.368 1.00 20.17 211 VAL C CA 1
ATOM 5070 C C . VAL C 1 211 ? 35.838 35.239 16.312 1.00 25.24 211 VAL C C 1
ATOM 5071 O O . VAL C 1 211 ? 37.019 35.263 15.945 1.00 24.89 211 VAL C O 1
ATOM 5075 N N . LYS C 1 212 ? 35.446 35.609 17.532 1.00 22.29 212 LYS C N 1
ATOM 5076 C CA . LYS C 1 212 ? 36.380 35.931 18.601 1.00 20.19 212 LYS C CA 1
ATOM 5077 C C . LYS C 1 212 ? 36.073 35.048 19.802 1.00 17.88 212 LYS C C 1
ATOM 5078 O O . LYS C 1 212 ? 34.904 34.841 20.143 1.00 19.17 212 LYS C O 1
ATOM 5084 N N A SER C 1 213 ? 37.118 34.545 20.453 0.44 19.30 213 SER C N 1
ATOM 5085 N N B SER C 1 213 ? 37.122 34.522 20.435 0.56 19.31 213 SER C N 1
ATOM 5086 C CA A SER C 1 213 ? 36.921 33.609 21.547 0.44 17.76 213 SER C CA 1
ATOM 5087 C CA B SER C 1 213 ? 36.958 33.563 21.519 0.56 17.77 213 SER C CA 1
ATOM 5088 C C A SER C 1 213 ? 38.050 33.739 22.557 0.44 16.90 213 SER C C 1
ATOM 5089 C C B SER C 1 213 ? 38.044 33.763 22.565 0.56 16.88 213 SER C C 1
ATOM 5090 O O A SER C 1 213 ? 39.104 34.316 22.275 0.44 19.26 213 SER C O 1
ATOM 5091 O O B SER C 1 213 ? 39.069 34.404 22.313 0.56 19.25 213 SER C O 1
ATOM 5096 N N . PHE C 1 214 ? 37.807 33.190 23.745 1.00 13.84 214 PHE C N 1
ATOM 5097 C CA . PHE C 1 214 ? 38.827 33.060 24.774 1.00 13.54 214 PHE C CA 1
ATOM 5098 C C . PHE C 1 214 ? 38.558 31.786 25.564 1.00 19.51 214 PHE C C 1
ATOM 5099 O O . PHE C 1 214 ? 37.449 31.241 25.547 1.00 19.84 214 PHE C O 1
ATOM 5107 N N . ASN C 1 215 ? 39.588 31.326 26.264 1.00 20.23 215 ASN C N 1
ATOM 5108 C CA . ASN C 1 215 ? 39.496 30.173 27.150 1.00 21.31 215 ASN C CA 1
ATOM 5109 C C . ASN C 1 215 ? 39.636 30.635 28.591 1.00 21.59 215 ASN C C 1
ATOM 5110 O O . ASN C 1 215 ? 40.596 31.338 28.934 1.00 25.68 215 ASN C O 1
ATOM 5115 N N . ARG C 1 216 ? 38.673 30.240 29.433 1.00 21.53 216 ARG C N 1
ATOM 5116 C CA . ARG C 1 216 ? 38.718 30.618 30.842 1.00 19.97 216 ARG C CA 1
ATOM 5117 C C . ARG C 1 216 ? 40.026 30.187 31.494 1.00 27.14 216 ARG C C 1
ATOM 5118 O O . ARG C 1 216 ? 40.614 30.938 32.281 1.00 25.69 216 ARG C O 1
ATOM 5126 N N . ASN C 1 217 ? 40.517 28.990 31.163 1.00 22.41 217 ASN C N 1
ATOM 5127 C CA . ASN C 1 217 ? 41.689 28.445 31.834 1.00 22.19 217 ASN C CA 1
ATOM 5128 C C . ASN C 1 217 ? 43.011 28.878 31.201 1.00 26.74 217 ASN C C 1
ATOM 5129 O O . ASN C 1 217 ? 44.037 28.231 31.433 1.00 28.37 217 ASN C O 1
ATOM 5134 N N . GLU C 1 218 ? 43.011 29.949 30.413 1.00 30.60 218 GLU C N 1
ATOM 5135 C CA . GLU C 1 218 ? 44.254 30.460 29.843 1.00 33.12 218 GLU C CA 1
ATOM 5136 C C . GLU C 1 218 ? 44.096 31.908 29.398 1.00 40.11 218 GLU C C 1
ATOM 5137 O O . GLU C 1 218 ? 44.603 32.822 30.049 1.00 44.77 218 GLU C O 1
ATOM 5151 N N . VAL D 2 2 ? 24.436 83.046 26.219 1.00 16.23 2 VAL D N 1
ATOM 5152 C CA . VAL D 2 2 ? 23.101 82.690 26.707 1.00 12.67 2 VAL D CA 1
ATOM 5153 C C . VAL D 2 2 ? 23.111 81.225 27.090 1.00 17.12 2 VAL D C 1
ATOM 5154 O O . VAL D 2 2 ? 23.455 80.372 26.278 1.00 16.05 2 VAL D O 1
ATOM 5158 N N . GLN D 2 3 ? 22.749 80.937 28.338 1.00 15.92 3 GLN D N 1
ATOM 5159 C CA . GLN D 2 3 ? 22.789 79.577 28.850 1.00 15.23 3 GLN D CA 1
ATOM 5160 C C . GLN D 2 3 ? 21.562 79.326 29.706 1.00 13.33 3 GLN D C 1
ATOM 5161 O O . GLN D 2 3 ? 21.108 80.218 30.432 1.00 15.18 3 GLN D O 1
ATOM 5167 N N . LEU D 2 4 ? 21.026 78.107 29.599 1.00 14.59 4 LEU D N 1
ATOM 5168 C CA . LEU D 2 4 ? 19.920 77.633 30.428 1.00 12.87 4 LEU D CA 1
ATOM 5169 C C . LEU D 2 4 ? 20.392 76.350 31.096 1.00 10.64 4 LEU D C 1
ATOM 5170 O O . LEU D 2 4 ? 20.591 75.331 30.428 1.00 14.74 4 LEU D O 1
ATOM 5175 N N . GLN D 2 5 ? 20.618 76.408 32.402 1.00 13.27 5 GLN D N 1
ATOM 5176 C CA . GLN D 2 5 ? 21.176 75.291 33.151 1.00 13.44 5 GLN D CA 1
ATOM 5177 C C . GLN D 2 5 ? 20.036 74.632 33.920 1.00 12.69 5 GLN D C 1
ATOM 5178 O O . GLN D 2 5 ? 19.434 75.249 34.808 1.00 14.68 5 GLN D O 1
ATOM 5184 N N . GLN D 2 6 ? 19.726 73.390 33.566 1.00 12.54 6 GLN D N 1
ATOM 5185 C CA . GLN D 2 6 ? 18.635 72.680 34.217 1.00 13.06 6 GLN D CA 1
ATOM 5186 C C . GLN D 2 6 ? 19.145 71.822 35.364 1.00 12.22 6 GLN D C 1
ATOM 5187 O O . GLN D 2 6 ? 20.319 71.446 35.426 1.00 14.66 6 GLN D O 1
ATOM 5193 N N . SER D 2 7 ? 18.236 71.520 36.290 1.00 11.86 7 SER D N 1
ATOM 5194 C CA . SER D 2 7 ? 18.577 70.664 37.412 1.00 10.73 7 SER D CA 1
ATOM 5195 C C . SER D 2 7 ? 18.768 69.209 36.963 1.00 11.91 7 SER D C 1
ATOM 5196 O O . SER D 2 7 ? 18.455 68.826 35.830 1.00 11.68 7 SER D O 1
ATOM 5199 N N . GLY D 2 8 ? 19.306 68.392 37.875 1.00 11.96 8 GLY D N 1
ATOM 5200 C CA . GLY D 2 8 ? 19.708 67.043 37.539 1.00 12.77 8 GLY D CA 1
ATOM 5201 C C . GLY D 2 8 ? 18.550 66.049 37.534 1.00 11.37 8 GLY D C 1
ATOM 5202 O O . GLY D 2 8 ? 17.417 66.361 37.909 1.00 14.42 8 GLY D O 1
ATOM 5203 N N . ALA D 2 9 ? 18.881 64.828 37.119 1.00 12.41 9 ALA D N 1
ATOM 5204 C CA . ALA D 2 9 ? 17.889 63.770 36.976 1.00 11.31 9 ALA D CA 1
ATOM 5205 C C . ALA D 2 9 ? 17.210 63.474 38.307 1.00 14.30 9 ALA D C 1
ATOM 5206 O O . ALA D 2 9 ? 17.822 63.561 39.376 1.00 14.93 9 ALA D O 1
ATOM 5208 N N . GLU D 2 10 ? 15.929 63.103 38.230 1.00 12.58 10 GLU D N 1
ATOM 5209 C CA . GLU D 2 10 ? 15.091 62.884 39.402 1.00 13.37 10 GLU D CA 1
ATOM 5210 C C . GLU D 2 10 ? 14.459 61.503 39.353 1.00 15.31 10 GLU D C 1
ATOM 5211 O O . GLU D 2 10 ? 14.092 61.010 38.283 1.00 13.23 10 GLU D O 1
ATOM 5217 N N . LEU D 2 11 ? 14.346 60.887 40.525 1.00 14.23 11 LEU D N 1
ATOM 5218 C CA . LEU D 2 11 ? 13.519 59.711 40.744 1.00 12.04 11 LEU D CA 1
ATOM 5219 C C . LEU D 2 11 ? 12.389 60.129 41.672 1.00 12.89 11 LEU D C 1
ATOM 5220 O O . LEU D 2 11 ? 12.640 60.667 42.758 1.00 15.88 11 LEU D O 1
ATOM 5225 N N . VAL D 2 12 ? 11.148 59.905 41.240 1.00 13.62 12 VAL D N 1
ATOM 5226 C CA . VAL D 2 12 ? 9.962 60.388 41.940 1.00 15.04 12 VAL D CA 1
ATOM 5227 C C . VAL D 2 12 ? 9.013 59.216 42.137 1.00 13.37 12 VAL D C 1
ATOM 5228 O O . VAL D 2 12 ? 8.790 58.434 41.208 1.00 12.52 12 VAL D O 1
ATOM 5232 N N . ARG D 2 13 ? 8.416 59.114 43.346 1.00 13.89 13 ARG D N 1
ATOM 5233 C CA . ARG D 2 13 ? 7.425 58.058 43.572 1.00 14.06 13 ARG D CA 1
ATOM 5234 C C . ARG D 2 13 ? 6.095 58.418 42.905 1.00 16.08 13 ARG D C 1
ATOM 5235 O O . ARG D 2 13 ? 5.710 59.596 42.865 1.00 16.38 13 ARG D O 1
ATOM 5243 N N . PRO D 2 14 ? 5.377 57.429 42.377 1.00 14.47 14 PRO D N 1
ATOM 5244 C CA . PRO D 2 14 ? 4.031 57.693 41.858 1.00 13.94 14 PRO D CA 1
ATOM 5245 C C . PRO D 2 14 ? 3.179 58.390 42.908 1.00 15.75 14 PRO D C 1
ATOM 5246 O O . PRO D 2 14 ? 3.183 58.020 44.086 1.00 15.84 14 PRO D O 1
ATOM 5250 N N . GLY D 2 15 ? 2.472 59.437 42.477 1.00 14.67 15 GLY D N 1
ATOM 5251 C CA . GLY D 2 15 ? 1.615 60.210 43.347 1.00 16.95 15 GLY D CA 1
ATOM 5252 C C . GLY D 2 15 ? 2.282 61.403 43.994 1.00 19.89 15 GLY D C 1
ATOM 5253 O O . GLY D 2 15 ? 1.582 62.308 44.469 1.00 18.60 15 GLY D O 1
ATOM 5254 N N A SER D 2 16 ? 3.615 61.441 44.010 0.93 16.32 16 SER D N 1
ATOM 5255 N N B SER D 2 16 ? 3.609 61.432 44.044 0.07 16.40 16 SER D N 1
ATOM 5256 C CA A SER D 2 16 ? 4.339 62.564 44.578 0.93 16.19 16 SER D CA 1
ATOM 5257 C CA B SER D 2 16 ? 4.307 62.577 44.603 0.07 16.30 16 SER D CA 1
ATOM 5258 C C A SER D 2 16 ? 4.513 63.650 43.521 0.93 17.51 16 SER D C 1
ATOM 5259 C C B SER D 2 16 ? 4.475 63.664 43.542 0.07 17.47 16 SER D C 1
ATOM 5260 O O A SER D 2 16 ? 4.036 63.542 42.388 0.93 15.12 16 SER D O 1
ATOM 5261 O O B SER D 2 16 ? 3.968 63.565 42.421 0.07 15.37 16 SER D O 1
ATOM 5266 N N . SER D 2 17 ? 5.191 64.722 43.905 1.00 17.35 17 SER D N 1
ATOM 5267 C CA . SER D 2 17 ? 5.446 65.842 43.019 1.00 14.27 17 SER D CA 1
ATOM 5268 C C . SER D 2 17 ? 6.946 66.050 42.903 1.00 13.86 17 SER D C 1
ATOM 5269 O O . SER D 2 17 ? 7.735 65.504 43.674 1.00 18.85 17 SER D O 1
ATOM 5272 N N . VAL D 2 18 ? 7.335 66.843 41.908 1.00 17.60 18 VAL D N 1
ATOM 5273 C CA . VAL D 2 18 ? 8.731 67.211 41.736 1.00 17.99 18 VAL D CA 1
ATOM 5274 C C . VAL D 2 18 ? 8.777 68.597 41.118 1.00 16.07 18 VAL D C 1
ATOM 5275 O O . VAL D 2 18 ? 7.898 68.986 40.343 1.00 15.25 18 VAL D O 1
ATOM 5279 N N . LYS D 2 19 ? 9.808 69.353 41.476 1.00 18.36 19 LYS D N 1
ATOM 5280 C CA . LYS D 2 19 ? 9.995 70.696 40.949 1.00 16.67 19 LYS D CA 1
ATOM 5281 C C . LYS D 2 19 ? 11.376 70.749 40.325 1.00 13.46 19 LYS D C 1
ATOM 5282 O O . LYS D 2 19 ? 12.375 70.509 41.011 1.00 20.44 19 LYS D O 1
ATOM 5288 N N . ILE D 2 20 ? 11.430 71.042 39.037 1.00 12.70 20 ILE D N 1
ATOM 5289 C CA . ILE D 2 20 ? 12.694 71.103 38.312 1.00 15.22 20 ILE D CA 1
ATOM 5290 C C . ILE D 2 20 ? 12.960 72.545 37.898 1.00 15.29 20 ILE D C 1
ATOM 5291 O O . ILE D 2 20 ? 12.034 73.353 37.758 1.00 15.69 20 ILE D O 1
ATOM 5296 N N . SER D 2 21 ? 14.241 72.875 37.720 1.00 13.42 21 SER D N 1
ATOM 5297 C CA . SER D 2 21 ? 14.652 74.264 37.549 1.00 12.87 21 SER D CA 1
ATOM 5298 C C . SER D 2 21 ? 15.444 74.488 36.266 1.00 11.76 21 SER D C 1
ATOM 5299 O O . SER D 2 21 ? 16.042 73.567 35.694 1.00 13.86 21 SER D O 1
ATOM 5302 N N . CYS D 2 22 ? 15.457 75.758 35.845 1.00 11.92 22 CYS D N 1
ATOM 5303 C CA . CYS D 2 22 ? 16.103 76.193 34.605 1.00 12.51 22 CYS D CA 1
ATOM 5304 C C . CYS D 2 22 ? 16.693 77.575 34.880 1.00 13.35 22 CYS D C 1
ATOM 5305 O O . CYS D 2 22 ? 15.971 78.577 34.872 1.00 15.51 22 CYS D O 1
ATOM 5308 N N . LYS D 2 23 ? 18.001 77.620 35.119 1.00 14.08 23 LYS D N 1
ATOM 5309 C CA . LYS D 2 23 ? 18.686 78.847 35.521 1.00 12.94 23 LYS D CA 1
ATOM 5310 C C . LYS D 2 23 ? 19.277 79.529 34.289 1.00 12.70 23 LYS D C 1
ATOM 5311 O O . LYS D 2 23 ? 20.105 78.940 33.578 1.00 13.92 23 LYS D O 1
ATOM 5317 N N . ALA D 2 24 ? 18.847 80.761 34.046 1.00 15.04 24 ALA D N 1
ATOM 5318 C CA . ALA D 2 24 ? 19.200 81.507 32.848 1.00 13.96 24 ALA D CA 1
ATOM 5319 C C . ALA D 2 24 ? 20.321 82.500 33.128 1.00 18.16 24 ALA D C 1
ATOM 5320 O O . ALA D 2 24 ? 20.443 83.045 34.232 1.00 18.02 24 ALA D O 1
ATOM 5322 N N . SER D 2 25 ? 21.142 82.725 32.103 1.00 14.31 25 SER D N 1
ATOM 5323 C CA . SER D 2 25 ? 22.207 83.716 32.166 1.00 18.49 25 SER D CA 1
ATOM 5324 C C . SER D 2 25 ? 22.535 84.190 30.758 1.00 16.46 25 SER D C 1
ATOM 5325 O O . SER D 2 25 ? 22.178 83.554 29.763 1.00 14.58 25 SER D O 1
ATOM 5328 N N . GLY D 2 26 ? 23.233 85.325 30.683 1.00 18.25 26 GLY D N 1
ATOM 5329 C CA . GLY D 2 26 ? 23.732 85.825 29.418 1.00 16.13 26 GLY D CA 1
ATOM 5330 C C . GLY D 2 26 ? 22.853 86.835 28.708 1.00 14.88 26 GLY D C 1
ATOM 5331 O O . GLY D 2 26 ? 23.219 87.283 27.612 1.00 16.74 26 GLY D O 1
ATOM 5332 N N . TYR D 2 27 ? 21.713 87.206 29.286 1.00 15.34 27 TYR D N 1
ATOM 5333 C CA . TYR D 2 27 ? 20.754 88.115 28.664 1.00 15.55 27 TYR D CA 1
ATOM 5334 C C . TYR D 2 27 ? 19.811 88.566 29.771 1.00 14.52 27 TYR D C 1
ATOM 5335 O O . TYR D 2 27 ? 19.878 88.069 30.899 1.00 19.20 27 TYR D O 1
ATOM 5344 N N . ILE D 2 28 ? 18.925 89.502 29.443 1.00 15.88 28 ILE D N 1
ATOM 5345 C CA . ILE D 2 28 ? 17.968 90.018 30.425 1.00 16.43 28 ILE D CA 1
ATOM 5346 C C . ILE D 2 28 ? 16.839 88.998 30.595 1.00 15.66 28 ILE D C 1
ATOM 5347 O O . ILE D 2 28 ? 15.930 88.916 29.765 1.00 16.84 28 ILE D O 1
ATOM 5352 N N . PHE D 2 29 ? 16.889 88.242 31.700 1.00 17.99 29 PHE D N 1
ATOM 5353 C CA . PHE D 2 29 ? 15.934 87.159 31.959 1.00 21.38 29 PHE D CA 1
ATOM 5354 C C . PHE D 2 29 ? 14.490 87.651 31.928 1.00 20.49 29 PHE D C 1
ATOM 5355 O O . PHE D 2 29 ? 13.593 86.944 31.452 1.00 17.46 29 PHE D O 1
ATOM 5363 N N . ASN D 2 30 ? 14.241 88.862 32.426 1.00 18.07 30 ASN D N 1
ATOM 5364 C CA . ASN D 2 30 ? 12.863 89.327 32.539 1.00 18.60 30 ASN D CA 1
ATOM 5365 C C . ASN D 2 30 ? 12.173 89.507 31.191 1.00 19.73 30 ASN D C 1
ATOM 5366 O O . ASN D 2 30 ? 10.939 89.538 31.153 1.00 23.74 30 ASN D O 1
ATOM 5371 N N . ASN D 2 31 ? 12.921 89.597 30.086 1.00 19.03 31 ASN D N 1
ATOM 5372 C CA . ASN D 2 31 ? 12.371 90.079 28.826 1.00 18.14 31 ASN D CA 1
ATOM 5373 C C . ASN D 2 31 ? 12.067 88.993 27.799 1.00 17.43 31 ASN D C 1
ATOM 5374 O O . ASN D 2 31 ? 11.670 89.327 26.678 1.00 20.65 31 ASN D O 1
ATOM 5379 N N . TYR D 2 32 ? 12.235 87.711 28.133 1.00 17.58 32 TYR D N 1
ATOM 5380 C CA . TYR D 2 32 ? 12.089 86.650 27.145 1.00 15.99 32 TYR D CA 1
ATOM 5381 C C . TYR D 2 32 ? 11.221 85.521 27.684 1.00 10.59 32 TYR D C 1
ATOM 5382 O O . TYR D 2 32 ? 11.386 85.094 28.825 1.00 14.40 32 TYR D O 1
ATOM 5391 N N . TRP D 2 33 ? 10.325 85.025 26.835 1.00 17.00 33 TRP D N 1
ATOM 5392 C CA . TRP D 2 33 ? 9.515 83.865 27.189 1.00 14.31 33 TRP D CA 1
ATOM 5393 C C . TRP D 2 33 ? 10.369 82.606 27.307 1.00 16.57 33 TRP D C 1
ATOM 5394 O O . TRP D 2 33 ? 11.244 82.345 26.470 1.00 14.59 33 TRP D O 1
ATOM 5405 N N . ILE D 2 34 ? 10.099 81.822 28.353 1.00 14.07 34 ILE D N 1
ATOM 5406 C CA . ILE D 2 34 ? 10.691 80.503 28.559 1.00 11.82 34 ILE D CA 1
ATOM 5407 C C . ILE D 2 34 ? 9.616 79.461 28.291 1.00 13.75 34 ILE D C 1
ATOM 5408 O O . ILE D 2 34 ? 8.564 79.463 28.944 1.00 15.94 34 ILE D O 1
ATOM 5413 N N . ASN D 2 35 ? 9.885 78.566 27.346 1.00 13.03 35 ASN D N 1
ATOM 5414 C CA . ASN D 2 35 ? 9.007 77.447 27.041 1.00 13.43 35 ASN D CA 1
ATOM 5415 C C . ASN D 2 35 ? 9.510 76.178 27.710 1.00 12.52 35 ASN D C 1
ATOM 5416 O O . ASN D 2 35 ? 10.713 75.998 27.918 1.00 12.85 35 ASN D O 1
ATOM 5421 N N . TRP D 2 36 ? 8.572 75.278 28.020 1.00 11.84 36 TRP D N 1
ATOM 5422 C CA . TRP D 2 36 ? 8.890 73.954 28.532 1.00 10.37 36 TRP D CA 1
ATOM 5423 C C . TRP D 2 36 ? 8.337 72.898 27.589 1.00 12.54 36 TRP D C 1
ATOM 5424 O O . TRP D 2 36 ? 7.200 73.005 27.121 1.00 12.93 36 TRP D O 1
ATOM 5435 N N . VAL D 2 37 ? 9.154 71.880 27.325 1.00 11.37 37 VAL D N 1
ATOM 5436 C CA . VAL D 2 37 ? 8.895 70.856 26.318 1.00 10.23 37 VAL D CA 1
ATOM 5437 C C . VAL D 2 37 ? 9.157 69.483 26.929 1.00 11.79 37 VAL D C 1
ATOM 5438 O O . VAL D 2 37 ? 10.140 69.290 27.652 1.00 13.92 37 VAL D O 1
ATOM 5442 N N . LYS D 2 38 ? 8.271 68.528 26.627 1.00 14.38 38 LYS D N 1
ATOM 5443 C CA . LYS D 2 38 ? 8.334 67.158 27.127 1.00 12.25 38 LYS D CA 1
ATOM 5444 C C . LYS D 2 38 ? 8.756 66.218 26.006 1.00 12.32 38 LYS D C 1
ATOM 5445 O O . LYS D 2 38 ? 8.293 66.348 24.870 1.00 13.78 38 LYS D O 1
ATOM 5451 N N A GLN D 2 39 ? 9.614 65.250 26.335 0.36 13.78 39 GLN D N 1
ATOM 5452 N N B GLN D 2 39 ? 9.633 65.275 26.337 0.64 13.76 39 GLN D N 1
ATOM 5453 C CA A GLN D 2 39 ? 10.060 64.236 25.375 0.36 13.10 39 GLN D CA 1
ATOM 5454 C CA B GLN D 2 39 ? 10.060 64.233 25.407 0.64 13.00 39 GLN D CA 1
ATOM 5455 C C A GLN D 2 39 ? 10.043 62.881 26.079 0.36 18.05 39 GLN D C 1
ATOM 5456 C C B GLN D 2 39 ? 10.009 62.896 26.142 0.64 18.13 39 GLN D C 1
ATOM 5457 O O A GLN D 2 39 ? 10.984 62.543 26.803 0.36 15.68 39 GLN D O 1
ATOM 5458 O O B GLN D 2 39 ? 10.886 62.588 26.953 0.64 15.28 39 GLN D O 1
ATOM 5469 N N . ARG D 2 40 ? 8.978 62.104 25.867 1.00 21.20 40 ARG D N 1
ATOM 5470 C CA . ARG D 2 40 ? 8.870 60.815 26.534 1.00 23.69 40 ARG D CA 1
ATOM 5471 C C . ARG D 2 40 ? 9.833 59.817 25.896 1.00 26.92 40 ARG D C 1
ATOM 5472 O O . ARG D 2 40 ? 10.131 59.914 24.702 1.00 29.55 40 ARG D O 1
ATOM 5480 N N . PRO D 2 41 ? 10.347 58.841 26.687 1.00 23.82 41 PRO D N 1
ATOM 5481 C CA . PRO D 2 41 ? 11.403 57.949 26.181 1.00 23.34 41 PRO D CA 1
ATOM 5482 C C . PRO D 2 41 ? 11.071 57.332 24.834 1.00 31.77 41 PRO D C 1
ATOM 5483 O O . PRO D 2 41 ? 10.149 56.520 24.723 1.00 31.28 41 PRO D O 1
ATOM 5487 N N . GLY D 2 42 ? 11.803 57.742 23.801 1.00 30.97 42 GLY D N 1
ATOM 5488 C CA . GLY D 2 42 ? 11.614 57.213 22.469 1.00 31.56 42 GLY D CA 1
ATOM 5489 C C . GLY D 2 42 ? 10.516 57.861 21.655 1.00 34.72 42 GLY D C 1
ATOM 5490 O O . GLY D 2 42 ? 10.200 57.362 20.570 1.00 33.47 42 GLY D O 1
ATOM 5491 N N A GLN D 2 43 ? 9.934 58.955 22.125 0.50 32.88 43 GLN D N 1
ATOM 5492 N N B GLN D 2 43 ? 9.931 58.953 22.133 0.50 32.88 43 GLN D N 1
ATOM 5493 C CA A GLN D 2 43 ? 8.845 59.604 21.407 0.50 28.83 43 GLN D CA 1
ATOM 5494 C CA B GLN D 2 43 ? 8.816 59.615 21.466 0.50 28.81 43 GLN D CA 1
ATOM 5495 C C A GLN D 2 43 ? 9.245 61.020 21.001 0.50 25.95 43 GLN D C 1
ATOM 5496 C C B GLN D 2 43 ? 9.226 61.028 21.041 0.50 25.93 43 GLN D C 1
ATOM 5497 O O A GLN D 2 43 ? 10.373 61.470 21.237 0.50 24.66 43 GLN D O 1
ATOM 5498 O O B GLN D 2 43 ? 10.347 61.481 21.301 0.50 24.67 43 GLN D O 1
ATOM 5509 N N . GLY D 2 44 ? 8.298 61.722 20.371 1.00 23.07 44 GLY D N 1
ATOM 5510 C CA . GLY D 2 44 ? 8.534 63.064 19.870 1.00 19.91 44 GLY D CA 1
ATOM 5511 C C . GLY D 2 44 ? 8.479 64.109 20.960 1.00 19.90 44 GLY D C 1
ATOM 5512 O O . GLY D 2 44 ? 8.731 63.828 22.137 1.00 25.06 44 GLY D O 1
ATOM 5513 N N . LEU D 2 45 ? 8.139 65.335 20.569 1.00 15.90 45 LEU D N 1
ATOM 5514 C CA . LEU D 2 45 ? 8.189 66.486 21.457 1.00 13.48 45 LEU D CA 1
ATOM 5515 C C . LEU D 2 45 ? 6.794 67.061 21.648 1.00 12.85 45 LEU D C 1
ATOM 5516 O O . LEU D 2 45 ? 5.954 67.016 20.741 1.00 14.46 45 LEU D O 1
ATOM 5521 N N . GLU D 2 46 ? 6.552 67.604 22.841 1.00 12.52 46 GLU D N 1
ATOM 5522 C CA . GLU D 2 46 ? 5.247 68.157 23.175 1.00 12.23 46 GLU D CA 1
ATOM 5523 C C . GLU D 2 46 ? 5.430 69.428 23.988 1.00 12.41 46 GLU D C 1
ATOM 5524 O O . GLU D 2 46 ? 6.278 69.477 24.878 1.00 14.03 46 GLU D O 1
ATOM 5530 N N . TRP D 2 47 ? 4.622 70.444 23.702 1.00 13.92 47 TRP D N 1
ATOM 5531 C CA . TRP D 2 47 ? 4.719 71.726 24.399 1.00 12.48 47 TRP D CA 1
ATOM 5532 C C . TRP D 2 47 ? 3.848 71.723 25.652 1.00 14.06 47 TRP D C 1
ATOM 5533 O O . TRP D 2 47 ? 2.663 71.391 25.581 1.00 13.71 47 TRP D O 1
ATOM 5544 N N . ILE D 2 48 ? 4.435 72.094 26.790 1.00 12.60 48 ILE D N 1
ATOM 5545 C CA . ILE D 2 48 ? 3.715 72.142 28.068 1.00 14.39 48 ILE D CA 1
ATOM 5546 C C . ILE D 2 48 ? 3.122 73.520 28.332 1.00 17.37 48 ILE D C 1
ATOM 5547 O O . ILE D 2 48 ? 1.963 73.648 28.739 1.00 15.36 48 ILE D O 1
ATOM 5552 N N . GLY D 2 49 ? 3.917 74.566 28.151 1.00 15.37 49 GLY D N 1
ATOM 5553 C CA . GLY D 2 49 ? 3.512 75.894 28.560 1.00 14.32 49 GLY D CA 1
ATOM 5554 C C . GLY D 2 49 ? 4.704 76.823 28.536 1.00 16.18 49 GLY D C 1
ATOM 5555 O O . GLY D 2 49 ? 5.820 76.430 28.184 1.00 14.10 49 GLY D O 1
ATOM 5556 N N . GLN D 2 50 ? 4.445 78.075 28.906 1.00 14.66 50 GLN D N 1
ATOM 5557 C CA . GLN D 2 50 ? 5.488 79.090 28.857 1.00 14.85 50 GLN D CA 1
ATOM 5558 C C . GLN D 2 50 ? 5.242 80.133 29.934 1.00 14.83 50 GLN D C 1
ATOM 5559 O O . GLN D 2 50 ? 4.103 80.351 30.361 1.00 16.07 50 GLN D O 1
ATOM 5565 N N . ILE D 2 51 ? 6.320 80.786 30.356 1.00 14.04 51 ILE D N 1
ATOM 5566 C CA . ILE D 2 51 ? 6.245 81.856 31.343 1.00 16.92 51 ILE D CA 1
ATOM 5567 C C . ILE D 2 51 ? 7.056 83.050 30.856 1.00 19.53 51 ILE D C 1
ATOM 5568 O O . ILE D 2 51 ? 8.093 82.892 30.201 1.00 14.67 51 ILE D O 1
ATOM 5573 N N . TYR D 2 52 ? 6.565 84.247 31.159 1.00 15.85 52 TYR D N 1
ATOM 5574 C CA . TYR D 2 52 ? 7.293 85.480 30.891 1.00 18.00 52 TYR D CA 1
ATOM 5575 C C . TYR D 2 52 ? 7.811 85.984 32.225 1.00 20.85 52 TYR D C 1
ATOM 5576 O O . TYR D 2 52 ? 7.008 86.425 33.065 1.00 18.53 52 TYR D O 1
ATOM 5585 N N . PRO D 2 53 ? 9.117 85.912 32.492 1.00 18.15 53 PRO D N 1
ATOM 5586 C CA . PRO D 2 53 ? 9.580 86.117 33.873 1.00 18.48 53 PRO D CA 1
ATOM 5587 C C . PRO D 2 53 ? 9.365 87.522 34.400 1.00 21.95 53 PRO D C 1
ATOM 5588 O O . PRO D 2 53 ? 9.244 87.692 35.621 1.00 25.12 53 PRO D O 1
ATOM 5592 N N . GLY D 2 54 ? 9.317 88.526 33.522 1.00 22.53 54 GLY D N 1
ATOM 5593 C CA . GLY D 2 54 ? 9.212 89.903 33.979 1.00 23.11 54 GLY D CA 1
ATOM 5594 C C . GLY D 2 54 ? 7.989 90.175 34.835 1.00 28.82 54 GLY D C 1
ATOM 5595 O O . GLY D 2 54 ? 8.006 91.079 35.675 1.00 31.98 54 GLY D O 1
ATOM 5596 N N . ASP D 2 55 ? 6.918 89.403 34.647 1.00 21.26 55 ASP D N 1
ATOM 5597 C CA . ASP D 2 55 ? 5.711 89.586 35.440 1.00 19.35 55 ASP D CA 1
ATOM 5598 C C . ASP D 2 55 ? 5.012 88.291 35.841 1.00 29.66 55 ASP D C 1
ATOM 5599 O O . ASP D 2 55 ? 3.936 88.356 36.445 1.00 30.82 55 ASP D O 1
ATOM 5604 N N . GLY D 2 56 ? 5.568 87.125 35.515 1.00 23.84 56 GLY D N 1
ATOM 5605 C CA . GLY D 2 56 ? 4.960 85.864 35.884 1.00 22.63 56 GLY D CA 1
ATOM 5606 C C . GLY D 2 56 ? 3.815 85.408 35.006 1.00 18.91 56 GLY D C 1
ATOM 5607 O O . GLY D 2 56 ? 3.197 84.380 35.321 1.00 22.01 56 GLY D O 1
ATOM 5608 N N . ASP D 2 57 ? 3.508 86.133 33.926 1.00 20.58 57 ASP D N 1
ATOM 5609 C CA . ASP D 2 57 ? 2.476 85.713 32.982 1.00 20.80 57 ASP D CA 1
ATOM 5610 C C . ASP D 2 57 ? 2.763 84.307 32.476 1.00 22.05 57 ASP D C 1
ATOM 5611 O O . ASP D 2 57 ? 3.913 83.954 32.212 1.00 22.51 57 ASP D O 1
ATOM 5616 N N . THR D 2 58 ? 1.707 83.513 32.312 1.00 21.78 58 THR D N 1
ATOM 5617 C CA . THR D 2 58 ? 1.850 82.142 31.837 1.00 19.34 58 THR D CA 1
ATOM 5618 C C . THR D 2 58 ? 0.803 81.823 30.776 1.00 27.29 58 THR D C 1
ATOM 5619 O O . THR D 2 58 ? -0.331 82.310 30.822 1.00 25.03 58 THR D O 1
ATOM 5623 N N . ASN D 2 59 ? 1.202 80.997 29.812 1.00 19.06 59 ASN D N 1
ATOM 5624 C CA . ASN D 2 59 ? 0.291 80.376 28.860 1.00 18.80 59 ASN D CA 1
ATOM 5625 C C . ASN D 2 59 ? 0.527 78.877 28.913 1.00 23.35 59 ASN D C 1
ATOM 5626 O O . ASN D 2 59 ? 1.643 78.415 28.653 1.00 18.87 59 ASN D O 1
ATOM 5631 N N . TYR D 2 60 ? -0.507 78.121 29.254 1.00 19.70 60 TYR D N 1
ATOM 5632 C CA . TYR D 2 60 ? -0.400 76.677 29.359 1.00 17.58 60 TYR D CA 1
ATOM 5633 C C . TYR D 2 60 ? -1.100 76.009 28.190 1.00 16.18 60 TYR D C 1
ATOM 5634 O O . TYR D 2 60 ? -2.138 76.475 27.716 1.00 20.84 60 TYR D O 1
ATOM 5643 N N . ASN D 2 61 ? -0.530 74.895 27.751 1.00 14.62 61 ASN D N 1
ATOM 5644 C CA . ASN D 2 61 ? -1.305 73.892 27.043 1.00 14.04 61 ASN D CA 1
ATOM 5645 C C . ASN D 2 61 ? -2.353 73.360 28.019 1.00 20.12 61 ASN D C 1
ATOM 5646 O O . ASN D 2 61 ? -2.015 72.923 29.124 1.00 18.58 61 ASN D O 1
ATOM 5651 N N . GLY D 2 62 ? -3.632 73.438 27.635 1.00 20.51 62 GLY D N 1
ATOM 5652 C CA . GLY D 2 62 ? -4.685 73.008 28.546 1.00 20.77 62 GLY D CA 1
ATOM 5653 C C . GLY D 2 62 ? -4.522 71.575 29.017 1.00 19.96 62 GLY D C 1
ATOM 5654 O O . GLY D 2 62 ? -4.979 71.218 30.104 1.00 23.96 62 GLY D O 1
ATOM 5655 N N . LYS D 2 63 ? -3.858 70.745 28.212 1.00 20.05 63 LYS D N 1
ATOM 5656 C CA . LYS D 2 63 ? -3.607 69.355 28.579 1.00 21.58 63 LYS D CA 1
ATOM 5657 C C . LYS D 2 63 ? -2.774 69.243 29.852 1.00 22.77 63 LYS D C 1
ATOM 5658 O O . LYS D 2 63 ? -2.894 68.259 30.592 1.00 21.30 63 LYS D O 1
ATOM 5664 N N . PHE D 2 64 ? -1.932 70.234 30.130 1.00 17.81 64 PHE D N 1
ATOM 5665 C CA . PHE D 2 64 ? -1.054 70.191 31.289 1.00 16.55 64 PHE D CA 1
ATOM 5666 C C . PHE D 2 64 ? -1.534 71.038 32.463 1.00 21.20 64 PHE D C 1
ATOM 5667 O O . PHE D 2 64 ? -0.850 71.089 33.493 1.00 18.21 64 PHE D O 1
ATOM 5675 N N . LYS D 2 65 ? -2.691 71.692 32.346 1.00 20.49 65 LYS D N 1
ATOM 5676 C CA . LYS D 2 65 ? -3.258 72.405 33.485 1.00 25.84 65 LYS D CA 1
ATOM 5677 C C . LYS D 2 65 ? -3.557 71.428 34.615 1.00 22.85 65 LYS D C 1
ATOM 5678 O O . LYS D 2 65 ? -4.156 70.370 34.399 1.00 26.71 65 LYS D O 1
ATOM 5684 N N . GLY D 2 66 ? -3.135 71.780 35.825 1.00 28.73 66 GLY D N 1
ATOM 5685 C CA . GLY D 2 66 ? -3.273 70.887 36.957 1.00 28.44 66 GLY D CA 1
ATOM 5686 C C . GLY D 2 66 ? -2.220 69.806 37.048 1.00 28.19 66 GLY D C 1
ATOM 5687 O O . GLY D 2 66 ? -2.159 69.107 38.069 1.00 32.54 66 GLY D O 1
ATOM 5688 N N . LYS D 2 67 ? -1.405 69.627 36.012 1.00 19.32 67 LYS D N 1
ATOM 5689 C CA . LYS D 2 67 ? -0.234 68.760 36.072 1.00 17.85 67 LYS D CA 1
ATOM 5690 C C . LYS D 2 67 ? 1.053 69.555 36.228 1.00 20.64 67 LYS D C 1
ATOM 5691 O O . LYS D 2 67 ? 1.911 69.180 37.030 1.00 18.51 67 LYS D O 1
ATOM 5697 N N . ALA D 2 68 ? 1.192 70.664 35.502 1.00 19.44 68 ALA D N 1
ATOM 5698 C CA . ALA D 2 68 ? 2.402 71.474 35.525 1.00 17.83 68 ALA D CA 1
ATOM 5699 C C . ALA D 2 68 ? 2.079 72.874 36.020 1.00 17.14 68 ALA D C 1
ATOM 5700 O O . ALA D 2 68 ? 1.066 73.460 35.627 1.00 17.88 68 ALA D O 1
ATOM 5702 N N . THR D 2 69 ? 2.938 73.396 36.893 1.00 14.83 69 THR D N 1
ATOM 5703 C CA . THR D 2 69 ? 2.851 74.771 37.379 1.00 13.19 69 THR D CA 1
ATOM 5704 C C . THR D 2 69 ? 4.182 75.453 37.101 1.00 11.30 69 THR D C 1
ATOM 5705 O O . THR D 2 69 ? 5.230 74.976 37.551 1.00 16.42 69 THR D O 1
ATOM 5709 N N . LEU D 2 70 ? 4.138 76.567 36.380 1.00 15.93 70 LEU D N 1
ATOM 5710 C CA . LEU D 2 70 ? 5.337 77.292 35.978 1.00 18.12 70 LEU D CA 1
ATOM 5711 C C . LEU D 2 70 ? 5.479 78.546 36.823 1.00 14.99 70 LEU D C 1
ATOM 5712 O O . LEU D 2 70 ? 4.526 79.324 36.949 1.00 19.86 70 LEU D O 1
ATOM 5717 N N . THR D 2 71 ? 6.662 78.736 37.396 1.00 16.64 71 THR D N 1
ATOM 5718 C CA . THR D 2 71 ? 6.992 79.942 38.142 1.00 17.45 71 THR D CA 1
ATOM 5719 C C . THR D 2 71 ? 8.349 80.456 37.679 1.00 18.95 71 THR D C 1
ATOM 5720 O O . THR D 2 71 ? 9.065 79.793 36.922 1.00 17.33 71 THR D O 1
ATOM 5724 N N . ALA D 2 72 ? 8.697 81.663 38.121 1.00 18.27 72 ALA D N 1
ATOM 5725 C CA . ALA D 2 72 ? 9.983 82.248 37.768 1.00 18.84 72 ALA D CA 1
ATOM 5726 C C . ALA D 2 72 ? 10.421 83.163 38.897 1.00 21.15 72 ALA D C 1
ATOM 5727 O O . ALA D 2 72 ? 9.634 83.994 39.358 1.00 30.89 72 ALA D O 1
ATOM 5729 N N . ASP D 2 73 ? 11.661 82.995 39.347 1.00 21.79 73 ASP D N 1
ATOM 5730 C CA . ASP D 2 73 ? 12.243 83.822 40.397 1.00 21.76 73 ASP D CA 1
ATOM 5731 C C . ASP D 2 73 ? 13.187 84.816 39.725 1.00 27.66 73 ASP D C 1
ATOM 5732 O O . ASP D 2 73 ? 14.237 84.426 39.204 1.00 22.70 73 ASP D O 1
ATOM 5737 N N . LYS D 2 74 ? 12.811 86.099 39.742 1.00 23.64 74 LYS D N 1
ATOM 5738 C CA . LYS D 2 74 ? 13.610 87.125 39.075 1.00 25.38 74 LYS D CA 1
ATOM 5739 C C . LYS D 2 74 ? 14.960 87.322 39.746 1.00 29.57 74 LYS D C 1
ATOM 5740 O O . LYS D 2 74 ? 15.949 87.613 39.064 1.00 32.19 74 LYS D O 1
ATOM 5746 N N . SER D 2 75 ? 15.024 87.183 41.073 1.00 22.57 75 SER D N 1
ATOM 5747 C CA . SER D 2 75 ? 16.266 87.476 41.779 1.00 25.01 75 SER D CA 1
ATOM 5748 C C . SER D 2 75 ? 17.331 86.429 41.503 1.00 31.40 75 SER D C 1
ATOM 5749 O O . SER D 2 75 ? 18.526 86.733 41.569 1.00 31.46 75 SER D O 1
ATOM 5752 N N . SER D 2 76 ? 16.925 85.198 41.192 1.00 24.92 76 SER D N 1
ATOM 5753 C CA . SER D 2 76 ? 17.862 84.131 40.887 1.00 20.37 76 SER D CA 1
ATOM 5754 C C . SER D 2 76 ? 17.887 83.782 39.407 1.00 15.76 76 SER D C 1
ATOM 5755 O O . SER D 2 76 ? 18.588 82.841 39.023 1.00 21.20 76 SER D O 1
ATOM 5758 N N . SER D 2 77 ? 17.142 84.515 38.581 1.00 17.44 77 SER D N 1
ATOM 5759 C CA . SER D 2 77 ? 17.060 84.271 37.140 1.00 20.76 77 SER D CA 1
ATOM 5760 C C . SER D 2 77 ? 16.747 82.809 36.844 1.00 20.20 77 SER D C 1
ATOM 5761 O O . SER D 2 77 ? 17.377 82.173 35.999 1.00 18.05 77 SER D O 1
ATOM 5764 N N . THR D 2 78 ? 15.766 82.268 37.560 1.00 16.79 78 THR D N 1
ATOM 5765 C CA . THR D 2 78 ? 15.471 80.844 37.473 1.00 16.68 78 THR D CA 1
ATOM 5766 C C . THR D 2 78 ? 13.993 80.612 37.197 1.00 20.18 78 THR D C 1
ATOM 5767 O O . THR D 2 78 ? 13.123 81.178 37.872 1.00 17.16 78 THR D O 1
ATOM 5771 N N . ALA D 2 79 ? 13.722 79.776 36.201 1.00 14.35 79 ALA D N 1
ATOM 5772 C CA . ALA D 2 79 ? 12.379 79.305 35.906 1.00 16.05 79 ALA D CA 1
ATOM 5773 C C . ALA D 2 79 ? 12.220 77.926 36.523 1.00 13.40 79 ALA D C 1
ATOM 5774 O O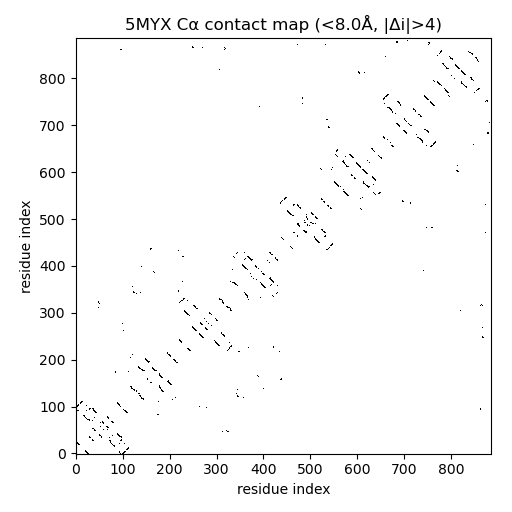 . ALA D 2 79 ? 13.171 77.138 36.551 1.00 14.68 79 ALA D O 1
ATOM 5776 N N . TYR D 2 80 ? 11.019 77.647 37.030 1.00 13.71 80 TYR D N 1
ATOM 5777 C CA . TYR D 2 80 ? 10.720 76.373 37.664 1.00 14.33 80 TYR D CA 1
ATOM 5778 C C . TYR D 2 80 ? 9.480 75.757 37.035 1.00 14.49 80 TYR D C 1
ATOM 5779 O O . TYR D 2 80 ? 8.542 76.460 36.645 1.00 12.19 80 TYR D O 1
ATOM 5788 N N . MET D 2 81 ? 9.479 74.428 36.967 1.00 12.28 81 MET D N 1
ATOM 5789 C CA . MET D 2 81 ? 8.286 73.671 36.602 1.00 13.73 81 MET D CA 1
ATOM 5790 C C . MET D 2 81 ? 8.025 72.623 37.672 1.00 14.47 81 MET D C 1
ATOM 5791 O O . MET D 2 81 ? 8.870 71.753 37.924 1.00 13.62 81 MET D O 1
ATOM 5796 N N . GLN D 2 82 ? 6.865 72.713 38.309 1.00 15.70 82 GLN D N 1
ATOM 5797 C CA . GLN D 2 82 ? 6.446 71.713 39.278 1.00 14.97 82 GLN D CA 1
ATOM 5798 C C . GLN D 2 82 ? 5.454 70.777 38.606 1.00 12.74 82 GLN D C 1
ATOM 5799 O O . GLN D 2 82 ? 4.476 71.234 38.007 1.00 15.13 82 GLN D O 1
ATOM 5805 N N . LEU D 2 83 ? 5.713 69.475 38.705 1.00 15.63 83 LEU D N 1
ATOM 5806 C CA . LEU D 2 83 ? 4.858 68.434 38.145 1.00 15.24 83 LEU D CA 1
ATOM 5807 C C . LEU D 2 83 ? 4.226 67.691 39.312 1.00 16.05 83 LEU D C 1
ATOM 5808 O O . LEU D 2 83 ? 4.940 67.210 40.195 1.00 18.99 83 LEU D O 1
ATOM 5813 N N . SER D 2 84 ? 2.898 67.616 39.336 1.00 16.20 84 SER D N 1
ATOM 5814 C CA . SER D 2 84 ? 2.205 67.060 40.493 1.00 17.40 84 SER D CA 1
ATOM 5815 C C . SER D 2 84 ? 1.536 65.727 40.166 1.00 17.19 84 SER D C 1
ATOM 5816 O O . SER D 2 84 ? 1.261 65.405 39.005 1.00 16.92 84 SER D O 1
ATOM 5819 N N . SER D 2 85 ? 1.301 64.948 41.226 1.00 18.40 85 SER D N 1
ATOM 5820 C CA . SER D 2 85 ? 0.609 63.653 41.174 1.00 19.54 85 SER D CA 1
ATOM 5821 C C . SER D 2 85 ? 1.135 62.776 40.040 1.00 16.93 85 SER D C 1
ATOM 5822 O O . SER D 2 85 ? 0.412 62.404 39.116 1.00 17.27 85 SER D O 1
ATOM 5825 N N . LEU D 2 86 ? 2.424 62.467 40.115 1.00 14.60 86 LEU D N 1
ATOM 5826 C CA . LEU D 2 86 ? 3.101 61.877 38.972 1.00 14.09 86 LEU D CA 1
ATOM 5827 C C . LEU D 2 86 ? 2.672 60.435 38.745 1.00 15.04 86 LEU D C 1
ATOM 5828 O O . LEU D 2 86 ? 2.446 59.679 39.693 1.00 16.67 86 LEU D O 1
ATOM 5833 N N . THR D 2 87 ? 2.593 60.055 37.471 1.00 15.87 87 THR D N 1
ATOM 5834 C CA . THR D 2 87 ? 2.382 58.677 37.036 1.00 14.72 87 THR D CA 1
ATOM 5835 C C . THR D 2 87 ? 3.465 58.326 36.017 1.00 14.02 87 THR D C 1
ATOM 5836 O O . THR D 2 87 ? 4.284 59.171 35.629 1.00 13.96 87 THR D O 1
ATOM 5840 N N A SER D 2 88 ? 3.464 57.069 35.569 0.56 16.52 88 SER D N 1
ATOM 5841 N N B SER D 2 88 ? 3.452 57.067 35.559 0.44 16.52 88 SER D N 1
ATOM 5842 C CA A SER D 2 88 ? 4.446 56.630 34.583 0.56 14.20 88 SER D CA 1
ATOM 5843 C CA B SER D 2 88 ? 4.432 56.619 34.571 0.44 14.23 88 SER D CA 1
ATOM 5844 C C A SER D 2 88 ? 4.396 57.451 33.299 0.56 13.03 88 SER D C 1
ATOM 5845 C C B SER D 2 88 ? 4.400 57.466 33.304 0.44 13.10 88 SER D C 1
ATOM 5846 O O A SER D 2 88 ? 5.405 57.532 32.591 0.56 15.58 88 SER D O 1
ATOM 5847 O O B SER D 2 88 ? 5.417 57.582 32.613 0.44 15.56 88 SER D O 1
ATOM 5852 N N . GLU D 2 89 ? 3.251 58.069 32.987 1.00 12.58 89 GLU D N 1
ATOM 5853 C CA . GLU D 2 89 ? 3.141 58.927 31.811 1.00 16.88 89 GLU D CA 1
ATOM 5854 C C . GLU D 2 89 ? 3.995 60.175 31.928 1.00 14.50 89 GLU D C 1
ATOM 5855 O O . GLU D 2 89 ? 4.261 60.829 30.912 1.00 14.70 89 GLU D O 1
ATOM 5861 N N . ASP D 2 90 ? 4.388 60.535 33.145 1.00 13.71 90 ASP D N 1
ATOM 5862 C CA . ASP D 2 90 ? 5.212 61.711 33.365 1.00 14.80 90 ASP D CA 1
ATOM 5863 C C . ASP D 2 90 ? 6.704 61.408 33.320 1.00 16.45 90 ASP D C 1
ATOM 5864 O O . ASP D 2 90 ? 7.507 62.344 33.404 1.00 13.90 90 ASP D O 1
ATOM 5869 N N . SER D 2 91 ? 7.103 60.142 33.197 1.00 12.10 91 SER D N 1
ATOM 5870 C CA . SER D 2 91 ? 8.515 59.836 32.981 1.00 10.44 91 SER D CA 1
ATOM 5871 C C . SER D 2 91 ? 8.929 60.341 31.608 1.00 15.03 91 SER D C 1
ATOM 5872 O O . SER D 2 91 ? 8.356 59.926 30.596 1.00 14.58 91 SER D O 1
ATOM 5875 N N . ALA D 2 92 ? 9.934 61.218 31.561 1.00 10.99 92 ALA D N 1
ATOM 5876 C CA . ALA D 2 92 ? 10.298 61.873 30.314 1.00 10.81 92 ALA D CA 1
ATOM 5877 C C . ALA D 2 92 ? 11.521 62.740 30.569 1.00 10.92 92 ALA D C 1
ATOM 5878 O O . ALA D 2 92 ? 11.896 62.990 31.717 1.00 11.76 92 ALA D O 1
ATOM 5880 N N . VAL D 2 93 ? 12.136 63.194 29.486 1.00 9.43 93 VAL D N 1
ATOM 5881 C CA . VAL D 2 93 ? 13.061 64.322 29.555 1.00 11.63 93 VAL D CA 1
ATOM 5882 C C . VAL D 2 93 ? 12.273 65.608 29.352 1.00 13.23 93 VAL D C 1
ATOM 5883 O O . VAL D 2 93 ? 11.467 65.713 28.417 1.00 11.62 93 VAL D O 1
ATOM 5887 N N . TYR D 2 94 ? 12.510 66.593 30.219 1.00 10.81 94 TYR D N 1
ATOM 5888 C CA . TYR D 2 94 ? 11.885 67.904 30.108 1.00 10.30 94 TYR D CA 1
ATOM 5889 C C . TYR D 2 94 ? 12.949 68.938 29.768 1.00 11.52 94 TYR D C 1
ATOM 5890 O O . TYR D 2 94 ? 14.005 68.971 30.408 1.00 12.43 94 TYR D O 1
ATOM 5899 N N . PHE D 2 95 ? 12.679 69.749 28.752 1.00 10.43 95 PHE D N 1
ATOM 5900 C CA . PHE D 2 95 ? 13.587 70.813 28.329 1.00 10.14 95 PHE D CA 1
ATOM 5901 C C . PHE D 2 95 ? 12.957 72.169 28.608 1.00 10.34 95 PHE D C 1
ATOM 5902 O O . PHE D 2 95 ? 11.750 72.356 28.412 1.00 12.53 95 PHE D O 1
ATOM 5910 N N . CYS D 2 96 ? 13.774 73.134 29.019 1.00 11.43 96 CYS D N 1
ATOM 5911 C CA . CYS D 2 96 ? 13.366 74.522 28.898 1.00 12.15 96 CYS D CA 1
ATOM 5912 C C . CYS D 2 96 ? 14.027 75.135 27.665 1.00 10.11 96 CYS D C 1
ATOM 5913 O O . CYS D 2 96 ? 15.051 74.650 27.176 1.00 12.53 96 CYS D O 1
ATOM 5916 N N . ALA D 2 97 ? 13.401 76.179 27.135 1.00 10.73 97 ALA D N 1
ATOM 5917 C CA . ALA D 2 97 ? 13.951 76.841 25.963 1.00 10.96 97 ALA D CA 1
ATOM 5918 C C . ALA D 2 97 ? 13.558 78.306 25.996 1.00 12.39 97 ALA D C 1
ATOM 5919 O O . ALA D 2 97 ? 12.468 78.648 26.446 1.00 13.62 97 ALA D O 1
ATOM 5921 N N . ARG D 2 98 ? 14.449 79.164 25.521 1.00 12.29 98 ARG D N 1
ATOM 5922 C CA . ARG D 2 98 ? 14.192 80.595 25.483 1.00 15.42 98 ARG D CA 1
ATOM 5923 C C . ARG D 2 98 ? 13.875 80.996 24.053 1.00 13.86 98 ARG D C 1
ATOM 5924 O O . ARG D 2 98 ? 14.722 80.857 23.163 1.00 14.32 98 ARG D O 1
ATOM 5932 N N . GLU D 2 99 ? 12.653 81.480 23.842 1.00 16.62 99 GLU D N 1
ATOM 5933 C CA . GLU D 2 99 ? 12.214 81.929 22.533 1.00 13.18 99 GLU D CA 1
ATOM 5934 C C . GLU D 2 99 ? 13.033 83.144 22.110 1.00 15.01 99 GLU D C 1
ATOM 5935 O O . GLU D 2 99 ? 13.566 83.872 22.952 1.00 17.73 99 GLU D O 1
ATOM 5941 N N . GLY D 2 100 ? 13.167 83.334 20.805 1.00 13.95 100 GLY D N 1
ATOM 5942 C CA . GLY D 2 100 ? 13.738 84.564 20.290 1.00 19.05 100 GLY D CA 1
ATOM 5943 C C . GLY D 2 100 ? 14.167 84.433 18.843 1.00 17.93 100 GLY D C 1
ATOM 5944 O O . GLY D 2 100 ? 13.949 83.410 18.188 1.00 17.35 100 GLY D O 1
ATOM 5945 N N . TYR D 2 101 ? 14.785 85.513 18.347 1.00 13.86 101 TYR D N 1
ATOM 5946 C CA . TYR D 2 101 ? 15.400 85.457 17.026 1.00 14.13 101 TYR D CA 1
ATOM 5947 C C . TYR D 2 101 ? 16.535 84.448 16.984 1.00 16.19 101 TYR D C 1
ATOM 5948 O O . TYR D 2 101 ? 16.866 83.945 15.907 1.00 16.37 101 TYR D O 1
ATOM 5957 N N . ILE D 2 102 ? 17.138 84.153 18.136 1.00 14.67 102 ILE D N 1
ATOM 5958 C CA . ILE D 2 102 ? 17.939 82.957 18.355 1.00 15.87 102 ILE D CA 1
ATOM 5959 C C . ILE D 2 102 ? 17.281 82.230 19.515 1.00 16.69 102 ILE D C 1
ATOM 5960 O O . ILE D 2 102 ? 16.898 82.866 20.501 1.00 15.75 102 ILE D O 1
ATOM 5965 N N . VAL D 2 103 ? 17.116 80.916 19.385 1.00 13.79 103 VAL D N 1
ATOM 5966 C CA . VAL D 2 103 ? 16.525 80.094 20.438 1.00 11.71 103 VAL D CA 1
ATOM 5967 C C . VAL D 2 103 ? 17.653 79.401 21.181 1.00 11.98 103 VAL D C 1
ATOM 5968 O O . VAL D 2 103 ? 18.599 78.902 20.560 1.00 13.79 103 VAL D O 1
ATOM 5972 N N . TYR D 2 104 ? 17.571 79.396 22.513 1.00 12.12 104 TYR D N 1
ATOM 5973 C CA . TYR D 2 104 ? 18.517 78.690 23.361 1.00 13.94 104 TYR D CA 1
ATOM 5974 C C . TYR D 2 104 ? 17.793 77.619 24.163 1.00 12.02 104 TYR D C 1
ATOM 5975 O O . TYR D 2 104 ? 16.603 77.750 24.457 1.00 13.84 104 TYR D O 1
ATOM 5984 N N . TRP D 2 105 ? 18.519 76.559 24.508 1.00 11.93 105 TRP D N 1
ATOM 5985 C CA . TRP D 2 105 ? 17.923 75.359 25.074 1.00 10.62 105 TRP D CA 1
ATOM 5986 C C . TRP D 2 105 ? 18.678 74.906 26.312 1.00 11.98 105 TRP D C 1
ATOM 5987 O O . TRP D 2 105 ? 19.913 74.928 26.354 1.00 13.72 105 TRP D O 1
ATOM 5998 N N . GLY D 2 106 ? 17.932 74.426 27.294 1.00 11.01 106 GLY D N 1
ATOM 5999 C CA . GLY D 2 106 ? 18.538 73.700 28.383 1.00 10.91 106 GLY D CA 1
ATOM 6000 C C . GLY D 2 106 ? 18.974 72.320 27.939 1.00 12.35 106 GLY D C 1
ATOM 6001 O O . GLY D 2 106 ? 18.643 71.849 26.849 1.00 14.03 106 GLY D O 1
ATOM 6002 N N . GLN D 2 107 ? 19.749 71.658 28.796 1.00 12.38 107 GLN D N 1
ATOM 6003 C CA . GLN D 2 107 ? 20.280 70.346 28.454 1.00 13.85 107 GLN D CA 1
ATOM 6004 C C . GLN D 2 107 ? 19.292 69.217 28.721 1.00 11.45 107 GLN D C 1
ATOM 6005 O O . GLN D 2 107 ? 19.583 68.066 28.362 1.00 14.58 107 GLN D O 1
ATOM 6011 N N . GLY D 2 108 ? 18.153 69.520 29.336 1.00 13.22 108 GLY D N 1
ATOM 6012 C CA . GLY D 2 108 ? 17.145 68.514 29.650 1.00 12.01 108 GLY D CA 1
ATOM 6013 C C . GLY D 2 108 ? 17.335 67.918 31.032 1.00 13.00 108 GLY D C 1
ATOM 6014 O O . GLY D 2 108 ? 18.450 67.785 31.541 1.00 11.75 108 GLY D O 1
ATOM 6015 N N . THR D 2 109 ? 16.210 67.544 31.648 1.00 12.83 109 THR D N 1
ATOM 6016 C CA . THR D 2 109 ? 16.177 66.895 32.955 1.00 12.33 109 THR D CA 1
ATOM 6017 C C . THR D 2 109 ? 15.340 65.638 32.817 1.00 10.93 109 THR D C 1
ATOM 6018 O O . THR D 2 109 ? 14.176 65.721 32.410 1.00 11.55 109 THR D O 1
ATOM 6022 N N . LEU D 2 110 ? 15.926 64.488 33.138 1.00 11.74 110 LEU D N 1
ATOM 6023 C CA . LEU D 2 110 ? 15.222 63.216 33.040 1.00 11.28 110 LEU D CA 1
ATOM 6024 C C . LEU D 2 110 ? 14.507 62.946 34.355 1.00 14.62 110 LEU D C 1
ATOM 6025 O O . LEU D 2 110 ? 15.138 62.924 35.417 1.00 16.17 110 LEU D O 1
ATOM 6030 N N . VAL D 2 111 ? 13.195 62.736 34.283 1.00 11.19 111 VAL D N 1
ATOM 6031 C CA . VAL D 2 111 ? 12.381 62.395 35.443 1.00 11.90 111 VAL D CA 1
ATOM 6032 C C . VAL D 2 111 ? 11.931 60.956 35.271 1.00 11.04 111 VAL D C 1
ATOM 6033 O O . VAL D 2 111 ? 11.326 60.615 34.250 1.00 13.06 111 VAL D O 1
ATOM 6037 N N . THR D 2 112 ? 12.237 60.113 36.251 1.00 9.40 112 THR D N 1
ATOM 6038 C CA . THR D 2 112 ? 11.761 58.730 36.280 1.00 11.21 112 THR D CA 1
ATOM 6039 C C . THR D 2 112 ? 10.744 58.587 37.402 1.00 11.63 112 THR D C 1
ATOM 6040 O O . THR D 2 112 ? 11.057 58.873 38.562 1.00 11.38 112 THR D O 1
ATOM 6044 N N . VAL D 2 113 ? 9.539 58.132 37.064 1.00 12.59 113 VAL D N 1
ATOM 6045 C CA . VAL D 2 113 ? 8.481 57.914 38.041 1.00 13.82 113 VAL D CA 1
ATOM 6046 C C . VAL D 2 113 ? 8.464 56.429 38.359 1.00 12.06 113 VAL D C 1
ATOM 6047 O O . VAL D 2 113 ? 8.139 55.607 37.493 1.00 14.82 113 VAL D O 1
ATOM 6051 N N . SER D 2 114 ? 8.801 56.083 39.597 1.00 12.10 114 SER D N 1
ATOM 6052 C CA . SER D 2 114 ? 8.897 54.676 39.962 1.00 10.74 114 SER D CA 1
ATOM 6053 C C . SER D 2 114 ? 8.937 54.546 41.473 1.00 12.43 114 SER D C 1
ATOM 6054 O O . SER D 2 114 ? 9.425 55.436 42.179 1.00 13.35 114 SER D O 1
ATOM 6057 N N . ALA D 2 115 ? 8.424 53.419 41.962 1.00 12.53 115 ALA D N 1
ATOM 6058 C CA . ALA D 2 115 ? 8.535 53.095 43.374 1.00 12.22 115 ALA D CA 1
ATOM 6059 C C . ALA D 2 115 ? 9.831 52.367 43.717 1.00 15.43 115 ALA D C 1
ATOM 6060 O O . ALA D 2 115 ? 10.080 52.107 44.901 1.00 16.71 115 ALA D O 1
ATOM 6062 N N . ALA D 2 116 ? 10.651 52.023 42.728 1.00 13.44 116 ALA D N 1
ATOM 6063 C CA . ALA D 2 116 ? 11.884 51.303 43.014 1.00 15.61 116 ALA D CA 1
ATOM 6064 C C . ALA D 2 116 ? 12.933 52.249 43.606 1.00 16.58 116 ALA D C 1
ATOM 6065 O O . ALA D 2 116 ? 12.898 53.464 43.406 1.00 17.28 116 ALA D O 1
ATOM 6067 N N . LYS D 2 117 ? 13.879 51.670 44.338 1.00 14.83 117 LYS D N 1
ATOM 6068 C CA . LYS D 2 117 ? 14.859 52.458 45.068 1.00 15.78 117 LYS D CA 1
ATOM 6069 C C . LYS D 2 117 ? 16.082 52.755 44.204 1.00 17.99 117 LYS D C 1
ATOM 6070 O O . LYS D 2 117 ? 16.483 51.950 43.359 1.00 17.71 117 LYS D O 1
ATOM 6076 N N . THR D 2 118 ? 16.664 53.931 44.430 1.00 15.47 118 THR D N 1
ATOM 6077 C CA . THR D 2 118 ? 17.931 54.293 43.806 1.00 15.86 118 THR D CA 1
ATOM 6078 C C . THR D 2 118 ? 18.992 53.260 44.153 1.00 19.19 118 THR D C 1
ATOM 6079 O O . THR D 2 118 ? 19.130 52.854 45.313 1.00 20.06 118 THR D O 1
ATOM 6083 N N . THR D 2 119 ? 19.743 52.838 43.140 1.00 15.73 119 THR D N 1
ATOM 6084 C CA . THR D 2 119 ? 20.801 51.848 43.286 1.00 14.34 119 THR D CA 1
ATOM 6085 C C . THR D 2 119 ? 21.989 52.295 42.441 1.00 15.37 119 THR D C 1
ATOM 6086 O O . THR D 2 119 ? 21.851 52.463 41.222 1.00 13.94 119 THR D O 1
ATOM 6090 N N . PRO D 2 120 ? 23.160 52.503 43.039 1.00 15.29 120 PRO D N 1
ATOM 6091 C CA . PRO D 2 120 ? 24.340 52.889 42.254 1.00 18.23 120 PRO D CA 1
ATOM 6092 C C . PRO D 2 120 ? 24.876 51.717 41.448 1.00 12.42 120 PRO D C 1
ATOM 6093 O O . PRO D 2 120 ? 24.696 50.544 41.811 1.00 14.81 120 PRO D O 1
ATOM 6097 N N . PRO D 2 121 ? 25.562 51.998 40.345 1.00 12.47 121 PRO D N 1
ATOM 6098 C CA . PRO D 2 121 ? 26.076 50.919 39.497 1.00 12.36 121 PRO D CA 1
ATOM 6099 C C . PRO D 2 121 ? 27.281 50.228 40.111 1.00 13.61 121 PRO D C 1
ATOM 6100 O O . PRO D 2 121 ? 28.049 50.817 40.873 1.00 14.72 121 PRO D O 1
ATOM 6104 N N . SER D 2 122 ? 27.437 48.955 39.747 1.00 13.54 122 SER D N 1
ATOM 6105 C CA . SER D 2 122 ? 28.691 48.239 39.905 1.00 12.33 122 SER D CA 1
ATOM 6106 C C . SER D 2 122 ? 29.472 48.372 38.606 1.00 13.14 122 SER D C 1
ATOM 6107 O O . SER D 2 122 ? 28.945 48.092 37.525 1.00 15.59 122 SER D O 1
ATOM 6110 N N . VAL D 2 123 ? 30.732 48.779 38.707 1.00 11.25 123 VAL D N 1
ATOM 6111 C CA . VAL D 2 123 ? 31.547 49.039 37.530 1.00 10.56 123 VAL D CA 1
ATOM 6112 C C . VAL D 2 123 ? 32.703 48.051 37.470 1.00 11.51 123 VAL D C 1
ATOM 6113 O O . VAL D 2 123 ? 33.452 47.902 38.443 1.00 13.31 123 VAL D O 1
ATOM 6117 N N . TYR D 2 124 ? 32.851 47.387 36.323 1.00 11.68 124 TYR D N 1
ATOM 6118 C CA . TYR D 2 124 ? 33.885 46.375 36.161 1.00 12.38 124 TYR D CA 1
ATOM 6119 C C . TYR D 2 124 ? 34.724 46.655 34.923 1.00 10.97 124 TYR D C 1
ATOM 6120 O O . TYR D 2 124 ? 34.203 47.092 33.894 1.00 11.41 124 TYR D O 1
ATOM 6129 N N . PRO D 2 125 ? 36.022 46.382 34.979 1.00 15.83 125 PRO D N 1
ATOM 6130 C CA . PRO D 2 125 ? 36.875 46.614 33.811 1.00 17.72 125 PRO D CA 1
ATOM 6131 C C . PRO D 2 125 ? 36.721 45.513 32.772 1.00 19.50 125 PRO D C 1
ATOM 6132 O O . PRO D 2 125 ? 36.489 44.345 33.093 1.00 20.01 125 PRO D O 1
ATOM 6136 N N . LEU D 2 126 ? 36.857 45.904 31.506 1.00 14.10 126 LEU D N 1
ATOM 6137 C CA . LEU D 2 126 ? 36.872 44.972 30.379 1.00 14.15 126 LEU D CA 1
ATOM 6138 C C . LEU D 2 126 ? 38.258 45.081 29.751 1.00 17.66 126 LEU D C 1
ATOM 6139 O O . LEU D 2 126 ? 38.559 46.064 29.067 1.00 15.65 126 LEU D O 1
ATOM 6144 N N . ALA D 2 127 ? 39.104 44.076 29.999 1.00 19.12 127 ALA D N 1
ATOM 6145 C CA . ALA D 2 127 ? 40.442 43.989 29.436 1.00 21.18 127 ALA D CA 1
ATOM 6146 C C . ALA D 2 127 ? 40.583 42.694 28.642 1.00 23.89 127 ALA D C 1
ATOM 6147 O O . ALA D 2 127 ? 40.007 41.670 29.021 1.00 22.15 127 ALA D O 1
ATOM 6149 N N . PRO D 2 128 ? 41.350 42.704 27.540 1.00 27.13 128 PRO D N 1
ATOM 6150 C CA . PRO D 2 128 ? 41.509 41.550 26.638 1.00 31.12 128 PRO D CA 1
ATOM 6151 C C . PRO D 2 128 ? 41.946 40.262 27.334 1.00 33.88 128 PRO D C 1
ATOM 6152 O O . PRO D 2 128 ? 42.757 40.324 28.257 1.00 29.82 128 PRO D O 1
ATOM 6156 N N . SER D 2 136 ? 48.300 46.837 17.157 1.00 40.66 136 SER D N 1
ATOM 6157 C CA . SER D 2 136 ? 48.233 48.179 16.585 1.00 39.91 136 SER D CA 1
ATOM 6158 C C . SER D 2 136 ? 47.350 49.088 17.436 1.00 36.61 136 SER D C 1
ATOM 6159 O O . SER D 2 136 ? 47.830 50.025 18.077 1.00 31.06 136 SER D O 1
ATOM 6162 N N . MET D 2 137 ? 46.052 48.808 17.411 1.00 32.79 137 MET D N 1
ATOM 6163 C CA . MET D 2 137 ? 45.074 49.448 18.274 1.00 26.63 137 MET D CA 1
ATOM 6164 C C . MET D 2 137 ? 44.496 48.393 19.202 1.00 31.99 137 MET D C 1
ATOM 6165 O O . MET D 2 137 ? 44.372 47.223 18.830 1.00 28.95 137 MET D O 1
ATOM 6170 N N . VAL D 2 138 ? 44.142 48.808 20.417 1.00 22.70 138 VAL D N 1
ATOM 6171 C CA . VAL D 2 138 ? 43.560 47.914 21.410 1.00 21.36 138 VAL D CA 1
ATOM 6172 C C . VAL D 2 138 ? 42.256 48.518 21.915 1.00 23.29 138 VAL D C 1
ATOM 6173 O O . VAL D 2 138 ? 42.166 49.731 22.135 1.00 19.39 138 VAL D O 1
ATOM 6177 N N . THR D 2 139 ? 41.243 47.672 22.085 1.00 16.46 139 THR D N 1
ATOM 6178 C CA . THR D 2 139 ? 39.938 48.095 22.577 1.00 17.37 139 THR D CA 1
ATOM 6179 C C . THR D 2 139 ? 39.751 47.624 24.014 1.00 18.90 139 THR D C 1
ATOM 6180 O O . THR D 2 139 ? 39.998 46.457 24.329 1.00 18.33 139 THR D O 1
ATOM 6184 N N . LEU D 2 140 ? 39.348 48.552 24.881 1.00 15.83 140 LEU D N 1
ATOM 6185 C CA . LEU D 2 140 ? 39.086 48.326 26.293 1.00 12.98 140 LEU D CA 1
ATOM 6186 C C . LEU D 2 140 ? 37.641 48.709 26.575 1.00 11.97 140 LEU D C 1
ATOM 6187 O O . LEU D 2 140 ? 36.952 49.288 25.730 1.00 14.23 140 LEU D O 1
ATOM 6192 N N . GLY D 2 141 ? 37.185 48.393 27.784 1.00 14.61 141 GLY D N 1
ATOM 6193 C CA . GLY D 2 141 ? 35.810 48.719 28.105 1.00 14.51 141 GLY D CA 1
ATOM 6194 C C . GLY D 2 141 ? 35.572 48.794 29.592 1.00 9.14 141 GLY D C 1
ATOM 6195 O O . GLY D 2 141 ? 36.436 48.460 30.407 1.00 10.49 141 GLY D O 1
ATOM 6196 N N . CYS D 2 142 ? 34.360 49.245 29.926 1.00 10.33 142 CYS D N 1
ATOM 6197 C CA . CYS D 2 142 ? 33.850 49.184 31.285 1.00 12.30 142 CYS D CA 1
ATOM 6198 C C . CYS D 2 142 ? 32.414 48.711 31.234 1.00 9.14 142 CYS D C 1
ATOM 6199 O O . CYS D 2 142 ? 31.626 49.185 30.413 1.00 11.06 142 CYS D O 1
ATOM 6202 N N . LEU D 2 143 ? 32.091 47.792 32.129 1.00 9.40 143 LEU D N 1
ATOM 6203 C CA . LEU D 2 143 ? 30.743 47.262 32.286 1.00 11.57 143 LEU D CA 1
ATOM 6204 C C . LEU D 2 143 ? 30.110 47.974 33.476 1.00 9.05 143 LEU D C 1
ATOM 6205 O O . LEU D 2 143 ? 30.673 47.973 34.574 1.00 11.19 143 LEU D O 1
ATOM 6210 N N . VAL D 2 144 ? 28.965 48.602 33.249 1.00 8.72 144 VAL D N 1
ATOM 6211 C CA . VAL D 2 144 ? 28.290 49.428 34.247 1.00 9.73 144 VAL D CA 1
ATOM 6212 C C . VAL D 2 144 ? 26.970 48.728 34.540 1.00 13.38 144 VAL D C 1
ATOM 6213 O O . VAL D 2 144 ? 26.008 48.868 33.773 1.00 13.65 144 VAL D O 1
ATOM 6217 N N . LYS D 2 145 ? 26.909 47.981 35.644 1.00 12.25 145 LYS D N 1
ATOM 6218 C CA . LYS D 2 145 ? 25.865 46.974 35.830 1.00 12.85 145 LYS D CA 1
ATOM 6219 C C . LYS D 2 145 ? 24.995 47.258 37.049 1.00 14.98 145 LYS D C 1
ATOM 6220 O O . LYS D 2 145 ? 25.499 47.594 38.122 1.00 13.50 145 LYS D O 1
ATOM 6226 N N . GLY D 2 146 ? 23.682 47.115 36.876 1.00 12.87 146 GLY D N 1
ATOM 6227 C CA . GLY D 2 146 ? 22.770 47.034 38.002 1.00 16.02 146 GLY D CA 1
ATOM 6228 C C . GLY D 2 146 ? 22.421 48.333 38.692 1.00 14.53 146 GLY D C 1
ATOM 6229 O O . GLY D 2 146 ? 22.355 48.375 39.926 1.00 17.77 146 GLY D O 1
ATOM 6230 N N . TYR D 2 147 ? 22.169 49.398 37.937 1.00 12.48 147 TYR D N 1
ATOM 6231 C CA . TYR D 2 147 ? 21.866 50.687 38.544 1.00 12.45 147 TYR D CA 1
ATOM 6232 C C . TYR D 2 147 ? 20.417 51.099 38.293 1.00 11.29 147 TYR D C 1
ATOM 6233 O O . TYR D 2 147 ? 19.737 50.570 37.408 1.00 11.75 147 TYR D O 1
ATOM 6242 N N . PHE D 2 148 ? 19.945 52.055 39.094 1.00 12.75 148 PHE D N 1
ATOM 6243 C CA . PHE D 2 148 ? 18.606 52.578 38.882 1.00 12.37 148 PHE D CA 1
ATOM 6244 C C . PHE D 2 148 ? 18.498 53.925 39.573 1.00 10.69 148 PHE D C 1
ATOM 6245 O O . PHE D 2 148 ? 18.989 54.069 40.699 1.00 13.94 148 PHE D O 1
ATOM 6253 N N . PRO D 2 149 ? 17.869 54.924 38.953 1.00 10.80 149 PRO D N 1
ATOM 6254 C CA . PRO D 2 149 ? 17.318 54.958 37.602 1.00 11.41 149 PRO D CA 1
ATOM 6255 C C . PRO D 2 149 ? 18.384 55.436 36.638 1.00 12.12 149 PRO D C 1
ATOM 6256 O O . PRO D 2 149 ? 19.552 55.562 37.022 1.00 12.09 149 PRO D O 1
ATOM 6260 N N . GLU D 2 150 ? 17.980 55.692 35.396 1.00 11.75 150 GLU D N 1
ATOM 6261 C CA . GLU D 2 150 ? 18.826 56.398 34.454 1.00 11.84 150 GLU D CA 1
ATOM 6262 C C . GLU D 2 150 ? 18.976 57.845 34.916 1.00 13.18 150 GLU D C 1
ATOM 6263 O O . GLU D 2 150 ? 18.194 58.330 35.740 1.00 13.08 150 GLU D O 1
ATOM 6269 N N . PRO D 2 151 ? 19.993 58.557 34.424 1.00 12.02 151 PRO D N 1
ATOM 6270 C CA . PRO D 2 151 ? 21.043 58.109 33.519 1.00 12.12 151 PRO D CA 1
ATOM 6271 C C . PRO D 2 151 ? 22.337 57.848 34.269 1.00 12.35 151 PRO D C 1
ATOM 6272 O O . PRO D 2 151 ? 22.418 58.023 35.479 1.00 13.19 151 PRO D O 1
ATOM 6276 N N . VAL D 2 152 ? 23.342 57.412 33.520 1.00 11.93 152 VAL D N 1
ATOM 6277 C CA . VAL D 2 152 ? 24.728 57.518 33.946 1.00 12.13 152 VAL D CA 1
ATOM 6278 C C . VAL D 2 152 ? 25.481 58.270 32.864 1.00 13.83 152 VAL D C 1
ATOM 6279 O O . VAL D 2 152 ? 25.073 58.316 31.700 1.00 16.33 152 VAL D O 1
ATOM 6283 N N A THR D 2 153 ? 26.596 58.868 33.272 0.59 13.52 153 THR D N 1
ATOM 6284 N N B THR D 2 153 ? 26.596 58.877 33.258 0.41 13.57 153 THR D N 1
ATOM 6285 C CA A THR D 2 153 ? 27.541 59.502 32.361 0.59 13.62 153 THR D CA 1
ATOM 6286 C CA B THR D 2 153 ? 27.518 59.491 32.307 0.41 13.68 153 THR D CA 1
ATOM 6287 C C A THR D 2 153 ? 28.860 58.757 32.476 0.59 14.01 153 THR D C 1
ATOM 6288 C C B THR D 2 153 ? 28.879 58.833 32.447 0.41 14.01 153 THR D C 1
ATOM 6289 O O A THR D 2 153 ? 29.403 58.622 33.578 0.59 15.32 153 THR D O 1
ATOM 6290 O O B THR D 2 153 ? 29.471 58.846 33.532 0.41 14.83 153 THR D O 1
ATOM 6297 N N . VAL D 2 154 ? 29.364 58.266 31.348 1.00 12.03 154 VAL D N 1
ATOM 6298 C CA . VAL D 2 154 ? 30.642 57.577 31.297 1.00 10.40 154 VAL D CA 1
ATOM 6299 C C . VAL D 2 154 ? 31.632 58.460 30.555 1.00 12.88 154 VAL D C 1
ATOM 6300 O O . VAL D 2 154 ? 31.336 58.950 29.457 1.00 15.36 154 VAL D O 1
ATOM 6304 N N . THR D 2 155 ? 32.809 58.654 31.150 1.00 12.23 155 THR D N 1
ATOM 6305 C CA . THR D 2 155 ? 33.935 59.277 30.476 1.00 12.00 155 THR D CA 1
ATOM 6306 C C . THR D 2 155 ? 35.154 58.381 30.628 1.00 9.83 155 THR D C 1
ATOM 6307 O O . THR D 2 155 ? 35.165 57.423 31.413 1.00 10.25 155 THR D O 1
ATOM 6311 N N . TRP D 2 156 ? 36.183 58.702 29.848 1.00 13.51 156 TRP D N 1
ATOM 6312 C CA . TRP D 2 156 ? 37.453 57.997 29.885 1.00 11.24 156 TRP D CA 1
ATOM 6313 C C . TRP D 2 156 ? 38.557 59.012 30.151 1.00 13.01 156 TRP D C 1
ATOM 6314 O O . TRP D 2 156 ? 38.653 60.033 29.452 1.00 13.89 156 TRP D O 1
ATOM 6325 N N . ASN D 2 157 ? 39.385 58.724 31.155 1.00 10.51 157 ASN D N 1
ATOM 6326 C CA . ASN D 2 157 ? 40.414 59.664 31.603 1.00 12.92 157 ASN D CA 1
ATOM 6327 C C . ASN D 2 157 ? 39.833 61.066 31.776 1.00 15.36 157 ASN D C 1
ATOM 6328 O O . ASN D 2 157 ? 40.377 62.063 31.298 1.00 15.56 157 ASN D O 1
ATOM 6333 N N . SER D 2 158 ? 38.686 61.124 32.451 1.00 13.96 158 SER D N 1
ATOM 6334 C CA . SER D 2 158 ? 38.028 62.376 32.816 1.00 14.60 158 SER D CA 1
ATOM 6335 C C . SER D 2 158 ? 37.644 63.204 31.605 1.00 18.31 158 SER D C 1
ATOM 6336 O O . SER D 2 158 ? 37.507 64.429 31.708 1.00 25.39 158 SER D O 1
ATOM 6339 N N . GLY D 2 159 ? 37.464 62.565 30.449 1.00 16.96 159 GLY D N 1
ATOM 6340 C CA . GLY D 2 159 ? 37.103 63.259 29.234 1.00 19.21 159 GLY D CA 1
ATOM 6341 C C . GLY D 2 159 ? 38.248 63.506 28.277 1.00 19.36 159 GLY D C 1
ATOM 6342 O O . GLY D 2 159 ? 37.996 63.868 27.121 1.00 21.09 159 GLY D O 1
ATOM 6343 N N A SER D 2 160 ? 39.494 63.330 28.724 0.36 15.66 160 SER D N 1
ATOM 6344 N N B SER D 2 160 ? 39.497 63.318 28.718 0.64 15.56 160 SER D N 1
ATOM 6345 C CA A SER D 2 160 ? 40.630 63.524 27.831 0.36 18.55 160 SER D CA 1
ATOM 6346 C CA B SER D 2 160 ? 40.641 63.530 27.838 0.64 18.53 160 SER D CA 1
ATOM 6347 C C A SER D 2 160 ? 40.637 62.508 26.699 0.36 19.23 160 SER D C 1
ATOM 6348 C C B SER D 2 160 ? 40.755 62.468 26.752 0.64 19.12 160 SER D C 1
ATOM 6349 O O A SER D 2 160 ? 41.064 62.827 25.584 0.36 24.23 160 SER D O 1
ATOM 6350 O O B SER D 2 160 ? 41.395 62.717 25.726 0.64 23.51 160 SER D O 1
ATOM 6355 N N . LEU D 2 161 ? 40.171 61.285 26.956 1.00 17.81 161 LEU D N 1
ATOM 6356 C CA . LEU D 2 161 ? 40.056 60.269 25.911 1.00 19.23 161 LEU D CA 1
ATOM 6357 C C . LEU D 2 161 ? 38.625 60.372 25.407 1.00 23.90 161 LEU D C 1
ATOM 6358 O O . LEU D 2 161 ? 37.694 59.908 26.067 1.00 21.44 161 LEU D O 1
ATOM 6363 N N . SER D 2 162 ? 38.444 61.008 24.255 1.00 28.68 162 SER D N 1
ATOM 6364 C CA . SER D 2 162 ? 37.111 61.257 23.717 1.00 26.54 162 SER D CA 1
ATOM 6365 C C . SER D 2 162 ? 36.861 60.594 22.373 1.00 26.78 162 SER D C 1
ATOM 6366 O O . SER D 2 162 ? 35.750 60.115 22.128 1.00 35.22 162 SER D O 1
ATOM 6369 N N . SER D 2 163 ? 37.853 60.553 21.492 1.00 28.93 163 SER D N 1
ATOM 6370 C CA . SER D 2 163 ? 37.668 59.894 20.209 1.00 30.18 163 SER D CA 1
ATOM 6371 C C . SER D 2 163 ? 37.816 58.384 20.364 1.00 29.37 163 SER D C 1
ATOM 6372 O O . SER D 2 163 ? 38.577 57.894 21.202 1.00 30.29 163 SER D O 1
ATOM 6375 N N . GLY D 2 164 ? 37.074 57.644 19.545 1.00 33.73 164 GLY D N 1
ATOM 6376 C CA . GLY D 2 164 ? 37.113 56.196 19.631 1.00 26.85 164 GLY D CA 1
ATOM 6377 C C . GLY D 2 164 ? 36.363 55.628 20.813 1.00 20.08 164 GLY D C 1
ATOM 6378 O O . GLY D 2 164 ? 36.691 54.530 21.275 1.00 21.44 164 GLY D O 1
ATOM 6379 N N . VAL D 2 165 ? 35.374 56.356 21.326 1.00 18.66 165 VAL D N 1
ATOM 6380 C CA . VAL D 2 165 ? 34.570 55.933 22.469 1.00 19.24 165 VAL D CA 1
ATOM 6381 C C . VAL D 2 165 ? 33.172 55.578 21.976 1.00 20.96 165 VAL D C 1
ATOM 6382 O O . VAL D 2 165 ? 32.568 56.341 21.212 1.00 25.67 165 VAL D O 1
ATOM 6386 N N . HIS D 2 166 ? 32.662 54.419 22.410 1.00 18.79 166 HIS D N 1
ATOM 6387 C CA . HIS D 2 166 ? 31.271 54.010 22.204 1.00 21.13 166 HIS D CA 1
ATOM 6388 C C . HIS D 2 166 ? 30.669 53.689 23.569 1.00 13.39 166 HIS D C 1
ATOM 6389 O O . HIS D 2 166 ? 31.040 52.688 24.187 1.00 19.67 166 HIS D O 1
ATOM 6396 N N . THR D 2 167 ? 29.713 54.490 24.023 1.00 14.79 167 THR D N 1
ATOM 6397 C CA . THR D 2 167 ? 28.927 54.131 25.201 1.00 17.26 167 THR D CA 1
ATOM 6398 C C . THR D 2 167 ? 27.551 53.655 24.748 1.00 14.95 167 THR D C 1
ATOM 6399 O O . THR D 2 167 ? 26.796 54.413 24.125 1.00 18.23 167 THR D O 1
ATOM 6403 N N . PHE D 2 168 ? 27.231 52.374 25.053 1.00 13.39 168 PHE D N 1
ATOM 6404 C CA . PHE D 2 168 ? 26.027 51.774 24.498 1.00 13.51 168 PHE D CA 1
ATOM 6405 C C . PHE D 2 168 ? 24.807 52.104 25.351 1.00 14.31 168 PHE D C 1
ATOM 6406 O O . PHE D 2 168 ? 24.913 52.232 26.572 1.00 14.94 168 PHE D O 1
ATOM 6414 N N . PRO D 2 169 ? 23.642 52.274 24.726 1.00 12.97 169 PRO D N 1
ATOM 6415 C CA . PRO D 2 169 ? 22.424 52.547 25.500 1.00 13.43 169 PRO D CA 1
ATOM 6416 C C . PRO D 2 169 ? 22.147 51.453 26.521 1.00 15.31 169 PRO D C 1
ATOM 6417 O O . PRO D 2 169 ? 22.350 50.265 26.263 1.00 13.75 169 PRO D O 1
ATOM 6421 N N . ALA D 2 170 ? 21.669 51.864 27.692 1.00 13.45 170 ALA D N 1
ATOM 6422 C CA . ALA D 2 170 ? 21.379 50.894 28.728 1.00 11.90 170 ALA D CA 1
ATOM 6423 C C . ALA D 2 170 ? 20.144 50.075 28.374 1.00 13.56 170 ALA D C 1
ATOM 6424 O O . ALA D 2 170 ? 19.253 50.524 27.644 1.00 16.65 170 ALA D O 1
ATOM 6426 N N A VAL D 2 171 ? 20.100 48.859 28.920 0.26 15.01 171 VAL D N 1
ATOM 6427 N N B VAL D 2 171 ? 20.111 48.856 28.890 0.74 14.98 171 VAL D N 1
ATOM 6428 C CA A VAL D 2 171 ? 18.985 47.930 28.778 0.26 17.22 171 VAL D CA 1
ATOM 6429 C CA B VAL D 2 171 ? 18.948 47.990 28.797 0.74 17.27 171 VAL D CA 1
ATOM 6430 C C A VAL D 2 171 ? 18.652 47.371 30.157 0.26 15.54 171 VAL D C 1
ATOM 6431 C C B VAL D 2 171 ? 18.612 47.523 30.204 0.74 15.49 171 VAL D C 1
ATOM 6432 O O A VAL D 2 171 ? 19.537 47.180 30.997 0.26 15.53 171 VAL D O 1
ATOM 6433 O O B VAL D 2 171 ? 19.446 47.555 31.110 0.74 15.40 171 VAL D O 1
ATOM 6440 N N . LEU D 2 172 ? 17.362 47.107 30.386 1.00 17.99 172 LEU D N 1
ATOM 6441 C CA . LEU D 2 172 ? 16.887 46.616 31.677 1.00 16.80 172 LEU D CA 1
ATOM 6442 C C . LEU D 2 172 ? 17.160 45.126 31.851 1.00 16.68 172 LEU D C 1
ATOM 6443 O O . LEU D 2 172 ? 16.909 44.326 30.941 1.00 23.94 172 LEU D O 1
ATOM 6448 N N . GLN D 2 173 ? 17.675 44.763 33.025 1.00 15.61 173 GLN D N 1
ATOM 6449 C CA . GLN D 2 173 ? 17.995 43.385 33.383 1.00 19.22 173 GLN D CA 1
ATOM 6450 C C . GLN D 2 173 ? 17.673 43.212 34.857 1.00 17.08 173 GLN D C 1
ATOM 6451 O O . GLN D 2 173 ? 18.318 43.835 35.707 1.00 18.44 173 GLN D O 1
ATOM 6457 N N . SER D 2 174 ? 16.692 42.358 35.164 1.00 17.54 174 SER D N 1
ATOM 6458 C CA . SER D 2 174 ? 16.197 42.200 36.536 1.00 17.33 174 SER D CA 1
ATOM 6459 C C . SER D 2 174 ? 15.793 43.542 37.150 1.00 15.97 174 SER D C 1
ATOM 6460 O O . SER D 2 174 ? 16.076 43.830 38.317 1.00 17.52 174 SER D O 1
ATOM 6463 N N . ASP D 2 175 ? 15.143 44.378 36.331 1.00 18.70 175 ASP D N 1
ATOM 6464 C CA . ASP D 2 175 ? 14.600 45.681 36.720 1.00 15.62 175 ASP D CA 1
ATOM 6465 C C . ASP D 2 175 ? 15.671 46.705 37.087 1.00 16.13 175 ASP D C 1
ATOM 6466 O O . ASP D 2 175 ? 15.362 47.728 37.704 1.00 17.07 175 ASP D O 1
ATOM 6471 N N . LEU D 2 176 ? 16.918 46.440 36.723 1.00 18.18 176 LEU D N 1
ATOM 6472 C CA . LEU D 2 176 ? 18.006 47.396 36.853 1.00 15.14 176 LEU D CA 1
ATOM 6473 C C . LEU D 2 176 ? 18.639 47.598 35.484 1.00 15.91 176 LEU D C 1
ATOM 6474 O O . LEU D 2 176 ? 18.549 46.740 34.606 1.00 19.00 176 LEU D O 1
ATOM 6479 N N . TYR D 2 177 ? 19.272 48.752 35.295 1.00 11.33 177 TYR D N 1
ATOM 6480 C CA . TYR D 2 177 ? 19.893 49.066 34.019 1.00 12.47 177 TYR D CA 1
ATOM 6481 C C . TYR D 2 177 ? 21.331 48.566 33.960 1.00 10.94 177 TYR D C 1
ATOM 6482 O O . TYR D 2 177 ? 22.034 48.518 34.972 1.00 11.88 177 TYR D O 1
ATOM 6491 N N A THR D 2 178 ? 21.763 48.199 32.756 0.75 11.31 178 THR D N 1
ATOM 6492 N N B THR D 2 178 ? 21.758 48.196 32.752 0.25 11.43 178 THR D N 1
ATOM 6493 C CA A THR D 2 178 ? 23.140 47.790 32.516 0.75 11.36 178 THR D CA 1
ATOM 6494 C CA B THR D 2 178 ? 23.123 47.765 32.485 0.25 11.48 178 THR D CA 1
ATOM 6495 C C A THR D 2 178 ? 23.588 48.322 31.165 0.75 12.67 178 THR D C 1
ATOM 6496 C C B THR D 2 178 ? 23.578 48.337 31.153 0.25 12.68 178 THR D C 1
ATOM 6497 O O A THR D 2 178 ? 22.828 48.292 30.193 0.75 12.89 178 THR D O 1
ATOM 6498 O O B THR D 2 178 ? 22.818 48.345 30.181 0.25 12.95 178 THR D O 1
ATOM 6505 N N . LEU D 2 179 ? 24.821 48.812 31.110 1.00 11.66 179 LEU D N 1
ATOM 6506 C CA . LEU D 2 179 ? 25.431 49.211 29.850 1.00 12.45 179 LEU D CA 1
ATOM 6507 C C . LEU D 2 179 ? 26.924 48.936 29.904 1.00 9.71 179 LEU D C 1
ATOM 6508 O O . LEU D 2 179 ? 27.495 48.641 30.957 1.00 11.90 179 LEU D O 1
ATOM 6513 N N . SER D 2 180 ? 27.553 49.056 28.745 1.00 12.64 180 SER D N 1
ATOM 6514 C CA . SER D 2 180 ? 29.003 49.042 28.652 1.00 11.86 180 SER D CA 1
ATOM 6515 C C . SER D 2 180 ? 29.463 50.225 27.811 1.00 11.19 180 SER D C 1
ATOM 6516 O O . SER D 2 180 ? 28.690 50.843 27.080 1.00 12.14 180 SER D O 1
ATOM 6519 N N . SER D 2 181 ? 30.737 50.565 27.972 1.00 12.19 181 SER D N 1
ATOM 6520 C CA . SER D 2 181 ? 31.378 51.599 27.177 1.00 11.62 181 SER D CA 1
ATOM 6521 C C . SER D 2 181 ? 32.681 51.031 26.650 1.00 11.40 181 SER D C 1
ATOM 6522 O O . SER D 2 181 ? 33.392 50.341 27.376 1.00 12.40 181 SER D O 1
ATOM 6525 N N . SER D 2 182 ? 32.989 51.307 25.385 1.00 14.36 182 SER D N 1
ATOM 6526 C CA . SER D 2 182 ? 34.258 50.873 24.815 1.00 14.33 182 SER D CA 1
ATOM 6527 C C . SER D 2 182 ? 35.119 52.077 24.453 1.00 14.49 182 SER D C 1
ATOM 6528 O O . SER D 2 182 ? 34.613 53.168 24.180 1.00 16.80 182 SER D O 1
ATOM 6531 N N . VAL D 2 183 ? 36.428 51.872 24.497 1.00 14.53 183 VAL D N 1
ATOM 6532 C CA . VAL D 2 183 ? 37.402 52.872 24.074 1.00 15.26 183 VAL D CA 1
ATOM 6533 C C . VAL D 2 183 ? 38.527 52.152 23.343 1.00 16.89 183 VAL D C 1
ATOM 6534 O O . VAL D 2 183 ? 38.925 51.047 23.726 1.00 15.65 183 VAL D O 1
ATOM 6538 N N . THR D 2 184 ? 39.031 52.765 22.275 1.00 17.91 184 THR D N 1
ATOM 6539 C CA . THR D 2 184 ? 40.100 52.177 21.484 1.00 20.22 184 THR D CA 1
ATOM 6540 C C . THR D 2 184 ? 41.274 53.144 21.483 1.00 21.00 184 THR D C 1
ATOM 6541 O O . THR D 2 184 ? 41.106 54.324 21.159 1.00 24.13 184 THR D O 1
ATOM 6545 N N . VAL D 2 185 ? 42.443 52.648 21.871 1.00 19.14 185 VAL D N 1
ATOM 6546 C CA . VAL D 2 185 ? 43.645 53.473 21.987 1.00 22.34 185 VAL D CA 1
ATOM 6547 C C . VAL D 2 185 ? 44.768 52.778 21.232 1.00 32.03 185 VAL D C 1
ATOM 6548 O O . VAL D 2 185 ? 44.682 51.575 20.938 1.00 22.86 185 VAL D O 1
ATOM 6552 N N . PRO D 2 186 ? 45.835 53.504 20.895 1.00 23.47 186 PRO D N 1
ATOM 6553 C CA . PRO D 2 186 ? 46.984 52.837 20.276 1.00 30.63 186 PRO D CA 1
ATOM 6554 C C . PRO D 2 186 ? 47.579 51.824 21.239 1.00 28.53 186 PRO D C 1
ATOM 6555 O O . PRO D 2 186 ? 47.717 52.081 22.436 1.00 24.93 186 PRO D O 1
ATOM 6559 N N . SER D 2 187 ? 47.915 50.647 20.704 1.00 27.04 187 SER D N 1
ATOM 6560 C CA . SER D 2 187 ? 48.504 49.600 21.527 1.00 21.92 187 SER D CA 1
ATOM 6561 C C . SER D 2 187 ? 49.806 50.041 22.188 1.00 30.00 187 SER D C 1
ATOM 6562 O O . SER D 2 187 ? 50.224 49.431 23.179 1.00 27.42 187 SER D O 1
ATOM 6565 N N . SER D 2 188 ? 50.454 51.083 21.663 1.00 32.06 188 SER D N 1
ATOM 6566 C CA . SER D 2 188 ? 51.631 51.649 22.307 1.00 38.12 188 SER D CA 1
ATOM 6567 C C . SER D 2 188 ? 51.288 52.529 23.506 1.00 35.46 188 SER D C 1
ATOM 6568 O O . SER D 2 188 ? 52.169 52.801 24.327 1.00 43.68 188 SER D O 1
ATOM 6571 N N . THR D 2 189 ? 50.036 52.973 23.635 1.00 34.58 189 THR D N 1
ATOM 6572 C CA . THR D 2 189 ? 49.645 53.774 24.790 1.00 40.90 189 THR D CA 1
ATOM 6573 C C . THR D 2 189 ? 49.249 52.907 25.981 1.00 39.73 189 THR D C 1
ATOM 6574 O O . THR D 2 189 ? 49.781 53.077 27.083 1.00 41.77 189 THR D O 1
ATOM 6578 N N . TRP D 2 190 ? 48.317 51.980 25.781 1.00 38.31 190 TRP D N 1
ATOM 6579 C CA . TRP D 2 190 ? 47.970 51.091 26.882 1.00 26.75 190 TRP D CA 1
ATOM 6580 C C . TRP D 2 190 ? 48.639 49.740 26.680 1.00 35.49 190 TRP D C 1
ATOM 6581 O O . TRP D 2 190 ? 48.649 49.217 25.559 1.00 37.79 190 TRP D O 1
ATOM 6592 N N . PRO D 2 191 ? 49.179 49.119 27.740 1.00 25.59 191 PRO D N 1
ATOM 6593 C CA . PRO D 2 191 ? 49.079 49.548 29.142 1.00 30.82 191 PRO D CA 1
ATOM 6594 C C . PRO D 2 191 ? 50.157 50.498 29.665 1.00 27.85 191 PRO D C 1
ATOM 6595 O O . PRO D 2 191 ? 50.172 50.725 30.873 1.00 25.06 191 PRO D O 1
ATOM 6599 N N . SER D 2 192 ? 51.022 51.041 28.802 1.00 30.39 192 SER D N 1
ATOM 6600 C CA . SER D 2 192 ? 52.083 51.919 29.293 1.00 34.29 192 SER D CA 1
ATOM 6601 C C . SER D 2 192 ? 51.511 53.134 30.016 1.00 30.27 192 SER D C 1
ATOM 6602 O O . SER D 2 192 ? 52.038 53.559 31.049 1.00 27.48 192 SER D O 1
ATOM 6605 N N . GLU D 2 193 ? 50.428 53.697 29.496 1.00 22.69 193 GLU D N 1
ATOM 6606 C CA . GLU D 2 193 ? 49.737 54.809 30.129 1.00 20.35 193 GLU D CA 1
ATOM 6607 C C . GLU D 2 193 ? 48.398 54.320 30.672 1.00 20.17 193 GLU D C 1
ATOM 6608 O O . GLU D 2 193 ? 47.767 53.429 30.096 1.00 21.20 193 GLU D O 1
ATOM 6614 N N . THR D 2 194 ? 47.963 54.920 31.776 1.00 13.80 194 THR D N 1
ATOM 6615 C CA . THR D 2 194 ? 46.759 54.459 32.453 1.00 15.81 194 THR D CA 1
ATOM 6616 C C . THR D 2 194 ? 45.509 54.853 31.674 1.00 15.33 194 THR D C 1
ATOM 6617 O O . THR D 2 194 ? 45.441 55.920 31.054 1.00 16.97 194 THR D O 1
ATOM 6621 N N . VAL D 2 195 ? 44.513 53.973 31.712 1.00 15.01 195 VAL D N 1
ATOM 6622 C CA . VAL D 2 195 ? 43.210 54.209 31.108 1.00 13.60 195 VAL D CA 1
ATOM 6623 C C . VAL D 2 195 ? 42.179 53.867 32.171 1.00 12.36 195 VAL D C 1
ATOM 6624 O O . VAL D 2 195 ? 42.188 52.751 32.711 1.00 14.12 195 VAL D O 1
ATOM 6628 N N . THR D 2 196 ? 41.320 54.833 32.498 1.00 11.28 196 THR D N 1
ATOM 6629 C CA . THR D 2 196 ? 40.369 54.724 33.598 1.00 11.18 196 THR D CA 1
ATOM 6630 C C . THR D 2 196 ? 39.013 55.194 33.099 1.00 10.85 196 THR D C 1
ATOM 6631 O O . THR D 2 196 ? 38.915 56.250 32.472 1.00 12.32 196 THR D O 1
ATOM 6635 N N . CYS D 2 197 ? 37.968 54.411 33.342 1.00 10.66 197 CYS D N 1
ATOM 6636 C CA . CYS D 2 197 ? 36.635 54.922 33.073 1.00 12.27 197 CYS D CA 1
ATOM 6637 C C . CYS D 2 197 ? 36.087 55.575 34.331 1.00 10.44 197 CYS D C 1
ATOM 6638 O O . CYS D 2 197 ? 36.372 55.134 35.449 1.00 10.58 197 CYS D O 1
ATOM 6641 N N . ASN D 2 198 ? 35.338 56.654 34.132 1.00 10.46 198 ASN D N 1
ATOM 6642 C CA . ASN D 2 198 ? 34.687 57.388 35.211 1.00 11.00 198 ASN D CA 1
ATOM 6643 C C . ASN D 2 198 ? 33.190 57.308 34.966 1.00 11.51 198 ASN D C 1
ATOM 6644 O O . ASN D 2 198 ? 32.727 57.614 33.865 1.00 13.39 198 ASN D O 1
ATOM 6649 N N . VAL D 2 199 ? 32.441 56.892 35.982 1.00 10.63 199 VAL D N 1
ATOM 6650 C CA . VAL D 2 199 ? 31.014 56.625 35.853 1.00 11.20 199 VAL D CA 1
ATOM 6651 C C . VAL D 2 199 ? 30.255 57.462 36.876 1.00 10.23 199 VAL D C 1
ATOM 6652 O O . VAL D 2 199 ? 30.351 57.216 38.086 1.00 11.91 199 VAL D O 1
ATOM 6656 N N . ALA D 2 200 ? 29.495 58.439 36.398 1.00 11.92 200 ALA D N 1
ATOM 6657 C CA . ALA D 2 200 ? 28.681 59.278 37.264 1.00 14.08 200 ALA D CA 1
ATOM 6658 C C . ALA D 2 200 ? 27.231 58.815 37.223 1.00 14.28 200 ALA D C 1
ATOM 6659 O O . ALA D 2 200 ? 26.684 58.561 36.146 1.00 12.41 200 ALA D O 1
ATOM 6661 N N . HIS D 2 201 ? 26.606 58.724 38.394 1.00 12.69 201 HIS D N 1
ATOM 6662 C CA . HIS D 2 201 ? 25.204 58.323 38.502 1.00 14.82 201 HIS D CA 1
ATOM 6663 C C . HIS D 2 201 ? 24.485 59.406 39.295 1.00 16.04 201 HIS D C 1
ATOM 6664 O O . HIS D 2 201 ? 24.486 59.384 40.534 1.00 18.74 201 HIS D O 1
ATOM 6671 N N . PRO D 2 202 ? 23.865 60.373 38.609 1.00 15.76 202 PRO D N 1
ATOM 6672 C CA . PRO D 2 202 ? 23.332 61.555 39.312 1.00 19.28 202 PRO D CA 1
ATOM 6673 C C . PRO D 2 202 ? 22.276 61.251 40.359 1.00 19.50 202 PRO D C 1
ATOM 6674 O O . PRO D 2 202 ? 22.187 61.985 41.350 1.00 23.92 202 PRO D O 1
ATOM 6678 N N . ALA D 2 203 ? 21.476 60.193 40.190 1.00 18.88 203 ALA D N 1
ATOM 6679 C CA . ALA D 2 203 ? 20.406 59.935 41.152 1.00 20.47 203 ALA D CA 1
ATOM 6680 C C . ALA D 2 203 ? 20.943 59.487 42.505 1.00 23.82 203 ALA D C 1
ATOM 6681 O O . ALA D 2 203 ? 20.325 59.770 43.539 1.00 25.25 203 ALA D O 1
ATOM 6683 N N . SER D 2 204 ? 22.062 58.773 42.529 1.00 24.36 204 SER D N 1
ATOM 6684 C CA . SER D 2 204 ? 22.757 58.479 43.774 1.00 19.21 204 SER D CA 1
ATOM 6685 C C . SER D 2 204 ? 23.829 59.515 44.088 1.00 19.88 204 SER D C 1
ATOM 6686 O O . SER D 2 204 ? 24.491 59.404 45.124 1.00 28.39 204 SER D O 1
ATOM 6689 N N . SER D 2 205 ? 23.983 60.524 43.228 1.00 22.12 205 SER D N 1
ATOM 6690 C CA . SER D 2 205 ? 25.016 61.551 43.361 1.00 27.32 205 SER D CA 1
ATOM 6691 C C . SER D 2 205 ? 26.378 60.929 43.656 1.00 27.17 205 SER D C 1
ATOM 6692 O O . SER D 2 205 ? 27.061 61.285 44.620 1.00 27.26 205 SER D O 1
ATOM 6695 N N . THR D 2 206 ? 26.765 59.974 42.807 1.00 22.97 206 THR D N 1
ATOM 6696 C CA . THR D 2 206 ? 28.028 59.267 42.941 1.00 22.40 206 THR D CA 1
ATOM 6697 C C . THR D 2 206 ? 28.818 59.361 41.644 1.00 17.23 206 THR D C 1
ATOM 6698 O O . THR D 2 206 ? 28.266 59.618 40.568 1.00 17.28 206 THR D O 1
ATOM 6702 N N . LYS D 2 207 ? 30.133 59.166 41.770 1.00 15.31 207 LYS D N 1
ATOM 6703 C CA . LYS D 2 207 ? 31.034 59.129 40.620 1.00 14.53 207 LYS D CA 1
ATOM 6704 C C . LYS D 2 207 ? 32.199 58.244 41.013 1.00 14.91 207 LYS D C 1
ATOM 6705 O O . LYS D 2 207 ? 32.928 58.562 41.958 1.00 15.80 207 LYS D O 1
ATOM 6711 N N . VAL D 2 208 ? 32.357 57.126 40.307 1.00 12.83 208 VAL D N 1
ATOM 6712 C CA . VAL D 2 208 ? 33.371 56.134 40.623 1.00 11.22 208 VAL D CA 1
ATOM 6713 C C . VAL D 2 208 ? 34.295 55.938 39.424 1.00 14.47 208 VAL D C 1
ATOM 6714 O O . VAL D 2 208 ? 33.930 56.189 38.271 1.00 14.13 208 VAL D O 1
ATOM 6718 N N . ASP D 2 209 ? 35.508 55.474 39.713 1.00 13.54 209 ASP D N 1
ATOM 6719 C CA . ASP D 2 209 ? 36.525 55.189 38.709 1.00 13.33 209 ASP D CA 1
ATOM 6720 C C . ASP D 2 209 ? 36.791 53.691 38.655 1.00 12.08 209 ASP D C 1
ATOM 6721 O O . ASP D 2 209 ? 36.664 52.981 39.662 1.00 15.56 209 ASP D O 1
ATOM 6726 N N . LYS D 2 210 ? 37.213 53.215 37.482 1.00 11.42 210 LYS D N 1
ATOM 6727 C CA . LYS D 2 210 ? 37.762 51.867 37.360 1.00 12.12 210 LYS D CA 1
ATOM 6728 C C . LYS D 2 210 ? 38.930 51.903 36.383 1.00 13.50 210 LYS D C 1
ATOM 6729 O O . LYS D 2 210 ? 38.737 52.159 35.191 1.00 12.78 210 LYS D O 1
ATOM 6735 N N . LYS D 2 211 ? 40.136 51.653 36.885 1.00 15.27 211 LYS D N 1
ATOM 6736 C CA . LYS D 2 211 ? 41.291 51.549 36.004 1.00 15.11 211 LYS D CA 1
ATOM 6737 C C . LYS D 2 211 ? 41.279 50.212 35.268 1.00 15.25 211 LYS D C 1
ATOM 6738 O O . LYS D 2 211 ? 40.948 49.173 35.848 1.00 19.14 211 LYS D O 1
ATOM 6744 N N . ILE D 2 212 ? 41.660 50.235 33.994 1.00 12.87 212 ILE D N 1
ATOM 6745 C CA . ILE D 2 212 ? 41.728 49.017 33.188 1.00 13.82 212 ILE D CA 1
ATOM 6746 C C . ILE D 2 212 ? 43.133 48.445 33.331 1.00 19.91 212 ILE D C 1
ATOM 6747 O O . ILE D 2 212 ? 44.101 49.033 32.839 1.00 18.42 212 ILE D O 1
ATOM 6752 N N . VAL D 2 213 ? 43.240 47.289 33.983 1.00 22.28 213 VAL D N 1
ATOM 6753 C CA . VAL D 2 213 ? 44.536 46.651 34.207 1.00 26.13 213 VAL D CA 1
ATOM 6754 C C . VAL D 2 213 ? 44.656 45.409 33.331 1.00 26.29 213 VAL D C 1
ATOM 6755 O O . VAL D 2 213 ? 43.659 44.705 33.112 1.00 29.09 213 VAL D O 1
ATOM 6759 N N . PRO D 2 214 ? 45.836 45.117 32.786 1.00 27.68 214 PRO D N 1
ATOM 6760 C CA . PRO D 2 214 ? 45.992 43.900 31.985 1.00 35.32 214 PRO D CA 1
ATOM 6761 C C . PRO D 2 214 ? 45.793 42.661 32.843 1.00 32.09 214 PRO D C 1
ATOM 6762 O O . PRO D 2 214 ? 45.943 42.684 34.067 1.00 34.15 214 PRO D O 1
ATOM 6766 N N . ARG D 2 215 ? 45.449 41.566 32.177 1.00 34.70 215 ARG D N 1
ATOM 6767 C CA . ARG D 2 215 ? 45.250 40.290 32.850 1.00 39.86 215 ARG D CA 1
ATOM 6768 C C . ARG D 2 215 ? 46.502 39.422 32.758 1.00 41.97 215 ARG D C 1
ATOM 6769 O O . ARG D 2 215 ? 47.153 39.147 33.766 1.00 56.58 215 ARG D O 1
ATOM 6785 N N . PHE E 3 2 ? 5.895 16.552 25.317 1.00 10.57 2 PHE E N 1
ATOM 6786 C CA . PHE E 3 2 ? 7.307 16.341 24.971 1.00 9.89 2 PHE E CA 1
ATOM 6787 C C . PHE E 3 2 ? 7.683 14.880 24.738 1.00 12.94 2 PHE E C 1
ATOM 6788 O O . PHE E 3 2 ? 8.301 14.546 23.710 1.00 12.84 2 PHE E O 1
ATOM 6796 N N . ARG E 3 3 ? 7.332 14.013 25.697 1.00 12.01 3 ARG E N 1
ATOM 6797 C CA . ARG E 3 3 ? 7.661 12.578 25.686 1.00 14.10 3 ARG E CA 1
ATOM 6798 C C . ARG E 3 3 ? 6.404 11.842 26.135 1.00 14.31 3 ARG E C 1
ATOM 6799 O O . ARG E 3 3 ? 6.226 11.606 27.335 1.00 14.39 3 ARG E O 1
ATOM 6807 N N . HIS E 3 4 ? 5.579 11.426 25.177 1.00 12.67 4 HIS E N 1
ATOM 6808 C CA . HIS E 3 4 ? 4.231 10.987 25.524 1.00 12.15 4 HIS E CA 1
ATOM 6809 C C . HIS E 3 4 ? 4.221 9.724 26.379 1.00 14.70 4 HIS E C 1
ATOM 6810 O O . HIS E 3 4 ? 3.299 9.537 27.179 1.00 15.60 4 HIS E O 1
ATOM 6817 N N . ASP E 3 5 ? 5.219 8.852 26.239 1.00 13.47 5 ASP E N 1
ATOM 6818 C CA . ASP E 3 5 ? 5.213 7.564 26.929 1.00 14.09 5 ASP E CA 1
ATOM 6819 C C . ASP E 3 5 ? 6.209 7.509 28.087 1.00 19.96 5 ASP E C 1
ATOM 6820 O O . ASP E 3 5 ? 6.772 6.454 28.376 1.00 22.50 5 ASP E O 1
ATOM 6825 N N . SER E 3 6 ? 6.421 8.631 28.771 1.00 17.64 6 SER E N 1
ATOM 6826 C CA . SER E 3 6 ? 7.434 8.735 29.813 1.00 16.78 6 SER E CA 1
ATOM 6827 C C . SER E 3 6 ? 6.901 8.451 31.216 1.00 20.04 6 SER E C 1
ATOM 6828 O O . SER E 3 6 ? 7.692 8.411 32.167 1.00 18.50 6 SER E O 1
ATOM 6831 N N . GLY E 3 7 ? 5.602 8.252 31.367 1.00 15.79 7 GLY E N 1
ATOM 6832 C CA . GLY E 3 7 ? 4.984 7.998 32.651 1.00 17.76 7 GLY E CA 1
ATOM 6833 C C . GLY E 3 7 ? 4.807 6.519 32.913 1.00 25.76 7 GLY E C 1
ATOM 6834 O O . GLY E 3 7 ? 5.546 5.680 32.384 1.00 23.40 7 GLY E O 1
ATOM 6835 N N . TYR E 3 8 ? 3.804 6.193 33.731 1.00 18.76 8 TYR E N 1
ATOM 6836 C CA . TYR E 3 8 ? 3.582 4.801 34.107 1.00 22.58 8 TYR E CA 1
ATOM 6837 C C . TYR E 3 8 ? 3.203 3.951 32.900 1.00 30.14 8 TYR E C 1
ATOM 6838 O O . TYR E 3 8 ? 3.716 2.839 32.730 1.00 30.95 8 TYR E O 1
ATOM 6847 N N . GLU E 3 9 ? 2.315 4.449 32.050 1.00 26.74 9 GLU E N 1
ATOM 6848 C CA . GLU E 3 9 ? 1.747 3.635 30.983 1.00 33.82 9 GLU E CA 1
ATOM 6849 C C . GLU E 3 9 ? 2.493 3.851 29.669 1.00 35.06 9 GLU E C 1
ATOM 6850 O O . GLU E 3 9 ? 2.603 4.982 29.179 1.00 30.25 9 GLU E O 1
ATOM 6856 N N . VAL E 3 10 ? 3.022 2.759 29.122 1.00 29.00 10 VAL E N 1
ATOM 6857 C CA . VAL E 3 10 ? 3.567 2.700 27.773 1.00 26.69 10 VAL E CA 1
ATOM 6858 C C . VAL E 3 10 ? 2.784 1.625 27.036 1.00 30.85 10 VAL E C 1
ATOM 6859 O O . VAL E 3 10 ? 2.634 0.507 27.542 1.00 29.54 10 VAL E O 1
ATOM 6863 N N . HIS E 3 11 ? 2.281 1.958 25.853 1.00 25.85 11 HIS E N 1
ATOM 6864 C CA . HIS E 3 11 ? 1.485 0.994 25.107 1.00 32.78 11 HIS E CA 1
ATOM 6865 C C . HIS E 3 11 ? 2.354 -0.173 24.649 1.00 31.53 11 HIS E C 1
ATOM 6866 O O . HIS E 3 11 ? 3.518 0.001 24.274 1.00 29.91 11 HIS E O 1
ATOM 6873 N N . HIS E 3 12 ? 1.793 -1.376 24.727 1.00 33.53 12 HIS E N 1
ATOM 6874 C CA . HIS E 3 12 ? 2.542 -2.600 24.461 1.00 35.33 12 HIS E CA 1
ATOM 6875 C C . HIS E 3 12 ? 1.602 -3.728 24.059 1.00 35.67 12 HIS E C 1
ATOM 6876 O O . HIS E 3 12 ? 0.396 -3.648 24.292 1.00 41.50 12 HIS E O 1
ATOM 6891 N N . PHE F 3 2 ? 8.837 78.548 18.629 1.00 12.97 2 PHE F N 1
ATOM 6892 C CA . PHE F 3 2 ? 7.447 78.587 18.181 1.00 14.31 2 PHE F CA 1
ATOM 6893 C C . PHE F 3 2 ? 7.088 79.895 17.483 1.00 15.75 2 PHE F C 1
ATOM 6894 O O . PHE F 3 2 ? 6.521 79.885 16.395 1.00 17.36 2 PHE F O 1
ATOM 6902 N N . ARG F 3 3 ? 7.440 81.016 18.112 1.00 16.28 3 ARG F N 1
ATOM 6903 C CA . ARG F 3 3 ? 6.982 82.351 17.712 1.00 21.29 3 ARG F CA 1
ATOM 6904 C C . ARG F 3 3 ? 8.155 83.310 17.965 1.00 16.95 3 ARG F C 1
ATOM 6905 O O . ARG F 3 3 ? 8.212 83.993 18.987 1.00 18.90 3 ARG F O 1
ATOM 6913 N N . HIS F 3 4 ? 9.088 83.369 17.007 1.00 19.28 4 HIS F N 1
ATOM 6914 C CA . HIS F 3 4 ? 10.408 83.936 17.283 1.00 16.73 4 HIS F CA 1
ATOM 6915 C C . HIS F 3 4 ? 10.336 85.414 17.636 1.00 20.96 4 HIS F C 1
ATOM 6916 O O . HIS F 3 4 ? 11.113 85.894 18.469 1.00 20.35 4 HIS F O 1
ATOM 6923 N N . ASP F 3 5 ? 9.431 86.154 16.995 1.00 18.32 5 ASP F N 1
ATOM 6924 C CA . ASP F 3 5 ? 9.358 87.598 17.171 1.00 20.47 5 ASP F CA 1
ATOM 6925 C C . ASP F 3 5 ? 8.551 88.007 18.391 1.00 27.72 5 ASP F C 1
ATOM 6926 O O . ASP F 3 5 ? 8.335 89.206 18.598 1.00 28.02 5 ASP F O 1
ATOM 6931 N N . SER F 3 6 ? 8.091 87.051 19.192 1.00 21.40 6 SER F N 1
ATOM 6932 C CA . SER F 3 6 ? 7.439 87.346 20.455 1.00 25.20 6 SER F CA 1
ATOM 6933 C C . SER F 3 6 ? 8.285 86.910 21.638 1.00 28.56 6 SER F C 1
ATOM 6934 O O . SER F 3 6 ? 7.866 87.099 22.783 1.00 33.25 6 SER F O 1
ATOM 6937 N N . GLY F 3 7 ? 9.464 86.333 21.387 1.00 27.49 7 GLY F N 1
ATOM 6938 C CA . GLY F 3 7 ? 10.304 85.876 22.483 1.00 21.54 7 GLY F CA 1
ATOM 6939 C C . GLY F 3 7 ? 10.765 87.016 23.363 1.00 25.84 7 GLY F C 1
ATOM 6940 O O . GLY F 3 7 ? 10.619 86.971 24.585 1.00 23.94 7 GLY F O 1
ATOM 6941 N N . TYR F 3 8 ? 11.330 88.055 22.750 1.00 22.06 8 TYR F N 1
ATOM 6942 C CA . TYR F 3 8 ? 11.630 89.281 23.475 1.00 23.69 8 TYR F CA 1
ATOM 6943 C C . TYR F 3 8 ? 10.387 90.158 23.524 1.00 25.24 8 TYR F C 1
ATOM 6944 O O . TYR F 3 8 ? 9.756 90.421 22.494 1.00 29.59 8 TYR F O 1
ATOM 6953 N N . GLU F 3 9 ? 10.044 90.610 24.726 1.00 22.12 9 GLU F N 1
ATOM 6954 C CA . GLU F 3 9 ? 8.891 91.464 24.951 1.00 24.86 9 GLU F CA 1
ATOM 6955 C C . GLU F 3 9 ? 9.147 92.291 26.201 1.00 27.76 9 GLU F C 1
ATOM 6956 O O . GLU F 3 9 ? 9.968 91.933 27.050 1.00 26.01 9 GLU F O 1
ATOM 6962 N N . VAL F 3 10 ? 8.424 93.402 26.309 1.00 32.80 10 VAL F N 1
ATOM 6963 C CA . VAL F 3 10 ? 8.386 94.213 27.522 1.00 23.45 10 VAL F CA 1
ATOM 6964 C C . VAL F 3 10 ? 6.925 94.349 27.929 1.00 25.41 10 VAL F C 1
ATOM 6965 O O . VAL F 3 10 ? 6.099 94.829 27.142 1.00 31.21 10 VAL F O 1
ATOM 6969 N N . HIS F 3 11 ? 6.603 93.908 29.142 1.00 26.91 11 HIS F N 1
ATOM 6970 C CA . HIS F 3 11 ? 5.250 94.055 29.663 1.00 27.14 11 HIS F CA 1
ATOM 6971 C C . HIS F 3 11 ? 5.085 95.287 30.535 1.00 30.96 11 HIS F C 1
ATOM 6972 O O . HIS F 3 11 ? 3.978 95.831 30.615 1.00 24.20 11 HIS F O 1
ATOM 6979 N N . HIS F 3 12 ? 6.156 95.739 31.186 1.00 23.36 12 HIS F N 1
ATOM 6980 C CA . HIS F 3 12 ? 6.089 96.875 32.093 1.00 25.20 12 HIS F CA 1
ATOM 6981 C C . HIS F 3 12 ? 7.430 97.587 32.074 1.00 32.35 12 HIS F C 1
ATOM 6982 O O . HIS F 3 12 ? 8.481 96.943 32.120 1.00 32.14 12 HIS F O 1
ATOM 6989 N N . GLN F 3 13 ? 7.389 98.916 31.996 1.00 29.37 13 GLN F N 1
ATOM 6990 C CA . GLN F 3 13 ? 8.619 99.687 32.133 1.00 26.78 13 GLN F CA 1
ATOM 6991 C C . GLN F 3 13 ? 8.922 99.943 33.606 1.00 35.37 13 GLN F C 1
ATOM 6992 O O . GLN F 3 13 ? 9.984 99.559 34.104 1.00 41.07 13 GLN F O 1
ATOM 6998 N N . LYS F 3 14 ? 7.987 100.566 34.318 1.00 26.50 14 LYS F N 1
ATOM 6999 C CA . LYS F 3 14 ? 8.067 100.666 35.767 1.00 23.80 14 LYS F CA 1
ATOM 7000 C C . LYS F 3 14 ? 7.438 99.428 36.392 1.00 35.45 14 LYS F C 1
ATOM 7001 O O . LYS F 3 14 ? 6.438 98.906 35.891 1.00 39.26 14 LYS F O 1
ATOM 7007 N N . LEU F 3 15 ? 8.038 98.958 37.490 1.00 39.53 15 LEU F N 1
ATOM 7008 C CA . LEU F 3 15 ? 7.543 97.756 38.157 1.00 41.49 15 LEU F CA 1
ATOM 7009 C C . LEU F 3 15 ? 6.180 97.985 38.799 1.00 47.81 15 LEU F C 1
ATOM 7010 O O . LEU F 3 15 ? 5.386 97.045 38.914 1.00 47.92 15 LEU F O 1
ATOM 7015 N N . VAL F 3 16 ? 5.900 99.212 39.233 1.00 39.82 16 VAL F N 1
ATOM 7016 C CA . VAL F 3 16 ? 4.650 99.539 39.911 1.00 34.54 16 VAL F CA 1
ATOM 7017 C C . VAL F 3 16 ? 3.962 100.732 39.254 1.00 26.53 16 VAL F C 1
ATOM 7018 O O . VAL F 3 16 ? 4.437 101.290 38.268 1.00 32.88 16 VAL F O 1
#

Foldseek 3Di:
DKAKEKPPQEAEAAFFAKDKMKIFIPWFQQAPVRFRFKWKWFDAVVDDIDTAGGRFFHGDPPHDPLWGKHDGGTIIMIMGHGDDLQRFGWMWIWGDRDPPTDIYPTHGYAYDDDFDFWDKDKDWADPVVVVVFKTKIKMKGDFGPDPDKDKWKAFQRHTDDPQKDKDKDDQDSHSRGIMMMIMRIDTSVVVVVTFKIKMWMDDPVDPGTDMDMGTPVPD/DAWAKDAAAEAEAQAKDKIKTQDDDDQLQAWKKWKWWAAVPDDIDTAWIARQVVGDIDGDPVCVVAWDWDADNVRSMIMIMGGRDDQVRFTWMKMWTDDPDIGIYPTYGYGHHPDDFDAWDKDWAADDLPDDDDQKGKIKIKTWWGDDDDKDKDKPVPPQPPQKDKDDWDDDPRTTITMMMHMDGPVPPPVPWIWMWMDGVVVPDTDIHIHHHDDD/DKAKAKPPQEAEEEFFAKDKMKIFIPWFQQAPVRFRFKWKWFDDPPDDIDTAGGRQAHGDPPRDPLWGKHDGTGMIMIMGHGDDLQRFGWMKIWGDRDPPTDIYPTYGYAYDDDFDFWDKDKDWADPVQVVVFWTKIKMKGDFGDDPDKDKWKDFQNHTDDPAKDKDKDDQDSHSRGIMMMIMHIDTNVVVVVTFKIKMWMDDPVDPGTDIDIGTPVD/DAWEKDAAEEAEAQAKDKIKTADDDDQLQAWKKWKWWAAVPHDIDTAWIARQVVGDIDGDPVCVVQWDWHADNVRSMIMIMGGNDDQVRFTWMKMWTDDPDIYIYPTYGYGHHPDDFDAWDKDWAADCKGKIKIKTDFGDDDDKDKDKPVPPQPPQKDKDDWDADPNGTITMMMHMDRPVCPPVPWIKMWMAGVHVRDIDIDIHDHD/DDVCPDDDDPD/DDVVPPDDDDDDDPD

Solvent-accessible surface area: 38968 Å² total

B-factor: mean 21.24, std 9.64, range [5.9, 65.56]

Organism: Homo sapiens (NCBI:txid9606)

Radius of gyration: 30.21 Å; Cα contacts (8 Å, |Δi|>4): 2452; chains: 6; bounding box: 89×103×51 Å

Nearest PDB structures (foldseek):
  5myx-assembly2_C  TM=9.924E-01  e=1.561E-44  Mus musculus
  4okv-assembly2_D  TM=9.928E-01  e=7.331E-43  Mus musculus
  5epm-assembly2_F  TM=9.943E-01  e=9.721E-42  Mus musculus
  4hdi-assembly2_A  TM=9.754E-01  e=1.211E-41  Mus musculus
  6pxr-assembly1_L  TM=6.197E-01  e=5.347E-41  Mus musculus

Sequence (886 aa):
DVVLTQTPLTLSVTIGQPASSISCKSSQSLLYSNGKTYLNWLLQRPGQSPKRLIYVVSKLDSGVPDRFTGSGSGTDFTLKISRVEAEEDLGVYYCVQGTHFPFTFGSGTKLEIKRADAAPTVSIFPPSSEQLTSGGASVVCFLNNFYPKDINVKWKIDGSERQNGVLNSWTDQDSKDSTYSMSSTLTLTKDEYERHNSYTCEATHKTSTSPIVKSSFNRRNECVQLQQQSGAELVRPGSSVKISCKKASGYIFNNYWINWVKQRPGQGLEWIGQIYPGDGDTNYNGKFKGKATLTADKSSSTAYMQLSSSLTSSEDSAVYFCAREGYIVYWGQGTLVTVSAAKTTPPSVYPLAPGSAAQTNSMVTLGCLVKGYFPEPVTVTWNSGSSLSSGVHTFPAVLQSDLYTLSSSSVTVPSSSTWPSETVTCNVAHPASSTKVDKKIVPRDCDVVLTQTPLTLSVTIGQPASISSCKSSQSLLYSNGKTYLNWLLQRPGQSPKRLIYVVSKLDSGVPDRFTGSGSGTDFTLKISRVEAEDLGVYYCVQGTHFPFTFGSGTKLEIKRADAAPTVSIFPPSSEQLTSGGASVVCFLNNFYPKDINNVKWKIDGSSERQNGVLNSWTDQDSKDSTYSMMSSTLTLTKDEYERHNSSYTCEATHKTSTSPIVKSSFNRNEVQLQQSGAELVRPGSSSVKISCKASGYIFNNYWINWVKQQRPGQQGLEWIGQIYPGDGDTNYNGKFKGKATLTADKSSSTAYMQLSSLTSSEDSAVYFCAREGYIVYWGQGTLVTVSAAKTTPPSVYPLAPSMVTLGCLVKGYFPEPVTTVTWNSGSSLSSGVHTFPAVVLQSDLYTTLSSSVTVPSSTWPSETVTCNVAHPASSTKVDKKIVPRFRHDSGYEVHHFRHDSGYEVHHQKLV

CATH classification: 2.60.40.10 (+1 more: 2.60.40.10)